Protein AF-A0A968GH50-F1 (afdb_monomer)

pLDDT: mean 86.52, std 14.63, range [26.66, 98.56]

Mean predicted aligned error: 9.57 Å

Secondary structure (DSSP, 8-state):
---TTHHHHHHHHHHHHHHHHHHHHHHHHHTSPPPGGG--BTTB-HHHHHHHHHHHHHHHHHHHHHHHHHH-HHHHHHHHHHHHSSSHHHHHHHHHHHHHHHHHHHHHHS-GGGGGGGHHHHHHHHHHHHHHHHHHHHHHHHHHHHHTTT----HHHHHHHHHHHHHHHHHHHHHHHHHHH-TTT----TTB--PPPPPPHHHHHHHHHHHHHHHHHHHH---TTHHHHHHHHHHHHHHHHHHTSPPPPBTTEEEEETTTTEEEE-THHHHHHHHHHHHHTTS-S-BTTBS--S-HHHHHHHHHHHHHH-S-HHHHHHHHHHHHTHHHHHHHHHHHHTT-HHHHHHHHHHHHHHHHHHHHTTTTS----TTSS-SHHHHHHHHHHHHHHHHHHHHSTTT-THHHHHHHHHHHHHHTT-GGGHHHHHHHHHHHHHHHTT-HHHHHHHHHHHHHHHHHHHHHHHHHHHHTTPPTTHHHHHHHHHHHHHHTS---TT--------TT-HHHHHHHHHHHHHS-TT----S----SHHHHHHHHHHHHHHHHHTTS-SSS----HHHIIIII-GGGSTT--S---HHHHHHHHHHHHHHHHHHHHHHHHHSHHHHHHHHHHHHHHHHHHHTT-BSGGGGTTTTHHHHHHHHHHHHHHHHHHHHHTT---------TT----------SHHHHHHHHHHHHHHHHHHHHGGGSS--TTTT--HHHHHHHTHHHHHHTT--HHHHHHHHTSTTEEEEEEEEEEEEEE-TT---TT-TTSS--SS-EEEEEEEETTEEEEEEEESS--S---TTEEEEEEEEE-SSSEEEEEEEE-STT--EEE-SS---SSSSPPPP-EEETTEE-

Solvent-accessible surface area (backbone atoms only — not comparable to full-atom values): 44377 Å² total; per-residue (Å²): 135,83,66,94,57,53,68,42,51,52,55,30,51,43,25,47,49,44,17,49,47,26,48,53,44,42,51,56,50,63,73,54,64,42,62,78,95,56,35,76,56,88,43,26,23,71,72,49,45,55,50,42,52,52,31,50,53,49,19,53,51,26,45,53,49,25,55,48,32,74,73,34,60,71,59,32,50,50,48,48,51,60,51,44,44,87,48,74,63,13,55,51,52,51,51,52,29,53,51,35,28,53,53,9,46,54,46,60,26,50,50,65,79,81,48,54,94,46,36,77,58,45,75,59,46,34,61,58,21,47,40,38,23,53,42,17,48,50,52,50,50,51,39,48,47,55,52,31,69,78,51,95,82,51,78,71,59,49,57,54,50,51,53,22,49,55,54,38,52,54,51,47,55,52,50,52,50,23,61,74,63,36,51,28,52,47,66,96,54,76,60,52,39,16,29,39,70,59,45,45,46,66,55,53,52,50,18,52,52,49,14,55,49,44,48,56,48,52,79,72,52,89,56,96,57,48,71,60,53,51,34,50,52,44,22,52,54,29,16,51,55,38,36,69,52,72,85,53,55,27,83,47,24,42,64,61,28,42,48,70,57,48,65,36,61,24,72,70,21,32,51,48,47,54,15,12,50,32,11,70,41,26,68,25,55,34,48,92,77,30,76,75,63,48,41,48,52,53,30,26,49,47,34,48,47,38,73,75,61,50,87,49,57,64,62,42,27,22,51,45,13,32,63,54,17,50,41,28,26,48,42,24,51,37,20,41,72,68,44,23,45,26,45,7,47,18,36,15,47,45,47,39,54,33,45,42,45,33,41,76,35,34,69,76,46,70,60,59,28,56,62,52,69,62,46,40,44,59,27,22,43,28,42,48,52,27,42,40,31,45,31,57,18,56,71,40,51,86,85,33,51,68,32,31,31,52,27,13,32,29,46,29,54,22,28,23,35,36,68,52,46,56,48,44,71,56,49,50,51,61,58,47,41,75,74,35,59,88,49,52,69,64,38,51,55,42,46,48,38,18,53,51,21,21,48,35,21,42,41,46,46,33,49,51,37,39,76,72,74,42,60,72,63,40,41,53,53,51,50,54,49,52,50,45,63,70,70,66,51,78,86,61,96,76,71,76,72,89,90,62,102,56,89,79,57,73,73,55,60,56,48,64,62,47,55,62,70,72,47,61,92,83,65,68,88,73,92,68,81,57,78,47,72,86,45,38,27,59,29,28,33,45,25,36,52,53,22,36,54,58,16,49,57,36,58,85,47,51,55,53,73,64,47,46,53,74,68,74,41,61,55,53,42,44,79,32,75,64,84,65,58,71,66,33,44,52,36,44,53,49,49,52,43,27,27,39,34,11,48,48,50,29,33,73,76,49,40,67,34,35,41,39,59,60,50,54,40,53,43,42,40,48,32,30,7,72,67,57,36,24,20,21,36,76,37,52,42,44,36,66,54,50,52,45,26,27,41,42,15,50,45,50,53,48,20,58,53,23,52,39,69,77,36,96,44,66,52,63,58,78,68,87,71,74,63,72,78,72,82,70,91,57,82,59,60,68,60,51,51,51,50,46,54,49,32,31,55,60,21,38,53,38,60,47,41,30,68,76,32,66,58,70,65,80,83,71,50,70,69,59,52,51,62,77,41,42,66,56,34,48,77,72,72,45,51,68,74,58,51,57,58,30,53,73,36,73,54,32,46,77,49,65,28,35,32,35,65,53,34,49,33,49,45,72,35,56,44,86,89,41,74,48,44,38,63,38,69,39,26,22,36,21,30,38,35,39,39,93,92,31,75,42,27,29,36,34,40,20,72,83,56,88,63,57,74,68,72,33,47,31,38,42,32,31,22,63,52,98,78,36,33,46,36,47,35,36,38,33,70,60,82,93,42,57,68,49,64,36,44,53,83,61,70,81,50,59,76,62,72,76,57,54,41,85,48,78,87,48,56,79

Sequence (860 aa):
MKSPRFPQRILLLYYACVAGSAQFILGRMLSSPSEAESAILLGLSLPRLALASGLFITAVFFSVLAIRTARDRKWAEGILDGWFGGNRISRTLFWFSGIGFGLGWIGSFIPIYRVGALRGYWTRIEPALHFVLLASLATLIVFYVKRADFSIKDQGKSKILSASLILFLACLAVLVGMLYGHFGISSTEDFWYGAGVPILVPQLIGAIAGGLLFLQLEKRFALKRWDAIVFVLIFVATAIAWASEPLQRSFLFIGPFQPNRVLYPFADATNFDIASQFALIGERLRIFNGYFFERPLYLSFLAYLHSFFGQDYEVLMAAQAGIFAIFPALIYLIGRSLNLRAVGFASAIVAMLRGVNAIAASNMIVMANPNMILTDFPAAIGVAVVVLFACEWLKAPEKQKHFALWVGGALGLTLMLRTNALVLIVCIPLFALLKYFPDWRKWLYSSFLILLAIIAITLPWELRNRSLGGQMYGAIIGKFRAVIEQRYVPPDASSSLPQGPGTSVLTFQATHTLSSLYQPADMTQEDGTCGSVACFVPNHFLHNIVTSILLLPTSPLLDDLRHTVKESNPYWDPFWDGTFAPLSLFIFLLNVFMIVLGVVVAWKRGKIPGITPRAVFMFYYLSNAFARTSGGRYLVPMDWIFTVYFLVGVFQALAWFGSTLNLDLDPSSESIERGAVKSTSRNDIPRITFIIISLIGLGALIPLSENLHARRYENFDPSKTLADHRQALADVGLDIQSIERFLETSNAGIFAGRALYPRHYKMDQGEPHFFPTINMPFPRTTFTLIGPVGELGVILPGGIPSYFPHASDVVVIGCSGEKYFDALAVIVLDGEGAVYTREPESELQCPLEQPVCTNNSVCR

Structure (mmCIF, N/CA/C/O backbone):
data_AF-A0A968GH50-F1
#
_entry.id   AF-A0A968GH50-F1
#
loop_
_atom_site.group_PDB
_atom_site.id
_atom_site.type_symbol
_atom_site.label_atom_id
_atom_site.label_alt_id
_atom_site.label_comp_id
_atom_site.label_asym_id
_atom_site.label_entity_id
_atom_site.label_seq_id
_atom_site.pdbx_PDB_ins_code
_atom_site.Cartn_x
_atom_site.Cartn_y
_atom_site.Cartn_z
_atom_site.occupancy
_atom_site.B_iso_or_equiv
_atom_site.auth_seq_id
_atom_site.auth_comp_id
_atom_site.auth_asym_id
_atom_site.auth_atom_id
_atom_site.pdbx_PDB_model_num
ATOM 1 N N . MET A 1 1 ? -26.135 2.909 46.946 1.00 33.19 1 MET A N 1
ATOM 2 C CA . MET A 1 1 ? -27.583 3.150 47.136 1.00 33.19 1 MET A CA 1
ATOM 3 C C . MET A 1 1 ? -28.143 3.750 45.849 1.00 33.19 1 MET A C 1
ATOM 5 O O . MET A 1 1 ? -27.720 4.839 45.481 1.00 33.19 1 MET A O 1
ATOM 9 N N . LYS A 1 2 ? -28.985 3.018 45.101 1.00 47.41 2 LYS A N 1
ATOM 10 C CA . LYS A 1 2 ? -29.620 3.514 43.861 1.00 47.41 2 LYS A CA 1
ATOM 11 C C . LYS A 1 2 ? -30.737 4.502 44.239 1.00 47.41 2 LYS A C 1
ATOM 13 O O . LYS A 1 2 ? -31.517 4.213 45.141 1.00 47.41 2 LYS A O 1
ATOM 18 N N . SER A 1 3 ? -30.809 5.663 43.581 1.00 49.69 3 SER A N 1
ATOM 19 C CA . SER A 1 3 ? -31.908 6.618 43.790 1.00 49.69 3 SER A CA 1
ATOM 20 C C . SER A 1 3 ? -33.242 5.978 43.374 1.00 49.69 3 SER A C 1
ATOM 22 O O . SER A 1 3 ? -33.337 5.487 42.246 1.00 49.69 3 SER A O 1
ATOM 24 N N . PRO A 1 4 ? -34.293 6.020 44.213 1.00 56.50 4 PRO A N 1
ATOM 25 C CA . PRO A 1 4 ? -35.589 5.406 43.914 1.00 56.50 4 PRO A CA 1
ATOM 26 C C . PRO A 1 4 ? -36.318 6.034 42.709 1.00 56.50 4 PRO A C 1
ATOM 28 O O . PRO A 1 4 ? -37.354 5.529 42.301 1.00 56.50 4 PRO A O 1
ATOM 31 N N . ARG A 1 5 ? -35.801 7.117 42.111 1.00 66.25 5 ARG A N 1
ATOM 32 C CA . ARG A 1 5 ? -36.388 7.770 40.923 1.00 66.25 5 ARG A CA 1
ATOM 33 C C . ARG A 1 5 ? -35.684 7.427 39.605 1.00 66.25 5 ARG A C 1
ATOM 35 O O . ARG A 1 5 ? -36.056 7.962 38.564 1.00 66.25 5 ARG A O 1
ATOM 42 N N . PHE A 1 6 ? -34.652 6.584 39.623 1.00 73.75 6 PHE A N 1
ATOM 43 C CA . PHE A 1 6 ? -33.804 6.367 38.446 1.00 73.75 6 PHE A CA 1
ATOM 44 C C . PHE A 1 6 ? -34.520 5.685 37.255 1.00 73.75 6 PHE A C 1
ATOM 46 O O . PHE A 1 6 ? -34.432 6.227 36.152 1.00 73.75 6 PHE A O 1
ATOM 53 N N . PRO A 1 7 ? -35.304 4.598 37.434 1.00 77.25 7 PRO A N 1
ATOM 54 C CA . PRO A 1 7 ? -36.017 3.942 36.326 1.00 77.25 7 PRO A CA 1
ATOM 55 C C . PRO A 1 7 ? -37.068 4.849 35.669 1.00 77.25 7 PRO A C 1
ATOM 57 O O . PRO A 1 7 ? -37.157 4.930 34.445 1.00 77.25 7 PRO A O 1
ATOM 60 N N . GLN A 1 8 ? -37.816 5.592 36.492 1.00 83.94 8 GLN A N 1
ATOM 61 C CA . GLN A 1 8 ? -38.839 6.538 36.043 1.00 83.94 8 GLN A CA 1
ATOM 62 C C . GLN A 1 8 ? -38.234 7.678 35.207 1.00 83.94 8 GLN A C 1
ATOM 64 O O . GLN A 1 8 ? -38.788 8.048 34.175 1.00 83.94 8 GLN A O 1
ATOM 69 N N . ARG A 1 9 ? -37.075 8.214 35.617 1.00 86.06 9 ARG A N 1
ATOM 70 C CA . ARG A 1 9 ? -36.375 9.284 34.885 1.00 86.06 9 ARG A CA 1
ATOM 71 C C . ARG A 1 9 ? -35.887 8.840 33.510 1.00 86.06 9 ARG A C 1
ATOM 73 O O . ARG A 1 9 ? -35.981 9.620 32.573 1.00 86.06 9 ARG A O 1
ATOM 80 N N . ILE A 1 10 ? -35.392 7.610 33.380 1.00 86.31 10 ILE A N 1
ATOM 81 C CA . ILE A 1 10 ? -34.904 7.083 32.095 1.00 86.31 10 ILE A CA 1
ATOM 82 C C . ILE A 1 10 ? -36.045 6.951 31.094 1.00 86.31 10 ILE A C 1
ATOM 84 O O . ILE A 1 10 ? -35.909 7.391 29.957 1.00 86.31 10 ILE A O 1
ATOM 88 N N . LEU A 1 11 ? -37.175 6.382 31.519 1.00 89.19 11 LEU A N 1
ATOM 89 C CA . LEU A 1 11 ? -38.325 6.215 30.636 1.00 89.19 11 LEU A CA 1
ATOM 90 C C . LEU A 1 11 ? -38.934 7.573 30.240 1.00 89.19 11 LEU A C 1
ATOM 92 O O . LEU A 1 11 ? -39.331 7.762 29.095 1.00 89.19 11 LEU A O 1
ATOM 96 N N . LEU A 1 12 ? -38.931 8.545 31.160 1.00 89.38 12 LEU A N 1
ATOM 97 C CA . LEU A 1 12 ? -39.363 9.914 30.878 1.00 89.38 12 LEU A CA 1
ATOM 98 C C . LEU A 1 12 ? -38.434 10.610 29.872 1.00 89.38 12 LEU A C 1
ATOM 100 O O . LEU A 1 12 ? -38.924 11.218 28.924 1.00 89.38 12 LEU A O 1
ATOM 104 N N . LEU A 1 13 ? -37.112 10.478 30.036 1.00 89.81 13 LEU A N 1
ATOM 105 C CA . LEU A 1 13 ? -36.124 10.978 29.074 1.00 89.81 13 LEU A CA 1
ATOM 106 C C . LEU A 1 13 ? -36.284 10.315 27.703 1.00 89.81 13 LEU A C 1
ATOM 108 O O . LEU A 1 13 ? -36.224 11.002 26.694 1.00 89.81 13 LEU A O 1
ATOM 112 N N . TYR A 1 14 ? -36.534 9.005 27.656 1.00 92.62 14 TYR A N 1
ATOM 113 C CA . TYR A 1 14 ? -36.774 8.284 26.407 1.00 92.62 14 TYR A CA 1
ATOM 114 C C . TYR A 1 14 ? -37.987 8.831 25.650 1.00 92.62 14 TYR A C 1
ATOM 116 O O . TYR A 1 14 ? -37.856 9.225 24.493 1.00 92.62 14 TYR A O 1
ATOM 124 N N . TYR A 1 15 ? -39.148 8.916 26.304 1.00 93.12 15 TYR A N 1
ATOM 125 C CA . TYR A 1 15 ? -40.359 9.437 25.670 1.00 93.12 15 TYR A CA 1
ATOM 126 C C . TYR A 1 15 ? -40.224 10.911 25.276 1.00 93.12 15 TYR A C 1
ATOM 128 O O . TYR A 1 15 ? -40.664 11.287 24.191 1.00 93.12 15 TYR A O 1
ATOM 136 N N . ALA A 1 16 ? -39.560 11.727 26.100 1.00 91.31 16 ALA A N 1
ATOM 137 C CA . ALA A 1 16 ? -39.256 13.113 25.761 1.00 91.31 16 ALA A CA 1
ATOM 138 C C . ALA A 1 16 ? -38.321 13.221 24.544 1.00 91.31 16 ALA A C 1
ATOM 140 O O . ALA A 1 16 ? -38.580 14.031 23.659 1.00 91.31 16 ALA A O 1
ATOM 141 N N . CYS A 1 17 ? -37.280 12.385 24.451 1.00 92.12 17 CYS A N 1
ATOM 142 C CA . CYS A 1 17 ? -36.375 12.349 23.301 1.00 92.12 17 CYS A CA 1
ATOM 143 C C . CYS A 1 17 ? -37.094 11.926 22.016 1.00 92.12 17 CYS A C 1
ATOM 145 O O . CYS A 1 17 ? -36.924 12.576 20.986 1.00 92.12 17 CYS A O 1
ATOM 147 N N . VAL A 1 18 ? -37.917 10.872 22.059 1.00 93.56 18 VAL A N 1
ATOM 148 C CA . VAL A 1 18 ? -38.665 10.417 20.876 1.00 93.56 18 VAL A CA 1
ATOM 149 C C . VAL A 1 18 ? -39.672 11.486 20.437 1.00 93.56 18 VAL A C 1
ATOM 151 O O . VAL A 1 18 ? -39.681 11.856 19.263 1.00 93.56 18 VAL A O 1
ATOM 154 N N . ALA A 1 19 ? -40.444 12.064 21.365 1.00 93.12 19 ALA A N 1
ATOM 155 C CA . ALA A 1 19 ? -41.374 13.151 21.052 1.00 93.12 19 ALA A CA 1
ATOM 156 C C . ALA A 1 19 ? -40.654 14.392 20.493 1.00 93.12 19 ALA A C 1
ATOM 158 O O . ALA A 1 19 ? -41.063 14.929 19.466 1.00 93.12 19 ALA A O 1
ATOM 159 N N . GLY A 1 20 ? -39.549 14.805 21.121 1.00 92.06 20 GLY A N 1
ATOM 160 C CA . GLY A 1 20 ? -38.743 15.943 20.680 1.00 92.06 20 GLY A CA 1
ATOM 161 C C . GLY A 1 20 ? -38.122 15.728 19.299 1.00 92.06 20 GLY A C 1
ATOM 162 O O . GLY A 1 20 ? -38.134 16.638 18.474 1.00 92.06 20 GLY A O 1
ATOM 163 N N . SER A 1 21 ? -37.651 14.513 18.999 1.00 91.75 21 SER A N 1
ATOM 164 C CA . SER A 1 21 ? -37.132 14.173 17.667 1.00 91.75 21 SER A CA 1
ATOM 165 C C . SER A 1 21 ? -38.217 14.245 16.587 1.00 91.75 21 SER A C 1
ATOM 167 O O . SER A 1 21 ? -37.979 14.817 15.524 1.00 91.75 21 SER A O 1
ATOM 169 N N . ALA A 1 22 ? -39.431 13.758 16.876 1.00 92.38 22 ALA A N 1
ATOM 170 C CA . ALA A 1 22 ? -40.567 13.862 15.965 1.00 92.38 22 ALA A CA 1
ATOM 171 C C . ALA A 1 22 ? -40.954 15.328 15.708 1.00 92.38 22 ALA A C 1
ATOM 173 O O . ALA A 1 22 ? -41.160 15.713 14.560 1.00 92.38 22 ALA A O 1
ATOM 174 N N . GLN A 1 23 ? -40.992 16.159 16.756 1.00 91.38 23 GLN A N 1
ATOM 175 C CA . GLN A 1 23 ? -41.284 17.593 16.646 1.00 91.38 23 GLN A CA 1
ATOM 176 C C . GLN A 1 23 ? -40.224 18.348 15.840 1.00 91.38 23 GLN A C 1
ATOM 178 O O . GLN A 1 23 ? -40.572 19.145 14.973 1.00 91.38 23 GLN A O 1
ATOM 183 N N . PHE A 1 24 ? -38.938 18.087 16.090 1.00 90.81 24 PHE A N 1
ATOM 184 C CA . PHE A 1 24 ? -37.838 18.727 15.368 1.00 90.81 24 PHE A CA 1
ATOM 185 C C . PHE A 1 24 ? -37.889 18.421 13.866 1.00 90.81 24 PHE A C 1
ATOM 187 O O . PHE A 1 24 ? -37.779 19.322 13.033 1.00 90.81 24 PHE A O 1
ATOM 194 N N . ILE A 1 25 ? -38.107 17.152 13.516 1.00 89.62 25 ILE A N 1
ATOM 195 C CA . ILE A 1 25 ? -38.186 16.708 12.122 1.00 89.62 25 ILE A CA 1
ATOM 196 C C . ILE A 1 25 ? -39.442 17.259 11.448 1.00 89.62 25 ILE A C 1
ATOM 198 O O . ILE A 1 25 ? -39.357 17.756 10.327 1.00 89.62 25 ILE A O 1
ATOM 202 N N . LEU A 1 26 ? -40.585 17.243 12.141 1.00 89.50 26 LEU A N 1
ATOM 203 C CA . LEU A 1 26 ? -41.820 17.859 11.659 1.00 89.50 26 LEU A CA 1
ATOM 204 C C . LEU A 1 26 ? -41.621 19.357 11.378 1.00 89.50 26 LEU A C 1
ATOM 206 O O . LEU A 1 26 ? -42.027 19.839 10.324 1.00 89.50 26 LEU A O 1
ATOM 210 N N . GLY A 1 27 ? -40.943 20.076 12.278 1.00 86.12 27 GLY A N 1
ATOM 211 C CA . GLY A 1 27 ? -40.603 21.487 12.097 1.00 86.12 27 GLY A CA 1
ATOM 212 C C . GLY A 1 27 ? -39.744 21.729 10.855 1.00 86.12 27 GLY A C 1
ATOM 213 O O . GLY A 1 27 ? -40.069 22.597 10.048 1.00 86.12 27 GLY A O 1
ATOM 214 N N . ARG A 1 28 ? -38.703 20.910 10.642 1.00 84.62 28 ARG A N 1
ATOM 215 C CA . ARG A 1 28 ? -37.874 20.971 9.424 1.00 84.62 28 ARG A CA 1
ATOM 216 C C . ARG A 1 28 ? -38.642 20.648 8.145 1.00 84.62 28 ARG A C 1
ATOM 218 O O . ARG A 1 28 ? -38.371 21.244 7.106 1.00 84.62 28 ARG A O 1
ATOM 225 N N . MET A 1 29 ? -39.574 19.699 8.197 1.00 83.69 29 MET A N 1
ATOM 226 C CA . MET A 1 29 ? -40.417 19.380 7.045 1.00 83.69 29 MET A CA 1
ATOM 227 C C . MET A 1 29 ? -41.332 20.549 6.682 1.00 83.69 29 MET A C 1
ATOM 229 O O . MET A 1 29 ? -41.452 20.877 5.507 1.00 83.69 29 MET A O 1
ATOM 233 N N . LEU A 1 30 ? -41.945 21.196 7.676 1.00 83.38 30 LEU A N 1
ATOM 234 C CA . LEU A 1 30 ? -42.833 22.342 7.460 1.00 83.38 30 LEU A CA 1
ATOM 235 C C . LEU A 1 30 ? -42.083 23.582 6.953 1.00 83.38 30 LEU A C 1
ATOM 237 O O . LEU A 1 30 ? -42.660 24.381 6.223 1.00 83.38 30 LEU A O 1
ATOM 241 N N . SER A 1 31 ? -40.795 23.729 7.281 1.00 80.69 31 SER A N 1
ATOM 242 C CA . SER A 1 31 ? -39.955 24.823 6.777 1.00 80.69 31 SER A CA 1
ATOM 243 C C . SER A 1 31 ? -39.425 24.608 5.350 1.00 80.69 31 SER A C 1
ATOM 245 O O . SER A 1 31 ? -38.760 25.490 4.816 1.00 80.69 31 SER A O 1
ATOM 247 N N . SER A 1 32 ? -39.677 23.447 4.731 1.00 75.50 32 SER A N 1
ATOM 248 C CA . SER A 1 32 ? -39.230 23.101 3.374 1.00 75.50 32 SER A CA 1
ATOM 249 C C . SER A 1 32 ? -40.439 22.768 2.481 1.00 75.50 32 SER A C 1
ATOM 251 O O . SER A 1 32 ? -40.835 21.598 2.383 1.00 75.50 32 SER A O 1
ATOM 253 N N . PRO A 1 33 ? -41.059 23.779 1.837 1.00 69.31 33 PRO A N 1
ATOM 254 C CA . PRO A 1 33 ? -42.244 23.571 1.011 1.00 69.31 33 PRO A CA 1
ATOM 255 C C . PRO A 1 33 ? -41.958 22.644 -0.183 1.00 69.31 33 PRO A C 1
ATOM 257 O O . PRO A 1 33 ? -40.830 22.515 -0.658 1.00 69.31 33 PRO A O 1
ATOM 260 N N . SER A 1 34 ? -42.996 21.941 -0.634 1.00 72.62 34 SER A N 1
ATOM 261 C CA . SER A 1 34 ? -42.978 21.133 -1.859 1.00 72.62 34 SER A CA 1
ATOM 262 C C . SER A 1 34 ? -43.083 22.038 -3.088 1.00 72.62 34 SER A C 1
ATOM 264 O O . SER A 1 34 ? -43.533 23.177 -2.978 1.00 72.62 34 SER A O 1
ATOM 266 N N . GLU A 1 35 ? -42.695 21.529 -4.258 1.00 69.56 35 GLU A N 1
ATOM 267 C CA . GLU A 1 35 ? -42.881 22.238 -5.530 1.00 69.56 35 GLU A CA 1
ATOM 268 C C . GLU A 1 35 ? -44.344 22.665 -5.703 1.00 69.56 35 GLU A C 1
ATOM 270 O O . GLU A 1 35 ? -45.255 21.885 -5.399 1.00 69.56 35 GLU A O 1
ATOM 275 N N . ALA A 1 36 ? -44.551 23.895 -6.184 1.00 64.00 36 ALA A N 1
ATOM 276 C CA . ALA A 1 36 ? -45.846 24.577 -6.190 1.00 64.00 36 ALA A CA 1
ATOM 277 C C . ALA A 1 36 ? -46.960 23.774 -6.886 1.00 64.00 36 ALA A C 1
ATOM 279 O O . ALA A 1 36 ? -48.088 23.762 -6.405 1.00 64.00 36 ALA A O 1
ATOM 280 N N . GLU A 1 37 ? -46.634 23.037 -7.951 1.00 66.75 37 GLU A N 1
ATOM 281 C CA . GLU A 1 37 ? -47.587 22.200 -8.697 1.00 66.75 37 GLU A CA 1
ATOM 282 C C . GLU A 1 37 ? -48.077 20.968 -7.917 1.00 66.75 37 GLU A C 1
ATOM 284 O O . GLU A 1 37 ? -49.111 20.389 -8.236 1.00 66.75 37 GLU A O 1
ATOM 289 N N . SER A 1 38 ? -47.345 20.554 -6.880 1.00 68.12 38 SER A N 1
ATOM 290 C CA . SER A 1 38 ? -47.615 19.334 -6.106 1.00 68.12 38 SER A CA 1
ATOM 291 C C . SER A 1 38 ? -48.120 19.600 -4.684 1.00 68.12 38 SER A C 1
ATOM 293 O O . SER A 1 38 ? -48.405 18.652 -3.946 1.00 68.12 38 SER A O 1
ATOM 295 N N . ALA A 1 39 ? -48.193 20.869 -4.274 1.00 74.00 39 ALA A N 1
ATOM 296 C CA . ALA A 1 39 ? -48.563 21.284 -2.927 1.00 74.00 39 ALA A CA 1
ATOM 297 C C . ALA A 1 39 ? -50.091 21.326 -2.751 1.00 74.00 39 ALA A C 1
ATOM 299 O O . ALA A 1 39 ? -50.800 21.915 -3.558 1.00 74.00 39 ALA A O 1
ATOM 300 N N . ILE A 1 40 ? -50.598 20.719 -1.672 1.00 80.00 40 ILE A N 1
ATOM 301 C CA . ILE A 1 40 ? -52.042 20.645 -1.381 1.00 80.00 40 ILE A CA 1
ATOM 302 C C . ILE A 1 40 ? -52.391 21.491 -0.153 1.00 80.00 40 ILE A C 1
ATOM 304 O O . ILE A 1 40 ? -53.257 22.356 -0.212 1.00 80.00 40 ILE A O 1
ATOM 308 N N . LEU A 1 41 ? -51.716 21.247 0.975 1.00 76.00 41 LEU A N 1
ATOM 309 C CA . LEU A 1 41 ? -52.011 21.879 2.264 1.00 76.00 41 LEU A CA 1
ATOM 310 C C . LEU A 1 41 ? -50.696 22.208 2.982 1.00 76.00 41 LEU A C 1
ATOM 312 O O . LEU A 1 41 ? -49.769 21.402 2.954 1.00 76.00 41 LEU A O 1
ATOM 316 N N . LEU A 1 42 ? -50.602 23.387 3.612 1.00 73.19 42 LEU A N 1
ATOM 317 C CA . LEU A 1 42 ? -49.385 23.882 4.291 1.00 73.19 42 LEU A CA 1
ATOM 318 C C . LEU A 1 42 ? -48.128 23.896 3.392 1.00 73.19 42 LEU A C 1
ATOM 320 O O . LEU A 1 42 ? -47.010 23.746 3.876 1.00 73.19 42 LEU A O 1
ATOM 324 N N . GLY A 1 43 ? -48.300 24.028 2.072 1.00 73.88 43 GLY A N 1
ATOM 325 C CA . GLY A 1 43 ? -47.192 23.954 1.114 1.00 73.88 43 GLY A CA 1
ATOM 326 C C . GLY A 1 43 ? -46.593 22.550 0.952 1.00 73.88 43 GLY A C 1
ATOM 327 O O . GLY A 1 43 ? -45.519 22.413 0.376 1.00 73.88 43 GLY A O 1
ATOM 328 N N . LEU A 1 44 ? -47.245 21.494 1.452 1.00 79.50 44 LEU A N 1
ATOM 329 C CA . LEU A 1 44 ? -46.772 20.110 1.377 1.00 79.50 44 LEU A CA 1
ATOM 330 C C . LEU A 1 44 ? -47.581 19.277 0.369 1.00 79.50 44 LEU A C 1
ATOM 332 O O . LEU A 1 44 ? -48.794 19.437 0.229 1.00 79.50 44 LEU A O 1
ATOM 336 N N . SER A 1 45 ? -46.903 18.351 -0.311 1.00 82.06 45 SER A N 1
ATOM 337 C CA . SER A 1 45 ? -47.530 17.320 -1.151 1.00 82.06 45 SER A CA 1
ATOM 338 C C . SER A 1 45 ? -48.237 16.239 -0.325 1.00 82.06 45 SER A C 1
ATOM 340 O O . SER A 1 45 ? -47.902 16.035 0.843 1.00 82.06 45 SER A O 1
ATOM 342 N N . LEU A 1 46 ? -49.179 15.496 -0.928 1.00 81.81 46 LEU A N 1
ATOM 343 C CA . LEU A 1 46 ? -49.943 14.432 -0.244 1.00 81.81 46 LEU A CA 1
ATOM 344 C C . LEU A 1 46 ? -49.058 13.427 0.532 1.00 81.81 46 LEU A C 1
ATOM 346 O O . LEU A 1 46 ? -49.358 13.157 1.696 1.00 81.81 46 LEU A O 1
ATOM 350 N N . PRO A 1 47 ? -47.940 12.910 -0.026 1.00 80.50 47 PRO A N 1
ATOM 351 C CA . PRO A 1 47 ? -47.072 11.987 0.707 1.00 80.50 47 PRO A CA 1
ATOM 352 C C . PRO A 1 47 ? -46.356 12.656 1.888 1.00 80.50 47 PRO A C 1
ATOM 354 O O . PRO A 1 47 ? -46.195 12.045 2.944 1.00 80.50 47 PRO A O 1
ATOM 357 N N . ARG A 1 48 ? -45.946 13.925 1.740 1.00 82.38 48 ARG A N 1
ATOM 358 C CA . ARG A 1 48 ? -45.317 14.687 2.829 1.00 82.38 48 ARG A CA 1
ATOM 359 C C . ARG A 1 48 ? -46.318 15.039 3.927 1.00 82.38 48 ARG A C 1
ATOM 361 O O . ARG A 1 48 ? -45.937 15.008 5.091 1.00 82.38 48 ARG A O 1
ATOM 368 N N . LEU A 1 49 ? -47.579 15.302 3.581 1.00 84.69 49 LEU A N 1
ATOM 369 C CA . LEU A 1 49 ? -48.665 15.483 4.547 1.00 84.69 49 LEU A CA 1
ATOM 370 C C . LEU A 1 49 ? -48.905 14.212 5.359 1.00 84.69 49 LEU A C 1
ATOM 372 O O . LEU A 1 49 ? -48.944 14.289 6.580 1.00 84.69 49 LEU A O 1
ATOM 376 N N . ALA A 1 50 ? -48.975 13.044 4.714 1.00 86.12 50 ALA A N 1
ATOM 377 C CA . ALA A 1 50 ? -49.134 11.772 5.420 1.00 86.12 50 ALA A CA 1
ATOM 378 C C . ALA A 1 50 ? -47.988 11.517 6.421 1.00 86.12 50 ALA A C 1
ATOM 380 O O . ALA A 1 50 ? -48.233 11.145 7.570 1.00 86.12 50 ALA A O 1
ATOM 381 N N . LEU A 1 51 ? -46.741 11.782 6.015 1.00 86.12 51 LEU A N 1
ATOM 382 C CA . LEU A 1 51 ? -45.571 11.678 6.894 1.00 86.12 51 LEU A CA 1
ATOM 383 C C . LEU A 1 51 ? -45.604 12.706 8.034 1.00 86.12 51 LEU A C 1
ATOM 385 O O . LEU A 1 51 ? -45.349 12.350 9.184 1.00 86.12 51 LEU A O 1
ATOM 389 N N . ALA A 1 52 ? -45.963 13.957 7.740 1.00 87.62 52 ALA A N 1
ATOM 390 C CA . ALA A 1 52 ? -46.095 15.015 8.736 1.00 87.62 52 ALA A CA 1
ATOM 391 C C . ALA A 1 52 ? -47.185 14.688 9.772 1.00 87.62 52 ALA A C 1
ATOM 393 O O . ALA A 1 52 ? -46.949 14.811 10.974 1.00 87.62 52 ALA A O 1
ATOM 394 N N . SER A 1 53 ? -48.346 14.193 9.333 1.00 88.75 53 SER A N 1
ATOM 395 C CA . SER A 1 53 ? -49.413 13.715 10.217 1.00 88.75 53 SER A CA 1
ATOM 396 C C . SER A 1 53 ? -48.943 12.546 11.083 1.00 88.75 53 SER A C 1
ATOM 398 O O . SER A 1 53 ? -49.190 12.544 12.287 1.00 88.75 53 SER A O 1
ATOM 400 N N . GLY A 1 54 ? -48.210 11.585 10.511 1.00 90.25 54 GLY A N 1
ATOM 401 C CA . GLY A 1 54 ? -47.627 10.468 11.259 1.00 90.25 54 GLY A CA 1
ATOM 402 C C . GLY A 1 54 ? -46.639 10.917 12.342 1.00 90.25 54 GLY A C 1
ATOM 403 O O . GLY A 1 54 ? -46.722 10.459 13.486 1.00 90.25 54 GLY A O 1
ATOM 404 N N . LEU A 1 55 ? -45.744 11.857 12.023 1.00 90.38 55 LEU A N 1
ATOM 405 C CA . LEU A 1 55 ? -44.809 12.448 12.989 1.00 90.38 55 LEU A CA 1
ATOM 406 C C . LEU A 1 55 ? -45.538 13.241 14.078 1.00 90.38 55 LEU A C 1
ATOM 408 O O . LEU A 1 55 ? -45.185 13.121 15.250 1.00 90.38 55 LEU A O 1
ATOM 412 N N . PHE A 1 56 ? -46.583 13.993 13.724 1.00 92.25 56 PHE A N 1
ATOM 413 C CA . PHE A 1 56 ? -47.405 14.725 14.689 1.00 92.25 56 PHE A CA 1
ATOM 414 C C . PHE A 1 56 ? -48.118 13.782 15.667 1.00 92.25 56 PHE A C 1
ATOM 416 O O . PHE A 1 56 ? -48.019 13.965 16.881 1.00 92.25 56 PHE A O 1
ATOM 423 N N . ILE A 1 57 ? -48.769 12.729 15.160 1.00 93.50 57 ILE A N 1
ATOM 424 C CA . ILE A 1 57 ? -49.423 11.705 15.991 1.00 93.50 57 ILE A CA 1
ATOM 425 C C . ILE A 1 57 ? -48.400 11.049 16.923 1.00 93.50 57 ILE A C 1
ATOM 427 O O . ILE A 1 57 ? -48.661 10.886 18.114 1.00 93.50 57 ILE A O 1
ATOM 431 N N . THR A 1 58 ? -47.215 10.725 16.402 1.00 92.25 58 THR A N 1
ATOM 432 C CA . THR A 1 58 ? -46.129 10.122 17.184 1.00 92.25 58 THR A CA 1
ATOM 433 C C . THR A 1 58 ? -45.647 11.062 18.290 1.00 92.25 58 THR A C 1
ATOM 435 O O . THR A 1 58 ? -45.517 10.638 19.439 1.00 92.25 58 THR A O 1
ATOM 438 N N . ALA A 1 59 ? -45.445 12.346 17.983 1.00 92.75 59 ALA A N 1
ATOM 439 C CA . ALA A 1 59 ? -45.066 13.355 18.966 1.00 92.75 59 ALA A CA 1
ATOM 440 C C . ALA A 1 59 ? -46.100 13.456 20.097 1.00 92.75 59 ALA A C 1
ATOM 442 O O . ALA A 1 59 ? -45.737 13.335 21.266 1.00 92.75 59 ALA A O 1
ATOM 443 N N . VAL A 1 60 ? -47.387 13.595 19.756 1.00 94.12 60 VAL A N 1
ATOM 444 C CA . VAL A 1 60 ? -48.479 13.681 20.740 1.00 94.12 60 VAL A CA 1
ATOM 445 C C . VAL A 1 60 ? -48.549 12.414 21.593 1.00 94.12 60 VAL A C 1
ATOM 447 O O . VAL A 1 60 ? -48.614 12.502 22.820 1.00 94.12 60 VAL A O 1
ATOM 450 N N . PHE A 1 61 ? -48.476 11.236 20.971 1.00 94.75 61 PHE A N 1
ATOM 451 C CA . PHE A 1 61 ? -48.516 9.954 21.670 1.00 94.75 61 PHE A CA 1
ATOM 452 C C . PHE A 1 61 ? -47.395 9.835 22.711 1.00 94.75 61 PHE A C 1
ATOM 454 O O . PHE A 1 61 ? -47.664 9.575 23.886 1.00 94.75 61 PHE A O 1
ATOM 461 N N . PHE A 1 62 ? -46.144 10.094 22.321 1.00 93.06 62 PHE A N 1
ATOM 462 C CA . PHE A 1 62 ? -45.008 10.011 23.240 1.00 93.06 62 PHE A CA 1
ATOM 463 C C . PHE A 1 62 ? -45.004 11.128 24.295 1.00 93.06 62 PHE A C 1
ATOM 465 O O . PHE A 1 62 ? -44.601 10.876 25.431 1.00 93.06 62 PHE A O 1
ATOM 472 N N . SER A 1 63 ? -45.528 12.322 23.997 1.00 91.50 63 SER A N 1
ATOM 473 C CA . SER A 1 63 ? -45.747 13.366 25.010 1.00 91.50 63 SER A CA 1
ATOM 474 C C . SER A 1 63 ? -46.773 12.942 26.067 1.00 91.50 63 SER A C 1
ATOM 476 O O . SER A 1 63 ? -46.538 13.133 27.262 1.00 91.50 63 SER A O 1
ATOM 478 N N . VAL A 1 64 ? -47.880 12.306 25.667 1.00 93.25 64 VAL A N 1
ATOM 479 C CA . VAL A 1 64 ? -48.879 11.767 26.607 1.00 93.25 64 VAL A CA 1
ATOM 480 C C . VAL A 1 64 ? -48.274 10.656 27.468 1.00 93.25 64 VAL A C 1
ATOM 482 O O . VAL A 1 64 ? -48.478 10.644 28.686 1.00 93.25 64 VAL A O 1
ATOM 485 N N . LEU A 1 65 ? -47.480 9.757 26.874 1.00 91.56 65 LEU A N 1
ATOM 486 C CA . LEU A 1 65 ? -46.760 8.728 27.627 1.00 91.56 65 LEU A CA 1
ATOM 487 C C . LEU A 1 65 ? -45.769 9.342 28.624 1.00 91.56 65 LEU A C 1
ATOM 489 O O . LEU A 1 65 ? -45.741 8.902 29.770 1.00 91.56 65 LEU A O 1
ATOM 493 N N . ALA A 1 66 ? -45.028 10.389 28.247 1.00 90.81 66 ALA A N 1
ATOM 494 C CA . ALA A 1 66 ? -44.124 11.103 29.151 1.00 90.81 66 ALA A CA 1
ATOM 495 C C . ALA A 1 66 ? -44.866 11.721 30.352 1.00 90.81 66 ALA A C 1
ATOM 497 O O . ALA A 1 66 ? -44.425 11.564 31.494 1.00 90.81 66 ALA A O 1
ATOM 498 N N . ILE A 1 67 ? -46.026 12.354 30.124 1.00 90.12 67 ILE A N 1
ATOM 499 C CA . ILE A 1 67 ? -46.879 12.904 31.195 1.00 90.12 67 ILE A CA 1
ATOM 500 C C . ILE A 1 67 ? -47.380 11.782 32.114 1.00 90.12 67 ILE A C 1
ATOM 502 O O . ILE A 1 67 ? -47.362 11.924 33.340 1.00 90.12 67 ILE A O 1
ATOM 506 N N . ARG A 1 68 ? -47.794 10.641 31.548 1.00 90.50 68 ARG A N 1
ATOM 507 C CA . ARG A 1 68 ? -48.236 9.478 32.329 1.00 90.50 68 ARG A CA 1
ATOM 508 C C . ARG A 1 68 ? -47.096 8.882 33.157 1.00 90.50 68 A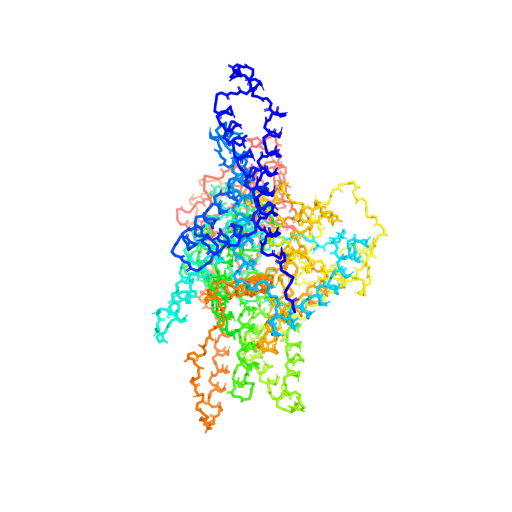RG A C 1
ATOM 510 O O . ARG A 1 68 ? -47.297 8.628 34.341 1.00 90.50 68 ARG A O 1
ATOM 517 N N . THR A 1 69 ? -45.897 8.732 32.590 1.00 89.19 69 THR A N 1
ATOM 518 C CA . THR A 1 69 ? -44.685 8.290 33.306 1.00 89.19 69 THR A CA 1
ATOM 519 C C . THR A 1 69 ? -44.323 9.233 34.451 1.00 89.19 69 THR A C 1
ATOM 521 O O . THR A 1 69 ? -43.864 8.777 35.497 1.00 89.19 69 THR A O 1
ATOM 524 N N . ALA A 1 70 ? -44.534 10.543 34.286 1.00 87.44 70 ALA A N 1
ATOM 525 C CA . ALA A 1 70 ? -44.291 11.523 35.341 1.00 87.44 70 ALA A CA 1
ATOM 526 C C . ALA A 1 70 ? -45.262 11.365 36.526 1.00 87.44 70 ALA A C 1
ATOM 528 O O . ALA A 1 70 ? -44.862 11.572 37.671 1.00 87.44 70 ALA A O 1
ATOM 529 N N . ARG A 1 71 ? -46.518 10.976 36.256 1.00 88.00 71 ARG A N 1
ATOM 530 C CA . ARG A 1 71 ? -47.589 10.846 37.260 1.00 88.00 71 ARG A CA 1
ATOM 531 C C . ARG A 1 71 ? -47.650 9.471 37.935 1.00 88.00 71 ARG A C 1
ATOM 533 O O . ARG A 1 71 ? -47.941 9.412 39.124 1.00 88.00 71 ARG A O 1
ATOM 540 N N . ASP A 1 72 ? -47.368 8.384 37.214 1.00 87.12 72 ASP A N 1
ATOM 541 C CA . ASP A 1 72 ? -47.504 7.007 37.713 1.00 87.12 72 ASP A CA 1
ATOM 542 C C . ASP A 1 72 ? -46.180 6.231 37.659 1.00 87.12 72 ASP A C 1
ATOM 544 O O . ASP A 1 72 ? -45.710 5.777 36.609 1.00 87.12 72 ASP A O 1
ATOM 548 N N . ARG A 1 73 ? -45.584 6.049 38.840 1.00 82.12 73 ARG A N 1
ATOM 549 C CA . ARG A 1 73 ? -44.303 5.361 39.001 1.00 82.12 73 ARG A CA 1
ATOM 550 C C . ARG A 1 73 ? -44.401 3.848 38.804 1.00 82.12 73 ARG A C 1
ATOM 552 O O . ARG A 1 73 ? -43.513 3.274 38.178 1.00 82.12 73 ARG A O 1
ATOM 559 N N . LYS A 1 74 ? -45.439 3.199 39.344 1.00 84.44 74 LYS A N 1
ATOM 560 C CA . LYS A 1 74 ? -45.581 1.735 39.246 1.00 84.44 74 LYS A CA 1
ATOM 561 C C . LYS A 1 74 ? -45.780 1.327 37.791 1.00 84.44 74 LYS A C 1
ATOM 563 O O . LYS A 1 74 ? -45.198 0.344 37.340 1.00 84.44 74 LYS A O 1
ATOM 568 N N . TRP A 1 75 ? -46.534 2.131 37.045 1.00 86.31 75 TRP A N 1
ATOM 569 C CA . TRP A 1 75 ? -46.692 1.947 35.609 1.00 86.31 75 TRP A CA 1
ATOM 570 C C . TRP A 1 75 ? -45.364 2.101 34.849 1.00 86.31 75 TRP A C 1
ATOM 572 O O . TRP A 1 75 ? -45.045 1.264 34.007 1.00 86.31 75 TRP A O 1
ATOM 582 N N . ALA A 1 76 ? -44.552 3.113 35.178 1.00 84.94 76 ALA A N 1
ATOM 583 C CA . ALA A 1 76 ? -43.245 3.323 34.551 1.00 84.94 76 ALA A CA 1
ATOM 584 C C . ALA A 1 76 ? -42.278 2.142 34.761 1.00 84.94 76 ALA A C 1
ATOM 586 O O . ALA A 1 76 ? -41.622 1.703 33.817 1.00 84.94 76 ALA A O 1
ATOM 587 N N . GLU A 1 77 ? -42.202 1.617 35.987 1.00 84.75 77 GLU A N 1
ATOM 588 C CA . GLU A 1 77 ? -41.373 0.450 36.313 1.00 84.75 77 GLU A CA 1
ATOM 589 C C . GLU A 1 77 ? -41.875 -0.804 35.571 1.00 84.75 77 GLU A C 1
ATOM 591 O O . GLU A 1 77 ? -41.081 -1.484 34.919 1.00 84.75 77 GLU A O 1
ATOM 596 N N . GLY A 1 78 ? -43.193 -1.040 35.548 1.00 85.38 78 GLY A N 1
ATOM 597 C CA . GLY A 1 78 ? -43.798 -2.167 34.829 1.00 85.38 78 GLY A CA 1
ATOM 598 C C . GLY A 1 78 ? -43.573 -2.137 33.312 1.00 85.38 78 GLY A C 1
ATOM 599 O O . GLY A 1 78 ? -43.292 -3.173 32.712 1.00 85.38 78 GLY A O 1
ATOM 600 N N . ILE A 1 79 ? -43.635 -0.960 32.679 1.00 88.38 79 ILE A N 1
ATOM 601 C CA . ILE A 1 79 ? -43.324 -0.812 31.248 1.00 88.38 79 ILE A CA 1
ATOM 602 C C . ILE A 1 79 ? -41.842 -1.066 30.978 1.00 88.38 79 ILE A C 1
ATOM 604 O O . ILE A 1 79 ? -41.504 -1.779 30.031 1.00 88.38 79 ILE A O 1
ATOM 608 N N . LEU A 1 80 ? -40.954 -0.513 31.806 1.00 86.69 80 LEU A N 1
ATOM 609 C CA . LEU A 1 80 ? -39.517 -0.689 31.632 1.00 86.69 80 LEU A CA 1
ATOM 610 C C . LEU A 1 80 ? -39.112 -2.168 31.771 1.00 86.69 80 LEU A C 1
ATOM 612 O O . LEU A 1 80 ? -38.312 -2.659 30.977 1.00 86.69 80 LEU A O 1
ATOM 616 N N . ASP A 1 81 ? -39.693 -2.898 32.723 1.00 84.38 81 ASP A N 1
ATOM 617 C CA . ASP A 1 81 ? -39.449 -4.336 32.887 1.00 84.38 81 ASP A CA 1
ATOM 618 C C . ASP A 1 81 ? -40.117 -5.176 31.787 1.00 84.38 81 ASP A C 1
ATOM 620 O O . ASP A 1 81 ? -39.507 -6.114 31.266 1.00 84.38 81 ASP A O 1
ATOM 624 N N . GLY A 1 82 ? -41.336 -4.815 31.378 1.00 85.56 82 GLY A N 1
ATOM 625 C CA . GLY A 1 82 ? -42.101 -5.528 30.356 1.00 85.56 82 GLY A CA 1
ATOM 626 C C . GLY A 1 82 ? -41.545 -5.390 28.935 1.00 85.56 82 GLY A C 1
ATOM 627 O O . GLY A 1 82 ? -41.550 -6.367 28.190 1.00 85.56 82 GLY A O 1
ATOM 628 N N . TRP A 1 83 ? -41.044 -4.214 28.550 1.00 86.75 83 TRP A N 1
ATOM 629 C CA . TRP A 1 83 ? -40.583 -3.938 27.180 1.00 86.75 83 TRP A CA 1
ATOM 630 C C . TRP A 1 83 ? -39.061 -3.934 27.032 1.00 86.75 83 TRP A C 1
ATOM 632 O O . TRP A 1 83 ? -38.558 -4.313 25.977 1.00 86.75 83 TRP A O 1
ATOM 642 N N . PHE A 1 84 ? -38.320 -3.558 28.080 1.00 85.44 84 PHE A N 1
ATOM 643 C CA . PHE A 1 84 ? -36.856 -3.440 28.039 1.00 85.44 84 PHE A CA 1
ATOM 644 C C . PHE A 1 84 ? -36.124 -4.468 28.918 1.00 85.44 84 PHE A C 1
ATOM 646 O O . PHE A 1 84 ? -34.892 -4.472 28.967 1.00 85.44 84 PHE A O 1
ATOM 653 N N . GLY A 1 85 ? -36.860 -5.362 29.589 1.00 80.38 85 GLY A N 1
ATOM 654 C CA . GLY A 1 85 ? -36.317 -6.439 30.419 1.00 80.38 85 GLY A CA 1
ATOM 655 C C . GLY A 1 85 ? -35.745 -7.619 29.621 1.00 80.38 85 GLY A C 1
ATOM 656 O O . GLY A 1 85 ? -35.083 -7.443 28.599 1.00 80.38 85 GLY A O 1
ATOM 657 N N . GLY A 1 86 ? -35.980 -8.849 30.089 1.00 78.19 86 GLY A N 1
ATOM 658 C CA . GLY A 1 86 ? -35.396 -10.077 29.516 1.00 78.19 86 GLY A CA 1
ATOM 659 C C . GLY A 1 86 ? -36.346 -10.975 28.709 1.00 78.19 86 GLY A C 1
ATOM 660 O O . GLY A 1 86 ? -35.925 -12.031 28.240 1.00 78.19 86 GLY A O 1
ATOM 661 N N . ASN A 1 87 ? -37.620 -10.600 28.562 1.00 83.00 87 ASN A N 1
ATOM 662 C CA . ASN A 1 87 ? -38.649 -11.444 27.942 1.00 83.00 87 ASN A CA 1
ATOM 663 C C . ASN A 1 87 ? -38.563 -11.490 26.393 1.00 83.00 87 ASN A C 1
ATOM 665 O O . ASN A 1 87 ? -37.765 -10.795 25.758 1.00 83.00 87 ASN A O 1
ATOM 669 N N . ARG A 1 88 ? -39.400 -12.328 25.759 1.00 85.44 88 ARG A N 1
ATOM 670 C CA . ARG A 1 88 ? -39.425 -12.513 24.290 1.00 85.44 88 ARG A CA 1
ATOM 671 C C . ARG A 1 88 ? -39.774 -11.224 23.529 1.00 85.44 88 ARG A C 1
ATOM 673 O O . ARG A 1 88 ? -39.221 -10.987 22.455 1.00 85.44 88 ARG A O 1
ATOM 680 N N . ILE A 1 89 ? -40.644 -10.387 24.097 1.00 85.31 89 ILE A N 1
ATOM 681 C CA . ILE A 1 89 ? -41.052 -9.093 23.523 1.00 85.31 89 ILE A CA 1
ATOM 682 C C . ILE A 1 89 ? -39.855 -8.136 23.490 1.00 85.31 89 ILE A C 1
ATOM 684 O O . ILE A 1 89 ? -39.532 -7.608 22.431 1.00 85.31 89 ILE A O 1
ATOM 688 N N . SER A 1 90 ? -39.126 -8.012 24.601 1.00 86.00 90 SER A N 1
ATOM 689 C CA . SER A 1 90 ? -37.889 -7.227 24.706 1.00 86.00 90 SER A CA 1
ATOM 690 C C . SER A 1 90 ? -36.831 -7.655 23.690 1.00 86.00 90 SER A C 1
ATOM 692 O O . SER A 1 90 ? -36.221 -6.812 23.034 1.00 86.00 90 SER A O 1
ATOM 694 N N . ARG A 1 91 ? -36.626 -8.967 23.496 1.00 84.81 91 ARG A N 1
ATOM 695 C CA . ARG A 1 91 ? -35.693 -9.466 22.468 1.00 84.81 91 ARG A CA 1
ATOM 696 C C . ARG A 1 91 ? -36.115 -9.050 21.060 1.00 84.81 91 ARG A C 1
ATOM 698 O O . ARG A 1 91 ? -35.268 -8.646 20.272 1.00 84.81 91 ARG A O 1
ATOM 705 N N . THR A 1 92 ? -37.407 -9.135 20.762 1.00 87.38 92 THR A N 1
ATOM 706 C CA . THR A 1 92 ? -37.959 -8.777 19.450 1.00 87.38 92 THR A CA 1
ATOM 707 C C . THR A 1 92 ? -37.833 -7.273 19.200 1.00 87.38 92 THR A C 1
ATOM 709 O O . THR A 1 92 ? -37.313 -6.868 18.164 1.00 87.38 92 THR A O 1
ATOM 712 N N . LEU A 1 93 ? -38.203 -6.442 20.181 1.00 90.06 93 LEU A N 1
ATOM 713 C CA . LEU A 1 93 ? -38.059 -4.986 20.110 1.00 90.06 93 LEU A CA 1
ATOM 714 C C . LEU A 1 93 ? -36.591 -4.561 19.963 1.00 90.06 93 LEU A C 1
ATOM 716 O O . LEU A 1 93 ? -36.298 -3.652 19.191 1.00 90.06 93 LEU A O 1
ATOM 720 N N . PHE A 1 94 ? -35.665 -5.228 20.655 1.00 88.06 94 PHE A N 1
ATOM 721 C CA . PHE A 1 94 ? -34.230 -4.978 20.510 1.00 88.06 94 PHE A CA 1
ATOM 722 C C . PHE A 1 94 ? -33.750 -5.226 19.071 1.00 88.06 94 PHE A C 1
ATOM 724 O O . PHE A 1 94 ? -33.081 -4.367 18.502 1.00 88.06 94 PHE A O 1
ATOM 731 N N . TRP A 1 95 ? -34.137 -6.350 18.456 1.00 87.88 95 TRP A N 1
ATOM 732 C CA . TRP A 1 95 ? -33.803 -6.646 17.057 1.00 87.88 95 TRP A CA 1
ATOM 733 C C . TRP A 1 95 ? -34.423 -5.644 16.080 1.00 87.88 95 TRP A C 1
ATOM 735 O O . TRP A 1 95 ? -33.711 -5.132 15.219 1.00 87.88 95 TRP A O 1
ATOM 745 N N . PHE A 1 96 ? -35.706 -5.304 16.240 1.00 91.50 96 PHE A N 1
ATOM 746 C CA . PHE A 1 96 ? -36.352 -4.282 15.409 1.00 91.50 96 PHE A CA 1
ATOM 747 C C . PHE A 1 96 ? -35.690 -2.912 15.555 1.00 91.50 96 PHE A C 1
ATOM 749 O O . PHE A 1 96 ? -35.503 -2.227 14.557 1.00 91.50 96 PHE A O 1
ATOM 756 N N . SER A 1 97 ? -35.275 -2.537 16.767 1.00 91.62 97 SER A N 1
ATOM 757 C CA . SER A 1 97 ? -34.536 -1.290 17.003 1.00 91.62 97 SER A CA 1
ATOM 758 C C . SER A 1 97 ? -33.151 -1.328 16.356 1.00 91.62 97 SER A C 1
ATOM 760 O O . SER A 1 97 ? -32.705 -0.330 15.807 1.00 91.62 97 SER A O 1
ATOM 762 N N . GLY A 1 98 ? -32.468 -2.477 16.371 1.00 89.12 98 GLY A N 1
ATOM 763 C CA . GLY A 1 98 ? -31.189 -2.652 15.677 1.00 89.12 98 GLY A CA 1
ATOM 764 C C . GLY A 1 98 ? -31.319 -2.535 14.154 1.00 89.12 98 GLY A C 1
ATOM 765 O O . GLY A 1 98 ? -30.557 -1.803 13.526 1.00 89.12 98 GLY A O 1
ATOM 766 N N . ILE A 1 99 ? -32.315 -3.203 13.564 1.00 91.12 99 ILE A N 1
ATOM 767 C CA . ILE A 1 99 ? -32.611 -3.121 12.124 1.00 91.12 99 ILE A CA 1
ATOM 768 C C . ILE A 1 99 ? -33.045 -1.698 11.750 1.00 91.12 99 ILE A C 1
ATOM 770 O O . ILE A 1 99 ? -32.546 -1.144 10.773 1.00 91.12 99 ILE A O 1
ATOM 774 N N . GLY A 1 100 ? -33.922 -1.087 12.551 1.00 92.50 100 GLY A N 1
ATOM 775 C CA . GLY A 1 100 ? -34.372 0.293 12.377 1.00 92.50 100 GLY A CA 1
ATOM 776 C C . GLY A 1 100 ? -33.218 1.288 12.437 1.00 92.50 100 GLY A C 1
ATOM 777 O O . GLY A 1 100 ? -33.132 2.167 11.588 1.00 92.50 100 GLY A O 1
ATOM 778 N N . PHE A 1 101 ? -32.271 1.106 13.361 1.00 92.88 101 PHE A N 1
ATOM 779 C CA . PHE A 1 101 ? -31.057 1.917 13.423 1.00 92.88 101 PHE A CA 1
ATOM 780 C C . PHE A 1 101 ? -30.216 1.778 12.146 1.00 92.88 101 PHE A C 1
ATOM 782 O O . PHE A 1 101 ? -29.801 2.787 11.584 1.00 92.88 101 PHE A O 1
ATOM 789 N N . GLY A 1 102 ? -30.008 0.553 11.650 1.00 88.94 102 GLY A N 1
ATOM 790 C CA . GLY A 1 102 ? -29.256 0.311 10.414 1.00 88.94 102 GLY A CA 1
ATOM 791 C C . GLY A 1 102 ? -29.915 0.923 9.174 1.00 88.94 102 GLY A C 1
ATOM 792 O O . GLY A 1 102 ? -29.257 1.623 8.406 1.00 88.94 102 GLY A O 1
ATOM 793 N N . LEU A 1 103 ? -31.223 0.713 8.999 1.00 90.56 103 LEU A N 1
ATOM 794 C CA . LEU A 1 103 ? -31.990 1.290 7.889 1.00 90.56 103 LEU A CA 1
ATOM 795 C C . LEU A 1 103 ? -32.083 2.814 7.988 1.00 90.56 103 LEU A C 1
ATOM 797 O O . LEU A 1 103 ? -31.935 3.497 6.980 1.00 90.56 103 LEU A O 1
ATOM 801 N N . GLY A 1 104 ? -32.282 3.344 9.197 1.00 91.62 104 GLY A N 1
ATOM 802 C CA . GLY A 1 104 ? -32.266 4.777 9.468 1.00 91.62 104 GLY A CA 1
ATOM 803 C C . GLY A 1 104 ? -30.910 5.395 9.138 1.00 91.62 104 GLY A C 1
ATOM 804 O O . GLY A 1 104 ? -30.867 6.425 8.485 1.00 91.62 104 GLY A O 1
ATOM 805 N N . TRP A 1 105 ? -29.800 4.738 9.493 1.00 90.94 105 TRP A N 1
ATOM 806 C CA . TRP A 1 105 ? -28.453 5.215 9.166 1.00 90.94 105 TRP A CA 1
ATOM 807 C C . TRP A 1 105 ? -28.224 5.277 7.656 1.00 90.94 105 TRP A C 1
ATOM 809 O O . TRP A 1 105 ? -27.819 6.316 7.141 1.00 90.94 105 TRP A O 1
ATOM 819 N N . ILE A 1 106 ? -28.514 4.188 6.931 1.00 89.69 106 ILE A N 1
ATOM 820 C CA . ILE A 1 106 ? -28.411 4.170 5.462 1.00 89.69 106 ILE A CA 1
ATOM 821 C C . ILE A 1 106 ? -29.309 5.257 4.865 1.00 89.69 106 ILE A C 1
ATOM 823 O O . ILE A 1 106 ? -28.887 5.997 3.982 1.00 89.69 106 ILE A O 1
ATOM 827 N N . GLY A 1 107 ? -30.521 5.382 5.401 1.00 88.25 107 GLY A N 1
ATOM 828 C CA . GLY A 1 107 ? -31.510 6.373 5.018 1.00 88.25 107 GLY A CA 1
ATOM 829 C C . GLY A 1 107 ? -31.038 7.822 5.143 1.00 88.25 107 GLY A C 1
ATOM 830 O O . GLY A 1 107 ? -31.222 8.633 4.240 1.00 88.25 107 GLY A O 1
ATOM 831 N N . SER A 1 108 ? -30.413 8.129 6.274 1.00 89.94 108 SER A N 1
ATOM 832 C CA . SER A 1 108 ? -29.960 9.467 6.642 1.00 89.94 108 SER A CA 1
ATOM 833 C C . SER A 1 108 ? -28.642 9.877 5.993 1.00 89.94 108 SER A C 1
ATOM 835 O O . SER A 1 108 ? -28.403 11.070 5.832 1.00 89.94 108 SER A O 1
ATOM 837 N N . PHE A 1 109 ? -27.772 8.917 5.663 1.00 91.44 109 PHE A N 1
ATOM 838 C CA . PHE A 1 109 ? -26.393 9.198 5.249 1.00 91.44 109 PHE A CA 1
ATOM 839 C C . PHE A 1 109 ? -26.045 8.728 3.837 1.00 91.44 109 PHE A C 1
ATOM 841 O O . PHE A 1 109 ? -24.895 8.886 3.423 1.00 91.44 109 PHE A O 1
ATOM 848 N N . ILE A 1 110 ? -26.991 8.174 3.072 1.00 91.50 110 ILE A N 1
ATOM 849 C CA . ILE A 1 110 ? -26.768 7.968 1.639 1.00 91.50 110 ILE A CA 1
ATOM 850 C C . ILE A 1 110 ? -26.818 9.322 0.908 1.00 91.50 110 ILE A C 1
ATOM 852 O O . ILE A 1 110 ? -27.812 10.047 1.004 1.00 91.50 110 ILE A O 1
ATOM 856 N N . PRO A 1 111 ? -25.762 9.689 0.166 1.00 89.31 111 PRO A N 1
ATOM 857 C CA . PRO A 1 111 ? -25.769 10.910 -0.623 1.00 89.31 111 PRO A CA 1
ATOM 858 C C . PRO A 1 111 ? -26.830 10.876 -1.723 1.00 89.31 111 PRO A C 1
ATOM 860 O O . PRO A 1 111 ? -27.046 9.850 -2.371 1.00 89.31 111 PRO A O 1
ATOM 863 N N . ILE A 1 112 ? -27.438 12.030 -2.001 1.00 86.94 112 ILE A N 1
ATOM 864 C CA . ILE A 1 112 ? -28.521 12.158 -2.988 1.00 86.94 112 ILE A CA 1
ATOM 865 C C . ILE A 1 112 ? -28.109 11.701 -4.396 1.00 86.94 112 ILE A C 1
ATOM 867 O O . ILE A 1 112 ? -28.945 11.159 -5.120 1.00 86.94 112 ILE A O 1
ATOM 871 N N . TYR A 1 113 ? -26.838 11.872 -4.781 1.00 88.94 113 TYR A N 1
ATOM 872 C CA . TYR A 1 113 ? -26.346 11.470 -6.104 1.00 88.94 113 TYR A CA 1
ATOM 873 C C . TYR A 1 113 ? -26.381 9.947 -6.303 1.00 88.94 113 TYR A C 1
ATOM 875 O O . TYR A 1 113 ? -26.630 9.485 -7.414 1.00 88.94 113 TYR A O 1
ATOM 883 N N . ARG A 1 114 ? -26.228 9.152 -5.231 1.00 89.12 114 ARG A N 1
ATOM 884 C CA . ARG A 1 114 ? -26.291 7.682 -5.298 1.00 89.12 114 ARG A CA 1
ATOM 885 C C . ARG A 1 114 ? -27.697 7.145 -5.536 1.00 89.12 114 ARG A C 1
ATOM 887 O O . ARG A 1 114 ? -27.854 6.001 -5.949 1.00 89.12 114 ARG A O 1
ATOM 894 N N . VAL A 1 115 ? -28.718 7.953 -5.257 1.00 86.75 115 VAL A N 1
ATOM 895 C CA . VAL A 1 115 ? -30.123 7.544 -5.361 1.00 86.75 115 VAL A CA 1
ATOM 896 C C . VAL A 1 115 ? -30.664 7.716 -6.791 1.00 86.75 115 VAL A C 1
ATOM 898 O O . VAL A 1 115 ? -31.704 7.151 -7.136 1.00 86.75 115 VAL A O 1
ATOM 901 N N . GLY A 1 116 ? -29.944 8.447 -7.652 1.00 86.19 116 GLY A N 1
ATOM 902 C CA . GLY A 1 116 ? -30.224 8.555 -9.086 1.00 86.19 116 GLY A CA 1
ATOM 903 C C . GLY A 1 116 ? -31.670 8.963 -9.389 1.00 86.19 116 GLY A C 1
ATOM 904 O O . GLY A 1 116 ? -32.177 9.955 -8.863 1.00 86.19 116 GLY A O 1
ATOM 905 N N . ALA A 1 117 ? -32.361 8.165 -10.208 1.00 85.25 117 ALA A N 1
ATOM 906 C CA . ALA A 1 117 ? -33.747 8.407 -10.622 1.00 85.25 117 ALA A CA 1
ATOM 907 C C . ALA A 1 117 ? -34.755 8.469 -9.455 1.00 85.25 117 ALA A C 1
ATOM 909 O O . ALA A 1 117 ? -35.820 9.070 -9.584 1.00 85.25 117 ALA A O 1
ATOM 910 N N . LEU A 1 118 ? -34.427 7.890 -8.294 1.00 85.69 118 LEU A N 1
ATOM 911 C CA . LEU A 1 118 ? -35.297 7.889 -7.116 1.00 85.69 118 LEU A CA 1
ATOM 912 C C . LEU A 1 118 ? -35.131 9.138 -6.235 1.00 85.69 118 LEU A C 1
ATOM 914 O O . LEU A 1 118 ? -35.779 9.230 -5.190 1.00 85.69 118 LEU A O 1
ATOM 918 N N . ARG A 1 119 ? -34.310 10.121 -6.638 1.00 83.69 119 ARG A N 1
ATOM 919 C CA . ARG A 1 119 ? -34.021 11.343 -5.861 1.00 83.69 119 ARG A CA 1
ATOM 920 C C . ARG A 1 119 ? -35.281 12.039 -5.338 1.00 83.69 119 ARG A C 1
ATOM 922 O O . ARG A 1 119 ? -35.324 12.408 -4.168 1.00 83.69 119 ARG A O 1
ATOM 929 N N . GLY A 1 120 ? -36.309 12.184 -6.177 1.00 79.88 120 GLY A N 1
ATOM 930 C CA . GLY A 1 120 ? -37.568 12.839 -5.800 1.00 79.88 120 GLY A CA 1
ATOM 931 C C . GLY A 1 120 ? -38.386 12.073 -4.750 1.00 79.88 120 GLY A C 1
ATOM 932 O O . GLY A 1 120 ? -39.084 12.686 -3.948 1.00 79.88 120 GLY A O 1
ATOM 933 N N . TYR A 1 121 ? -38.287 10.741 -4.715 1.00 83.44 121 TYR A N 1
ATOM 934 C CA . TYR A 1 121 ? -38.903 9.919 -3.667 1.00 83.44 121 TYR A CA 1
ATOM 935 C C . TYR A 1 121 ? -38.067 9.941 -2.387 1.00 83.44 121 TYR A C 1
ATOM 937 O O . TYR A 1 121 ? -38.612 10.035 -1.287 1.00 83.44 121 TYR A O 1
ATOM 945 N N . TRP A 1 122 ? -36.741 9.918 -2.531 1.00 85.75 122 TRP A N 1
ATOM 946 C CA . TRP A 1 122 ? -35.808 9.927 -1.412 1.00 85.75 122 TRP A CA 1
ATOM 947 C C . TRP A 1 122 ? -35.941 11.184 -0.559 1.00 85.75 122 TRP A C 1
ATOM 949 O O . TRP A 1 122 ? -36.155 11.085 0.644 1.00 85.75 122 TRP A O 1
ATOM 959 N N . THR A 1 123 ? -35.960 12.362 -1.187 1.00 80.94 123 THR A N 1
ATOM 960 C CA . THR A 1 123 ? -36.122 13.665 -0.508 1.00 80.94 123 THR A CA 1
ATOM 961 C C . THR A 1 123 ? -37.462 13.815 0.224 1.00 80.94 123 THR A C 1
ATOM 963 O O . THR A 1 123 ? -37.651 14.741 1.018 1.00 80.94 123 THR A O 1
ATOM 966 N N . ARG A 1 124 ? -38.441 12.943 -0.054 1.00 82.06 124 ARG A N 1
ATOM 967 C CA . ARG A 1 124 ? -39.731 12.903 0.650 1.00 82.06 124 ARG A CA 1
ATOM 968 C C . ARG A 1 124 ? -39.684 11.988 1.871 1.00 82.06 124 ARG A C 1
ATOM 970 O O . ARG A 1 124 ? -40.301 12.328 2.874 1.00 82.06 124 ARG A O 1
ATOM 977 N N . ILE A 1 125 ? -38.967 10.867 1.793 1.00 85.25 125 ILE A N 1
ATOM 978 C CA . ILE A 1 125 ? -38.890 9.849 2.855 1.00 85.25 125 ILE A CA 1
ATOM 979 C C . ILE A 1 125 ? -37.745 10.134 3.842 1.00 85.25 125 ILE A C 1
ATOM 981 O O . ILE A 1 125 ? -37.845 9.764 5.009 1.00 85.25 125 ILE A O 1
ATOM 985 N N . GLU A 1 126 ? -36.695 10.840 3.416 1.00 86.19 126 GLU A N 1
ATOM 986 C CA . GLU A 1 126 ? -35.510 11.172 4.219 1.00 86.19 126 GLU A CA 1
ATOM 987 C C . GLU A 1 126 ? -35.831 11.688 5.642 1.00 86.19 126 GLU A C 1
ATOM 989 O O . GLU A 1 126 ? -35.256 11.161 6.598 1.00 86.19 126 GLU A O 1
ATOM 994 N N . PRO A 1 127 ? -36.792 12.616 5.863 1.00 87.94 127 PRO A N 1
ATOM 995 C CA . PRO A 1 127 ? -37.143 13.057 7.217 1.00 87.94 127 PRO A CA 1
ATOM 996 C C . PRO A 1 127 ? -37.633 11.913 8.117 1.00 87.94 127 PRO A C 1
ATOM 998 O O . PRO A 1 127 ? -37.288 11.850 9.297 1.00 87.94 127 PRO A O 1
ATOM 1001 N N . ALA A 1 128 ? -38.403 10.973 7.564 1.00 88.25 128 ALA A N 1
ATOM 1002 C CA . ALA A 1 128 ? -38.866 9.805 8.302 1.00 88.25 128 ALA A CA 1
ATOM 1003 C C . ALA A 1 128 ? -37.703 8.867 8.657 1.00 88.25 128 ALA A C 1
ATOM 1005 O O . ALA A 1 128 ? -37.695 8.295 9.743 1.00 88.25 128 ALA A O 1
ATOM 1006 N N . LEU A 1 129 ? -36.693 8.747 7.791 1.00 91.19 129 LEU A N 1
ATOM 1007 C CA . LEU A 1 129 ? -35.497 7.940 8.057 1.00 91.19 129 LEU A CA 1
ATOM 1008 C C . LEU A 1 129 ? -34.642 8.549 9.175 1.00 91.19 129 LEU A C 1
ATOM 1010 O O . LEU A 1 129 ? -34.235 7.818 10.078 1.00 91.19 129 LEU A O 1
ATOM 1014 N N . HIS A 1 130 ? -34.482 9.880 9.198 1.00 91.06 130 HIS A N 1
ATOM 1015 C CA . HIS A 1 130 ? -33.869 10.594 10.329 1.00 91.06 130 HIS A CA 1
ATOM 1016 C C . HIS A 1 130 ? -34.618 10.324 11.641 1.00 91.06 130 HIS A C 1
ATOM 1018 O O . HIS A 1 130 ? -33.994 10.111 12.683 1.00 91.06 130 HIS A O 1
ATOM 1024 N N . PHE A 1 131 ? -35.954 10.272 11.602 1.00 93.31 131 PHE A N 1
ATOM 1025 C CA . PHE A 1 131 ? -36.759 9.953 12.783 1.00 93.31 131 PHE A CA 1
ATOM 1026 C C . PHE A 1 131 ? -36.541 8.510 13.238 1.00 93.31 131 PHE A C 1
ATOM 1028 O O . PHE A 1 131 ? -36.273 8.274 14.416 1.00 93.31 131 PHE A O 1
ATOM 1035 N N . VAL A 1 132 ? -36.605 7.547 12.312 1.00 93.62 132 VAL A N 1
ATOM 1036 C CA . VAL A 1 132 ? -36.359 6.129 12.609 1.00 93.62 132 VAL A CA 1
ATOM 1037 C C . VAL A 1 132 ? -34.966 5.938 13.206 1.00 93.62 132 VAL A C 1
ATOM 1039 O O . VAL A 1 132 ? -34.837 5.208 14.189 1.00 93.62 132 VAL A O 1
ATOM 1042 N N . LEU A 1 133 ? -33.943 6.621 12.683 1.00 94.12 133 LEU A N 1
ATOM 1043 C CA . LEU A 1 133 ? -32.581 6.583 13.216 1.00 94.12 133 LEU A CA 1
ATOM 1044 C C . LEU A 1 133 ? -32.532 7.057 14.677 1.00 94.12 133 LEU A C 1
ATOM 1046 O O . LEU A 1 133 ? -32.046 6.328 15.546 1.00 94.12 133 LEU A O 1
ATOM 1050 N N . LEU A 1 134 ? -33.065 8.250 14.962 1.00 93.62 134 LEU A N 1
ATOM 1051 C CA . LEU A 1 134 ? -33.050 8.843 16.304 1.00 93.62 134 LEU A CA 1
ATOM 1052 C C . LEU A 1 134 ? -33.887 8.035 17.304 1.00 93.62 134 LEU A C 1
ATOM 1054 O O . LEU A 1 134 ? -33.429 7.768 18.418 1.00 93.62 134 LEU A O 1
ATOM 1058 N N . ALA A 1 135 ? -35.083 7.596 16.907 1.00 93.38 135 ALA A N 1
ATOM 1059 C CA . ALA A 1 135 ? -35.961 6.785 17.743 1.00 93.38 135 ALA A CA 1
ATOM 1060 C C . ALA A 1 135 ? -35.339 5.414 18.049 1.00 93.38 135 ALA A C 1
ATOM 1062 O O . ALA A 1 135 ? -35.367 4.955 19.195 1.00 93.38 135 ALA A O 1
ATOM 1063 N N . SER A 1 136 ? -34.720 4.777 17.053 1.00 94.19 136 SER A N 1
ATOM 1064 C CA . SER A 1 136 ? -34.024 3.499 17.227 1.00 94.19 136 SER A CA 1
ATOM 1065 C C . SER A 1 136 ? -32.807 3.643 18.139 1.00 94.19 136 SER A C 1
ATOM 1067 O O . SER A 1 136 ? -32.639 2.844 19.060 1.00 94.19 136 SER A O 1
ATOM 1069 N N . LEU A 1 137 ? -32.004 4.699 17.958 1.00 92.62 137 LEU A N 1
ATOM 1070 C CA . LEU A 1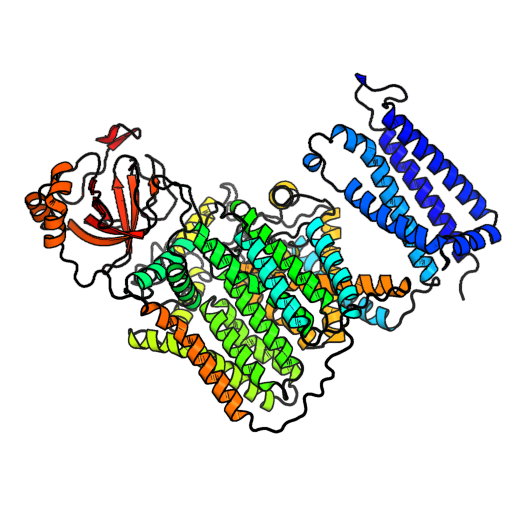 137 ? -30.864 5.005 18.825 1.00 92.62 137 LEU A CA 1
ATOM 1071 C C . LEU A 1 137 ? -31.307 5.232 20.276 1.00 92.62 137 LEU A C 1
ATOM 1073 O O . LEU A 1 137 ? -30.751 4.623 21.190 1.00 92.62 137 LEU A O 1
ATOM 1077 N N . ALA A 1 138 ? -32.344 6.047 20.495 1.00 92.88 138 ALA A N 1
ATOM 1078 C CA . ALA A 1 138 ? -32.905 6.279 21.824 1.00 92.88 138 ALA A CA 1
ATOM 1079 C C . ALA A 1 138 ? -33.380 4.966 22.471 1.00 92.88 138 ALA A C 1
ATOM 1081 O O . ALA A 1 138 ? -33.110 4.717 23.646 1.00 92.88 138 ALA A O 1
ATOM 1082 N N . THR A 1 139 ? -34.021 4.089 21.693 1.00 92.12 139 THR A N 1
ATOM 1083 C CA . THR A 1 139 ? -34.517 2.787 22.165 1.00 92.12 139 THR A CA 1
ATOM 1084 C C . THR A 1 139 ? -33.361 1.850 22.545 1.00 92.12 139 THR A C 1
ATOM 1086 O O . THR A 1 139 ? -33.390 1.225 23.608 1.00 92.12 139 THR A O 1
ATOM 1089 N N . LEU A 1 140 ? -32.295 1.799 21.737 1.00 90.06 140 LEU A N 1
ATOM 1090 C CA . LEU A 1 140 ? -31.083 1.020 22.025 1.00 90.06 140 LEU A CA 1
ATOM 1091 C C . LEU A 1 140 ? -30.337 1.529 23.269 1.00 90.06 140 LEU A C 1
ATOM 1093 O O . LEU A 1 140 ? -29.853 0.716 24.061 1.00 90.06 140 LEU A O 1
ATOM 1097 N N . ILE A 1 141 ? -30.290 2.848 23.493 1.00 88.75 141 ILE A N 1
ATOM 1098 C CA . ILE A 1 141 ? -29.715 3.440 24.712 1.00 88.75 141 ILE A CA 1
ATOM 1099 C C . ILE A 1 141 ? -30.494 2.981 25.950 1.00 88.75 141 ILE A C 1
ATOM 1101 O O . ILE A 1 141 ? -29.880 2.592 26.944 1.00 88.75 141 ILE A O 1
ATOM 1105 N N . VAL A 1 142 ? -31.831 2.957 25.900 1.00 89.62 142 VAL A N 1
ATOM 1106 C CA . VAL A 1 142 ? -32.647 2.457 27.022 1.00 89.62 142 VAL A CA 1
ATOM 1107 C C . VAL A 1 142 ? -32.358 0.983 27.299 1.00 89.62 142 VAL A C 1
ATOM 1109 O O . VAL A 1 142 ? -32.161 0.621 28.461 1.00 89.62 142 VAL A O 1
ATOM 1112 N N . PHE A 1 143 ? -32.259 0.142 26.262 1.00 87.25 143 PHE A N 1
ATOM 1113 C CA . PHE A 1 143 ? -31.857 -1.261 26.422 1.00 87.25 143 PHE A CA 1
ATOM 1114 C C . PHE A 1 143 ? -30.495 -1.399 27.100 1.00 87.25 143 PHE A C 1
ATOM 1116 O O . PHE A 1 143 ? -30.359 -2.191 28.033 1.00 87.25 143 PHE A O 1
ATOM 1123 N N . TYR A 1 144 ? -29.504 -0.620 26.661 1.00 83.50 144 TYR A N 1
ATOM 1124 C CA . TYR A 1 144 ? -28.170 -0.624 27.253 1.00 83.50 144 TYR A CA 1
ATOM 1125 C C . TYR A 1 144 ? -28.216 -0.238 28.735 1.00 83.50 144 TYR A C 1
ATOM 1127 O O . TYR A 1 144 ? -27.734 -0.983 29.585 1.00 83.50 144 TYR A O 1
ATOM 1135 N N . VAL A 1 145 ? -28.854 0.888 29.067 1.00 83.44 145 VAL A N 1
ATOM 1136 C CA . VAL A 1 145 ? -28.921 1.404 30.442 1.00 83.44 145 VAL A CA 1
ATOM 1137 C C . VAL A 1 145 ? -29.691 0.457 31.369 1.00 83.44 145 VAL A C 1
ATOM 1139 O O . VAL A 1 145 ? -29.267 0.233 32.506 1.00 83.44 145 VAL A O 1
ATOM 1142 N N . LYS A 1 146 ? -30.803 -0.123 30.895 1.00 83.88 146 LYS A N 1
ATOM 1143 C CA . LYS A 1 146 ? -31.615 -1.070 31.671 1.00 83.88 146 LYS A CA 1
ATOM 1144 C C . LYS A 1 146 ? -30.875 -2.385 31.921 1.00 83.88 146 LYS A C 1
ATOM 1146 O O . LYS A 1 146 ? -30.888 -2.873 33.049 1.00 83.88 146 LYS A O 1
ATOM 1151 N N . ARG A 1 147 ? -30.227 -2.957 30.899 1.00 79.44 147 ARG A N 1
ATOM 1152 C CA . ARG A 1 147 ? -29.506 -4.239 31.015 1.00 79.44 147 ARG A CA 1
ATOM 1153 C C . ARG A 1 147 ? -28.159 -4.115 31.732 1.00 79.44 147 ARG A C 1
ATOM 1155 O O . ARG A 1 147 ? -27.743 -5.073 32.368 1.00 79.44 147 ARG A O 1
ATOM 1162 N N . ALA A 1 148 ? -27.565 -2.919 31.768 1.00 73.31 148 ALA A N 1
ATOM 1163 C CA . ALA A 1 148 ? -26.439 -2.585 32.648 1.00 73.31 148 ALA A CA 1
ATOM 1164 C C . ALA A 1 148 ? -26.794 -2.564 34.149 1.00 73.31 148 ALA A C 1
ATOM 1166 O O . ALA A 1 148 ? -25.975 -2.139 34.963 1.00 73.31 148 ALA A O 1
ATOM 1167 N N . ASP A 1 149 ? -28.030 -2.914 34.524 1.00 71.31 149 ASP A N 1
ATOM 1168 C CA . ASP A 1 149 ? -28.577 -2.785 35.879 1.00 71.31 149 ASP A CA 1
ATOM 1169 C C . ASP A 1 149 ? -28.317 -1.396 36.498 1.00 71.31 149 ASP A C 1
ATOM 1171 O O . ASP A 1 149 ? -28.123 -1.228 37.707 1.00 71.31 149 ASP A O 1
ATOM 1175 N N . PHE A 1 150 ? -28.285 -0.362 35.650 1.00 66.75 150 PHE A N 1
ATOM 1176 C CA . PHE A 1 150 ? -27.996 1.013 36.053 1.00 66.75 150 PHE A CA 1
ATOM 1177 C C . PHE A 1 150 ? -26.634 1.198 36.761 1.00 66.75 150 PHE A C 1
ATOM 1179 O O . PHE A 1 150 ? -26.445 2.173 37.492 1.00 66.75 150 PHE A O 1
ATOM 1186 N N . SER A 1 151 ? -25.686 0.272 36.572 1.00 58.72 151 SER A N 1
ATOM 1187 C CA . SER A 1 151 ? -24.366 0.264 37.207 1.00 58.72 151 SER A CA 1
ATOM 1188 C C . SER A 1 151 ? -23.256 0.130 36.162 1.00 58.72 151 SER A C 1
ATOM 1190 O O . SER A 1 151 ? -23.180 -0.850 35.431 1.00 58.72 151 SER A O 1
ATOM 1192 N N . ILE A 1 152 ? -22.340 1.101 36.120 1.00 52.56 152 ILE A N 1
ATOM 1193 C CA . ILE A 1 152 ? -21.152 1.092 35.242 1.00 52.56 152 ILE A CA 1
ATOM 1194 C C . ILE A 1 152 ? -19.919 0.676 36.062 1.00 52.56 152 ILE A C 1
ATOM 1196 O O . ILE A 1 152 ? -18.892 1.352 36.062 1.00 52.56 152 ILE A O 1
ATOM 1200 N N . LYS A 1 153 ? -20.016 -0.392 36.861 1.00 49.44 153 LYS A N 1
ATOM 1201 C CA . LYS A 1 153 ? -18.884 -0.852 37.681 1.00 49.44 153 LYS A CA 1
ATOM 1202 C C . LYS A 1 153 ? -18.430 -2.237 37.275 1.00 49.44 153 LYS A C 1
ATOM 1204 O O . LYS A 1 153 ? -18.896 -3.239 37.796 1.00 49.44 153 LYS A O 1
ATOM 1209 N N . ASP A 1 154 ? -17.440 -2.234 36.394 1.00 57.91 154 ASP A N 1
ATOM 1210 C CA . ASP A 1 154 ? -16.600 -3.384 36.107 1.00 57.91 154 ASP A CA 1
ATOM 1211 C C . ASP A 1 154 ? -15.129 -2.940 36.208 1.00 57.91 154 ASP A C 1
ATOM 1213 O O . ASP A 1 154 ? -14.655 -2.087 35.447 1.00 57.91 154 ASP A O 1
ATOM 1217 N N . GLN A 1 155 ? -14.416 -3.438 37.223 1.00 49.94 155 GLN A N 1
ATOM 1218 C CA . GLN A 1 155 ? -13.087 -2.936 37.603 1.00 49.94 155 GLN A CA 1
ATOM 1219 C C . GLN A 1 155 ? -12.029 -3.168 36.508 1.00 49.94 155 GLN A C 1
ATOM 1221 O O . GLN A 1 155 ? -11.079 -2.389 36.390 1.00 49.94 155 GLN A O 1
ATOM 1226 N N . GLY A 1 156 ? -12.199 -4.204 35.675 1.00 60.12 156 GLY A N 1
ATOM 1227 C CA . GLY A 1 156 ? -11.324 -4.486 34.533 1.00 60.12 156 GLY A CA 1
ATOM 1228 C C . GLY A 1 156 ? -11.496 -3.485 33.385 1.00 60.12 156 GLY A C 1
ATOM 1229 O O . GLY A 1 156 ? -10.503 -3.007 32.828 1.00 60.12 156 GLY A O 1
ATOM 1230 N N . LYS A 1 157 ? -12.746 -3.093 33.090 1.00 72.25 157 LYS A N 1
ATOM 1231 C CA . LYS A 1 157 ? -13.086 -2.089 32.064 1.00 72.25 157 LYS A CA 1
ATOM 1232 C C . LYS A 1 157 ? -12.496 -0.719 32.413 1.00 72.25 157 LYS A C 1
ATOM 1234 O O . LYS A 1 157 ? -11.904 -0.062 31.559 1.00 72.25 157 LYS A O 1
ATOM 1239 N N . SER A 1 158 ? -12.559 -0.333 33.692 1.00 74.56 158 SER A N 1
ATOM 1240 C CA . SER A 1 158 ? -12.058 0.963 34.166 1.00 74.56 158 SER A CA 1
ATOM 1241 C C . SER A 1 158 ? -10.560 1.160 33.915 1.00 74.56 158 SER A C 1
ATOM 1243 O O . SER A 1 158 ? -10.173 2.230 33.463 1.00 74.56 158 SER A O 1
ATOM 1245 N N . LYS A 1 159 ? -9.701 0.155 34.147 1.00 86.69 159 LYS A N 1
ATOM 1246 C CA . LYS A 1 159 ? -8.241 0.329 33.987 1.00 86.69 159 LYS A CA 1
ATOM 1247 C C . LYS A 1 159 ? -7.810 0.487 32.527 1.00 86.69 159 LYS A C 1
ATOM 1249 O O . LYS A 1 159 ? -6.877 1.240 32.251 1.00 86.69 159 LYS A O 1
ATOM 1254 N N . ILE A 1 160 ? -8.449 -0.238 31.604 1.00 90.00 160 ILE A N 1
ATOM 1255 C CA . ILE A 1 160 ? -8.183 -0.116 30.160 1.00 90.00 160 ILE A CA 1
ATOM 1256 C C . ILE A 1 160 ? -8.660 1.251 29.672 1.00 90.00 160 ILE A C 1
ATOM 1258 O O . ILE A 1 160 ? -7.900 1.957 29.012 1.00 90.00 160 ILE A O 1
ATOM 1262 N N . LEU A 1 161 ? -9.880 1.646 30.046 1.00 90.06 161 LEU A N 1
ATOM 1263 C CA . LEU A 1 161 ? -10.452 2.929 29.657 1.00 90.06 161 LEU A CA 1
ATOM 1264 C C . LEU A 1 161 ? -9.635 4.108 30.200 1.00 90.06 161 LEU A C 1
ATOM 1266 O O . LEU A 1 161 ? -9.290 4.992 29.428 1.00 90.06 161 LEU A O 1
ATOM 1270 N N . SER A 1 162 ? -9.248 4.096 31.482 1.00 91.12 162 SER A N 1
ATOM 1271 C CA . SER A 1 162 ? -8.422 5.159 32.074 1.00 91.12 162 SER A CA 1
ATOM 1272 C C . SER A 1 162 ? -7.062 5.286 31.386 1.00 91.12 162 SER A C 1
ATOM 1274 O O . SER A 1 162 ? -6.651 6.393 31.059 1.00 91.12 162 SER A O 1
ATOM 1276 N N . ALA A 1 163 ? -6.376 4.170 31.110 1.00 93.69 163 ALA A N 1
ATOM 1277 C CA . ALA A 1 163 ? -5.110 4.203 30.374 1.00 93.69 163 ALA A CA 1
ATOM 1278 C C . ALA A 1 163 ? -5.287 4.719 28.934 1.00 93.69 163 ALA A C 1
ATOM 1280 O O . ALA A 1 163 ? -4.435 5.454 28.441 1.00 93.69 163 ALA A O 1
ATOM 1281 N N . SER A 1 164 ? -6.402 4.369 28.286 1.00 95.25 164 SER A N 1
ATOM 1282 C CA . SER A 1 164 ? -6.741 4.851 26.942 1.00 95.25 164 SER A CA 1
ATOM 1283 C C . SER A 1 164 ? -7.041 6.348 26.944 1.00 95.25 164 SER A C 1
ATOM 1285 O O . SER A 1 164 ? -6.558 7.052 26.073 1.00 95.25 164 SER A O 1
ATOM 1287 N N . LEU A 1 165 ? -7.761 6.854 27.949 1.00 95.81 165 LEU A N 1
ATOM 1288 C CA . LEU A 1 165 ? -8.037 8.282 28.118 1.00 95.81 165 LEU A CA 1
ATOM 1289 C C . LEU A 1 165 ? -6.760 9.090 28.358 1.00 95.81 165 LEU A C 1
ATOM 1291 O O . LEU A 1 165 ? -6.578 10.117 27.720 1.00 95.81 165 LEU A O 1
ATOM 1295 N N . ILE A 1 166 ? -5.858 8.618 29.224 1.00 96.25 166 ILE A N 1
ATOM 1296 C CA . ILE A 1 166 ? -4.576 9.296 29.476 1.00 96.25 166 ILE A CA 1
ATOM 1297 C C . ILE A 1 166 ? -3.752 9.374 28.186 1.00 96.25 166 ILE A C 1
ATOM 1299 O O . ILE A 1 166 ? -3.262 10.443 27.829 1.00 96.25 166 ILE A O 1
ATOM 1303 N N . LEU A 1 167 ? -3.626 8.256 27.463 1.00 95.94 167 LEU A N 1
ATOM 1304 C CA . LEU A 1 167 ? -2.877 8.228 26.209 1.00 95.94 167 LEU A CA 1
ATOM 1305 C C . LEU A 1 167 ? -3.560 9.066 25.117 1.00 95.94 167 LEU A C 1
ATOM 1307 O O . LEU A 1 167 ? -2.877 9.754 24.368 1.00 95.94 167 LEU A O 1
ATOM 1311 N N . PHE A 1 168 ? -4.893 9.063 25.059 1.00 97.31 168 PHE A N 1
ATOM 1312 C CA . PHE A 1 168 ? -5.664 9.890 24.133 1.00 97.31 168 PHE A CA 1
ATOM 1313 C C . PHE A 1 168 ? -5.475 11.381 24.414 1.00 97.31 168 PHE A C 1
ATOM 1315 O O . PHE A 1 168 ? -5.241 12.133 23.478 1.00 97.31 168 PHE A O 1
ATOM 1322 N N . LEU A 1 169 ? -5.501 11.808 25.680 1.00 97.06 169 LEU A N 1
ATOM 1323 C CA . LEU A 1 169 ? -5.237 13.198 26.063 1.00 97.06 169 LEU A CA 1
ATOM 1324 C C . LEU A 1 169 ? -3.806 13.626 25.707 1.00 97.06 169 LEU A C 1
ATOM 1326 O O . LEU A 1 169 ? -3.606 14.745 25.245 1.00 97.06 169 LEU A O 1
ATOM 1330 N N . ALA A 1 170 ? -2.823 12.730 25.851 1.00 95.75 170 ALA A N 1
ATOM 1331 C CA . ALA A 1 170 ? -1.458 12.990 25.397 1.00 95.75 170 ALA A CA 1
ATOM 1332 C C . ALA A 1 170 ? -1.383 13.145 23.866 1.00 95.75 170 ALA A C 1
ATOM 1334 O O . ALA A 1 170 ? -0.762 14.084 23.373 1.00 95.75 170 ALA A O 1
ATOM 1335 N N . CYS A 1 171 ? -2.055 12.273 23.106 1.00 95.06 171 CYS A N 1
ATOM 1336 C CA . CYS A 1 171 ? -2.165 12.410 21.651 1.00 95.06 171 CYS A CA 1
ATOM 1337 C C . CYS A 1 171 ? -2.901 13.693 21.244 1.00 95.06 171 CYS A C 1
ATOM 1339 O O . CYS A 1 171 ? -2.493 14.344 20.290 1.00 95.06 171 CYS A O 1
ATOM 1341 N N . LEU A 1 172 ? -3.951 14.077 21.974 1.00 94.88 172 LEU A N 1
ATOM 1342 C CA . LEU A 1 172 ? -4.712 15.297 21.725 1.00 94.88 172 LEU A CA 1
ATOM 1343 C C . LEU A 1 172 ? -3.846 16.542 21.928 1.00 94.88 172 LEU A C 1
ATOM 1345 O O . LEU A 1 172 ? -3.896 17.438 21.099 1.00 94.88 172 LEU A O 1
ATOM 1349 N N . ALA A 1 173 ? -3.018 16.582 22.976 1.00 94.50 173 ALA A N 1
ATOM 1350 C CA . ALA A 1 173 ? -2.086 17.687 23.194 1.00 94.50 173 ALA A CA 1
ATOM 1351 C C . ALA A 1 173 ? -1.100 17.845 22.022 1.00 94.50 173 ALA A C 1
ATOM 1353 O O . ALA A 1 173 ? -0.870 18.961 21.562 1.00 94.50 173 ALA A O 1
ATOM 1354 N N . VAL A 1 174 ? -0.577 16.729 21.494 1.00 93.50 174 VAL A N 1
ATOM 1355 C CA . VAL A 1 174 ? 0.281 16.739 20.296 1.00 93.50 174 VAL A CA 1
ATOM 1356 C C . VAL A 1 174 ? -0.494 17.228 19.072 1.00 93.50 174 VAL A C 1
ATOM 1358 O O . VAL A 1 174 ? -0.022 18.127 18.388 1.00 93.50 174 VAL A O 1
ATOM 1361 N N . LEU A 1 175 ? -1.697 16.700 18.820 1.00 92.62 175 LEU A N 1
ATOM 1362 C CA . LEU A 1 175 ? -2.533 17.100 17.682 1.00 92.62 175 LEU A CA 1
ATOM 1363 C C . LEU A 1 175 ? -2.918 18.583 17.730 1.00 92.62 175 LEU A C 1
ATOM 1365 O O . LEU A 1 175 ? -2.874 19.251 16.705 1.00 92.62 175 LEU A O 1
ATOM 1369 N N . VAL A 1 176 ? -3.257 19.117 18.906 1.00 91.81 176 VAL A N 1
ATOM 1370 C CA . VAL A 1 176 ? -3.539 20.550 19.081 1.00 91.81 176 VAL A CA 1
ATOM 1371 C C . VAL A 1 176 ? -2.297 21.381 18.759 1.00 91.81 176 VAL A C 1
ATOM 1373 O O . VAL A 1 176 ? -2.411 22.371 18.042 1.00 91.81 176 VAL A O 1
ATOM 1376 N N . GLY A 1 177 ? -1.114 20.959 19.220 1.00 89.62 177 GLY A N 1
ATOM 1377 C CA . GLY A 1 177 ? 0.149 21.613 18.868 1.00 89.62 177 GLY A CA 1
ATOM 1378 C C . GLY A 1 177 ? 0.430 21.594 17.362 1.00 89.62 177 GLY A C 1
ATOM 1379 O O . GLY A 1 177 ? 0.833 22.611 16.806 1.00 89.62 177 GLY A O 1
ATOM 1380 N N . MET A 1 178 ? 0.158 20.469 16.695 1.00 90.56 178 MET A N 1
ATOM 1381 C CA . MET A 1 178 ? 0.311 20.328 15.243 1.00 90.56 178 MET A CA 1
ATOM 1382 C C . MET A 1 178 ? -0.640 21.239 14.462 1.00 90.56 178 MET A C 1
ATOM 1384 O O . MET A 1 178 ? -0.203 21.939 13.557 1.00 90.56 178 MET A O 1
ATOM 1388 N N . LEU A 1 179 ? -1.930 21.241 14.815 1.00 87.25 179 LEU A N 1
ATOM 1389 C CA . LEU A 1 179 ? -2.950 22.021 14.109 1.00 87.25 179 LEU A CA 1
ATOM 1390 C C . LEU A 1 179 ? -2.786 23.527 14.333 1.00 87.25 179 LEU A C 1
ATOM 1392 O O . LEU A 1 179 ? -3.026 24.297 13.415 1.00 87.25 179 LEU A O 1
ATOM 1396 N N . TYR A 1 180 ? -2.368 23.952 15.530 1.00 86.81 180 TY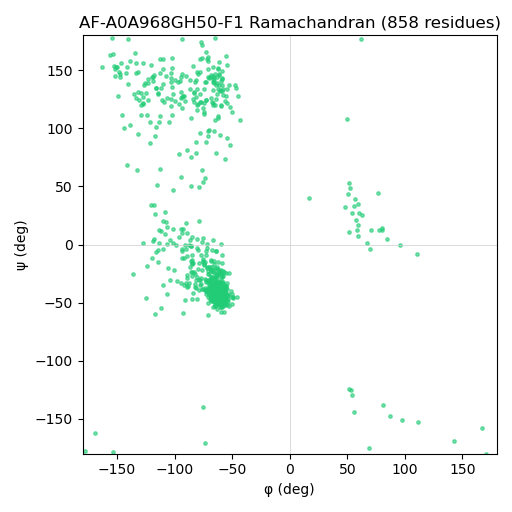R A N 1
ATOM 1397 C CA . TYR A 1 180 ? -2.129 25.369 15.817 1.00 86.81 180 TYR A CA 1
ATOM 1398 C C . TYR A 1 180 ? -0.820 25.879 15.200 1.00 86.81 180 TYR A C 1
ATOM 1400 O O . TYR A 1 180 ? -0.753 27.012 14.740 1.00 86.81 180 TYR A O 1
ATOM 1408 N N . GLY A 1 181 ? 0.233 25.056 15.208 1.00 83.25 181 GLY A N 1
ATOM 1409 C CA . GLY A 1 181 ? 1.547 25.435 14.687 1.00 83.25 181 GLY A CA 1
ATOM 1410 C C . GLY A 1 181 ? 1.773 25.113 13.209 1.00 83.25 181 GLY A C 1
ATOM 1411 O O . GLY A 1 181 ? 2.886 25.317 12.739 1.00 83.25 181 GLY A O 1
ATOM 1412 N N . HIS A 1 182 ? 0.788 24.525 12.516 1.00 82.94 182 HIS A N 1
ATOM 1413 C CA . HIS A 1 182 ? 0.906 23.916 11.175 1.00 82.94 182 HIS A CA 1
ATOM 1414 C C . HIS A 1 182 ? 2.053 22.889 11.021 1.00 82.94 182 HIS A C 1
ATOM 1416 O O . HIS A 1 182 ? 2.347 22.401 9.928 1.00 82.94 182 HIS A O 1
ATOM 1422 N N . PHE A 1 183 ? 2.674 22.492 12.134 1.00 85.88 183 PHE A N 1
ATOM 1423 C CA . PHE A 1 183 ? 3.813 21.589 12.176 1.00 85.88 183 PHE A CA 1
ATOM 1424 C C . PHE A 1 183 ? 3.340 20.140 12.023 1.00 85.88 183 PHE A C 1
ATOM 1426 O O . PHE A 1 183 ? 2.551 19.632 12.819 1.00 85.88 183 PHE A O 1
ATOM 1433 N N . GLY A 1 184 ? 3.834 19.457 10.998 1.00 81.56 184 GLY A N 1
ATOM 1434 C CA . GLY A 1 184 ? 3.430 18.110 10.599 1.00 81.56 184 GLY A CA 1
ATOM 1435 C C . GLY A 1 184 ? 2.135 18.067 9.789 1.00 81.56 184 GLY A C 1
ATOM 1436 O O . GLY A 1 184 ? 1.557 16.993 9.645 1.00 81.56 184 GLY A O 1
ATOM 1437 N N . ILE A 1 185 ? 1.659 19.207 9.284 1.00 85.38 185 ILE A N 1
ATOM 1438 C CA . ILE A 1 185 ? 0.388 19.322 8.559 1.00 85.38 185 ILE A CA 1
ATOM 1439 C C . ILE A 1 185 ? 0.625 19.757 7.116 1.00 85.38 185 ILE A C 1
ATOM 1441 O O . ILE A 1 185 ? 0.331 18.982 6.206 1.00 85.38 185 ILE A O 1
ATOM 1445 N N . SER A 1 186 ? 1.242 20.922 6.924 1.00 80.56 186 SER A N 1
ATOM 1446 C CA . SER A 1 186 ? 1.521 21.504 5.613 1.00 80.56 186 SER A CA 1
ATOM 1447 C C . SER A 1 186 ? 3.000 21.853 5.487 1.00 80.56 186 SER A C 1
ATOM 1449 O O . SER A 1 186 ? 3.603 22.403 6.408 1.00 80.56 186 SER A O 1
ATOM 1451 N N . SER A 1 187 ? 3.588 21.547 4.336 1.00 77.69 187 SER A N 1
ATOM 1452 C CA . SER A 1 187 ? 4.946 21.949 3.983 1.00 77.69 187 SER A CA 1
ATOM 1453 C C . SER A 1 187 ? 5.050 22.072 2.468 1.00 77.69 187 SER A C 1
ATOM 1455 O O . SER A 1 187 ? 4.426 21.302 1.742 1.00 77.69 187 SER A O 1
ATOM 1457 N N . THR A 1 188 ? 5.843 23.028 1.992 1.00 67.31 188 THR A N 1
ATOM 1458 C CA . THR A 1 188 ? 6.129 23.247 0.565 1.00 67.31 188 THR A CA 1
ATOM 1459 C C . THR A 1 188 ? 7.350 22.453 0.081 1.00 67.31 188 THR A C 1
ATOM 1461 O O . THR A 1 188 ? 7.932 22.762 -0.955 1.00 67.31 188 THR A O 1
ATOM 1464 N N . GLU A 1 189 ? 7.752 21.421 0.829 1.00 70.50 189 GLU A N 1
ATOM 1465 C CA . GLU A 1 189 ? 8.892 20.564 0.509 1.00 70.50 189 GLU A CA 1
ATOM 1466 C C . GLU A 1 189 ? 8.563 19.488 -0.537 1.00 70.50 189 GLU A C 1
ATOM 1468 O O . GLU A 1 189 ? 7.461 18.934 -0.585 1.00 70.50 189 GLU A O 1
ATOM 1473 N N . ASP A 1 190 ? 9.567 19.126 -1.338 1.00 67.25 190 ASP A N 1
ATOM 1474 C CA . ASP A 1 190 ? 9.485 17.966 -2.221 1.00 67.25 190 ASP A CA 1
ATOM 1475 C C . ASP A 1 190 ? 9.216 16.678 -1.425 1.00 67.25 190 ASP A C 1
ATOM 1477 O O . ASP A 1 190 ? 9.670 16.499 -0.295 1.00 67.25 190 ASP A O 1
ATOM 1481 N N . PHE A 1 191 ? 8.513 15.729 -2.051 1.00 76.56 191 PHE A N 1
ATOM 1482 C CA . PHE A 1 191 ? 8.136 14.443 -1.446 1.00 76.56 191 PHE A CA 1
ATOM 1483 C C . PHE A 1 191 ? 7.204 14.541 -0.225 1.00 76.56 191 PHE A C 1
ATOM 1485 O O . PHE A 1 191 ? 7.161 13.609 0.591 1.00 76.56 191 PHE A O 1
ATOM 1492 N N . TRP A 1 192 ? 6.432 15.626 -0.142 1.00 83.81 192 TRP A N 1
ATOM 1493 C CA . TRP A 1 192 ? 5.277 15.796 0.735 1.00 83.81 192 TRP A CA 1
ATOM 1494 C C . TRP A 1 192 ? 3.982 15.477 -0.029 1.00 83.81 192 TRP A C 1
ATOM 1496 O O . TRP A 1 192 ? 3.700 16.085 -1.059 1.00 83.81 192 TRP A O 1
ATOM 1506 N N . TYR A 1 193 ? 3.200 14.497 0.429 1.00 88.56 193 TYR A N 1
ATOM 1507 C CA . TYR A 1 193 ? 2.001 14.013 -0.272 1.00 88.56 193 TYR A CA 1
ATOM 1508 C C . TYR A 1 193 ? 0.799 13.851 0.671 1.00 88.56 193 TYR A C 1
ATOM 1510 O O . TYR A 1 193 ? 0.955 13.790 1.882 1.00 88.56 193 TYR A O 1
ATOM 1518 N N . GLY A 1 194 ? -0.409 13.713 0.118 1.00 88.50 194 GLY A N 1
ATOM 1519 C CA . GLY A 1 194 ? -1.647 13.587 0.899 1.00 88.50 194 GLY A CA 1
ATOM 1520 C C . GLY A 1 194 ? -1.872 12.241 1.617 1.00 88.50 194 GLY A C 1
ATOM 1521 O O . GLY A 1 194 ? -1.008 11.358 1.681 1.00 88.50 194 GLY A O 1
ATOM 1522 N N . ALA A 1 195 ? -3.087 12.092 2.154 1.00 92.06 195 ALA A N 1
ATOM 1523 C CA . ALA A 1 195 ? -3.558 10.964 2.961 1.00 92.06 195 ALA A CA 1
ATOM 1524 C C . ALA A 1 195 ? -3.554 9.592 2.261 1.00 92.06 195 ALA A C 1
ATOM 1526 O O . ALA A 1 195 ? -3.640 9.499 1.038 1.00 92.06 195 ALA A O 1
ATOM 1527 N N . GLY A 1 196 ? -3.518 8.525 3.078 1.00 88.31 196 GLY A N 1
ATOM 1528 C CA . GLY A 1 196 ? -3.613 7.106 2.691 1.00 88.31 196 GLY A CA 1
ATOM 1529 C C . GLY A 1 196 ? -4.858 6.751 1.863 1.00 88.31 196 GLY A C 1
ATOM 1530 O O . GLY A 1 196 ? -5.845 7.479 1.872 1.00 88.31 196 GLY A O 1
ATOM 1531 N N . VAL A 1 197 ? -4.855 5.606 1.169 1.00 91.94 197 VAL A N 1
ATOM 1532 C CA . VAL A 1 197 ? -6.027 5.138 0.391 1.00 91.94 197 VAL A CA 1
ATOM 1533 C C . VAL A 1 197 ? -7.266 5.038 1.302 1.00 91.94 197 VAL A C 1
ATOM 1535 O O . VAL A 1 197 ? -7.204 4.294 2.287 1.00 91.94 197 VAL A O 1
ATOM 1538 N N . PRO A 1 198 ? -8.383 5.722 0.986 1.00 94.19 198 PRO A N 1
ATOM 1539 C CA . PRO A 1 198 ? -9.547 5.766 1.863 1.00 94.19 198 PRO A CA 1
ATOM 1540 C C . PRO A 1 198 ? -10.214 4.402 2.006 1.00 94.19 198 PRO A C 1
ATOM 1542 O O . PRO A 1 198 ? -10.365 3.642 1.044 1.00 94.19 198 PRO A O 1
ATOM 1545 N N . ILE A 1 199 ? -10.702 4.135 3.212 1.00 95.50 199 ILE A N 1
ATOM 1546 C CA . ILE A 1 199 ? -11.675 3.080 3.482 1.00 95.50 199 ILE A CA 1
ATOM 1547 C C . ILE A 1 199 ? -13.057 3.723 3.452 1.00 95.50 199 ILE A C 1
ATOM 1549 O O . ILE A 1 199 ? -13.307 4.683 4.176 1.00 95.50 199 ILE A O 1
ATOM 1553 N N . LEU A 1 200 ? -13.974 3.188 2.646 1.00 95.25 200 LEU A N 1
ATOM 1554 C CA . LEU A 1 200 ? -15.335 3.719 2.581 1.00 95.25 200 LEU A CA 1
ATOM 1555 C C . LEU A 1 200 ? -16.163 3.246 3.783 1.00 95.25 200 LEU A C 1
ATOM 1557 O O . LEU A 1 200 ? -16.005 2.118 4.259 1.00 95.25 200 LEU A O 1
ATOM 1561 N N . VAL A 1 201 ? -17.112 4.067 4.242 1.00 94.31 201 VAL A N 1
ATOM 1562 C CA . VAL A 1 201 ? -17.998 3.726 5.373 1.00 94.31 201 VAL A CA 1
ATOM 1563 C C . VAL A 1 201 ? -18.721 2.380 5.173 1.00 94.31 201 VAL A C 1
ATOM 1565 O O . VAL A 1 201 ? -18.662 1.552 6.087 1.00 94.31 201 VAL A O 1
ATOM 1568 N N . PRO A 1 202 ? -19.329 2.073 4.001 1.00 93.06 202 PRO A N 1
ATOM 1569 C CA . PRO A 1 202 ? -19.960 0.769 3.780 1.00 93.06 202 PRO A CA 1
ATOM 1570 C C . PRO A 1 202 ? -18.978 -0.404 3.892 1.00 93.06 202 PRO A C 1
ATOM 1572 O O . PRO A 1 202 ? -19.325 -1.452 4.435 1.00 93.06 202 PRO A O 1
ATOM 1575 N N . GLN A 1 203 ? -17.746 -0.224 3.408 1.00 96.06 203 GLN A N 1
ATOM 1576 C CA . GLN A 1 203 ? -16.701 -1.249 3.443 1.00 96.06 203 GLN A CA 1
ATOM 1577 C C . GLN A 1 203 ? -16.265 -1.536 4.882 1.00 96.06 203 GLN A C 1
ATOM 1579 O O . GLN A 1 203 ? -16.132 -2.697 5.269 1.00 96.06 203 GLN A O 1
ATOM 1584 N N . LEU A 1 204 ? -16.107 -0.489 5.699 1.00 96.44 204 LEU A N 1
ATOM 1585 C CA . LEU A 1 204 ? -15.758 -0.630 7.109 1.00 96.44 204 LEU A CA 1
ATOM 1586 C C . LEU A 1 204 ? -16.866 -1.330 7.908 1.00 96.44 204 LEU A C 1
ATOM 1588 O O . LEU A 1 204 ? -16.581 -2.248 8.679 1.00 96.44 204 LEU A O 1
ATOM 1592 N N . ILE A 1 205 ? -18.128 -0.940 7.696 1.00 94.31 205 ILE A N 1
ATOM 1593 C CA . ILE A 1 205 ? -19.288 -1.591 8.326 1.00 94.31 205 ILE A CA 1
ATOM 1594 C C . ILE A 1 205 ? -19.344 -3.071 7.927 1.00 94.31 205 ILE A C 1
ATOM 1596 O O . ILE A 1 205 ? -19.482 -3.934 8.796 1.00 94.31 205 ILE A O 1
ATOM 1600 N N . GLY A 1 206 ? -19.183 -3.373 6.634 1.00 95.62 206 GLY A N 1
ATOM 1601 C CA . GLY A 1 206 ? -19.150 -4.741 6.116 1.00 95.62 206 GLY A CA 1
ATOM 1602 C C . GLY A 1 206 ? -18.024 -5.580 6.723 1.00 95.62 206 GLY A C 1
ATOM 1603 O O . GLY A 1 206 ? -18.256 -6.723 7.113 1.00 95.62 206 GLY A O 1
ATOM 1604 N N . ALA A 1 207 ? -16.828 -5.010 6.891 1.00 97.56 207 ALA A N 1
ATOM 1605 C CA . ALA A 1 207 ? -15.699 -5.692 7.519 1.00 97.56 207 ALA A CA 1
ATOM 1606 C C . ALA A 1 207 ? -15.939 -5.993 9.008 1.00 97.56 207 ALA A C 1
ATOM 1608 O O . ALA A 1 207 ? -15.653 -7.101 9.467 1.00 97.56 207 ALA A O 1
ATOM 1609 N N . ILE A 1 208 ? -16.506 -5.043 9.762 1.00 96.44 208 ILE A N 1
ATOM 1610 C CA . ILE A 1 208 ? -16.873 -5.248 11.173 1.00 96.44 208 ILE A CA 1
ATOM 1611 C C . ILE A 1 208 ? -17.946 -6.338 11.284 1.00 96.44 208 ILE A C 1
ATOM 1613 O O . ILE A 1 208 ? -17.799 -7.263 12.084 1.00 96.44 208 ILE A O 1
ATOM 1617 N N . ALA A 1 209 ? -18.991 -6.276 10.454 1.00 94.50 209 ALA A N 1
ATOM 1618 C CA . ALA A 1 209 ? -20.039 -7.294 10.408 1.00 94.50 209 ALA A CA 1
ATOM 1619 C C . ALA A 1 209 ? -19.476 -8.679 10.040 1.00 94.50 209 ALA A C 1
ATOM 1621 O O . ALA A 1 209 ? -19.809 -9.670 10.690 1.00 94.50 209 ALA A O 1
ATOM 1622 N N . GLY A 1 210 ? -18.567 -8.743 9.062 1.00 95.94 210 GLY A N 1
ATOM 1623 C CA . GLY A 1 210 ? -17.863 -9.960 8.665 1.00 95.94 210 GLY A CA 1
ATOM 1624 C C . GLY A 1 210 ? -17.019 -10.555 9.793 1.00 95.94 210 GLY A C 1
ATOM 1625 O O . GLY A 1 210 ? -17.075 -11.760 10.022 1.00 95.94 210 GLY A O 1
ATOM 1626 N N . GLY A 1 211 ? -16.296 -9.731 10.558 1.00 95.50 211 GLY A N 1
ATOM 1627 C CA . GLY A 1 211 ? -15.540 -10.196 11.725 1.00 95.50 211 GLY A CA 1
ATOM 1628 C C . GLY A 1 211 ? -16.427 -10.666 12.885 1.00 95.50 211 GLY A C 1
ATOM 1629 O O . GLY A 1 211 ? -16.103 -11.656 13.540 1.00 95.50 211 GLY A O 1
ATOM 1630 N N . LEU A 1 212 ? -17.579 -10.024 13.118 1.00 93.06 212 LEU A N 1
ATOM 1631 C CA . LEU A 1 212 ? -18.569 -10.498 14.095 1.00 93.06 212 LEU A CA 1
ATOM 1632 C C . LEU A 1 212 ? -19.196 -11.834 13.672 1.00 93.06 212 LEU A C 1
ATOM 1634 O O . LEU A 1 212 ? -19.362 -12.724 14.506 1.00 93.06 212 LEU A O 1
ATOM 1638 N N . LEU A 1 213 ? -19.510 -11.997 12.384 1.00 93.38 213 LEU A N 1
ATOM 1639 C CA . LEU A 1 213 ? -19.981 -13.266 11.833 1.00 93.38 213 LEU A CA 1
ATOM 1640 C C . LEU A 1 213 ? -18.906 -14.350 11.970 1.00 93.38 213 LEU A C 1
ATOM 1642 O O . LEU A 1 213 ? -19.199 -15.451 12.430 1.00 93.38 213 LEU A O 1
ATOM 1646 N N . PHE A 1 214 ? -17.654 -14.027 11.641 1.00 92.81 214 PHE A N 1
ATOM 1647 C CA . PHE A 1 214 ? -16.518 -14.931 11.804 1.00 92.81 214 PHE A CA 1
ATOM 1648 C C . PHE A 1 214 ? -16.375 -15.410 13.250 1.00 92.81 214 PHE A C 1
ATOM 1650 O O . PHE A 1 214 ? -16.213 -16.605 13.475 1.00 92.81 214 PHE A O 1
ATOM 1657 N N . LEU A 1 215 ? -16.515 -14.512 14.230 1.00 90.19 215 LEU A N 1
ATOM 1658 C CA . LEU A 1 215 ? -16.479 -14.866 15.651 1.00 90.19 215 LEU A CA 1
ATOM 1659 C C . LEU A 1 215 ? -17.556 -15.904 16.015 1.00 90.19 215 LEU A C 1
ATOM 1661 O O . LEU A 1 215 ? -17.298 -16.824 16.789 1.00 90.19 215 LEU A O 1
ATOM 1665 N N . GLN A 1 216 ? -18.762 -15.787 15.450 1.00 87.75 216 GLN A N 1
ATOM 1666 C CA . GLN A 1 216 ? -19.839 -16.761 15.666 1.00 87.75 216 GLN A CA 1
ATOM 1667 C C . GLN A 1 216 ? -19.557 -18.102 14.976 1.00 87.75 216 GLN A C 1
ATOM 1669 O O . GLN A 1 216 ? -19.831 -19.159 15.546 1.00 87.75 216 GLN A O 1
ATOM 1674 N N . LEU A 1 217 ? -19.005 -18.067 13.760 1.00 87.94 217 LEU A N 1
ATOM 1675 C CA . LEU A 1 217 ? -18.638 -19.265 13.004 1.00 87.94 217 LEU A CA 1
ATOM 1676 C C . LEU A 1 217 ? -17.497 -20.026 13.685 1.00 87.94 217 LEU A C 1
ATOM 1678 O O . LEU A 1 217 ? -17.581 -21.242 13.820 1.00 87.94 217 LEU A O 1
ATOM 1682 N N . GLU A 1 218 ? -16.479 -19.323 14.177 1.00 84.31 218 GLU A N 1
ATOM 1683 C CA . GLU A 1 218 ? -15.352 -19.916 14.900 1.00 84.31 218 GLU A CA 1
ATOM 1684 C C . GLU A 1 218 ? -15.822 -20.678 16.147 1.00 84.31 218 GLU A C 1
ATOM 1686 O O . GLU A 1 218 ? -15.408 -21.813 16.372 1.00 84.31 218 GLU A O 1
ATOM 1691 N N . LYS A 1 219 ? -16.755 -20.104 16.920 1.00 80.50 219 LYS A N 1
ATOM 1692 C CA . LYS A 1 219 ? -17.347 -20.776 18.091 1.00 80.50 219 LYS A CA 1
ATOM 1693 C C . LYS A 1 219 ? -18.137 -22.035 17.719 1.00 80.50 219 LYS A C 1
ATOM 1695 O O . LYS A 1 219 ? -18.291 -22.929 18.547 1.00 80.50 219 LYS A O 1
ATOM 1700 N N . ARG A 1 220 ? -18.652 -22.111 16.487 1.00 82.44 220 ARG A N 1
ATOM 1701 C CA . ARG A 1 220 ? -19.464 -23.233 15.996 1.00 82.44 220 ARG A CA 1
ATOM 1702 C C . ARG A 1 220 ? -18.631 -24.335 15.336 1.00 82.44 220 ARG A C 1
ATOM 1704 O O . ARG A 1 220 ? -19.009 -25.501 15.421 1.00 82.44 220 ARG A O 1
ATOM 1711 N N . PHE A 1 221 ? -17.528 -23.985 14.676 1.00 76.25 221 PHE A N 1
ATOM 1712 C CA . PHE A 1 221 ? -16.708 -24.903 13.885 1.00 76.25 221 PHE A CA 1
ATOM 1713 C C . PHE A 1 221 ? -15.314 -25.094 14.505 1.00 76.25 221 PHE A C 1
ATOM 1715 O O . PHE A 1 221 ? -14.430 -24.259 14.357 1.00 76.25 221 PHE A O 1
ATOM 1722 N N . ALA A 1 222 ? -15.076 -26.246 15.140 1.00 67.19 222 ALA A N 1
ATOM 1723 C CA . ALA A 1 222 ? -13.787 -26.597 15.751 1.00 67.19 222 ALA A CA 1
ATOM 1724 C C . ALA A 1 222 ? -12.882 -27.418 14.803 1.00 67.19 222 ALA A C 1
ATOM 1726 O O . ALA A 1 222 ? -12.503 -28.553 15.100 1.00 67.19 222 ALA A O 1
ATOM 1727 N N . LEU A 1 223 ? -12.548 -26.877 13.625 1.00 76.81 223 LEU A N 1
ATOM 1728 C CA . LEU A 1 223 ? -11.705 -27.581 12.646 1.00 76.81 223 LEU A CA 1
ATOM 1729 C C . LEU A 1 223 ? -10.206 -27.470 12.982 1.00 76.81 223 LEU A C 1
ATOM 1731 O O . LEU A 1 223 ? -9.675 -26.380 13.178 1.00 76.81 223 LEU A O 1
ATOM 1735 N N . LYS A 1 224 ? -9.476 -28.596 12.929 1.00 75.25 224 LYS A N 1
ATOM 1736 C CA . LYS A 1 224 ? -8.027 -28.669 13.230 1.00 75.25 224 LYS A CA 1
ATOM 1737 C C . LYS A 1 224 ? -7.149 -27.775 12.335 1.00 75.25 224 LYS A C 1
ATOM 1739 O O . LYS A 1 224 ? -6.054 -27.399 12.734 1.00 75.25 224 LYS A O 1
ATOM 1744 N N . ARG A 1 225 ? -7.603 -27.458 11.116 1.00 84.25 225 ARG A N 1
ATOM 1745 C CA . ARG A 1 225 ? -6.887 -26.619 10.132 1.00 84.25 225 ARG A CA 1
ATOM 1746 C C . ARG A 1 225 ? -7.635 -25.323 9.796 1.00 84.25 225 ARG A C 1
ATOM 1748 O O . ARG A 1 225 ? -7.450 -24.788 8.709 1.00 84.25 225 ARG A O 1
ATOM 1755 N N . TRP A 1 226 ? -8.470 -24.828 10.714 1.00 86.88 226 TRP A N 1
ATOM 1756 C CA . TRP A 1 226 ? -9.296 -23.635 10.499 1.00 86.88 226 TRP A CA 1
ATOM 1757 C C . TRP A 1 226 ? -8.494 -22.442 9.963 1.00 86.88 226 TRP A C 1
ATOM 1759 O O . TRP A 1 226 ? -8.820 -21.910 8.908 1.00 86.88 226 TRP A O 1
ATOM 1769 N N . ASP A 1 227 ? -7.378 -22.102 10.614 1.00 90.00 227 ASP A N 1
ATOM 1770 C CA . ASP A 1 227 ? -6.546 -20.955 10.225 1.00 90.00 227 ASP A CA 1
ATOM 1771 C C . ASP A 1 227 ? -5.959 -21.084 8.806 1.00 90.00 227 ASP A C 1
ATOM 1773 O O . ASP A 1 227 ? -5.827 -20.084 8.107 1.00 90.00 227 ASP A O 1
ATOM 1777 N N . ALA A 1 228 ? -5.632 -22.303 8.362 1.00 92.62 228 ALA A N 1
ATOM 1778 C CA . ALA A 1 228 ? -5.109 -22.539 7.016 1.00 92.62 228 ALA A CA 1
ATOM 1779 C C . ALA A 1 228 ? -6.203 -22.401 5.947 1.00 92.62 228 ALA A C 1
ATOM 1781 O O . ALA A 1 228 ? -5.956 -21.833 4.888 1.00 92.62 228 ALA A O 1
ATOM 1782 N N . ILE A 1 229 ? -7.418 -22.879 6.237 1.00 93.00 229 ILE A N 1
ATOM 1783 C CA . ILE A 1 229 ? -8.571 -22.722 5.339 1.00 93.00 229 ILE A CA 1
ATOM 1784 C C . ILE A 1 229 ? -8.901 -21.237 5.187 1.00 93.00 229 ILE A C 1
ATOM 1786 O O . ILE A 1 229 ? -9.025 -20.749 4.069 1.00 93.00 229 ILE A O 1
ATOM 1790 N N . VAL A 1 230 ? -8.983 -20.505 6.301 1.00 94.50 230 VAL A N 1
ATOM 1791 C CA . VAL A 1 230 ? -9.275 -19.065 6.296 1.00 94.50 230 VAL A CA 1
ATOM 1792 C C . VAL A 1 230 ? -8.195 -18.289 5.542 1.00 94.50 230 VAL A C 1
ATOM 1794 O O . VAL A 1 230 ? -8.529 -17.437 4.725 1.00 94.50 230 VAL A O 1
ATOM 1797 N N . PHE A 1 231 ? -6.916 -18.624 5.743 1.00 97.00 231 PHE A N 1
ATOM 1798 C CA . PHE A 1 231 ? -5.809 -18.039 4.985 1.00 97.00 231 PHE A CA 1
ATOM 1799 C C . PHE A 1 231 ? -5.983 -18.221 3.470 1.00 97.00 231 PHE A C 1
ATOM 1801 O O . PHE A 1 231 ? -5.914 -17.242 2.729 1.00 97.00 231 PHE A O 1
ATOM 1808 N N . VAL A 1 232 ? -6.250 -19.451 3.012 1.00 97.50 232 VAL A N 1
ATOM 1809 C CA . VAL A 1 232 ? -6.432 -19.747 1.580 1.00 97.50 232 VAL A CA 1
ATOM 1810 C C . VAL A 1 232 ? -7.669 -19.043 1.023 1.00 97.50 232 VAL A C 1
ATOM 1812 O O . VAL A 1 232 ? -7.600 -18.480 -0.063 1.00 97.50 232 VAL A O 1
ATOM 1815 N N . LEU A 1 233 ? -8.781 -19.018 1.763 1.00 97.00 233 LEU A N 1
ATOM 1816 C CA . LEU A 1 233 ? -10.000 -18.331 1.329 1.00 97.00 233 LEU A CA 1
ATOM 1817 C C . LEU A 1 233 ? -9.787 -16.823 1.177 1.00 97.00 233 LEU A C 1
ATOM 1819 O O . LEU A 1 233 ? -10.204 -16.257 0.172 1.00 97.00 233 LEU A O 1
ATOM 1823 N N . ILE A 1 234 ? -9.114 -16.181 2.139 1.00 98.38 234 ILE A N 1
ATOM 1824 C CA . ILE A 1 234 ? -8.771 -14.756 2.051 1.00 98.38 234 ILE A CA 1
ATOM 1825 C C . ILE A 1 234 ? -7.858 -14.506 0.849 1.00 98.38 234 ILE A C 1
ATOM 1827 O O . ILE A 1 234 ? -8.110 -13.572 0.091 1.00 98.38 234 ILE A O 1
ATOM 1831 N N . PHE A 1 235 ? -6.826 -15.335 0.663 1.00 98.56 235 PHE A N 1
ATOM 1832 C CA . PHE A 1 235 ? -5.902 -15.222 -0.464 1.00 98.56 235 PHE A CA 1
ATOM 1833 C C . PHE A 1 235 ? -6.632 -15.321 -1.807 1.00 98.56 235 PHE A C 1
ATOM 1835 O O . PHE A 1 235 ? -6.515 -14.416 -2.623 1.00 98.56 235 PHE A O 1
ATOM 1842 N N . VAL A 1 236 ? -7.434 -16.370 -2.015 1.00 98.56 236 VAL A N 1
ATOM 1843 C CA . VAL A 1 236 ? -8.157 -16.594 -3.277 1.00 98.56 236 VAL A CA 1
ATOM 1844 C C . VAL A 1 236 ? -9.189 -15.496 -3.528 1.00 98.56 236 VAL A C 1
ATOM 1846 O O . VAL A 1 236 ? -9.239 -14.957 -4.629 1.00 98.56 236 VAL A O 1
ATOM 1849 N N . ALA A 1 237 ? -9.981 -15.116 -2.518 1.00 98.38 237 ALA A N 1
ATOM 1850 C CA . ALA A 1 237 ? -10.968 -14.046 -2.664 1.00 98.38 237 ALA A CA 1
ATOM 1851 C C . ALA A 1 237 ? -10.305 -12.703 -3.011 1.00 98.38 237 ALA A C 1
ATOM 1853 O O . ALA A 1 237 ? -10.793 -11.981 -3.878 1.00 98.38 237 ALA A O 1
ATOM 1854 N N . THR A 1 238 ? -9.169 -12.399 -2.378 1.00 98.56 238 THR A N 1
ATOM 1855 C CA . THR A 1 238 ? -8.394 -11.186 -2.663 1.00 98.56 238 THR A CA 1
ATOM 1856 C C . THR A 1 238 ? -7.773 -11.240 -4.055 1.00 98.56 238 THR A C 1
ATOM 1858 O O . THR A 1 238 ? -7.842 -10.254 -4.780 1.00 98.56 238 THR A O 1
ATOM 1861 N N . ALA A 1 239 ? -7.201 -12.380 -4.450 1.00 98.38 239 ALA A N 1
ATOM 1862 C CA . ALA A 1 239 ? -6.575 -12.549 -5.756 1.00 98.38 239 ALA A CA 1
ATOM 1863 C C . ALA A 1 239 ? -7.588 -12.345 -6.882 1.00 98.38 239 ALA A C 1
ATOM 1865 O O . ALA A 1 239 ? -7.297 -11.616 -7.822 1.00 98.38 239 ALA A O 1
ATOM 1866 N N . ILE A 1 240 ? -8.791 -12.913 -6.744 1.00 98.19 240 ILE A N 1
ATOM 1867 C CA . ILE A 1 240 ? -9.891 -12.688 -7.688 1.00 98.19 240 ILE A CA 1
ATOM 1868 C C . ILE A 1 240 ? -10.259 -11.203 -7.721 1.00 98.19 240 ILE A C 1
ATOM 1870 O O . ILE A 1 240 ? -10.278 -10.625 -8.799 1.00 98.19 240 ILE A O 1
ATOM 1874 N N . ALA A 1 241 ? -10.498 -10.580 -6.561 1.00 97.94 241 ALA A N 1
ATOM 1875 C CA . ALA A 1 241 ? -10.930 -9.184 -6.488 1.00 97.94 241 ALA A CA 1
ATOM 1876 C C . ALA A 1 241 ? -9.906 -8.199 -7.076 1.00 97.94 241 ALA A C 1
ATOM 1878 O O . ALA A 1 241 ? -10.289 -7.239 -7.736 1.00 97.94 241 ALA A O 1
ATOM 1879 N N . TRP A 1 242 ? -8.611 -8.412 -6.834 1.00 98.00 242 TRP A N 1
ATOM 1880 C CA . TRP A 1 242 ? -7.565 -7.517 -7.331 1.00 98.00 242 TRP A CA 1
ATOM 1881 C C . TRP A 1 242 ? -7.198 -7.787 -8.788 1.00 98.00 242 TRP A C 1
ATOM 1883 O O . TRP A 1 242 ? -6.964 -6.834 -9.519 1.00 98.00 242 TRP A O 1
ATOM 1893 N N . ALA A 1 243 ? -7.172 -9.050 -9.226 1.00 96.69 243 ALA A N 1
ATOM 1894 C CA . ALA A 1 243 ? -6.910 -9.383 -10.626 1.00 96.69 243 ALA A CA 1
ATOM 1895 C C . ALA A 1 243 ? -8.079 -8.999 -11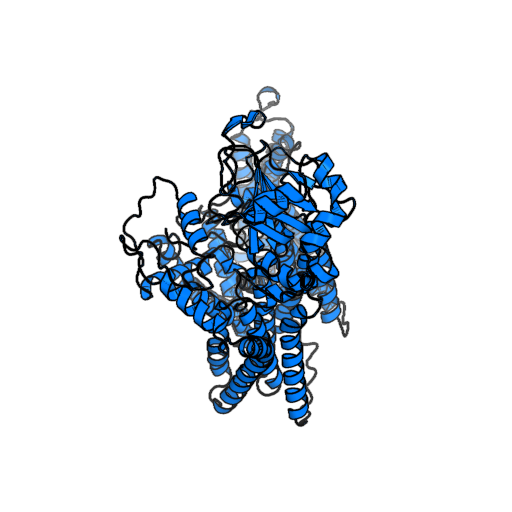.548 1.00 96.69 243 ALA A C 1
ATOM 1897 O O . ALA A 1 243 ? -7.863 -8.771 -12.732 1.00 96.69 243 ALA A O 1
ATOM 1898 N N . SER A 1 244 ? -9.310 -8.921 -11.021 1.00 96.12 244 SER A N 1
ATOM 1899 C CA . SER A 1 244 ? -10.478 -8.464 -11.782 1.00 96.12 244 SER A CA 1
ATOM 1900 C C . SER A 1 244 ? -10.568 -6.947 -11.935 1.00 96.12 244 SER A C 1
ATOM 1902 O O . SER A 1 244 ? -11.361 -6.475 -12.746 1.00 96.12 244 SER A O 1
ATOM 1904 N N . GLU A 1 245 ? -9.824 -6.181 -11.135 1.00 95.19 245 GLU A N 1
ATOM 1905 C CA . GLU A 1 245 ? -9.886 -4.724 -11.190 1.00 95.19 245 GLU A CA 1
ATOM 1906 C C . GLU A 1 245 ? -9.020 -4.209 -12.358 1.00 95.19 245 GLU A C 1
ATOM 1908 O O . GLU A 1 245 ? -7.812 -4.469 -12.382 1.00 95.19 245 GLU A O 1
ATOM 1913 N N . PRO A 1 246 ? -9.603 -3.493 -13.339 1.00 92.44 246 PRO A N 1
ATOM 1914 C CA . PRO A 1 246 ? -8.899 -3.129 -14.563 1.00 92.44 246 PRO A CA 1
ATOM 1915 C C . PRO A 1 246 ? -7.752 -2.149 -14.308 1.00 92.44 246 PRO A C 1
ATOM 1917 O O . PRO A 1 246 ? -7.856 -1.242 -13.473 1.00 92.44 246 PRO A O 1
ATOM 1920 N N . LEU A 1 247 ? -6.672 -2.296 -15.083 1.00 91.94 247 LEU A N 1
ATOM 1921 C CA . LEU A 1 247 ? -5.540 -1.375 -15.062 1.00 91.94 247 LEU A CA 1
ATOM 1922 C C . LEU A 1 247 ? -6.011 0.039 -15.429 1.00 91.94 247 LEU A C 1
ATOM 1924 O O . LEU A 1 247 ? -6.548 0.284 -16.507 1.00 91.94 247 LEU A O 1
ATOM 1928 N N . GLN A 1 248 ? -5.820 0.978 -14.507 1.00 90.81 248 GLN A N 1
ATOM 1929 C CA . GLN A 1 248 ? -6.250 2.361 -14.675 1.00 90.81 248 GLN A CA 1
ATOM 1930 C C . GLN A 1 248 ? -5.114 3.220 -15.232 1.00 90.81 248 GLN A C 1
ATOM 1932 O O . GLN A 1 248 ? -3.956 3.086 -14.826 1.00 90.81 248 GLN A O 1
ATOM 1937 N N . ARG A 1 249 ? -5.461 4.186 -16.092 1.00 90.06 249 ARG A N 1
ATOM 1938 C CA . ARG A 1 249 ? -4.534 5.254 -16.492 1.00 90.06 249 ARG A CA 1
ATOM 1939 C C . ARG A 1 249 ? -4.070 6.011 -15.247 1.00 90.06 249 ARG A C 1
ATOM 1941 O O . ARG A 1 249 ? -4.882 6.392 -14.412 1.00 90.06 249 ARG A O 1
ATOM 1948 N N . SER A 1 250 ? -2.777 6.266 -15.131 1.00 88.19 250 SER A N 1
ATOM 1949 C CA . SER A 1 250 ? -2.190 7.007 -14.013 1.00 88.19 250 SER A CA 1
ATOM 1950 C C . SER A 1 250 ? -0.898 7.693 -14.447 1.00 88.19 250 SER A C 1
ATOM 1952 O O . SER A 1 250 ? -0.474 7.571 -15.593 1.00 88.19 250 SER A O 1
ATOM 1954 N N . PHE A 1 251 ? -0.231 8.386 -13.526 1.00 84.12 251 PHE A N 1
ATOM 1955 C CA . PHE A 1 251 ? 1.115 8.897 -13.787 1.00 84.12 251 PHE A CA 1
ATOM 1956 C C . PHE A 1 251 ? 2.119 7.777 -14.119 1.00 84.12 251 PHE A C 1
ATOM 1958 O O . PHE A 1 251 ? 3.063 8.006 -14.859 1.00 84.12 251 PHE A O 1
ATOM 1965 N N . LEU A 1 252 ? 1.916 6.561 -13.599 1.00 87.12 252 LEU A N 1
ATOM 1966 C CA . LEU A 1 252 ? 2.823 5.425 -13.807 1.00 87.12 252 LEU A CA 1
ATOM 1967 C C . LEU A 1 252 ? 2.429 4.541 -14.991 1.00 87.12 252 LEU A C 1
ATOM 1969 O O . LEU A 1 252 ? 3.220 3.697 -15.392 1.00 87.12 252 LEU A O 1
ATOM 1973 N N . PHE A 1 253 ? 1.231 4.736 -15.542 1.00 90.19 253 PHE A N 1
ATOM 1974 C CA . PHE A 1 253 ? 0.729 4.044 -16.725 1.00 90.19 253 PHE A CA 1
ATOM 1975 C C . PHE A 1 253 ? -0.009 5.039 -17.614 1.00 90.19 253 PHE A C 1
ATOM 1977 O O . PHE A 1 253 ? -1.150 5.417 -17.330 1.00 90.19 253 PHE A O 1
ATOM 1984 N N . ILE A 1 254 ? 0.648 5.468 -18.687 1.00 88.38 254 ILE A N 1
ATOM 1985 C CA . ILE A 1 254 ? 0.140 6.504 -19.589 1.00 88.38 254 ILE A CA 1
ATOM 1986 C C . ILE A 1 254 ? -0.419 5.902 -20.880 1.00 88.38 254 ILE A C 1
ATOM 1988 O O . ILE A 1 254 ? -0.097 4.774 -21.259 1.00 88.38 254 ILE A O 1
ATOM 1992 N N . GLY A 1 255 ? -1.255 6.682 -21.565 1.00 85.81 255 GLY A N 1
ATOM 1993 C CA . GLY A 1 255 ? -1.962 6.279 -22.778 1.00 85.81 255 GLY A CA 1
ATOM 1994 C C . GLY A 1 255 ? -3.471 6.145 -22.550 1.00 85.81 255 GLY A C 1
ATOM 1995 O O . GLY A 1 255 ? -4.013 6.830 -21.675 1.00 85.81 255 GLY A O 1
ATOM 1996 N N . PRO A 1 256 ? -4.167 5.296 -23.324 1.00 89.12 256 PRO A N 1
ATOM 1997 C CA . PRO A 1 256 ? -3.636 4.425 -24.379 1.00 89.12 256 PRO A CA 1
ATOM 1998 C C . PRO A 1 256 ? -3.090 5.208 -25.585 1.00 89.12 256 PRO A C 1
ATOM 2000 O O . PRO A 1 256 ? -3.757 6.113 -26.084 1.00 89.12 256 PRO A O 1
ATOM 2003 N N . PHE A 1 257 ? -1.894 4.857 -26.071 1.00 84.38 257 PHE A N 1
ATOM 2004 C CA . PHE A 1 257 ? -1.261 5.522 -27.223 1.00 84.38 257 PHE A CA 1
ATOM 2005 C C . PHE A 1 257 ? -1.364 4.693 -28.500 1.00 84.38 257 PHE A C 1
ATOM 2007 O O . PHE A 1 257 ? -1.226 3.472 -28.470 1.00 84.38 257 PHE A O 1
ATOM 2014 N N . GLN A 1 258 ? -1.552 5.358 -29.642 1.00 89.56 258 GLN A N 1
ATOM 2015 C CA . GLN A 1 258 ? -1.293 4.735 -30.944 1.00 89.56 258 GLN A CA 1
ATOM 2016 C C . GLN A 1 258 ? 0.200 4.357 -31.053 1.00 89.56 258 GLN A C 1
ATOM 2018 O O . GLN A 1 258 ? 1.023 5.025 -30.426 1.00 89.56 258 GLN A O 1
ATOM 2023 N N . PRO A 1 259 ? 0.565 3.310 -31.814 1.00 88.06 259 PRO A N 1
ATOM 2024 C CA . PRO A 1 259 ? -0.299 2.525 -32.706 1.00 88.06 259 PRO A CA 1
ATOM 2025 C C . PRO A 1 259 ? -1.117 1.424 -32.009 1.00 88.06 259 PRO A C 1
ATOM 2027 O O . PRO A 1 259 ? -2.219 1.120 -32.454 1.00 88.06 259 PRO A O 1
ATOM 2030 N N . ASN A 1 260 ? -0.660 0.905 -30.866 1.00 91.62 260 ASN A N 1
ATOM 2031 C CA . ASN A 1 260 ? -1.246 -0.302 -30.257 1.00 91.62 260 ASN A CA 1
ATOM 2032 C C . ASN A 1 260 ? -2.477 -0.044 -29.375 1.00 91.62 260 ASN A C 1
ATOM 2034 O O . ASN A 1 260 ? -3.207 -0.973 -29.056 1.00 91.62 260 ASN A O 1
ATOM 2038 N N . ARG A 1 261 ? -2.714 1.210 -28.971 1.00 90.62 261 ARG A N 1
ATOM 2039 C CA . ARG A 1 261 ? -3.792 1.631 -28.055 1.00 90.62 261 ARG A CA 1
ATOM 2040 C C . ARG A 1 261 ? -3.767 0.913 -26.699 1.00 90.62 261 ARG A C 1
ATOM 2042 O O . ARG A 1 261 ? -4.817 0.637 -26.130 1.00 90.62 261 ARG A O 1
ATOM 2049 N N . VAL A 1 262 ? -2.570 0.698 -26.155 1.00 90.25 262 VAL A N 1
ATOM 2050 C CA . VAL A 1 262 ? -2.353 0.082 -24.834 1.00 90.25 262 VAL A CA 1
ATOM 2051 C C . VAL A 1 262 ? -1.764 1.074 -23.831 1.00 90.25 262 VAL A C 1
ATOM 2053 O O . VAL A 1 262 ? -1.186 2.098 -24.216 1.00 90.25 262 VAL A O 1
ATOM 2056 N N . LEU A 1 263 ? -1.917 0.770 -22.541 1.00 91.81 263 LEU A N 1
ATOM 2057 C CA . LEU A 1 263 ? -1.261 1.491 -21.452 1.00 91.81 263 LEU A CA 1
ATOM 2058 C C . LEU A 1 263 ? 0.174 0.992 -21.295 1.00 91.81 263 LEU A C 1
ATOM 2060 O O . LEU A 1 263 ? 0.403 -0.201 -21.114 1.00 91.81 263 LEU A O 1
ATOM 2064 N N . TYR A 1 264 ? 1.135 1.912 -21.318 1.00 92.88 264 TYR A N 1
ATOM 2065 C CA . TYR A 1 264 ? 2.540 1.584 -21.091 1.00 92.88 264 TYR A CA 1
ATOM 2066 C C . TYR A 1 264 ? 3.045 2.189 -19.784 1.00 92.88 264 TYR A C 1
ATOM 2068 O O . TYR A 1 264 ? 2.617 3.293 -19.423 1.00 92.88 264 TYR A O 1
ATOM 2076 N N . PRO A 1 265 ? 3.989 1.518 -19.101 1.00 92.75 265 PRO A N 1
ATOM 2077 C CA . PRO A 1 265 ? 4.586 2.054 -17.891 1.00 92.75 265 PRO A CA 1
ATOM 2078 C C . PRO A 1 265 ? 5.324 3.368 -18.172 1.00 92.75 265 PRO A C 1
ATOM 2080 O O . PRO A 1 265 ? 5.903 3.557 -19.249 1.00 92.75 265 PRO A O 1
ATOM 2083 N N . PHE A 1 266 ? 5.318 4.271 -17.194 1.00 88.06 266 PHE A N 1
ATOM 2084 C CA . PHE A 1 266 ? 5.958 5.589 -17.247 1.00 88.06 266 PHE A CA 1
ATOM 2085 C C . PHE A 1 266 ? 6.761 5.903 -15.976 1.00 88.06 266 PHE A C 1
ATOM 2087 O O . PHE A 1 266 ? 6.479 5.364 -14.902 1.00 88.06 266 PHE A O 1
ATOM 2094 N N . ALA A 1 267 ? 7.748 6.797 -16.088 1.00 85.00 267 ALA A N 1
ATOM 2095 C CA . ALA A 1 267 ? 8.625 7.215 -14.994 1.00 85.00 267 ALA A CA 1
ATOM 2096 C C . ALA A 1 267 ? 9.268 6.014 -14.260 1.00 85.00 267 ALA A C 1
ATOM 2098 O O . ALA A 1 267 ? 9.910 5.171 -14.887 1.00 85.00 267 ALA A O 1
ATOM 2099 N N . ASP A 1 268 ? 9.096 5.912 -12.935 1.00 84.88 268 ASP A N 1
ATOM 2100 C CA . ASP A 1 268 ? 9.655 4.824 -12.118 1.00 84.88 268 ASP A CA 1
ATOM 2101 C C . ASP A 1 268 ? 9.246 3.432 -12.633 1.00 84.88 268 ASP A C 1
ATOM 2103 O O . ASP A 1 268 ? 10.067 2.514 -12.622 1.00 84.88 268 ASP A O 1
ATOM 2107 N N . ALA A 1 269 ? 8.007 3.279 -13.118 1.00 90.75 269 ALA A N 1
ATOM 2108 C CA . ALA A 1 269 ? 7.502 2.006 -13.626 1.00 90.75 269 ALA A CA 1
ATOM 2109 C C . ALA A 1 269 ? 8.291 1.535 -14.856 1.00 90.75 269 ALA A C 1
ATOM 2111 O O . ALA A 1 269 ? 8.672 0.369 -14.925 1.00 90.75 269 ALA A O 1
ATOM 2112 N N . THR A 1 270 ? 8.598 2.444 -15.790 1.00 90.81 270 THR A N 1
ATOM 2113 C CA . THR A 1 270 ? 9.389 2.129 -16.991 1.00 90.81 270 THR A CA 1
ATOM 2114 C C . THR A 1 270 ? 10.794 1.681 -16.624 1.00 90.81 270 THR A C 1
ATOM 2116 O O . THR A 1 270 ? 11.287 0.711 -17.186 1.00 90.81 270 THR A O 1
ATOM 2119 N N . ASN A 1 271 ? 11.426 2.349 -15.656 1.00 90.31 271 ASN A N 1
ATOM 2120 C CA . ASN A 1 271 ? 12.793 2.033 -15.243 1.00 90.31 271 ASN A CA 1
ATOM 2121 C C . ASN A 1 271 ? 12.897 0.627 -14.639 1.00 90.31 271 ASN A C 1
ATOM 2123 O O . ASN A 1 271 ? 13.832 -0.113 -14.943 1.00 90.31 271 ASN A O 1
ATOM 2127 N N . PHE A 1 272 ? 11.939 0.244 -13.787 1.00 93.75 272 PHE A N 1
ATOM 2128 C CA . PHE A 1 272 ? 11.897 -1.108 -13.225 1.00 93.75 272 PHE A CA 1
ATOM 2129 C C . PHE A 1 272 ? 11.597 -2.165 -14.291 1.00 93.75 272 PHE A C 1
ATOM 2131 O O . PHE A 1 272 ? 12.218 -3.228 -14.279 1.00 93.75 272 PHE A O 1
ATOM 2138 N N . ASP A 1 273 ? 10.683 -1.865 -15.213 1.00 95.81 273 ASP A N 1
ATOM 2139 C CA . ASP A 1 273 ? 10.313 -2.785 -16.284 1.00 95.81 273 ASP A CA 1
ATOM 2140 C C . ASP A 1 273 ? 11.478 -3.010 -17.254 1.00 95.81 273 ASP A C 1
ATOM 2142 O O . ASP A 1 273 ? 11.941 -4.143 -17.372 1.00 95.81 273 ASP A O 1
ATOM 2146 N N . ILE A 1 274 ? 12.062 -1.940 -17.818 1.00 94.25 274 ILE A N 1
ATOM 2147 C CA . ILE A 1 274 ? 13.271 -1.990 -18.666 1.00 94.25 274 ILE A CA 1
ATOM 2148 C C . ILE A 1 274 ? 14.366 -2.810 -17.991 1.00 94.25 274 ILE A C 1
ATOM 2150 O O . ILE A 1 274 ? 14.973 -3.683 -18.615 1.00 94.25 274 ILE A O 1
ATOM 2154 N N . ALA A 1 275 ? 14.596 -2.574 -16.698 1.00 94.12 275 ALA A N 1
ATOM 2155 C CA . ALA A 1 275 ? 15.656 -3.266 -15.993 1.00 94.12 275 ALA A CA 1
ATOM 2156 C C . ALA A 1 275 ? 15.439 -4.775 -15.873 1.00 94.12 275 ALA A C 1
ATOM 2158 O O . ALA A 1 275 ? 16.408 -5.539 -15.880 1.00 94.12 275 ALA A O 1
ATOM 2159 N N . SER A 1 276 ? 14.181 -5.207 -15.808 1.00 95.75 276 SER A N 1
ATOM 2160 C CA . SER A 1 276 ? 13.810 -6.619 -15.868 1.00 95.75 276 SER A CA 1
ATOM 2161 C C . SER A 1 276 ? 13.858 -7.188 -17.293 1.00 95.75 276 SER A C 1
ATOM 2163 O O . SER A 1 276 ? 14.271 -8.333 -17.480 1.00 95.75 276 SER A O 1
ATOM 2165 N N . GLN A 1 277 ? 13.532 -6.380 -18.306 1.00 96.44 277 GLN A N 1
ATOM 2166 C CA . GLN A 1 277 ? 13.521 -6.773 -19.717 1.00 96.44 277 GLN A CA 1
ATOM 2167 C C . GLN A 1 277 ? 14.913 -7.156 -20.233 1.00 96.44 277 GLN A C 1
ATOM 2169 O O . GLN A 1 277 ? 15.028 -8.084 -21.034 1.00 96.44 277 GLN A O 1
ATOM 2174 N N . PHE A 1 278 ? 15.985 -6.530 -19.728 1.00 96.19 278 PHE A N 1
ATOM 2175 C CA . PHE A 1 278 ? 17.355 -6.941 -20.064 1.00 96.19 278 PHE A CA 1
ATOM 2176 C C . PHE A 1 278 ? 17.647 -8.409 -19.703 1.00 96.19 278 PHE A C 1
ATOM 2178 O O . PHE A 1 278 ? 18.328 -9.107 -20.457 1.00 96.19 278 PHE A O 1
ATOM 2185 N N . ALA A 1 279 ? 17.080 -8.930 -18.608 1.00 95.56 279 ALA A N 1
ATOM 2186 C CA . ALA A 1 279 ? 17.236 -10.343 -18.260 1.00 95.56 279 ALA A CA 1
ATOM 2187 C C . ALA A 1 279 ? 16.525 -11.276 -19.260 1.00 95.56 279 ALA A C 1
ATOM 2189 O O . ALA A 1 279 ? 16.991 -12.389 -19.492 1.00 95.56 279 ALA A O 1
ATOM 2190 N N . LEU A 1 280 ? 15.448 -10.817 -19.907 1.00 96.00 280 LEU A N 1
ATOM 2191 C CA . LEU A 1 280 ? 14.699 -11.587 -20.910 1.00 96.00 280 LEU A CA 1
ATOM 2192 C C . LEU A 1 280 ? 15.404 -11.691 -22.268 1.00 96.00 280 LEU A C 1
ATOM 2194 O O . LEU A 1 280 ? 15.009 -12.505 -23.100 1.00 96.00 280 LEU A O 1
ATOM 2198 N N . ILE A 1 281 ? 16.421 -10.861 -22.506 1.00 95.19 281 ILE A N 1
ATOM 2199 C CA . ILE A 1 281 ? 17.273 -10.906 -23.705 1.00 95.19 281 ILE A CA 1
ATOM 2200 C C . ILE A 1 281 ? 18.686 -11.433 -23.397 1.00 95.19 281 ILE A C 1
ATOM 2202 O O . ILE A 1 281 ? 19.567 -11.374 -24.253 1.00 95.19 281 ILE A O 1
ATOM 2206 N N . GLY A 1 282 ? 18.909 -11.945 -22.180 1.00 93.56 282 GLY A N 1
ATOM 2207 C CA . GLY A 1 282 ? 20.184 -12.522 -21.738 1.00 93.56 282 GLY A CA 1
ATOM 2208 C C . GLY A 1 282 ? 21.270 -11.502 -21.370 1.00 93.56 282 GLY A C 1
ATOM 2209 O O . GLY A 1 282 ? 22.427 -11.875 -21.178 1.00 93.56 282 GLY A O 1
ATOM 2210 N N . GLU A 1 283 ? 20.917 -10.221 -21.224 1.00 92.00 283 GLU A N 1
ATOM 2211 C CA . GLU A 1 283 ? 21.844 -9.117 -20.915 1.00 92.00 283 GLU A CA 1
ATOM 2212 C C . GLU A 1 283 ? 21.985 -8.820 -19.409 1.00 92.00 283 GLU A C 1
ATOM 2214 O O . GLU A 1 283 ? 22.595 -7.816 -19.018 1.00 92.00 283 GLU A O 1
ATOM 2219 N N . ARG A 1 284 ? 21.488 -9.740 -18.563 1.00 93.06 284 ARG A N 1
ATOM 2220 C CA . ARG A 1 284 ? 21.406 -9.635 -17.088 1.00 93.06 284 ARG A CA 1
ATOM 2221 C C . ARG A 1 284 ? 20.523 -8.464 -16.638 1.00 93.06 284 ARG A C 1
ATOM 2223 O O . ARG A 1 284 ? 20.006 -7.724 -17.461 1.00 93.06 284 ARG A O 1
ATOM 2230 N N . LEU A 1 285 ? 20.302 -8.282 -15.334 1.00 92.62 285 LEU A N 1
ATOM 2231 C CA . LEU A 1 285 ? 19.564 -7.110 -14.852 1.00 92.62 285 LEU A CA 1
ATOM 2232 C C . LEU A 1 285 ? 20.444 -5.860 -14.993 1.00 92.62 285 LEU A C 1
ATOM 2234 O O . LEU A 1 285 ? 21.556 -5.810 -14.447 1.00 92.62 285 LEU A O 1
ATOM 2238 N N . ARG A 1 286 ? 19.930 -4.850 -15.704 1.00 88.44 286 ARG A N 1
ATOM 2239 C CA . ARG A 1 286 ? 20.598 -3.559 -15.926 1.00 88.44 286 ARG A CA 1
ATOM 2240 C C . ARG A 1 286 ? 19.623 -2.413 -15.720 1.00 88.44 286 ARG A C 1
ATOM 2242 O O . ARG A 1 286 ? 18.568 -2.410 -16.326 1.00 88.44 286 ARG A O 1
ATOM 2249 N N . ILE A 1 287 ? 19.980 -1.412 -14.929 1.00 83.44 287 ILE A N 1
ATOM 2250 C CA . ILE A 1 287 ? 19.172 -0.200 -14.759 1.00 83.44 287 ILE A CA 1
ATOM 2251 C C . ILE A 1 287 ? 20.032 1.020 -15.076 1.00 83.44 287 ILE A C 1
ATOM 2253 O O . ILE A 1 287 ? 21.159 1.115 -14.590 1.00 83.44 287 ILE A O 1
ATOM 2257 N N . PHE A 1 288 ? 19.537 1.932 -15.918 1.00 78.62 288 PHE A N 1
ATOM 2258 C CA . PHE A 1 288 ? 20.307 3.086 -16.412 1.00 78.62 288 PHE A CA 1
ATOM 2259 C C . PHE A 1 288 ? 21.680 2.687 -16.979 1.00 78.62 288 PHE A C 1
ATOM 2261 O O . PHE A 1 288 ? 22.701 3.284 -16.636 1.00 78.62 288 PHE A O 1
ATOM 2268 N N . ASN A 1 289 ? 21.726 1.608 -17.768 1.00 80.38 289 ASN A N 1
ATOM 2269 C CA . ASN A 1 289 ? 22.955 0.998 -18.300 1.00 80.38 289 ASN A CA 1
ATOM 2270 C C . ASN A 1 289 ? 23.975 0.506 -17.248 1.00 80.38 289 ASN A C 1
ATOM 2272 O O . ASN A 1 289 ? 25.065 0.063 -17.605 1.00 80.38 289 ASN A O 1
ATOM 2276 N N . GLY A 1 290 ? 23.627 0.522 -15.958 1.00 84.56 290 GLY A N 1
ATOM 2277 C CA . GLY A 1 290 ? 24.439 0.006 -14.861 1.00 84.56 290 GLY A CA 1
ATOM 2278 C C . GLY A 1 290 ? 23.963 -1.357 -14.361 1.00 84.56 290 GLY A C 1
ATOM 2279 O O . GLY A 1 290 ? 22.780 -1.683 -14.411 1.00 84.56 290 GLY A O 1
ATOM 2280 N N . TYR A 1 291 ? 24.884 -2.151 -13.814 1.00 85.12 291 TYR A N 1
ATOM 2281 C CA . TYR A 1 291 ? 24.577 -3.485 -13.281 1.00 85.12 291 TYR A CA 1
ATOM 2282 C C . TYR A 1 291 ? 24.232 -3.499 -11.790 1.00 85.12 291 TYR A C 1
ATOM 2284 O O . TYR A 1 291 ? 23.812 -4.535 -11.276 1.00 85.12 291 TYR A O 1
ATOM 2292 N N . PHE A 1 292 ? 24.458 -2.403 -11.066 1.00 88.38 292 PHE A N 1
ATOM 2293 C CA . PHE A 1 292 ? 24.354 -2.371 -9.608 1.00 88.38 292 PHE A CA 1
ATOM 2294 C C . PHE A 1 292 ? 23.132 -1.572 -9.173 1.00 88.38 292 PHE A C 1
ATOM 2296 O O . PHE A 1 292 ? 23.006 -0.395 -9.500 1.00 88.38 292 PHE A O 1
ATOM 2303 N N . PHE A 1 293 ? 22.252 -2.209 -8.401 1.00 88.00 293 PHE A N 1
ATOM 2304 C CA . PHE A 1 293 ? 21.030 -1.585 -7.908 1.00 88.00 293 PHE A CA 1
ATOM 2305 C C . PHE A 1 293 ? 20.637 -2.123 -6.535 1.00 88.00 293 PHE A C 1
ATOM 2307 O O . PHE A 1 293 ? 20.875 -3.294 -6.226 1.00 88.00 293 PHE A O 1
ATOM 2314 N N . GLU A 1 294 ? 20.039 -1.270 -5.701 1.00 85.12 294 GLU A N 1
ATOM 2315 C CA . GLU A 1 294 ? 19.718 -1.603 -4.314 1.00 85.12 294 GLU A CA 1
ATOM 2316 C C . GLU A 1 294 ? 18.383 -2.338 -4.146 1.00 85.12 294 GLU A C 1
ATOM 2318 O O . GLU A 1 294 ? 18.139 -2.905 -3.081 1.00 85.12 294 GLU A O 1
ATOM 2323 N N . ARG A 1 295 ? 17.528 -2.367 -5.185 1.00 91.56 295 ARG A N 1
ATOM 2324 C CA . ARG A 1 295 ? 16.203 -3.022 -5.143 1.00 91.56 295 ARG A CA 1
ATOM 2325 C C . ARG A 1 295 ? 16.073 -4.218 -6.102 1.00 91.56 295 ARG A C 1
ATOM 2327 O O . ARG A 1 295 ? 15.134 -4.271 -6.900 1.00 91.56 295 ARG A O 1
ATOM 2334 N N . PRO A 1 296 ? 17.010 -5.178 -6.076 1.00 94.50 296 PRO A N 1
ATOM 2335 C CA . PRO A 1 296 ? 17.081 -6.242 -7.075 1.00 94.50 296 PRO A CA 1
ATOM 2336 C C . PRO A 1 296 ? 15.954 -7.274 -6.961 1.00 94.50 296 PRO A C 1
ATOM 2338 O O . PRO A 1 296 ? 15.634 -7.928 -7.950 1.00 94.50 296 PRO A O 1
ATOM 2341 N N . LEU A 1 297 ? 15.327 -7.422 -5.785 1.00 96.94 297 LEU A N 1
ATOM 2342 C CA . LEU A 1 297 ? 14.286 -8.433 -5.585 1.00 96.94 297 LEU A CA 1
ATOM 2343 C C . LEU A 1 297 ? 13.072 -8.159 -6.479 1.00 96.94 297 LEU A C 1
ATOM 2345 O O . LEU A 1 297 ? 12.503 -9.089 -7.043 1.00 96.94 297 LEU A O 1
ATOM 2349 N N . TYR A 1 298 ? 12.703 -6.886 -6.640 1.00 96.75 298 TYR A N 1
ATOM 2350 C CA . TYR A 1 298 ? 11.567 -6.522 -7.479 1.00 96.75 298 TYR A CA 1
ATOM 2351 C C . TYR A 1 298 ? 11.869 -6.674 -8.974 1.00 96.75 298 TYR A C 1
ATOM 2353 O O . TYR A 1 298 ? 11.041 -7.194 -9.713 1.00 96.75 298 TYR A O 1
ATOM 2361 N N . LEU A 1 299 ? 13.080 -6.307 -9.405 1.00 95.75 299 LEU A N 1
ATOM 2362 C CA . LEU A 1 299 ? 13.520 -6.497 -10.791 1.00 95.75 299 LEU A CA 1
ATOM 2363 C C . LEU A 1 299 ? 13.524 -7.976 -11.194 1.00 95.75 299 LEU A C 1
ATOM 2365 O O . LEU A 1 299 ? 13.035 -8.342 -12.259 1.00 95.75 299 LEU A O 1
ATOM 2369 N N . SER A 1 300 ? 14.042 -8.833 -10.310 1.00 97.00 300 SER A N 1
ATOM 2370 C CA . SER A 1 300 ? 14.037 -10.282 -10.507 1.00 97.00 300 SER A CA 1
ATOM 2371 C C . SER A 1 300 ? 12.611 -10.836 -10.556 1.00 97.00 300 SER A C 1
ATOM 2373 O O . SER A 1 300 ? 12.282 -11.624 -11.440 1.00 97.00 300 SER A O 1
ATOM 2375 N N . PHE A 1 301 ? 11.735 -10.369 -9.659 1.00 97.69 301 PHE A N 1
ATOM 2376 C CA . PHE A 1 301 ? 10.316 -10.722 -9.672 1.00 97.69 301 PHE A CA 1
ATOM 2377 C C . PHE A 1 301 ? 9.640 -10.374 -11.009 1.00 97.69 301 PHE A C 1
ATOM 2379 O O . PHE A 1 301 ? 8.966 -11.234 -11.569 1.00 97.69 301 PHE A O 1
ATOM 2386 N N . LEU A 1 302 ? 9.861 -9.171 -11.551 1.00 97.69 302 LEU A N 1
ATOM 2387 C CA . LEU A 1 302 ? 9.325 -8.773 -12.859 1.00 97.69 302 LEU A CA 1
ATOM 2388 C C . LEU A 1 302 ? 9.871 -9.643 -13.998 1.00 97.69 302 LEU A C 1
ATOM 2390 O O . LEU A 1 302 ? 9.103 -10.067 -14.857 1.00 97.69 302 LEU A O 1
ATOM 2394 N N . ALA A 1 303 ? 11.162 -9.990 -13.977 1.00 97.38 303 ALA A N 1
ATOM 2395 C CA . ALA A 1 303 ? 11.757 -10.867 -14.988 1.00 97.38 303 ALA A CA 1
ATOM 2396 C C . ALA A 1 303 ? 11.103 -12.263 -14.994 1.00 97.38 303 ALA A C 1
ATOM 2398 O O . ALA A 1 303 ? 10.799 -12.810 -16.058 1.00 97.38 303 ALA A O 1
ATOM 2399 N N . TYR A 1 304 ? 10.819 -12.829 -13.815 1.00 97.81 304 TYR A N 1
ATOM 2400 C CA . TYR A 1 304 ? 10.029 -14.059 -13.714 1.00 97.81 304 TYR A CA 1
ATOM 2401 C C . TYR A 1 304 ? 8.601 -13.856 -14.220 1.00 97.81 304 TYR A C 1
ATOM 2403 O O . TYR A 1 304 ? 8.102 -14.676 -14.986 1.00 97.81 304 TYR A O 1
ATOM 2411 N N . LEU A 1 305 ? 7.949 -12.765 -13.819 1.00 97.62 305 LEU A N 1
ATOM 2412 C CA . LEU A 1 305 ? 6.566 -12.482 -14.184 1.00 97.62 305 LEU A CA 1
ATOM 2413 C C . LEU A 1 305 ? 6.398 -12.392 -15.709 1.00 97.62 305 LEU A C 1
ATOM 2415 O O . LEU A 1 305 ? 5.545 -13.080 -16.265 1.00 97.62 305 LEU A O 1
ATOM 2419 N N . HIS A 1 306 ? 7.275 -11.656 -16.393 1.00 97.44 306 HIS A N 1
ATOM 2420 C CA . HIS A 1 306 ? 7.302 -11.599 -17.854 1.00 97.44 306 HIS A CA 1
ATOM 2421 C C . HIS A 1 306 ? 7.606 -12.949 -18.505 1.00 97.44 306 HIS A C 1
ATOM 2423 O O . HIS A 1 306 ? 7.034 -13.279 -19.542 1.00 97.44 306 HIS A O 1
ATOM 2429 N N . SER A 1 307 ? 8.488 -13.751 -17.900 1.00 95.94 307 SER A N 1
ATOM 2430 C CA . SER A 1 307 ? 8.813 -15.084 -18.420 1.00 95.94 307 SER A CA 1
ATOM 2431 C C . SER A 1 307 ? 7.616 -16.041 -18.361 1.00 95.94 307 SER A C 1
ATOM 2433 O O . SER A 1 307 ? 7.500 -16.911 -19.219 1.00 95.94 307 SER A O 1
ATOM 2435 N N . PHE A 1 308 ? 6.722 -15.891 -17.375 1.00 96.38 308 PHE A N 1
ATOM 2436 C CA . PHE A 1 308 ? 5.549 -16.759 -17.213 1.00 96.38 308 PHE A CA 1
ATOM 2437 C C . PHE A 1 308 ? 4.283 -16.241 -17.909 1.00 96.38 308 PHE A C 1
ATOM 2439 O O . PHE A 1 308 ? 3.494 -17.053 -18.386 1.00 96.38 308 PHE A O 1
ATOM 2446 N N . PHE A 1 309 ? 4.071 -14.923 -17.952 1.00 96.44 309 PHE A N 1
ATOM 2447 C CA . PHE A 1 309 ? 2.813 -14.313 -18.407 1.00 96.44 309 PHE A CA 1
ATOM 2448 C C . PHE A 1 309 ? 2.944 -13.487 -19.697 1.00 96.44 309 PHE A C 1
ATOM 2450 O O . PHE A 1 309 ? 1.934 -13.038 -20.234 1.00 96.44 309 PHE A O 1
ATOM 2457 N N . GLY A 1 310 ? 4.156 -13.312 -20.229 1.00 94.44 310 GLY A N 1
ATOM 2458 C CA . GLY A 1 310 ? 4.397 -12.590 -21.476 1.00 94.44 310 GLY A CA 1
ATOM 2459 C C . GLY A 1 310 ? 4.576 -11.079 -21.293 1.00 94.44 310 GLY A C 1
ATOM 2460 O O . GLY A 1 310 ? 5.154 -10.615 -20.311 1.00 94.44 310 GLY A O 1
ATOM 2461 N N . GLN A 1 311 ? 4.148 -10.312 -22.298 1.00 93.94 311 GLN A N 1
ATOM 2462 C CA . GLN A 1 311 ? 4.444 -8.875 -22.445 1.00 93.94 311 GLN A CA 1
ATOM 2463 C C . GLN A 1 311 ? 3.184 -7.991 -22.426 1.00 93.94 311 GLN A C 1
ATOM 2465 O O . GLN A 1 311 ? 3.266 -6.784 -22.627 1.00 93.94 311 GLN A O 1
ATOM 2470 N N . ASP A 1 312 ? 2.011 -8.583 -22.191 1.00 94.00 312 ASP A N 1
ATOM 2471 C CA . ASP A 1 312 ? 0.759 -7.840 -22.058 1.00 94.00 312 ASP A CA 1
ATOM 2472 C C . ASP A 1 312 ? 0.641 -7.255 -20.645 1.00 94.00 312 ASP A C 1
ATOM 2474 O O . ASP A 1 312 ? 0.560 -7.999 -19.666 1.00 94.00 312 ASP A O 1
ATOM 2478 N N . TYR A 1 313 ? 0.638 -5.925 -20.528 1.00 93.81 313 TYR A N 1
ATOM 2479 C CA . TYR A 1 313 ? 0.631 -5.249 -19.230 1.00 93.81 313 TYR A CA 1
ATOM 2480 C C . TYR A 1 313 ? -0.667 -5.429 -18.439 1.00 93.81 313 TYR A C 1
ATOM 2482 O O . TYR A 1 313 ? -0.610 -5.419 -17.209 1.00 93.81 313 TYR A O 1
ATOM 2490 N N . GLU A 1 314 ? -1.818 -5.620 -19.086 1.00 92.62 314 GLU A N 1
ATOM 2491 C CA . GLU A 1 314 ? -3.070 -5.862 -18.364 1.00 92.62 314 GLU A CA 1
ATOM 2492 C C . GLU A 1 314 ? -3.027 -7.235 -17.688 1.00 92.62 314 GLU A C 1
ATOM 2494 O O . GLU A 1 314 ? -3.276 -7.348 -16.484 1.00 92.62 314 GLU A O 1
ATOM 2499 N N . VAL A 1 315 ? -2.607 -8.265 -18.430 1.00 95.44 315 VAL A N 1
ATOM 2500 C CA . VAL A 1 315 ? -2.435 -9.627 -17.902 1.00 95.44 315 VAL A CA 1
ATOM 2501 C C . VAL A 1 315 ? -1.332 -9.670 -16.845 1.00 95.44 315 VAL A C 1
ATOM 2503 O O . VAL A 1 315 ? -1.510 -10.261 -15.777 1.00 95.44 315 VAL A O 1
ATOM 2506 N N . LEU A 1 316 ? -0.200 -9.016 -17.111 1.00 96.31 316 LEU A N 1
ATOM 2507 C CA . LEU A 1 316 ? 0.955 -8.987 -16.219 1.00 96.31 316 LEU A CA 1
ATOM 2508 C C . LEU A 1 316 ? 0.611 -8.327 -14.877 1.00 96.31 316 LEU A C 1
ATOM 2510 O O . LEU A 1 316 ? 0.911 -8.878 -13.816 1.00 96.31 316 LEU A O 1
ATOM 2514 N N . MET A 1 317 ? -0.053 -7.168 -14.903 1.00 96.12 317 MET A N 1
ATOM 2515 C CA . MET A 1 317 ? -0.421 -6.445 -13.683 1.00 96.12 317 MET A CA 1
ATOM 2516 C C . MET A 1 317 ? -1.547 -7.144 -12.913 1.00 96.12 317 MET A C 1
ATOM 2518 O O . MET A 1 317 ? -1.525 -7.135 -11.679 1.00 96.12 317 MET A O 1
ATOM 2522 N N . ALA A 1 318 ? -2.469 -7.832 -13.596 1.00 97.00 318 ALA A N 1
ATOM 2523 C CA . ALA A 1 318 ? -3.453 -8.700 -12.950 1.00 97.00 318 ALA A CA 1
ATOM 2524 C C . ALA A 1 318 ? -2.788 -9.901 -12.250 1.00 97.00 318 ALA A C 1
ATOM 2526 O O . ALA A 1 318 ? -3.112 -10.209 -11.099 1.00 97.00 318 ALA A O 1
ATOM 2527 N N . ALA A 1 319 ? -1.806 -10.543 -12.894 1.00 97.69 319 ALA A N 1
ATOM 2528 C CA . ALA A 1 319 ? -1.030 -11.631 -12.298 1.00 97.69 319 ALA A CA 1
ATOM 2529 C C . ALA A 1 319 ? -0.221 -11.154 -11.079 1.00 97.69 319 ALA A C 1
ATOM 2531 O O . ALA A 1 319 ? -0.247 -11.804 -10.029 1.00 97.69 319 ALA A O 1
ATOM 2532 N N . GLN A 1 320 ? 0.435 -9.990 -11.174 1.00 97.75 320 GLN A N 1
ATOM 2533 C CA . GLN A 1 320 ? 1.124 -9.362 -10.043 1.00 97.75 320 GLN A CA 1
ATOM 2534 C C . GLN A 1 320 ? 0.166 -9.129 -8.869 1.00 97.75 320 GLN A C 1
ATOM 2536 O O . GLN A 1 320 ? 0.460 -9.530 -7.739 1.00 97.75 320 GLN A O 1
ATOM 2541 N N . ALA A 1 321 ? -0.991 -8.519 -9.130 1.00 97.81 321 ALA A N 1
ATOM 2542 C CA . ALA A 1 321 ? -1.992 -8.245 -8.111 1.00 97.81 321 ALA A CA 1
ATOM 2543 C C . ALA A 1 321 ? -2.503 -9.544 -7.454 1.00 97.81 321 ALA A C 1
ATOM 2545 O O . ALA A 1 321 ? -2.611 -9.618 -6.228 1.00 97.81 321 ALA A O 1
ATOM 2546 N N . GLY A 1 322 ? -2.713 -10.603 -8.244 1.00 97.75 322 GLY A N 1
ATOM 2547 C CA . GLY A 1 322 ? -3.058 -11.939 -7.755 1.00 97.75 322 GLY A CA 1
ATOM 2548 C C . GLY A 1 322 ? -1.995 -12.556 -6.836 1.00 97.75 322 GLY A C 1
ATOM 2549 O O . GLY A 1 322 ? -2.336 -13.144 -5.812 1.00 97.75 322 GLY A O 1
ATOM 2550 N N . ILE A 1 323 ? -0.704 -12.382 -7.135 1.00 97.94 323 ILE A N 1
ATOM 2551 C CA . ILE A 1 323 ? 0.395 -12.841 -6.263 1.00 97.94 323 ILE A CA 1
ATOM 2552 C C . ILE A 1 323 ? 0.451 -12.004 -4.976 1.00 97.94 323 ILE A C 1
ATOM 2554 O O . ILE A 1 323 ? 0.587 -12.539 -3.871 1.00 97.94 323 ILE A O 1
ATOM 2558 N N . PHE A 1 324 ? 0.301 -10.685 -5.093 1.00 98.44 324 PHE A N 1
ATOM 2559 C CA . PHE A 1 324 ? 0.328 -9.759 -3.959 1.00 98.44 324 PHE A CA 1
ATOM 2560 C C . PHE A 1 324 ? -0.879 -9.892 -3.025 1.00 98.44 324 PHE A C 1
ATOM 2562 O O . PHE A 1 324 ? -0.814 -9.439 -1.879 1.00 98.44 324 PHE A O 1
ATOM 2569 N N . ALA A 1 325 ? -1.929 -10.600 -3.444 1.00 98.19 325 ALA A N 1
ATOM 2570 C CA . ALA A 1 325 ? -3.089 -10.953 -2.628 1.00 98.19 325 ALA A CA 1
ATOM 2571 C C . ALA A 1 325 ? -2.757 -11.778 -1.370 1.00 98.19 325 ALA A C 1
ATOM 2573 O O . ALA A 1 325 ? -3.606 -11.955 -0.493 1.00 98.19 325 ALA A O 1
ATOM 2574 N N . ILE A 1 326 ? -1.515 -12.255 -1.220 1.00 98.38 326 ILE A N 1
ATOM 2575 C CA . ILE A 1 326 ? -1.028 -12.813 0.048 1.00 98.38 326 ILE A CA 1
ATOM 2576 C C . ILE A 1 326 ? -1.062 -11.781 1.185 1.00 98.38 326 ILE A C 1
ATOM 2578 O O . ILE A 1 326 ? -1.156 -12.158 2.353 1.00 98.38 326 ILE A O 1
ATOM 2582 N N . PHE A 1 327 ? -1.045 -10.483 0.864 1.00 98.56 327 PHE A N 1
ATOM 2583 C CA . PHE A 1 327 ? -1.007 -9.403 1.842 1.00 98.56 327 PHE A CA 1
ATOM 2584 C C . PHE A 1 327 ? -2.177 -9.441 2.849 1.00 98.56 327 PHE A C 1
ATOM 2586 O O . PHE A 1 327 ? -1.895 -9.605 4.040 1.00 98.56 327 PHE A O 1
ATOM 2593 N N . PRO A 1 328 ? -3.474 -9.398 2.463 1.00 98.56 328 PRO A N 1
ATOM 2594 C CA . PRO A 1 328 ? -4.572 -9.533 3.427 1.00 98.56 328 PRO A CA 1
ATOM 2595 C C . PRO A 1 328 ? -4.542 -10.833 4.236 1.00 98.56 328 PRO A C 1
ATOM 2597 O O . PRO A 1 328 ? -4.883 -10.838 5.420 1.00 98.56 328 PRO A O 1
ATOM 2600 N N . ALA A 1 329 ? -4.087 -11.934 3.635 1.00 98.31 329 ALA A N 1
ATOM 2601 C CA . ALA A 1 329 ? -3.959 -13.209 4.331 1.00 98.31 329 ALA A CA 1
ATOM 2602 C C . ALA A 1 329 ? -2.878 -13.155 5.433 1.00 98.31 329 ALA A C 1
ATOM 2604 O O . ALA A 1 329 ? -3.070 -13.704 6.521 1.00 98.31 329 ALA A O 1
ATOM 2605 N N . LEU A 1 330 ? -1.779 -12.423 5.215 1.00 98.38 330 LEU A N 1
ATOM 2606 C CA . LEU A 1 330 ? -0.783 -12.128 6.253 1.00 98.38 330 LEU A CA 1
ATOM 2607 C C . LEU A 1 330 ? -1.357 -11.243 7.367 1.00 98.38 330 LEU A C 1
ATOM 2609 O O . LEU A 1 330 ? -1.073 -11.494 8.539 1.00 98.38 330 LEU A O 1
ATOM 2613 N N . ILE A 1 331 ? -2.208 -10.263 7.039 1.00 98.38 331 ILE A N 1
ATOM 2614 C CA . ILE A 1 331 ? -2.896 -9.433 8.045 1.00 98.38 331 ILE A CA 1
ATOM 2615 C C . ILE A 1 331 ? -3.778 -10.292 8.963 1.00 98.38 331 ILE A C 1
ATOM 2617 O O . ILE A 1 331 ? -3.748 -10.118 10.186 1.00 98.38 331 ILE A O 1
ATOM 2621 N N . TYR A 1 332 ? -4.493 -11.278 8.408 1.00 98.00 332 TYR A N 1
ATOM 2622 C CA . TYR A 1 332 ? -5.225 -12.264 9.210 1.00 98.00 332 TYR A CA 1
ATOM 2623 C C . TYR A 1 332 ? -4.299 -13.023 10.170 1.00 98.00 332 TYR A C 1
ATOM 2625 O O . TYR A 1 332 ? -4.597 -13.129 11.364 1.00 98.00 332 TYR A O 1
ATOM 2633 N N . LEU A 1 333 ? -3.150 -13.508 9.683 1.00 97.00 333 LEU A N 1
ATOM 2634 C CA . LEU A 1 333 ? -2.176 -14.217 10.517 1.00 97.00 333 LEU A CA 1
ATOM 2635 C C . LEU A 1 333 ? -1.576 -13.327 11.609 1.00 97.00 333 LEU A C 1
ATOM 2637 O O . LEU A 1 333 ? -1.331 -13.816 12.712 1.00 97.00 333 LEU A O 1
ATOM 2641 N N . ILE A 1 334 ? -1.392 -12.029 11.357 1.00 96.75 334 ILE A N 1
ATOM 2642 C CA . ILE A 1 334 ? -0.981 -11.074 12.392 1.00 96.75 334 ILE A CA 1
ATOM 2643 C C . ILE A 1 334 ? -2.076 -10.965 13.455 1.00 96.75 334 ILE A C 1
ATOM 2645 O O . ILE A 1 334 ? -1.776 -11.114 14.638 1.00 96.75 334 ILE A O 1
ATOM 2649 N N . GLY A 1 335 ? -3.347 -10.808 13.078 1.00 94.69 335 GLY A N 1
ATOM 2650 C CA . GLY A 1 335 ? -4.454 -10.818 14.044 1.00 94.69 335 GLY A CA 1
ATOM 2651 C C . GLY A 1 335 ? -4.527 -12.117 14.858 1.00 94.69 335 GLY A C 1
ATOM 2652 O O . GLY A 1 335 ? -4.649 -12.074 16.085 1.00 94.69 335 GLY A O 1
ATOM 2653 N N . ARG A 1 336 ? -4.333 -13.277 14.212 1.00 92.69 336 ARG A N 1
ATOM 2654 C CA . ARG A 1 336 ? -4.184 -14.576 14.891 1.00 92.69 336 ARG A CA 1
ATOM 2655 C C . ARG A 1 336 ? -3.001 -14.565 15.861 1.00 92.69 336 ARG A C 1
ATOM 2657 O O . ARG A 1 336 ? -3.148 -15.019 16.994 1.00 92.69 336 ARG A O 1
ATOM 2664 N N . SER A 1 337 ? -1.847 -14.027 15.461 1.00 91.50 337 SER A N 1
ATOM 2665 C CA . SER A 1 337 ? -0.670 -13.930 16.328 1.00 91.50 337 SER A CA 1
ATOM 2666 C C . SER A 1 337 ? -0.962 -13.094 17.581 1.00 91.50 337 SER A C 1
ATOM 2668 O O . SER A 1 337 ? -0.496 -13.419 18.668 1.00 91.50 337 SER A O 1
ATOM 2670 N N . LEU A 1 338 ? -1.827 -12.089 17.484 1.00 90.62 338 LEU A N 1
ATOM 2671 C CA . LEU A 1 338 ? -2.254 -11.270 18.617 1.00 90.62 338 LEU A CA 1
ATOM 2672 C C . LEU A 1 338 ? -3.356 -11.926 19.477 1.00 90.62 338 LEU A C 1
ATOM 2674 O O . LEU A 1 338 ? -3.822 -11.305 20.432 1.00 90.62 338 LEU A O 1
ATOM 2678 N N . ASN A 1 339 ? -3.744 -13.176 19.183 1.00 89.00 339 ASN A N 1
ATOM 2679 C CA . ASN A 1 339 ? -4.888 -13.899 19.762 1.00 89.00 339 ASN A CA 1
ATOM 2680 C C . ASN A 1 339 ? -6.237 -13.192 19.520 1.00 89.00 339 ASN A C 1
ATOM 2682 O O . ASN A 1 339 ? -7.123 -13.197 20.376 1.00 89.00 339 ASN A O 1
ATOM 2686 N N . LEU A 1 340 ? -6.371 -12.543 18.359 1.00 91.50 340 LEU A N 1
ATOM 2687 C CA . LEU A 1 340 ? -7.527 -11.744 17.952 1.00 91.50 340 LEU A CA 1
ATOM 2688 C C . LEU A 1 340 ? -7.943 -12.131 16.522 1.00 91.50 340 LEU A C 1
ATOM 2690 O O . LEU A 1 340 ? -7.857 -11.325 15.596 1.00 91.50 340 LEU A O 1
ATOM 2694 N N . ARG A 1 341 ? -8.373 -13.384 16.324 1.00 92.81 341 ARG A N 1
ATOM 2695 C CA . ARG A 1 341 ? -8.702 -13.941 14.994 1.00 92.81 341 ARG A CA 1
ATOM 2696 C C . ARG A 1 341 ? -9.813 -13.174 14.278 1.00 92.81 341 ARG A C 1
ATOM 2698 O O . ARG A 1 341 ? -9.634 -12.808 13.122 1.00 92.81 341 ARG A O 1
ATOM 2705 N N . ALA A 1 342 ? -10.912 -12.869 14.970 1.00 93.94 342 ALA A N 1
ATOM 2706 C CA . ALA A 1 342 ? -12.022 -12.093 14.408 1.00 93.94 342 ALA A CA 1
ATOM 2707 C C . ALA A 1 342 ? -11.591 -10.685 13.962 1.00 93.94 342 ALA A C 1
ATOM 2709 O O . ALA A 1 342 ? -12.012 -10.210 12.908 1.00 93.94 342 ALA A O 1
ATOM 2710 N N . VAL A 1 343 ? -10.698 -10.045 14.728 1.00 96.00 343 VAL A N 1
ATOM 2711 C CA . VAL A 1 343 ? -10.108 -8.755 14.344 1.00 96.00 343 VAL A CA 1
ATOM 2712 C C . VAL A 1 343 ? -9.196 -8.929 13.135 1.00 96.00 343 VAL A C 1
ATOM 2714 O O . VAL A 1 343 ? -9.323 -8.169 12.187 1.00 96.00 343 VAL A O 1
ATOM 2717 N N . GLY A 1 344 ? -8.338 -9.955 13.122 1.00 96.56 344 GLY A N 1
ATOM 2718 C CA . GLY A 1 344 ? -7.493 -10.283 11.970 1.00 96.56 344 GLY A CA 1
ATOM 2719 C C . GLY A 1 344 ? -8.295 -10.509 10.692 1.00 96.56 344 GLY A C 1
ATOM 2720 O O . GLY A 1 344 ? -7.907 -10.027 9.633 1.00 96.56 344 GLY A O 1
ATOM 2721 N N . PHE A 1 345 ? -9.439 -11.187 10.795 1.00 97.38 345 PHE A N 1
ATOM 2722 C CA . PHE A 1 345 ? -10.346 -11.420 9.675 1.00 97.38 345 PHE A CA 1
ATOM 2723 C C . PHE A 1 345 ? -10.977 -10.114 9.175 1.00 97.38 345 PHE A C 1
ATOM 2725 O O . PHE A 1 345 ? -10.934 -9.831 7.980 1.00 97.38 345 PHE A O 1
ATOM 2732 N N . ALA A 1 346 ? -11.486 -9.271 10.079 1.00 98.12 346 ALA A N 1
ATOM 2733 C CA . ALA A 1 346 ? -12.000 -7.950 9.716 1.00 98.12 346 ALA A CA 1
ATOM 2734 C C . ALA A 1 346 ? -10.912 -7.062 9.081 1.00 98.12 346 ALA A C 1
ATOM 2736 O O . ALA A 1 346 ? -11.157 -6.419 8.063 1.00 98.12 346 ALA A O 1
ATOM 2737 N N . SER A 1 347 ? -9.695 -7.060 9.634 1.00 98.19 347 SER A N 1
ATOM 2738 C CA . SER A 1 347 ? -8.556 -6.314 9.088 1.00 98.19 347 SER A CA 1
ATOM 2739 C C . SER A 1 347 ? -8.138 -6.824 7.708 1.00 98.19 347 SER A C 1
ATOM 2741 O O . SER A 1 347 ? -7.776 -6.018 6.856 1.00 98.19 347 SER A O 1
ATOM 2743 N N . ALA A 1 348 ? -8.233 -8.131 7.453 1.00 98.44 348 ALA A N 1
ATOM 2744 C CA . ALA A 1 348 ? -7.991 -8.702 6.133 1.00 98.44 348 ALA A CA 1
ATOM 2745 C C . ALA A 1 348 ? -9.044 -8.250 5.108 1.00 98.44 348 ALA A C 1
ATOM 2747 O O . ALA A 1 348 ? -8.677 -7.851 4.007 1.00 98.44 348 ALA A O 1
ATOM 2748 N N . ILE A 1 349 ? -10.334 -8.220 5.474 1.00 98.50 349 ILE A N 1
ATOM 2749 C CA . ILE A 1 349 ? -11.387 -7.671 4.599 1.00 98.50 349 ILE A CA 1
ATOM 2750 C C . ILE A 1 349 ? -11.104 -6.198 4.281 1.00 98.50 349 ILE A C 1
ATOM 2752 O O . ILE A 1 349 ? -11.177 -5.798 3.121 1.00 98.50 349 ILE A O 1
ATOM 2756 N N . VAL A 1 350 ? -10.741 -5.397 5.288 1.00 98.38 350 VAL A N 1
ATOM 2757 C CA . VAL A 1 350 ? -10.363 -3.990 5.079 1.00 98.38 350 VAL A CA 1
ATOM 2758 C C . VAL A 1 350 ? -9.168 -3.876 4.132 1.00 98.38 350 VAL A C 1
ATOM 2760 O O . VAL A 1 350 ? -9.219 -3.078 3.202 1.00 98.38 350 VAL A O 1
ATOM 2763 N N . ALA A 1 351 ? -8.116 -4.676 4.321 1.00 98.12 351 ALA A N 1
ATOM 2764 C CA . ALA A 1 351 ? -6.937 -4.661 3.455 1.00 98.12 351 ALA A CA 1
ATOM 2765 C C . ALA A 1 351 ? -7.268 -5.064 2.006 1.00 98.12 351 ALA A C 1
ATOM 2767 O O . ALA A 1 351 ? -6.790 -4.423 1.073 1.00 98.12 351 ALA A O 1
ATOM 2768 N N . MET A 1 352 ? -8.125 -6.074 1.815 1.00 98.31 352 MET A N 1
ATOM 2769 C CA . MET A 1 352 ? -8.621 -6.495 0.501 1.00 98.31 352 MET A CA 1
ATOM 2770 C C . MET A 1 352 ? -9.382 -5.358 -0.194 1.00 98.31 352 MET A C 1
ATOM 2772 O O . MET A 1 352 ? -9.030 -4.977 -1.308 1.00 98.31 352 MET A O 1
ATOM 2776 N N . LEU A 1 353 ? -10.388 -4.779 0.469 1.00 97.88 353 LEU A N 1
ATOM 2777 C CA . LEU A 1 353 ? -11.217 -3.707 -0.101 1.00 97.88 353 LEU A CA 1
ATOM 2778 C C . LEU A 1 353 ? -10.411 -2.430 -0.351 1.00 97.88 353 LEU A C 1
ATOM 2780 O O . LEU A 1 353 ? -10.610 -1.755 -1.356 1.00 97.88 353 LEU A O 1
ATOM 2784 N N . ARG A 1 354 ? -9.449 -2.124 0.521 1.00 95.94 354 ARG A N 1
ATOM 2785 C CA . ARG A 1 354 ? -8.527 -1.009 0.319 1.00 95.94 354 ARG A CA 1
ATOM 2786 C C . ARG A 1 354 ? -7.625 -1.231 -0.897 1.00 95.94 354 ARG A C 1
ATOM 2788 O O . ARG A 1 354 ? -7.349 -0.268 -1.600 1.00 95.94 354 ARG A O 1
ATOM 2795 N N . GLY A 1 355 ? -7.190 -2.462 -1.168 1.00 96.12 355 GLY A N 1
ATOM 2796 C CA . GLY A 1 355 ? -6.452 -2.783 -2.393 1.00 96.12 355 GLY A CA 1
ATOM 2797 C C . GLY A 1 355 ? -7.275 -2.517 -3.656 1.00 96.12 355 GLY A C 1
ATOM 2798 O O . GLY A 1 355 ? -6.766 -1.886 -4.576 1.00 96.12 355 GLY A O 1
ATOM 2799 N N . VAL A 1 356 ? -8.566 -2.876 -3.650 1.00 96.81 356 VAL A N 1
ATOM 2800 C CA . VAL A 1 356 ? -9.504 -2.540 -4.741 1.00 96.81 356 VAL A CA 1
ATOM 2801 C C . VAL A 1 356 ? -9.626 -1.021 -4.900 1.00 96.81 356 VAL A C 1
ATOM 2803 O O . VAL A 1 356 ? -9.421 -0.497 -5.991 1.00 96.81 356 VAL A O 1
ATOM 2806 N N . ASN A 1 357 ? -9.854 -0.288 -3.803 1.00 95.88 357 ASN A N 1
ATOM 2807 C CA . ASN A 1 357 ? -9.914 1.177 -3.842 1.00 95.88 357 ASN A CA 1
ATOM 2808 C C . ASN A 1 357 ? -8.605 1.797 -4.360 1.00 95.88 357 ASN A C 1
ATOM 2810 O O . ASN A 1 357 ? -8.643 2.797 -5.067 1.00 95.88 357 ASN A O 1
ATOM 2814 N N . ALA A 1 358 ? -7.447 1.230 -4.013 1.00 94.75 358 ALA A N 1
ATOM 2815 C CA . ALA A 1 358 ? -6.145 1.740 -4.436 1.00 94.75 358 ALA A CA 1
ATOM 2816 C C . ALA A 1 358 ? -5.933 1.599 -5.949 1.00 94.75 358 ALA A C 1
ATOM 2818 O O . ALA A 1 358 ? -5.334 2.477 -6.567 1.00 94.75 358 ALA A O 1
ATOM 2819 N N . ILE A 1 359 ? -6.428 0.509 -6.540 1.00 94.94 359 ILE A N 1
ATOM 2820 C CA . ILE A 1 359 ? -6.392 0.298 -7.988 1.00 94.94 359 ILE A CA 1
ATOM 2821 C C . ILE A 1 359 ? -7.375 1.253 -8.676 1.00 94.94 359 ILE A C 1
ATOM 2823 O O . ILE A 1 359 ? -6.981 2.001 -9.573 1.00 94.94 359 ILE A O 1
ATOM 2827 N N . ALA A 1 360 ? -8.622 1.306 -8.207 1.00 93.88 360 ALA A N 1
ATOM 2828 C CA . ALA A 1 360 ? -9.660 2.159 -8.782 1.00 93.88 360 ALA A CA 1
ATOM 2829 C C . ALA A 1 360 ? -9.338 3.666 -8.676 1.00 93.88 360 ALA A C 1
ATOM 2831 O O . ALA A 1 360 ? -9.719 4.443 -9.547 1.00 93.88 360 ALA A O 1
ATOM 2832 N N . ALA A 1 361 ? -8.612 4.092 -7.636 1.00 91.50 361 ALA A N 1
ATOM 2833 C CA . ALA A 1 361 ? -8.214 5.487 -7.423 1.00 91.50 361 ALA A CA 1
ATOM 2834 C C . ALA A 1 361 ? -6.867 5.872 -8.067 1.00 91.50 361 ALA A C 1
ATOM 2836 O O . ALA A 1 361 ? -6.365 6.963 -7.791 1.00 91.50 361 ALA A O 1
ATOM 2837 N N . SER A 1 362 ? -6.265 5.031 -8.917 1.00 89.62 362 SER A N 1
ATOM 2838 C CA . SER A 1 362 ? -4.927 5.284 -9.495 1.00 89.62 362 SER A CA 1
ATOM 2839 C C . SER A 1 362 ? -4.811 6.600 -10.277 1.00 89.62 362 SER A C 1
ATOM 2841 O O . SER A 1 362 ? -3.726 7.167 -10.379 1.00 89.62 362 SER A O 1
ATOM 2843 N N . ASN A 1 363 ? -5.919 7.095 -10.833 1.00 87.06 363 ASN A N 1
ATOM 2844 C CA . ASN A 1 363 ? -6.006 8.384 -11.527 1.00 87.06 363 ASN A CA 1
ATOM 2845 C C . ASN A 1 363 ? -6.380 9.561 -10.605 1.00 87.06 363 ASN A C 1
ATOM 2847 O O . ASN A 1 363 ? -6.447 10.699 -11.066 1.00 87.06 363 ASN A O 1
ATOM 2851 N N . MET A 1 364 ? -6.669 9.311 -9.325 1.00 86.94 364 MET A N 1
ATOM 2852 C CA . MET A 1 364 ? -7.169 10.316 -8.379 1.00 86.94 364 MET A CA 1
ATOM 2853 C C . MET A 1 364 ? -6.148 10.686 -7.305 1.00 86.94 364 MET A C 1
ATOM 2855 O O . MET A 1 364 ? -6.133 11.849 -6.895 1.00 86.94 364 MET A O 1
ATOM 2859 N N . ILE A 1 365 ? -5.331 9.725 -6.853 1.00 84.38 365 ILE A N 1
ATOM 2860 C CA . ILE A 1 365 ? -4.387 9.882 -5.735 1.00 84.38 365 ILE A CA 1
ATOM 2861 C C . ILE A 1 365 ? -2.988 9.369 -6.087 1.00 84.38 365 ILE A C 1
ATOM 2863 O O . ILE A 1 365 ? -2.828 8.393 -6.817 1.00 84.38 365 ILE A O 1
ATOM 2867 N N . VAL A 1 366 ? -1.961 9.995 -5.507 1.00 80.94 366 VAL A N 1
ATOM 2868 C CA . VAL A 1 366 ? -0.550 9.617 -5.698 1.00 80.94 366 VAL A CA 1
ATOM 2869 C C . VAL A 1 366 ? -0.168 8.512 -4.704 1.00 80.94 366 VAL A C 1
ATOM 2871 O O . VAL A 1 366 ? 0.480 8.750 -3.683 1.00 80.94 366 VAL A O 1
ATOM 2874 N N . MET A 1 367 ? -0.619 7.287 -4.979 1.00 83.31 367 MET A N 1
ATOM 2875 C CA . MET A 1 367 ? -0.409 6.106 -4.132 1.00 83.31 367 MET A CA 1
ATOM 2876 C C . MET A 1 367 ? 0.176 4.935 -4.908 1.00 83.31 367 MET A C 1
ATOM 2878 O O . MET A 1 367 ? -0.011 4.826 -6.112 1.00 83.31 367 MET A O 1
ATOM 2882 N N . ALA A 1 368 ? 0.848 4.033 -4.190 1.00 89.56 368 ALA A N 1
ATOM 2883 C CA . ALA A 1 368 ? 1.204 2.724 -4.723 1.00 89.56 368 ALA A CA 1
ATOM 2884 C C . ALA A 1 368 ? 0.098 1.706 -4.434 1.00 89.56 368 ALA A C 1
ATOM 2886 O O . ALA A 1 368 ? -0.528 1.736 -3.371 1.00 89.56 368 ALA A O 1
ATOM 2887 N N . ASN A 1 369 ? -0.110 0.779 -5.362 1.00 93.06 369 ASN A N 1
ATOM 2888 C CA . ASN A 1 369 ? -1.151 -0.236 -5.276 1.00 93.06 369 ASN A CA 1
ATOM 2889 C C . ASN A 1 369 ? -0.630 -1.604 -5.794 1.00 93.06 369 ASN A C 1
ATOM 2891 O O . ASN A 1 369 ? 0.522 -1.692 -6.229 1.00 93.06 369 ASN A O 1
ATOM 2895 N N . PRO A 1 370 ? -1.441 -2.678 -5.734 1.00 94.38 370 PRO A N 1
ATOM 2896 C CA . PRO A 1 370 ? -1.020 -4.016 -6.156 1.00 94.38 370 PRO A CA 1
ATOM 2897 C C . PRO A 1 370 ? -0.741 -4.187 -7.659 1.00 94.38 370 PRO A C 1
ATOM 2899 O O . PRO A 1 370 ? -0.000 -5.099 -8.022 1.00 94.38 370 PRO A O 1
ATOM 2902 N N . ASN A 1 371 ? -1.322 -3.351 -8.525 1.00 92.12 371 ASN A N 1
ATOM 2903 C CA . ASN A 1 371 ? -1.232 -3.476 -9.985 1.00 92.12 371 ASN A CA 1
ATOM 2904 C C . ASN A 1 371 ? -0.313 -2.420 -10.632 1.00 92.12 371 ASN A C 1
ATOM 2906 O O . ASN A 1 371 ? -0.340 -2.226 -11.842 1.00 92.12 371 ASN A O 1
ATOM 2910 N N . MET A 1 372 ? 0.503 -1.743 -9.820 1.00 92.38 372 MET A N 1
ATOM 2911 C CA . MET A 1 372 ? 1.514 -0.786 -10.261 1.00 92.38 372 MET A CA 1
ATOM 2912 C C . MET A 1 372 ? 2.917 -1.384 -10.214 1.00 92.38 372 MET A C 1
ATOM 2914 O O . MET A 1 372 ? 3.246 -2.160 -9.312 1.00 92.38 372 MET A O 1
ATOM 2918 N N . ILE A 1 373 ? 3.778 -0.945 -11.137 1.00 94.75 373 ILE A N 1
ATOM 2919 C CA . ILE A 1 373 ? 5.185 -1.350 -11.162 1.00 94.75 373 ILE A CA 1
ATOM 2920 C C . ILE A 1 373 ? 5.994 -0.505 -10.167 1.00 94.75 373 ILE A C 1
ATOM 2922 O O . ILE A 1 373 ? 6.633 0.481 -10.528 1.00 94.75 373 ILE A O 1
ATOM 2926 N N . LEU A 1 374 ? 5.912 -0.850 -8.879 1.00 92.94 374 LEU A N 1
ATOM 2927 C CA . LEU A 1 374 ? 6.573 -0.141 -7.778 1.00 92.94 374 LEU A CA 1
ATOM 2928 C C . LEU A 1 374 ? 7.007 -1.091 -6.659 1.00 92.94 374 LEU A C 1
ATOM 2930 O O . LEU A 1 374 ? 6.399 -2.132 -6.422 1.00 92.94 374 LEU A O 1
ATOM 2934 N N . THR A 1 375 ? 8.004 -0.672 -5.873 1.00 94.50 375 THR A N 1
ATOM 2935 C CA . THR A 1 375 ? 8.497 -1.464 -4.731 1.00 94.50 375 THR A CA 1
ATOM 2936 C C . THR A 1 375 ? 7.771 -1.198 -3.409 1.00 94.50 375 THR A C 1
ATOM 2938 O O . THR A 1 375 ? 7.983 -1.927 -2.440 1.00 94.50 375 THR A O 1
ATOM 2941 N N . ASP A 1 376 ? 6.915 -0.173 -3.332 1.00 93.94 376 ASP A N 1
ATOM 2942 C CA . ASP A 1 376 ? 6.189 0.215 -2.113 1.00 93.94 376 ASP A CA 1
ATOM 2943 C C . ASP A 1 376 ? 5.205 -0.871 -1.639 1.00 93.94 376 ASP A C 1
ATOM 2945 O O . ASP A 1 376 ? 5.213 -1.231 -0.461 1.00 93.94 376 ASP A O 1
ATOM 2949 N N . PHE A 1 377 ? 4.403 -1.444 -2.545 1.00 95.88 377 PHE A N 1
ATOM 2950 C CA . PHE A 1 377 ? 3.441 -2.496 -2.198 1.00 95.88 377 PHE A CA 1
ATOM 2951 C C . PHE A 1 377 ? 4.113 -3.842 -1.847 1.00 95.88 377 PHE A C 1
ATOM 2953 O O . PHE A 1 377 ? 3.800 -4.404 -0.794 1.00 95.88 377 PHE A O 1
ATOM 2960 N N . PRO A 1 378 ? 5.110 -4.339 -2.613 1.00 97.19 378 PRO A N 1
ATOM 2961 C CA . PRO A 1 378 ? 5.935 -5.473 -2.187 1.00 97.19 378 PRO A CA 1
ATOM 2962 C C . PRO A 1 378 ? 6.585 -5.266 -0.814 1.00 97.19 378 PRO A C 1
ATOM 2964 O O . PRO A 1 378 ? 6.663 -6.197 -0.012 1.00 97.19 378 PRO A O 1
ATOM 2967 N N . ALA A 1 379 ? 7.036 -4.044 -0.506 1.00 97.06 379 ALA A N 1
ATOM 2968 C CA . ALA A 1 379 ? 7.595 -3.737 0.806 1.00 97.06 379 ALA A CA 1
ATOM 2969 C C . ALA A 1 379 ? 6.545 -3.842 1.923 1.00 97.06 379 ALA A C 1
ATOM 2971 O O . ALA A 1 379 ? 6.896 -4.279 3.015 1.00 97.06 379 ALA A O 1
ATOM 2972 N N . ALA A 1 380 ? 5.269 -3.530 1.660 1.00 97.44 380 ALA A N 1
ATOM 2973 C CA . ALA A 1 380 ? 4.177 -3.774 2.608 1.00 97.44 380 ALA A CA 1
ATOM 2974 C C . ALA A 1 380 ? 4.033 -5.267 2.947 1.00 97.44 380 ALA A C 1
ATOM 2976 O O . ALA A 1 380 ? 3.871 -5.623 4.116 1.00 97.44 380 ALA A O 1
ATOM 2977 N N . ILE A 1 381 ? 4.171 -6.151 1.949 1.00 98.44 381 ILE A N 1
ATOM 2978 C CA . ILE A 1 381 ? 4.199 -7.609 2.152 1.00 98.44 381 ILE A CA 1
ATOM 2979 C C . ILE A 1 381 ? 5.409 -8.007 2.999 1.00 98.44 381 ILE A C 1
ATOM 2981 O O . ILE A 1 381 ? 5.247 -8.690 4.011 1.00 98.44 381 ILE A O 1
ATOM 2985 N N . GLY A 1 382 ? 6.610 -7.553 2.625 1.00 97.69 382 GLY A N 1
ATOM 2986 C CA . GLY A 1 382 ? 7.845 -7.852 3.359 1.00 97.69 382 GLY A CA 1
ATOM 2987 C C . GLY A 1 382 ? 7.763 -7.430 4.828 1.00 97.69 382 GLY A C 1
ATOM 2988 O O . GLY A 1 382 ? 8.029 -8.220 5.734 1.00 97.69 382 GLY A O 1
ATOM 2989 N N . VAL A 1 383 ? 7.267 -6.220 5.077 1.00 97.94 383 VAL A N 1
ATOM 2990 C CA . VAL A 1 383 ? 6.999 -5.694 6.415 1.00 97.94 383 VAL A CA 1
ATOM 2991 C C . VAL A 1 383 ? 5.959 -6.522 7.171 1.00 97.94 383 VAL A C 1
ATOM 2993 O O . VAL A 1 383 ? 6.168 -6.813 8.348 1.00 97.94 383 VAL A O 1
ATOM 2996 N N . ALA A 1 384 ? 4.849 -6.915 6.542 1.00 98.38 384 ALA A N 1
ATOM 2997 C CA . ALA A 1 384 ? 3.835 -7.741 7.196 1.00 98.38 384 ALA A CA 1
ATOM 2998 C C . ALA A 1 384 ? 4.422 -9.092 7.643 1.00 98.38 384 ALA A C 1
ATOM 3000 O O . ALA A 1 384 ? 4.158 -9.543 8.760 1.00 98.38 384 ALA A O 1
ATOM 3001 N N . VAL A 1 385 ? 5.291 -9.697 6.824 1.00 98.25 385 VAL A N 1
ATOM 3002 C CA . VAL A 1 385 ? 6.043 -10.908 7.186 1.00 98.25 385 VAL A CA 1
ATOM 3003 C C . VAL A 1 385 ? 7.006 -10.643 8.353 1.00 98.25 385 VAL A C 1
ATOM 3005 O O . VAL A 1 385 ? 7.034 -11.426 9.306 1.00 98.25 385 VAL A O 1
ATOM 3008 N N . VAL A 1 386 ? 7.743 -9.522 8.341 1.00 98.38 386 VAL A N 1
ATOM 3009 C CA . VAL A 1 386 ? 8.615 -9.106 9.460 1.00 98.38 386 VAL A CA 1
ATOM 3010 C C . VAL A 1 386 ? 7.812 -8.961 10.755 1.00 98.38 386 VAL A C 1
ATOM 3012 O O . VAL A 1 386 ? 8.211 -9.506 11.783 1.00 98.38 386 VAL A O 1
ATOM 3015 N N . VAL A 1 387 ? 6.668 -8.271 10.717 1.00 98.00 387 VAL A N 1
ATOM 3016 C CA . VAL A 1 387 ? 5.789 -8.077 11.880 1.00 98.00 387 VAL A CA 1
ATOM 3017 C C . VAL A 1 387 ? 5.261 -9.414 12.390 1.00 98.00 387 VAL A C 1
ATOM 3019 O O . VAL A 1 387 ? 5.308 -9.653 13.597 1.00 98.00 387 VAL A O 1
ATOM 3022 N N . LEU A 1 388 ? 4.799 -10.299 11.502 1.00 97.56 388 LEU A N 1
ATOM 3023 C CA . LEU A 1 388 ? 4.296 -11.622 11.866 1.00 97.56 388 LEU A CA 1
ATOM 3024 C C . LEU A 1 388 ? 5.367 -12.451 12.590 1.00 97.56 388 LEU A C 1
ATOM 3026 O O . LEU A 1 388 ? 5.126 -12.946 13.693 1.00 97.56 388 LEU A O 1
ATOM 3030 N N . PHE A 1 389 ? 6.564 -12.566 12.010 1.00 97.31 389 PHE A N 1
ATOM 3031 C CA . PHE A 1 389 ? 7.655 -13.326 12.620 1.00 97.31 389 PHE A CA 1
ATOM 3032 C C . PHE A 1 389 ? 8.190 -12.676 13.895 1.00 97.31 389 PHE A C 1
ATOM 3034 O O . PHE A 1 389 ? 8.512 -13.394 14.840 1.00 97.31 389 PHE A O 1
ATOM 3041 N N . ALA A 1 390 ? 8.228 -11.343 13.973 1.00 96.81 390 ALA A N 1
ATOM 3042 C CA . ALA A 1 390 ? 8.605 -10.636 15.192 1.00 96.81 390 ALA A CA 1
ATOM 3043 C C . ALA A 1 390 ? 7.579 -10.862 16.314 1.00 96.81 390 ALA A C 1
ATOM 3045 O O . ALA A 1 390 ? 7.970 -11.079 17.462 1.00 96.81 390 ALA A O 1
ATOM 3046 N N . CYS A 1 391 ? 6.280 -10.878 15.997 1.00 94.94 391 CYS A N 1
ATOM 3047 C CA . CYS A 1 391 ? 5.229 -11.196 16.963 1.00 94.94 391 CYS A CA 1
ATOM 3048 C C . CYS A 1 391 ? 5.379 -12.625 17.500 1.00 94.94 391 CYS A C 1
ATOM 3050 O O . CYS A 1 391 ? 5.355 -12.811 18.716 1.00 94.94 391 CYS A O 1
ATOM 3052 N N . GLU A 1 392 ? 5.572 -13.622 16.628 1.00 92.75 392 GLU A N 1
ATOM 3053 C CA . GLU A 1 392 ? 5.785 -15.014 17.053 1.00 92.75 392 GLU A CA 1
ATOM 3054 C C . GLU A 1 392 ? 7.069 -15.163 17.881 1.00 92.75 392 GLU A C 1
ATOM 3056 O O . GLU A 1 392 ? 7.021 -15.642 19.016 1.00 92.75 392 GLU A O 1
ATOM 3061 N N . TRP A 1 393 ? 8.193 -14.623 17.400 1.00 94.06 393 TRP A N 1
ATOM 3062 C CA . TRP A 1 393 ? 9.462 -14.628 18.130 1.00 94.06 393 TRP A CA 1
ATOM 3063 C C . TRP A 1 393 ? 9.324 -14.043 19.543 1.00 94.06 393 TRP A C 1
ATOM 3065 O O . TRP A 1 393 ? 9.725 -14.674 20.523 1.00 94.06 393 TRP A O 1
ATOM 3075 N N . LEU A 1 394 ? 8.712 -12.862 19.679 1.00 93.38 394 LEU A N 1
ATOM 3076 C CA . LEU A 1 394 ? 8.643 -12.146 20.955 1.00 93.38 394 LEU A CA 1
ATOM 3077 C C . LEU A 1 394 ? 7.640 -12.745 21.953 1.00 93.38 394 LEU A C 1
ATOM 3079 O O . LEU A 1 394 ? 7.703 -12.417 23.146 1.00 93.38 394 LEU A O 1
ATOM 3083 N N . LYS A 1 395 ? 6.735 -13.640 21.523 1.00 91.25 395 LYS A N 1
ATOM 3084 C CA . LYS A 1 395 ? 5.856 -14.387 22.443 1.00 91.25 395 LYS A CA 1
ATOM 3085 C C . LYS A 1 395 ? 6.656 -15.306 23.352 1.00 91.25 395 LYS A C 1
ATOM 3087 O O . LYS A 1 395 ? 6.440 -15.308 24.565 1.00 91.25 395 LYS A O 1
ATOM 3092 N N . ALA A 1 396 ? 7.577 -16.075 22.772 1.00 87.56 396 ALA A N 1
ATOM 3093 C CA . ALA A 1 396 ? 8.388 -17.052 23.490 1.00 87.56 396 ALA A CA 1
ATOM 3094 C C . ALA A 1 396 ? 9.839 -17.072 22.966 1.00 87.56 396 ALA A C 1
ATOM 3096 O O . ALA A 1 396 ? 10.264 -18.085 22.404 1.00 87.56 396 ALA A O 1
ATOM 3097 N N . PRO A 1 397 ? 10.626 -16.002 23.200 1.00 84.69 397 PRO A N 1
ATOM 3098 C CA . PRO A 1 397 ? 11.909 -15.793 22.522 1.00 84.69 397 PRO A CA 1
ATOM 3099 C C . PRO A 1 397 ? 12.924 -16.923 22.731 1.00 84.69 397 PRO A C 1
ATOM 3101 O O . PRO A 1 397 ? 13.694 -17.255 21.834 1.00 84.69 397 PRO A O 1
ATOM 3104 N N . GLU A 1 398 ? 12.894 -17.573 23.897 1.00 81.00 398 GLU A N 1
ATOM 3105 C CA . GLU A 1 398 ? 13.789 -18.691 24.213 1.00 81.00 398 GLU A CA 1
ATOM 3106 C C . GLU A 1 398 ? 13.377 -20.018 23.572 1.00 81.00 398 GLU A C 1
ATOM 3108 O O . GLU A 1 398 ? 14.238 -20.811 23.203 1.00 81.00 398 GLU A O 1
ATOM 3113 N N . LYS A 1 399 ? 12.073 -20.276 23.433 1.00 82.44 399 LYS A N 1
ATOM 3114 C CA . LYS A 1 399 ? 11.559 -21.514 22.817 1.00 82.44 399 LYS A CA 1
ATOM 3115 C C . LYS A 1 399 ? 11.501 -21.405 21.294 1.00 82.44 399 LYS A C 1
ATOM 3117 O O . LYS A 1 399 ? 11.500 -22.408 20.589 1.00 82.44 399 LYS A O 1
ATOM 3122 N N . GLN A 1 400 ? 11.429 -20.180 20.787 1.00 82.19 400 GLN A N 1
ATOM 3123 C CA . GLN A 1 400 ? 11.179 -19.859 19.388 1.00 82.19 400 GLN A CA 1
ATOM 3124 C C . GLN A 1 400 ? 12.348 -19.094 18.748 1.00 82.19 400 GLN A C 1
ATOM 3126 O O . GLN A 1 400 ? 12.149 -18.273 17.859 1.00 82.19 400 GLN A O 1
ATOM 3131 N N . LYS A 1 401 ? 13.591 -19.395 19.151 1.00 84.69 401 LYS A N 1
ATOM 3132 C CA . LYS A 1 401 ? 14.812 -18.722 18.654 1.00 84.69 401 LYS A CA 1
ATOM 3133 C C . LYS A 1 401 ? 14.946 -18.741 17.129 1.00 84.69 401 LYS A C 1
ATOM 3135 O O . LYS A 1 401 ? 15.447 -17.794 16.542 1.00 84.69 401 LYS A O 1
ATOM 3140 N N . HIS A 1 402 ? 14.464 -19.798 16.478 1.00 88.62 402 HIS A N 1
ATOM 3141 C CA . HIS A 1 402 ? 14.467 -19.925 15.020 1.00 88.62 402 HIS A CA 1
ATOM 3142 C C . HIS A 1 402 ? 13.650 -18.833 14.308 1.00 88.62 402 HIS A C 1
ATOM 3144 O O . HIS A 1 402 ? 13.951 -18.518 13.162 1.00 88.62 402 HIS A O 1
ATOM 3150 N N . PHE A 1 403 ? 12.653 -18.220 14.958 1.00 91.75 403 PHE A N 1
ATOM 3151 C CA . PHE A 1 403 ? 11.952 -17.077 14.371 1.00 91.75 403 PHE A CA 1
ATOM 3152 C C . PHE A 1 403 ? 12.834 -15.828 14.276 1.00 91.75 403 PHE A C 1
ATOM 3154 O O . PHE A 1 403 ? 12.584 -15.010 13.402 1.00 91.75 403 PHE A O 1
ATOM 3161 N N . ALA A 1 404 ? 13.906 -15.705 15.068 1.00 94.81 404 ALA A N 1
ATOM 3162 C CA . ALA A 1 404 ? 14.891 -14.637 14.883 1.00 94.81 404 ALA A CA 1
ATOM 3163 C C . ALA A 1 404 ? 15.570 -14.733 13.499 1.00 94.81 404 ALA A C 1
ATOM 3165 O O . ALA A 1 404 ? 15.767 -13.717 12.837 1.00 94.81 404 ALA A O 1
ATOM 3166 N N . LEU A 1 405 ? 15.840 -15.952 13.009 1.00 96.56 405 LEU A N 1
ATOM 3167 C CA . LEU A 1 405 ? 16.340 -16.162 11.643 1.00 96.56 405 LEU A CA 1
ATOM 3168 C C . LEU A 1 405 ? 15.297 -15.755 10.597 1.00 96.56 405 LEU A C 1
ATOM 3170 O O . LEU A 1 405 ? 15.635 -15.094 9.625 1.00 96.56 405 LEU A O 1
ATOM 3174 N N . TRP A 1 406 ? 14.024 -16.106 10.802 1.00 97.00 406 TRP A N 1
ATOM 3175 C CA . TRP A 1 406 ? 12.948 -15.714 9.886 1.00 97.00 406 TRP A CA 1
ATOM 3176 C C . TRP A 1 406 ? 12.713 -14.199 9.859 1.00 97.00 406 TRP A C 1
ATOM 3178 O O . TRP A 1 406 ? 12.489 -13.645 8.786 1.00 97.00 406 TRP A O 1
ATOM 3188 N N . VAL A 1 407 ? 12.838 -13.514 11.003 1.00 97.88 407 VAL A N 1
ATOM 3189 C CA . VAL A 1 407 ? 12.850 -12.044 11.074 1.00 97.88 407 VAL A CA 1
ATOM 3190 C C . VAL A 1 407 ? 14.008 -11.484 10.247 1.00 97.88 407 VAL A C 1
ATOM 3192 O O . VAL A 1 407 ? 13.781 -10.606 9.422 1.00 97.88 407 VAL A O 1
ATOM 3195 N N . GLY A 1 408 ? 15.227 -12.010 10.413 1.00 97.88 408 GLY A N 1
ATOM 3196 C CA . GLY A 1 408 ? 16.387 -11.578 9.629 1.00 97.88 408 GLY A CA 1
ATOM 3197 C C . GLY A 1 408 ? 16.239 -11.834 8.126 1.00 97.88 408 GLY A C 1
ATOM 3198 O O . GLY A 1 408 ? 16.496 -10.942 7.325 1.00 97.88 408 GLY A O 1
ATOM 3199 N N . GLY A 1 409 ? 15.737 -13.005 7.731 1.00 97.81 409 GLY A N 1
ATOM 3200 C CA . GLY A 1 409 ? 15.462 -13.328 6.330 1.00 97.81 409 GLY A CA 1
ATOM 3201 C C . GLY A 1 409 ? 14.423 -12.395 5.701 1.00 97.81 409 GLY A C 1
ATOM 3202 O O . GLY A 1 409 ? 14.646 -11.849 4.623 1.00 97.81 409 GLY A O 1
ATOM 3203 N N . ALA A 1 410 ? 13.314 -12.144 6.404 1.00 98.00 410 ALA A N 1
ATOM 3204 C CA . ALA A 1 410 ? 12.284 -11.214 5.948 1.00 98.00 410 ALA A CA 1
ATOM 3205 C C . ALA A 1 410 ? 12.802 -9.767 5.868 1.00 98.00 410 ALA A C 1
ATOM 3207 O O . ALA A 1 410 ? 12.487 -9.055 4.913 1.00 98.00 410 ALA A O 1
ATOM 3208 N N . LEU A 1 411 ? 13.641 -9.338 6.819 1.00 98.06 411 LEU A N 1
ATOM 3209 C CA . LEU A 1 411 ? 14.311 -8.035 6.775 1.00 98.06 411 LEU A CA 1
ATOM 3210 C C . LEU A 1 411 ? 15.266 -7.919 5.585 1.00 98.06 411 LEU A C 1
ATOM 3212 O O . LEU A 1 411 ? 15.248 -6.892 4.916 1.00 98.06 411 LEU A O 1
ATOM 3216 N N . GLY A 1 412 ? 16.053 -8.958 5.294 1.00 97.25 412 GLY A N 1
ATOM 3217 C CA . GLY A 1 412 ? 16.959 -8.981 4.144 1.00 97.25 412 GLY A CA 1
ATOM 3218 C C . GLY A 1 412 ? 16.215 -8.863 2.811 1.00 97.25 412 GLY A C 1
ATOM 3219 O O . GLY A 1 412 ? 16.565 -8.017 1.994 1.00 97.25 412 GLY A O 1
ATOM 3220 N N . LEU A 1 413 ? 15.119 -9.609 2.626 1.00 97.19 413 LEU A N 1
ATOM 3221 C CA . LEU A 1 413 ? 14.263 -9.461 1.437 1.00 97.19 413 LEU A CA 1
ATOM 3222 C C . LEU A 1 413 ? 13.626 -8.069 1.352 1.00 97.19 413 LEU A C 1
ATOM 3224 O O . LEU A 1 413 ? 13.612 -7.459 0.287 1.00 97.19 413 LEU A O 1
ATOM 3228 N N . THR A 1 414 ? 13.132 -7.537 2.474 1.00 97.38 414 THR A N 1
ATOM 3229 C CA . THR A 1 414 ? 12.519 -6.198 2.507 1.00 97.38 414 THR A CA 1
ATOM 3230 C C . THR A 1 414 ? 13.548 -5.105 2.200 1.00 97.38 414 THR A C 1
ATOM 3232 O O . THR A 1 414 ? 13.231 -4.150 1.493 1.00 97.38 414 THR A O 1
ATOM 3235 N N . LEU A 1 415 ? 14.795 -5.262 2.657 1.00 95.62 415 LEU A N 1
ATOM 3236 C CA . LEU A 1 415 ? 15.911 -4.367 2.337 1.00 95.62 415 LEU A CA 1
ATOM 3237 C C . LEU A 1 415 ? 16.190 -4.328 0.827 1.00 95.62 415 LEU A C 1
ATOM 3239 O O . LEU A 1 415 ? 16.413 -3.249 0.286 1.00 95.62 415 LEU A O 1
ATOM 3243 N N . MET A 1 416 ? 16.087 -5.477 0.149 1.00 95.19 416 MET A N 1
ATOM 3244 C CA . MET A 1 416 ? 16.224 -5.614 -1.312 1.00 95.19 416 MET A CA 1
ATOM 3245 C C . MET A 1 416 ? 14.988 -5.146 -2.103 1.00 95.19 416 MET A C 1
ATOM 3247 O O . MET A 1 416 ? 14.967 -5.255 -3.329 1.00 95.19 416 MET A O 1
ATOM 3251 N N . LEU A 1 417 ? 13.954 -4.632 -1.428 1.00 95.00 417 LEU A N 1
ATOM 3252 C CA . LEU A 1 417 ? 12.821 -3.919 -2.035 1.00 95.00 417 LEU A CA 1
ATOM 3253 C C . LEU A 1 417 ? 12.905 -2.420 -1.751 1.00 95.00 417 LEU A C 1
ATOM 3255 O O . LEU A 1 417 ? 12.626 -1.600 -2.632 1.00 95.00 417 LEU A O 1
ATOM 3259 N N . ARG A 1 418 ? 13.259 -2.053 -0.512 1.00 91.62 418 ARG A N 1
ATOM 3260 C CA . ARG A 1 418 ? 13.378 -0.667 -0.049 1.00 91.62 418 ARG A CA 1
ATOM 3261 C C . ARG A 1 418 ? 14.443 -0.515 1.030 1.00 91.62 418 ARG A C 1
ATOM 3263 O O . ARG A 1 418 ? 14.362 -1.108 2.104 1.00 91.62 418 ARG A O 1
ATOM 3270 N N . THR A 1 419 ? 15.349 0.432 0.809 1.00 89.94 419 THR A N 1
ATOM 3271 C CA . THR A 1 419 ? 16.415 0.796 1.755 1.00 89.94 419 THR A CA 1
ATOM 3272 C C . THR A 1 419 ? 15.905 1.340 3.086 1.00 89.94 419 THR A C 1
ATOM 3274 O O . THR A 1 419 ? 16.618 1.253 4.079 1.00 89.94 419 THR A O 1
ATOM 3277 N N . ASN A 1 420 ? 14.665 1.834 3.159 1.00 89.81 420 ASN A N 1
ATOM 3278 C CA . ASN A 1 420 ? 14.065 2.320 4.412 1.00 89.81 420 ASN A CA 1
ATOM 3279 C C . ASN A 1 420 ? 13.910 1.198 5.462 1.00 89.81 420 ASN A C 1
ATOM 3281 O O . ASN A 1 420 ? 13.835 1.462 6.661 1.00 89.81 420 ASN A O 1
ATOM 3285 N N . ALA A 1 421 ? 13.933 -0.073 5.043 1.00 92.06 421 ALA A N 1
ATOM 3286 C CA . ALA A 1 421 ? 13.969 -1.207 5.963 1.00 92.06 421 ALA A CA 1
ATOM 3287 C C . ALA A 1 421 ? 15.296 -1.323 6.742 1.00 92.06 421 ALA A C 1
ATOM 3289 O O . ALA A 1 421 ? 15.341 -2.029 7.748 1.00 92.06 421 ALA A O 1
ATOM 3290 N N . LEU A 1 422 ? 16.359 -0.610 6.340 1.00 91.94 422 LEU A N 1
ATOM 3291 C CA . LEU A 1 422 ? 17.660 -0.617 7.020 1.00 91.94 422 LEU A CA 1
ATOM 3292 C C . LEU A 1 422 ? 17.539 -0.227 8.501 1.00 91.94 422 LEU A C 1
ATOM 3294 O O . LEU A 1 422 ? 18.158 -0.855 9.357 1.00 91.94 422 LEU A O 1
ATOM 3298 N N . VAL A 1 423 ? 16.686 0.749 8.828 1.00 93.12 423 VAL A N 1
ATOM 3299 C CA . VAL A 1 423 ? 16.452 1.182 10.219 1.00 93.12 423 VAL A CA 1
ATOM 3300 C C . VAL A 1 423 ? 15.856 0.053 11.068 1.00 93.12 423 VAL A C 1
ATOM 3302 O O . VAL A 1 423 ? 16.187 -0.085 12.247 1.00 93.12 423 VAL A O 1
ATOM 3305 N N . LEU A 1 424 ? 15.034 -0.821 10.475 1.00 95.56 424 LEU A N 1
ATOM 3306 C CA . LEU A 1 424 ? 14.426 -1.949 11.186 1.00 95.56 424 LEU A CA 1
ATOM 3307 C C . LEU A 1 424 ? 15.462 -2.981 11.651 1.00 95.56 424 LEU A C 1
ATOM 3309 O O . LEU A 1 424 ? 15.260 -3.599 12.696 1.00 95.56 424 LEU A O 1
ATOM 3313 N N . ILE A 1 425 ? 16.579 -3.126 10.928 1.00 94.88 425 ILE A N 1
ATOM 3314 C CA . ILE A 1 425 ? 17.674 -4.043 11.284 1.00 94.88 425 ILE A CA 1
ATOM 3315 C C . ILE A 1 425 ? 18.276 -3.675 12.644 1.00 94.88 425 ILE A C 1
ATOM 3317 O O . ILE A 1 425 ? 18.655 -4.562 13.404 1.00 94.88 425 ILE A O 1
ATOM 3321 N N . VAL A 1 426 ? 18.312 -2.384 12.984 1.00 95.12 426 VAL A N 1
ATOM 3322 C CA . VAL A 1 426 ? 18.823 -1.897 14.273 1.00 95.12 426 VAL A CA 1
ATOM 3323 C C . VAL A 1 426 ? 17.701 -1.810 15.309 1.00 95.12 426 VAL A C 1
ATOM 3325 O O . VAL A 1 426 ? 17.838 -2.300 16.432 1.00 95.12 426 VAL A O 1
ATOM 3328 N N . CYS A 1 427 ? 16.562 -1.217 14.948 1.00 96.31 427 CYS A N 1
ATOM 3329 C CA . CYS A 1 427 ? 15.511 -0.910 15.913 1.00 96.31 427 CYS A CA 1
ATOM 3330 C C . CYS A 1 427 ? 14.745 -2.144 16.414 1.00 96.31 427 CYS A C 1
ATOM 3332 O O . CYS A 1 427 ? 14.340 -2.157 17.576 1.00 96.31 427 CYS A O 1
ATOM 3334 N N . ILE A 1 428 ? 14.563 -3.196 15.602 1.00 96.38 428 ILE A N 1
ATOM 3335 C CA . ILE A 1 428 ? 13.872 -4.419 16.051 1.00 96.38 428 ILE A CA 1
ATOM 3336 C C . ILE A 1 428 ? 14.674 -5.144 17.144 1.00 96.38 428 ILE A C 1
ATOM 3338 O O . ILE A 1 428 ? 14.091 -5.427 18.195 1.00 96.38 428 ILE A O 1
ATOM 3342 N N . PRO A 1 429 ? 15.988 -5.405 16.982 1.00 95.50 429 PRO A N 1
ATOM 3343 C CA . PRO A 1 429 ? 16.814 -5.897 18.078 1.00 95.50 429 PRO A CA 1
ATOM 3344 C C . PRO A 1 429 ? 16.756 -5.002 19.317 1.00 95.50 429 PRO A C 1
ATOM 3346 O O . PRO A 1 429 ? 16.515 -5.513 20.408 1.00 95.50 429 PRO A O 1
ATOM 3349 N N . LEU A 1 430 ? 16.903 -3.679 19.185 1.00 96.12 430 LEU A N 1
ATOM 3350 C CA . LEU A 1 430 ? 16.832 -2.770 20.340 1.00 96.12 430 LEU A CA 1
ATOM 3351 C C . LEU A 1 430 ? 15.483 -2.848 21.067 1.00 96.12 430 LEU A C 1
ATOM 3353 O O . LEU A 1 430 ? 15.437 -2.901 22.293 1.00 96.12 430 LEU A O 1
ATOM 3357 N N . PHE A 1 431 ? 14.380 -2.930 20.328 1.00 96.31 431 PHE A N 1
ATOM 3358 C CA . PHE A 1 431 ? 13.053 -3.127 20.901 1.00 96.31 431 PHE A CA 1
ATOM 3359 C C . PHE A 1 431 ? 12.920 -4.485 21.606 1.00 96.31 431 PHE A C 1
ATOM 3361 O O . PHE A 1 431 ? 12.356 -4.571 22.698 1.00 96.31 431 PHE A O 1
ATOM 3368 N N . ALA A 1 432 ? 13.488 -5.544 21.026 1.00 95.06 432 ALA A N 1
ATOM 3369 C CA . ALA A 1 432 ? 13.496 -6.873 21.626 1.00 95.06 432 ALA A CA 1
ATOM 3370 C C . ALA A 1 432 ? 14.267 -6.918 22.956 1.00 95.06 432 ALA A C 1
ATOM 3372 O O . ALA A 1 432 ? 13.921 -7.725 23.821 1.00 95.06 432 ALA A O 1
ATOM 3373 N N . LEU A 1 433 ? 15.251 -6.036 23.175 1.00 94.62 433 LEU A N 1
ATOM 3374 C CA . LEU A 1 433 ? 15.980 -5.950 24.446 1.00 94.62 433 LEU A CA 1
ATOM 3375 C C . LEU A 1 433 ? 15.031 -5.743 25.636 1.00 94.62 433 LEU A C 1
ATOM 3377 O O . LEU A 1 433 ? 15.234 -6.358 26.679 1.00 94.62 433 LEU A O 1
ATOM 3381 N N . LEU A 1 434 ? 13.935 -4.992 25.460 1.00 93.75 434 LEU A N 1
ATOM 3382 C CA . LEU A 1 434 ? 12.905 -4.788 26.491 1.00 93.75 434 LEU A CA 1
ATOM 3383 C C . LEU A 1 434 ? 12.263 -6.099 26.971 1.00 93.75 434 LEU A C 1
ATOM 3385 O O . LEU A 1 434 ? 11.775 -6.177 28.096 1.00 93.75 434 LEU A O 1
ATOM 3389 N N . LYS A 1 435 ? 12.231 -7.126 26.114 1.00 92.50 435 LYS A N 1
ATOM 3390 C CA . LYS A 1 435 ? 11.682 -8.450 26.430 1.00 92.50 435 LYS A CA 1
ATOM 3391 C C . LYS A 1 435 ? 12.716 -9.376 27.066 1.00 92.50 435 LYS A C 1
ATOM 3393 O O . LYS A 1 435 ? 12.336 -10.228 27.865 1.00 92.50 435 LYS A O 1
ATOM 3398 N N . TYR A 1 436 ? 13.980 -9.239 26.678 1.00 90.69 436 TYR A N 1
ATOM 3399 C CA . TYR A 1 436 ? 15.075 -10.069 27.173 1.00 90.69 436 TYR A CA 1
ATOM 3400 C C . TYR A 1 436 ? 15.697 -9.537 28.461 1.00 90.69 436 TYR A C 1
ATOM 3402 O O . TYR A 1 436 ? 16.361 -10.301 29.145 1.00 90.69 436 TYR A O 1
ATOM 3410 N N . PHE A 1 437 ? 15.518 -8.260 28.798 1.00 88.38 437 PHE A N 1
ATOM 3411 C CA . PHE A 1 437 ? 16.107 -7.676 29.998 1.00 88.38 437 PHE A CA 1
ATOM 3412 C C . PHE A 1 437 ? 15.619 -8.390 31.278 1.00 88.38 437 PHE A C 1
ATOM 3414 O O . PHE A 1 437 ? 14.408 -8.590 31.421 1.00 88.38 437 PHE A O 1
ATOM 3421 N N . PRO A 1 438 ? 16.517 -8.751 32.224 1.00 89.56 438 PRO A N 1
ATOM 3422 C CA . PRO A 1 438 ? 17.957 -8.440 32.282 1.00 89.56 438 PRO A CA 1
ATOM 3423 C C . PRO A 1 438 ? 18.911 -9.424 31.558 1.00 89.56 438 PRO A C 1
ATOM 3425 O O . PRO A 1 438 ? 20.116 -9.180 31.523 1.00 89.56 438 PRO A O 1
ATOM 3428 N N . ASP A 1 439 ? 18.421 -10.492 30.924 1.00 91.81 439 ASP A N 1
ATOM 3429 C CA . ASP A 1 439 ? 19.205 -11.524 30.213 1.00 91.81 439 ASP A CA 1
ATOM 3430 C C . ASP A 1 439 ? 19.763 -11.067 28.836 1.00 91.81 439 ASP A C 1
ATOM 3432 O O . ASP A 1 439 ? 19.593 -11.726 27.802 1.00 91.81 439 ASP A O 1
ATOM 3436 N N . TRP A 1 440 ? 20.489 -9.946 28.792 1.00 91.50 440 TRP A N 1
ATOM 3437 C CA . TRP A 1 440 ? 21.010 -9.333 27.555 1.00 91.50 440 TRP A CA 1
ATOM 3438 C C . TRP A 1 440 ? 21.932 -10.246 26.720 1.00 91.50 440 TRP A C 1
ATOM 3440 O O . TRP A 1 440 ? 22.046 -10.078 25.507 1.00 91.50 440 TRP A O 1
ATOM 3450 N N . ARG A 1 441 ? 22.560 -11.265 27.320 1.00 93.88 441 ARG A N 1
ATOM 3451 C CA . ARG A 1 441 ? 23.381 -12.246 26.580 1.00 93.88 441 ARG A CA 1
ATOM 3452 C C . ARG A 1 441 ? 22.547 -13.087 25.606 1.00 93.88 441 ARG A C 1
ATOM 3454 O O . ARG A 1 441 ? 22.983 -13.364 24.492 1.00 93.88 441 ARG A O 1
ATOM 3461 N N . LYS A 1 442 ? 21.327 -13.470 26.003 1.00 91.69 442 LYS A N 1
ATOM 3462 C CA . LYS A 1 442 ? 20.393 -14.224 25.146 1.00 91.69 442 LYS A CA 1
ATOM 3463 C C . LYS A 1 442 ? 19.846 -13.343 24.018 1.00 91.69 442 LYS A C 1
ATOM 3465 O O . LYS A 1 442 ? 19.605 -13.828 22.909 1.00 91.69 442 LYS A O 1
ATOM 3470 N N . TRP A 1 443 ? 19.690 -12.050 24.301 1.00 94.50 443 TRP A N 1
ATOM 3471 C CA . TRP A 1 443 ? 19.377 -11.040 23.297 1.00 94.50 443 TRP A CA 1
ATOM 3472 C C . TRP A 1 443 ? 20.486 -10.939 22.248 1.00 94.50 443 TRP A C 1
ATOM 3474 O O . TRP A 1 443 ? 20.187 -11.106 21.072 1.00 94.50 443 TRP A O 1
ATOM 3484 N N . LEU A 1 444 ? 21.753 -10.788 22.657 1.00 94.94 444 LEU A N 1
ATOM 3485 C CA . LEU A 1 444 ? 22.889 -10.722 21.727 1.00 94.94 444 LEU A CA 1
ATOM 3486 C C . LEU A 1 444 ? 22.940 -11.914 20.773 1.00 94.94 444 LEU A C 1
ATOM 3488 O O . LEU A 1 444 ? 23.119 -11.730 19.574 1.00 94.94 444 LEU A O 1
ATOM 3492 N N . TYR A 1 445 ? 22.738 -13.127 21.292 1.00 93.75 445 TYR A N 1
ATOM 3493 C CA . TYR A 1 445 ? 22.682 -14.327 20.461 1.00 93.75 445 TYR A CA 1
ATOM 3494 C C . TYR A 1 445 ? 21.561 -14.253 19.413 1.00 93.75 445 TYR A C 1
ATOM 3496 O O . TYR A 1 445 ? 21.766 -14.593 18.253 1.00 93.75 445 TYR A O 1
ATOM 3504 N N . SER A 1 446 ? 20.379 -13.766 19.795 1.00 93.62 446 SER A N 1
ATOM 3505 C CA . SER A 1 446 ? 19.241 -13.646 18.875 1.00 93.62 446 SER A CA 1
ATOM 3506 C C . SER A 1 446 ? 19.452 -12.531 17.843 1.00 93.62 446 SER A C 1
ATOM 3508 O O . SER A 1 446 ? 19.126 -12.713 16.673 1.00 93.62 446 SER A O 1
ATOM 3510 N N . SER A 1 447 ? 20.064 -11.414 18.244 1.00 95.62 447 SER A N 1
ATOM 3511 C CA . SER A 1 447 ? 20.488 -10.334 17.344 1.00 95.62 447 SER A CA 1
ATOM 3512 C C . SER A 1 447 ? 21.539 -10.813 16.341 1.00 95.62 447 SER A C 1
ATOM 3514 O O . SER A 1 447 ? 21.462 -10.479 15.162 1.00 95.62 447 SER A O 1
ATOM 3516 N N . PHE A 1 448 ? 22.481 -11.653 16.781 1.00 95.94 448 PHE A N 1
ATOM 3517 C CA . PHE A 1 448 ? 23.446 -12.299 15.894 1.00 95.94 448 PHE A CA 1
ATOM 3518 C C . PHE A 1 448 ? 22.757 -13.223 14.881 1.00 95.94 448 PHE A C 1
ATOM 3520 O O . PHE A 1 448 ? 23.092 -13.172 13.703 1.00 95.94 448 PHE A O 1
ATOM 3527 N N . LEU A 1 449 ? 21.759 -14.015 15.296 1.00 96.00 449 LEU A N 1
ATOM 3528 C CA . LEU A 1 449 ? 20.977 -14.839 14.363 1.00 96.00 449 LEU A CA 1
ATOM 3529 C C . LEU A 1 449 ? 20.229 -13.989 13.324 1.00 96.00 449 LEU A C 1
ATOM 3531 O O . LEU A 1 449 ? 20.222 -14.351 12.151 1.00 96.00 449 LEU A O 1
ATOM 3535 N N . ILE A 1 450 ? 19.638 -12.857 13.725 1.00 97.56 450 ILE A N 1
ATOM 3536 C CA . ILE A 1 450 ? 19.000 -11.914 12.789 1.00 97.56 450 ILE A CA 1
ATOM 3537 C C . ILE A 1 450 ? 20.022 -11.431 11.754 1.00 97.56 450 ILE A C 1
ATOM 3539 O O . ILE A 1 450 ? 19.766 -11.526 10.556 1.00 97.56 450 ILE A O 1
ATOM 3543 N N . LEU A 1 451 ? 21.189 -10.961 12.204 1.00 97.25 451 LEU A N 1
ATOM 3544 C CA . LEU A 1 451 ? 22.246 -10.470 11.318 1.00 97.25 451 LEU A CA 1
ATOM 3545 C C . LEU A 1 451 ? 22.759 -11.564 10.372 1.00 97.25 451 LEU A C 1
ATOM 3547 O O . LEU A 1 451 ? 22.904 -11.328 9.175 1.00 97.25 451 LEU A O 1
ATOM 3551 N N . LEU A 1 452 ? 22.982 -12.771 10.893 1.00 97.50 452 LEU A N 1
ATOM 3552 C CA . LEU A 1 452 ? 23.414 -13.924 10.108 1.00 97.50 452 LEU A CA 1
ATOM 3553 C C . LEU A 1 452 ? 22.396 -14.276 9.018 1.00 97.50 452 LEU A C 1
ATOM 3555 O O . LEU A 1 452 ? 22.787 -14.551 7.889 1.00 97.50 452 LEU A O 1
ATOM 3559 N N . ALA A 1 453 ? 21.101 -14.244 9.336 1.00 98.19 453 ALA A N 1
ATOM 3560 C CA . ALA A 1 453 ? 20.036 -14.506 8.375 1.00 98.19 453 ALA A CA 1
ATOM 3561 C C . ALA A 1 453 ? 19.915 -13.416 7.299 1.00 98.19 453 ALA A C 1
ATOM 3563 O O . ALA A 1 453 ? 19.682 -13.755 6.141 1.00 98.19 453 ALA A O 1
ATOM 3564 N N . ILE A 1 454 ? 20.109 -12.139 7.659 1.00 98.00 454 ILE A N 1
ATOM 3565 C CA . ILE A 1 454 ? 20.162 -11.031 6.692 1.00 98.00 454 ILE A CA 1
ATOM 3566 C C . ILE A 1 454 ? 21.300 -11.273 5.704 1.00 98.00 454 ILE A C 1
ATOM 3568 O O . ILE A 1 454 ? 21.062 -11.290 4.503 1.00 98.00 454 ILE A O 1
ATOM 3572 N N . ILE A 1 455 ? 22.510 -11.535 6.210 1.00 97.44 455 ILE A N 1
ATOM 3573 C CA . ILE A 1 455 ? 23.670 -11.819 5.361 1.00 97.44 455 ILE A CA 1
ATOM 3574 C C . ILE A 1 455 ? 23.393 -13.048 4.494 1.00 97.44 455 ILE A C 1
ATOM 3576 O O . ILE A 1 455 ? 23.623 -12.998 3.296 1.00 97.44 455 ILE A O 1
ATOM 3580 N N . ALA A 1 456 ? 22.862 -14.133 5.060 1.00 98.00 456 ALA A N 1
ATOM 3581 C CA . ALA A 1 456 ? 22.586 -15.364 4.324 1.00 98.00 456 ALA A CA 1
ATOM 3582 C C . ALA A 1 456 ? 21.665 -15.146 3.111 1.00 98.00 456 ALA A C 1
ATOM 3584 O O . ALA A 1 456 ? 21.930 -15.705 2.049 1.00 98.00 456 ALA A O 1
ATOM 3585 N N . ILE A 1 457 ? 20.614 -14.328 3.246 1.00 98.12 457 ILE A N 1
ATOM 3586 C CA . ILE A 1 457 ? 19.665 -14.087 2.152 1.00 98.12 457 ILE A CA 1
ATOM 3587 C C . ILE A 1 457 ? 20.152 -13.045 1.136 1.00 98.12 457 ILE A C 1
ATOM 3589 O O . ILE A 1 457 ? 19.830 -13.162 -0.042 1.00 98.12 457 ILE A O 1
ATOM 3593 N N . THR A 1 458 ? 20.949 -12.052 1.543 1.00 97.12 458 THR A N 1
ATOM 3594 C CA . THR A 1 458 ? 21.486 -11.030 0.621 1.00 97.12 458 THR A CA 1
ATOM 3595 C C . THR A 1 458 ? 22.773 -11.474 -0.074 1.00 97.12 458 THR A C 1
ATOM 3597 O O . THR A 1 458 ? 23.088 -10.990 -1.162 1.00 97.12 458 THR A O 1
ATOM 3600 N N . LEU A 1 459 ? 23.517 -12.412 0.521 1.00 96.38 459 LEU A N 1
ATOM 3601 C CA . LEU A 1 459 ? 24.839 -12.835 0.058 1.00 96.38 459 LEU A CA 1
ATOM 3602 C C . LEU A 1 459 ? 24.879 -13.271 -1.415 1.00 96.38 459 LEU A C 1
ATOM 3604 O O . LEU A 1 459 ? 25.809 -12.843 -2.092 1.00 96.38 459 LEU A O 1
ATOM 3608 N N . PRO A 1 460 ? 23.928 -14.055 -1.964 1.00 97.12 460 PRO A N 1
ATOM 3609 C CA . PRO A 1 460 ? 23.990 -14.457 -3.372 1.00 97.12 460 PRO A CA 1
ATOM 3610 C C . PRO A 1 460 ? 24.016 -13.272 -4.348 1.00 97.12 460 PRO A C 1
ATOM 3612 O O . PRO A 1 460 ? 24.805 -13.268 -5.292 1.00 97.12 460 PRO A O 1
ATOM 3615 N N . TRP A 1 461 ? 23.209 -12.236 -4.093 1.00 95.69 461 TRP A N 1
ATOM 3616 C CA . TRP A 1 461 ? 23.211 -11.011 -4.898 1.00 95.69 461 TRP A CA 1
ATOM 3617 C C . TRP A 1 461 ? 24.519 -10.231 -4.747 1.00 95.69 461 TRP A C 1
ATOM 3619 O O . TRP A 1 461 ? 25.089 -9.764 -5.730 1.00 95.69 461 TRP A O 1
ATOM 3629 N N . GLU A 1 462 ? 25.049 -10.144 -3.528 1.00 95.69 462 GLU A N 1
ATOM 3630 C CA . GLU A 1 462 ? 26.317 -9.453 -3.282 1.00 95.69 462 GLU A CA 1
ATOM 3631 C C . GLU A 1 462 ? 27.526 -10.186 -3.877 1.00 95.69 462 GLU A C 1
ATOM 3633 O O . GLU A 1 462 ? 28.461 -9.550 -4.365 1.00 95.69 462 GLU A O 1
ATOM 3638 N N . LEU A 1 463 ? 27.503 -11.521 -3.912 1.00 95.94 463 LEU A N 1
ATOM 3639 C CA . LEU A 1 463 ? 28.501 -12.318 -4.626 1.00 95.94 463 LEU A CA 1
ATOM 3640 C C . LEU A 1 463 ? 28.424 -12.072 -6.135 1.00 95.94 463 LEU A C 1
ATOM 3642 O O . LEU A 1 463 ? 29.467 -11.902 -6.768 1.00 95.94 463 LEU A O 1
ATOM 3646 N N . ARG A 1 464 ? 27.212 -11.971 -6.699 1.00 94.31 464 ARG A N 1
ATOM 3647 C CA . ARG A 1 464 ? 27.012 -11.557 -8.095 1.00 94.31 464 ARG A CA 1
ATOM 3648 C C . ARG A 1 464 ? 27.587 -10.160 -8.336 1.00 94.31 464 ARG A C 1
ATOM 3650 O O . ARG A 1 464 ? 28.366 -9.995 -9.272 1.00 94.31 464 ARG A O 1
ATOM 3657 N N . ASN A 1 465 ? 27.305 -9.180 -7.475 1.00 93.50 465 ASN A N 1
ATOM 3658 C CA . ASN A 1 465 ? 27.862 -7.825 -7.605 1.00 93.50 465 ASN A CA 1
ATOM 3659 C C . ASN A 1 465 ? 29.392 -7.829 -7.567 1.00 93.50 465 ASN A C 1
ATOM 3661 O O . ASN A 1 465 ? 30.032 -7.208 -8.414 1.00 93.50 465 ASN A O 1
ATOM 3665 N N . ARG A 1 466 ? 29.985 -8.588 -6.640 1.00 94.75 466 ARG A N 1
ATOM 3666 C CA . ARG A 1 466 ? 31.440 -8.737 -6.542 1.00 94.75 466 ARG A CA 1
ATOM 3667 C C . ARG A 1 466 ? 32.047 -9.398 -7.777 1.00 94.75 466 ARG A C 1
ATOM 3669 O O . ARG A 1 466 ? 33.103 -8.965 -8.227 1.00 94.75 466 ARG A O 1
ATOM 3676 N N . SER A 1 467 ? 31.386 -10.410 -8.343 1.00 94.81 467 SER A N 1
ATOM 3677 C CA . SER A 1 467 ? 31.845 -11.078 -9.572 1.00 94.81 467 SER A CA 1
ATOM 3678 C C . SER A 1 467 ? 31.873 -10.144 -10.788 1.00 94.81 467 SER A C 1
ATOM 3680 O O . SER A 1 467 ? 32.648 -10.359 -11.712 1.00 94.81 467 SER A O 1
ATOM 3682 N N . LEU A 1 468 ? 31.066 -9.081 -10.756 1.00 91.19 468 LEU A N 1
ATOM 3683 C CA . LEU A 1 468 ? 30.986 -8.041 -11.781 1.00 91.19 468 LEU A CA 1
ATOM 3684 C C . LEU A 1 468 ? 31.882 -6.826 -11.493 1.00 91.19 468 LEU A C 1
ATOM 3686 O O . LEU A 1 468 ? 31.751 -5.800 -12.154 1.00 91.19 468 LEU A O 1
ATOM 3690 N N . GLY A 1 469 ? 32.773 -6.914 -10.501 1.00 91.62 469 GLY A N 1
ATOM 3691 C CA . GLY A 1 469 ? 33.683 -5.827 -10.122 1.00 91.62 469 GLY A CA 1
ATOM 3692 C C . GLY A 1 469 ? 33.086 -4.787 -9.167 1.00 91.62 469 GLY A C 1
ATOM 3693 O O . GLY A 1 469 ? 33.748 -3.803 -8.848 1.00 91.62 469 GLY A O 1
ATOM 3694 N N . GLY A 1 470 ? 31.860 -4.992 -8.678 1.00 89.56 470 GLY A N 1
ATOM 3695 C CA . GLY A 1 470 ? 31.226 -4.129 -7.682 1.00 89.56 470 GLY A CA 1
ATOM 3696 C C . GLY A 1 470 ? 31.728 -4.376 -6.256 1.00 89.56 470 GLY A C 1
ATOM 3697 O O . GLY A 1 470 ? 32.243 -5.443 -5.916 1.00 89.56 470 GLY A O 1
ATOM 3698 N N . GLN A 1 471 ? 31.531 -3.391 -5.380 1.00 90.25 471 GLN A N 1
ATOM 3699 C CA . GLN A 1 471 ? 31.755 -3.558 -3.941 1.00 90.25 471 GLN A CA 1
ATOM 3700 C C . GLN A 1 471 ? 30.540 -4.227 -3.286 1.00 90.25 471 GLN A C 1
ATOM 3702 O O . GLN A 1 471 ? 29.400 -3.892 -3.615 1.00 90.25 471 GLN A O 1
ATOM 3707 N N . MET A 1 472 ? 30.770 -5.129 -2.323 1.00 90.75 472 MET A N 1
ATOM 3708 C CA . MET A 1 472 ? 29.673 -5.702 -1.532 1.00 90.75 472 MET A CA 1
ATOM 3709 C C . MET A 1 472 ? 28.914 -4.592 -0.802 1.00 90.75 472 MET A C 1
ATOM 3711 O O . MET A 1 472 ? 29.524 -3.738 -0.160 1.00 90.75 472 MET A O 1
ATOM 3715 N N . TYR A 1 473 ? 27.589 -4.620 -0.897 1.00 90.12 473 TYR A N 1
ATOM 3716 C CA . TYR A 1 473 ? 26.659 -3.625 -0.364 1.00 90.12 473 TYR A CA 1
ATOM 3717 C C . TYR A 1 473 ? 26.873 -2.198 -0.903 1.00 90.12 473 TYR A C 1
ATOM 3719 O O . TYR A 1 473 ? 26.276 -1.245 -0.394 1.00 90.12 473 TYR A O 1
ATOM 3727 N N . GLY A 1 474 ? 27.672 -2.033 -1.965 1.00 87.38 474 GLY A N 1
ATOM 3728 C CA . GLY A 1 474 ? 27.995 -0.731 -2.550 1.00 87.38 474 GLY A CA 1
ATOM 3729 C C . GLY A 1 474 ? 26.762 0.019 -3.056 1.00 87.38 474 GLY A C 1
ATOM 3730 O O . GLY A 1 474 ? 26.657 1.223 -2.844 1.00 87.38 474 GLY A O 1
ATOM 3731 N N . ALA A 1 475 ? 25.784 -0.688 -3.633 1.00 86.44 475 ALA A N 1
ATOM 3732 C CA . ALA A 1 475 ? 24.536 -0.085 -4.110 1.00 86.44 475 ALA A CA 1
ATOM 3733 C C . ALA A 1 475 ? 23.700 0.532 -2.971 1.00 86.44 475 ALA A C 1
ATOM 3735 O O . ALA A 1 475 ? 23.160 1.628 -3.116 1.00 86.44 475 ALA A O 1
ATOM 3736 N N . ILE A 1 476 ? 23.644 -0.126 -1.806 1.00 87.94 476 ILE A N 1
ATOM 3737 C CA . ILE A 1 476 ? 22.922 0.382 -0.628 1.00 87.94 476 ILE A CA 1
ATOM 3738 C C . ILE A 1 476 ? 23.615 1.635 -0.079 1.00 87.94 476 ILE A C 1
ATOM 3740 O O . ILE A 1 476 ? 22.954 2.632 0.215 1.00 87.94 476 ILE A O 1
ATOM 3744 N N . ILE A 1 477 ? 24.948 1.607 0.021 1.00 87.38 477 ILE A N 1
ATOM 3745 C CA . ILE A 1 477 ? 25.746 2.755 0.481 1.00 87.38 477 ILE A CA 1
ATOM 3746 C C . ILE A 1 477 ? 25.614 3.927 -0.497 1.00 87.38 477 ILE A C 1
ATOM 3748 O O . ILE A 1 477 ? 25.407 5.061 -0.067 1.00 87.38 477 ILE A O 1
ATOM 3752 N N . GLY A 1 478 ? 25.687 3.657 -1.803 1.00 84.44 478 GLY A N 1
ATOM 3753 C CA . GLY A 1 478 ? 25.495 4.654 -2.854 1.00 84.44 478 GLY A CA 1
ATOM 3754 C C . GLY A 1 478 ? 24.128 5.322 -2.752 1.00 84.44 478 GLY A C 1
ATOM 3755 O O . GLY A 1 478 ? 24.043 6.547 -2.759 1.00 84.44 478 GLY A O 1
ATOM 3756 N N . LYS A 1 479 ? 23.064 4.537 -2.529 1.00 85.94 479 LYS A N 1
ATOM 3757 C CA . LYS A 1 479 ? 21.721 5.086 -2.320 1.00 85.94 479 LYS A CA 1
ATOM 3758 C C . LYS A 1 479 ? 21.640 5.995 -1.095 1.00 85.94 479 LYS A C 1
ATOM 3760 O O . LYS A 1 479 ? 21.015 7.050 -1.162 1.00 85.94 479 LYS A O 1
ATOM 3765 N N . PHE A 1 480 ? 22.251 5.590 0.016 1.00 83.88 480 PHE A N 1
ATOM 3766 C CA . PHE A 1 480 ? 22.273 6.387 1.241 1.00 83.88 480 PHE A CA 1
ATOM 3767 C C . PHE A 1 480 ? 22.993 7.728 1.035 1.00 83.88 480 PHE A C 1
ATOM 3769 O O . PHE A 1 480 ? 22.467 8.764 1.435 1.00 83.88 480 PHE A O 1
ATOM 3776 N N . ARG A 1 481 ? 24.144 7.724 0.344 1.00 84.69 481 ARG A N 1
ATOM 3777 C CA . ARG A 1 481 ? 24.873 8.952 -0.021 1.00 84.69 481 ARG A CA 1
ATOM 3778 C C . ARG A 1 481 ? 24.049 9.859 -0.928 1.00 84.69 481 ARG A C 1
ATOM 3780 O O . ARG A 1 481 ? 23.884 11.024 -0.595 1.00 84.69 481 ARG A O 1
ATOM 3787 N N . ALA A 1 482 ? 23.442 9.306 -1.979 1.00 80.12 482 ALA A N 1
ATOM 3788 C CA . ALA A 1 482 ? 22.605 10.071 -2.902 1.00 80.12 482 ALA A CA 1
ATOM 3789 C C . ALA A 1 482 ? 21.428 10.762 -2.191 1.00 80.12 482 ALA A C 1
ATOM 3791 O O . ALA A 1 482 ? 21.111 11.908 -2.486 1.00 80.12 482 ALA A O 1
ATOM 3792 N N . VAL A 1 483 ? 20.797 10.092 -1.217 1.00 83.44 483 VAL A N 1
ATOM 3793 C CA . VAL A 1 483 ? 19.723 10.696 -0.408 1.00 83.44 483 VAL A CA 1
ATOM 3794 C C . VAL A 1 483 ? 20.243 11.860 0.438 1.00 83.44 483 VAL A C 1
ATOM 3796 O O . VAL A 1 483 ? 19.567 12.881 0.521 1.00 83.44 483 VAL A O 1
ATOM 3799 N N . ILE A 1 484 ? 21.421 11.733 1.053 1.00 84.44 484 ILE A N 1
ATOM 3800 C CA . ILE A 1 484 ? 22.026 12.822 1.833 1.00 84.44 484 ILE A CA 1
ATOM 3801 C C . ILE A 1 484 ? 22.372 13.998 0.916 1.00 84.44 484 ILE A C 1
ATOM 3803 O O . ILE A 1 484 ? 21.931 15.114 1.164 1.00 84.44 484 ILE A O 1
ATOM 3807 N N . GLU A 1 485 ? 23.106 13.745 -0.164 1.00 82.06 485 GLU A N 1
ATOM 3808 C CA . GLU A 1 485 ? 23.580 14.779 -1.090 1.00 82.06 485 GLU A CA 1
ATOM 3809 C C . GLU A 1 485 ? 22.422 15.558 -1.725 1.00 82.06 485 GLU A C 1
ATOM 3811 O O . GLU A 1 485 ? 22.481 16.778 -1.803 1.00 82.06 485 GLU A O 1
ATOM 3816 N N . GLN A 1 486 ? 21.342 14.876 -2.117 1.00 74.31 486 GLN A N 1
ATOM 3817 C CA . GLN A 1 486 ? 20.215 15.513 -2.808 1.00 74.31 486 GLN A CA 1
ATOM 3818 C C . GLN A 1 486 ? 19.184 16.143 -1.871 1.00 74.31 486 GLN A C 1
ATOM 3820 O O . GLN A 1 486 ? 18.462 17.040 -2.292 1.00 74.31 486 GLN A O 1
ATOM 3825 N N . ARG A 1 487 ? 19.039 15.640 -0.637 1.00 80.06 487 ARG A N 1
ATOM 3826 C CA . ARG A 1 487 ? 17.941 16.055 0.256 1.00 80.06 487 ARG A CA 1
ATOM 3827 C C . ARG A 1 487 ? 18.393 16.805 1.494 1.00 80.06 487 ARG A C 1
ATOM 3829 O O . ARG A 1 487 ? 17.545 17.381 2.157 1.00 80.06 487 ARG A O 1
ATOM 3836 N N . TYR A 1 488 ? 19.669 16.787 1.864 1.00 82.00 488 TYR A N 1
ATOM 3837 C CA . TYR A 1 488 ? 20.154 17.500 3.055 1.00 82.00 488 TYR A CA 1
ATOM 3838 C C . TYR A 1 488 ? 20.947 18.761 2.710 1.00 82.00 488 TYR A C 1
ATOM 3840 O O . TYR A 1 488 ? 21.087 19.631 3.567 1.00 82.00 488 TYR A O 1
ATOM 3848 N N . VAL A 1 489 ? 21.458 18.867 1.483 1.00 69.75 489 VAL A N 1
ATOM 3849 C CA . VAL A 1 489 ? 22.205 20.037 1.015 1.00 69.75 489 VAL A CA 1
ATOM 3850 C C . VAL A 1 489 ? 21.214 21.020 0.375 1.00 69.75 489 VAL A C 1
ATOM 3852 O O . VAL A 1 489 ? 20.469 20.610 -0.516 1.00 69.75 489 VAL A O 1
ATOM 3855 N N . PRO A 1 490 ? 21.140 22.287 0.829 1.00 58.91 490 PRO A N 1
ATOM 3856 C CA . PRO A 1 490 ? 20.341 23.310 0.160 1.00 58.91 490 PRO A CA 1
ATOM 3857 C C . PRO A 1 490 ? 20.809 23.481 -1.292 1.00 58.91 490 PRO A C 1
ATOM 3859 O O . PRO A 1 490 ? 22.014 23.406 -1.536 1.00 58.91 490 PRO A O 1
ATOM 3862 N N . PRO A 1 491 ? 19.909 23.717 -2.260 1.00 53.44 491 PRO A N 1
ATOM 3863 C CA . PRO A 1 491 ? 20.331 24.013 -3.621 1.00 53.44 491 PRO A CA 1
ATOM 3864 C C . PRO A 1 491 ? 21.140 25.319 -3.629 1.00 53.44 491 PRO A C 1
ATOM 3866 O O . PRO A 1 491 ? 20.591 26.397 -3.408 1.00 53.44 491 PRO A O 1
ATOM 3869 N N . ASP A 1 492 ? 22.450 25.233 -3.874 1.00 41.03 492 ASP A N 1
ATOM 3870 C CA . ASP A 1 492 ? 23.272 26.413 -4.137 1.00 41.03 492 ASP A CA 1
ATOM 3871 C C . ASP A 1 492 ? 22.789 27.060 -5.440 1.00 41.03 492 ASP A C 1
ATOM 3873 O O . ASP A 1 492 ? 22.775 26.412 -6.492 1.00 41.03 492 ASP A O 1
ATOM 3877 N N . ALA A 1 493 ? 22.453 28.353 -5.385 1.00 38.69 493 ALA A N 1
ATOM 3878 C CA . ALA A 1 493 ? 21.926 29.153 -6.499 1.00 38.69 493 ALA A CA 1
ATOM 3879 C C . ALA A 1 493 ? 22.857 29.256 -7.734 1.00 38.69 493 ALA A C 1
ATOM 3881 O O . ALA A 1 493 ? 22.513 29.914 -8.713 1.00 38.69 493 ALA A O 1
ATOM 3882 N N . SER A 1 494 ? 24.030 28.620 -7.717 1.00 31.03 494 SER A N 1
ATOM 3883 C CA . SER A 1 494 ? 25.026 28.648 -8.795 1.00 31.03 494 SER A CA 1
ATOM 3884 C C . SER A 1 494 ? 25.503 27.271 -9.273 1.00 31.03 494 SER A C 1
ATOM 3886 O O . SER A 1 494 ? 26.325 27.206 -10.188 1.00 31.03 494 SER A O 1
ATOM 3888 N N . SER A 1 495 ? 24.990 26.160 -8.734 1.00 30.09 495 SER A N 1
ATOM 3889 C CA . SER A 1 495 ? 25.428 24.826 -9.171 1.00 30.09 495 SER A CA 1
ATOM 3890 C C . SER A 1 495 ? 24.592 24.306 -10.346 1.00 30.09 495 SER A C 1
ATOM 3892 O O . SER A 1 495 ? 23.678 23.494 -10.221 1.00 30.09 495 SER A O 1
ATOM 3894 N N . SER A 1 496 ? 24.940 24.771 -11.545 1.00 34.72 496 SER A N 1
ATOM 3895 C CA . SER A 1 496 ? 24.651 23.997 -12.750 1.00 34.72 496 SER A CA 1
ATOM 3896 C C . SER A 1 496 ? 25.468 22.699 -12.706 1.00 34.72 496 SER A C 1
ATOM 3898 O O . SER A 1 496 ? 26.689 22.731 -12.620 1.00 34.72 496 SER A O 1
ATOM 3900 N N . LEU A 1 497 ? 24.753 21.568 -12.734 1.00 29.02 497 LEU A N 1
ATOM 3901 C CA . LEU A 1 497 ? 25.202 20.221 -13.115 1.00 29.02 497 LEU A CA 1
ATOM 3902 C C . LEU A 1 497 ? 26.498 19.693 -12.453 1.00 29.02 497 LEU A C 1
ATOM 3904 O O . LEU A 1 497 ? 27.598 20.006 -12.907 1.00 29.02 497 LEU A O 1
ATOM 3908 N N . PRO A 1 498 ? 26.420 18.720 -11.523 1.00 31.11 498 PRO A N 1
ATOM 3909 C CA . PRO A 1 498 ? 27.545 17.828 -11.289 1.00 31.11 498 PRO A CA 1
ATOM 3910 C C . PRO A 1 498 ? 27.688 16.893 -12.505 1.00 31.11 498 PRO A C 1
ATOM 3912 O O . PRO A 1 498 ? 26.984 15.890 -12.622 1.00 31.11 498 PRO A O 1
ATOM 3915 N N . GLN A 1 499 ? 28.599 17.218 -13.428 1.00 31.53 499 GLN A N 1
ATOM 3916 C CA . GLN A 1 499 ? 29.143 16.252 -14.386 1.00 31.53 499 GLN A CA 1
ATOM 3917 C C . GLN A 1 499 ? 30.086 15.306 -13.633 1.00 31.53 499 GLN A C 1
ATOM 3919 O O . GLN A 1 499 ? 31.284 15.547 -13.512 1.00 31.53 499 GLN A O 1
ATOM 3924 N N . GLY A 1 500 ? 29.529 14.230 -13.085 1.00 26.66 500 GLY A N 1
ATOM 3925 C CA . GLY A 1 500 ? 30.287 13.080 -12.605 1.00 26.66 500 GLY A CA 1
ATOM 3926 C C . GLY A 1 500 ? 29.797 11.819 -13.317 1.00 26.66 500 GLY A C 1
ATOM 3927 O O . GLY A 1 500 ? 28.586 11.668 -13.492 1.00 26.66 500 GLY A O 1
ATOM 3928 N N . PRO A 1 501 ? 30.682 10.893 -13.726 1.00 31.16 501 PRO A N 1
ATOM 3929 C CA . PRO A 1 501 ? 30.259 9.599 -14.244 1.00 31.16 501 PRO A CA 1
ATOM 3930 C C . PRO A 1 501 ? 29.704 8.788 -13.066 1.00 31.16 501 PRO A C 1
ATOM 3932 O O . PRO A 1 501 ? 30.445 8.180 -12.297 1.00 31.16 501 PRO A O 1
ATOM 3935 N N . GLY A 1 502 ? 28.388 8.859 -12.867 1.00 29.95 502 GLY A N 1
ATOM 3936 C CA . GLY A 1 502 ? 27.722 8.339 -11.679 1.00 29.95 502 GLY A CA 1
ATOM 3937 C C . GLY A 1 502 ? 26.357 7.751 -12.001 1.00 29.95 502 GLY A C 1
ATOM 3938 O O . GLY A 1 502 ? 25.353 8.451 -12.104 1.00 29.95 502 GLY A O 1
ATOM 3939 N N . THR A 1 503 ? 26.316 6.427 -12.106 1.00 38.00 503 THR A N 1
ATOM 3940 C CA . THR A 1 503 ? 25.107 5.605 -11.988 1.00 38.00 503 THR A CA 1
ATOM 3941 C C . THR A 1 503 ? 24.261 6.050 -10.784 1.00 38.00 503 THR A C 1
ATOM 3943 O O . THR A 1 503 ? 24.788 6.100 -9.673 1.00 38.00 503 THR A O 1
ATOM 3946 N N . SER A 1 504 ? 22.964 6.315 -11.012 1.00 32.25 504 SER A N 1
ATOM 3947 C CA . SER A 1 504 ? 21.863 6.671 -10.072 1.00 32.25 504 SER A CA 1
ATOM 3948 C C . SER A 1 504 ? 21.302 8.107 -10.120 1.00 32.25 504 SER A C 1
ATOM 3950 O O . SER A 1 504 ? 20.249 8.354 -9.526 1.00 32.25 504 SER A O 1
ATOM 3952 N N . VAL A 1 505 ? 21.912 9.032 -10.873 1.00 32.72 505 VAL A N 1
ATOM 3953 C CA . VAL A 1 505 ? 21.512 10.461 -10.873 1.00 32.72 505 VAL A CA 1
ATOM 3954 C C . VAL A 1 505 ? 20.227 10.748 -11.680 1.00 32.72 505 VAL A C 1
ATOM 3956 O O . VAL A 1 505 ? 19.446 11.623 -11.302 1.00 32.72 505 VAL A O 1
ATOM 3959 N N . LEU A 1 506 ? 19.930 9.962 -12.721 1.00 36.69 506 LEU A N 1
ATOM 3960 C CA . LEU A 1 506 ? 18.842 10.248 -13.677 1.00 36.69 506 LEU A CA 1
ATOM 3961 C C . LEU A 1 506 ? 17.415 10.131 -13.100 1.00 36.69 506 LEU A C 1
ATOM 3963 O O . LEU A 1 506 ? 16.524 10.860 -13.524 1.00 36.69 506 LEU A O 1
ATOM 3967 N N . THR A 1 507 ? 17.180 9.285 -12.091 1.00 39.53 507 THR A N 1
ATOM 3968 C CA . THR A 1 507 ? 15.831 9.098 -11.508 1.00 39.53 507 THR A CA 1
ATOM 3969 C C . THR A 1 507 ? 15.311 10.294 -10.707 1.00 39.53 507 THR A C 1
ATOM 3971 O O . THR A 1 507 ? 14.102 10.491 -10.627 1.00 39.53 507 THR A O 1
ATOM 3974 N N . PHE A 1 508 ? 16.201 11.072 -10.082 1.00 36.91 508 PHE A N 1
ATOM 3975 C CA . PHE A 1 508 ? 15.812 12.104 -9.109 1.00 36.91 508 PHE A CA 1
ATOM 3976 C C . PHE A 1 508 ? 15.748 13.519 -9.695 1.00 36.91 508 PHE A C 1
ATOM 3978 O O . PHE A 1 508 ? 14.882 14.298 -9.298 1.00 36.91 508 PHE A O 1
ATOM 3985 N N . GLN A 1 509 ? 16.583 13.842 -10.691 1.00 35.97 509 GLN A N 1
ATOM 3986 C CA . GLN A 1 509 ? 16.511 15.130 -11.404 1.00 35.97 509 GLN A CA 1
ATOM 3987 C C . GLN A 1 509 ? 15.173 15.312 -12.141 1.00 35.97 509 GLN A C 1
ATOM 3989 O O . GLN A 1 509 ? 14.618 16.411 -12.172 1.00 35.97 509 GLN A O 1
ATOM 3994 N N . ALA A 1 510 ? 14.607 14.223 -12.665 1.00 36.66 510 ALA A N 1
ATOM 3995 C CA . ALA A 1 510 ? 13.294 14.241 -13.301 1.00 36.66 510 ALA A CA 1
ATOM 3996 C C . ALA A 1 510 ? 12.132 14.411 -12.300 1.00 36.66 510 ALA A C 1
ATOM 3998 O O . ALA A 1 510 ? 11.042 14.817 -12.683 1.00 36.66 510 ALA A O 1
ATOM 3999 N N . THR A 1 511 ? 12.343 14.126 -11.007 1.00 36.31 511 THR A N 1
ATOM 4000 C CA . THR A 1 511 ? 11.320 14.345 -9.969 1.00 36.31 511 THR A CA 1
ATOM 4001 C C . THR A 1 511 ? 11.287 15.801 -9.499 1.00 36.31 511 THR A C 1
ATOM 4003 O O . THR A 1 511 ? 10.204 16.337 -9.286 1.00 36.31 511 THR A O 1
ATOM 4006 N N . HIS A 1 512 ? 12.452 16.453 -9.411 1.00 36.31 512 HIS A N 1
ATOM 4007 C CA . HIS A 1 512 ? 12.600 17.859 -8.999 1.00 36.31 512 HIS A CA 1
ATOM 4008 C C . HIS A 1 512 ? 12.055 18.858 -10.041 1.00 36.31 512 HIS A C 1
ATOM 4010 O O . HIS A 1 512 ? 11.663 19.972 -9.711 1.00 36.31 512 HIS A O 1
ATOM 4016 N N . THR A 1 513 ? 12.022 18.454 -11.314 1.00 38.16 513 THR A N 1
ATOM 4017 C CA . THR A 1 513 ? 11.404 19.207 -12.423 1.00 38.16 513 THR A CA 1
ATOM 4018 C C . THR A 1 513 ? 9.897 18.973 -12.540 1.00 38.16 513 THR A C 1
ATOM 4020 O O . THR A 1 513 ? 9.209 19.733 -13.210 1.00 38.16 513 THR A O 1
ATOM 4023 N N . LEU A 1 514 ? 9.364 17.931 -11.894 1.00 42.44 514 LEU A N 1
ATOM 4024 C CA . LEU A 1 514 ? 7.936 17.609 -11.901 1.00 42.44 514 LEU A CA 1
ATOM 4025 C C . LEU A 1 514 ? 7.200 18.190 -10.691 1.00 42.44 514 LEU A C 1
ATOM 4027 O O . LEU A 1 514 ? 6.037 18.570 -10.820 1.00 42.44 514 LEU A O 1
ATOM 4031 N N . SER A 1 515 ? 7.862 18.284 -9.532 1.00 38.41 515 SER A N 1
ATOM 4032 C CA . SER A 1 515 ? 7.309 18.973 -8.361 1.00 38.41 515 SER A CA 1
ATOM 4033 C C . SER A 1 515 ? 7.097 20.464 -8.628 1.00 38.41 515 SER A C 1
ATOM 4035 O O . SER A 1 515 ? 6.067 21.003 -8.231 1.00 38.41 515 SER A O 1
ATOM 4037 N N . SER A 1 516 ? 7.980 21.100 -9.404 1.00 36.97 516 SER A N 1
ATOM 4038 C CA . SER A 1 516 ? 7.836 22.500 -9.823 1.00 36.97 516 SER A CA 1
ATOM 4039 C C . SER A 1 516 ? 6.679 22.755 -10.802 1.00 36.97 516 SER A C 1
ATOM 4041 O O . SER A 1 516 ? 6.184 23.873 -10.865 1.00 36.97 516 SER A O 1
ATOM 4043 N N . LEU A 1 517 ? 6.200 21.742 -11.540 1.00 40.16 517 LEU A N 1
ATOM 4044 C CA . LEU A 1 517 ? 5.056 21.872 -12.465 1.00 40.16 517 LEU A CA 1
ATOM 4045 C C . LEU A 1 517 ? 3.695 21.745 -11.772 1.00 40.16 517 LEU A C 1
ATOM 4047 O O . LEU A 1 517 ? 2.690 22.216 -12.299 1.00 40.16 517 LEU A O 1
ATOM 4051 N N . TYR A 1 518 ? 3.653 21.077 -10.618 1.00 39.62 518 TYR A N 1
ATOM 4052 C CA . TYR A 1 518 ? 2.449 20.951 -9.792 1.00 39.62 518 TYR A CA 1
ATOM 4053 C C . TYR A 1 518 ? 2.358 22.033 -8.709 1.00 39.62 518 TYR A C 1
ATOM 4055 O O . TYR A 1 518 ? 1.343 22.106 -8.018 1.00 39.62 518 TYR A O 1
ATOM 4063 N N . GLN A 1 519 ? 3.388 22.873 -8.562 1.00 38.91 519 GLN A N 1
ATOM 4064 C CA . GLN A 1 519 ? 3.333 24.056 -7.712 1.00 38.91 519 GLN A CA 1
ATOM 4065 C C . GLN A 1 519 ? 2.486 25.142 -8.400 1.00 38.91 519 GLN A C 1
ATOM 4067 O O . GLN A 1 519 ? 2.805 25.552 -9.518 1.00 38.91 519 GLN A O 1
ATOM 4072 N N . PRO A 1 520 ? 1.397 25.620 -7.771 1.00 39.38 520 PRO A N 1
ATOM 4073 C CA . PRO A 1 520 ? 0.689 26.809 -8.227 1.00 39.38 520 PRO A CA 1
ATOM 4074 C C . PRO A 1 520 ? 1.660 27.991 -8.338 1.00 39.38 520 PRO A C 1
ATOM 4076 O O . PRO A 1 520 ? 2.422 28.248 -7.408 1.00 39.38 520 PRO A O 1
ATOM 4079 N N . ALA A 1 521 ? 1.599 28.730 -9.450 1.00 41.38 521 ALA A N 1
ATOM 4080 C CA . ALA A 1 521 ? 2.489 29.860 -9.744 1.00 41.38 521 ALA A CA 1
ATOM 4081 C C . ALA A 1 521 ? 2.444 31.001 -8.701 1.00 41.38 521 ALA A C 1
ATOM 4083 O O . ALA A 1 521 ? 3.356 31.821 -8.665 1.00 41.38 521 ALA A O 1
ATOM 4084 N N . ASP A 1 522 ? 1.419 31.025 -7.841 1.00 37.84 522 ASP A N 1
ATOM 4085 C CA . ASP A 1 522 ? 1.204 32.048 -6.809 1.00 37.84 522 ASP A CA 1
ATOM 4086 C C . ASP A 1 522 ? 1.786 31.694 -5.428 1.00 37.84 522 ASP A C 1
ATOM 4088 O O . ASP A 1 522 ? 1.740 32.521 -4.521 1.00 37.84 522 ASP A O 1
ATOM 4092 N N . MET A 1 523 ? 2.356 30.498 -5.236 1.00 39.62 523 MET A N 1
ATOM 4093 C CA . MET A 1 523 ? 3.070 30.171 -3.996 1.00 39.62 523 MET A CA 1
ATOM 4094 C C . MET A 1 523 ? 4.566 30.395 -4.188 1.00 39.62 523 MET A C 1
ATOM 4096 O O . MET A 1 523 ? 5.348 29.460 -4.363 1.00 39.62 523 MET A O 1
ATOM 4100 N N . THR A 1 524 ? 4.971 31.665 -4.141 1.00 36.97 524 THR A N 1
ATOM 4101 C CA . THR A 1 524 ? 6.355 32.020 -3.812 1.00 36.97 524 THR A CA 1
ATOM 4102 C C . THR A 1 524 ? 6.775 31.235 -2.572 1.00 36.97 524 THR A C 1
ATOM 4104 O O . THR A 1 524 ? 5.979 31.122 -1.642 1.00 36.97 524 THR A O 1
ATOM 4107 N N . GLN A 1 525 ? 7.994 30.682 -2.569 1.00 41.28 525 GLN A N 1
ATOM 4108 C CA . GLN A 1 525 ? 8.632 30.078 -1.395 1.00 41.28 525 GLN A CA 1
ATOM 4109 C C . GLN A 1 525 ? 8.586 31.071 -0.218 1.00 41.28 525 GLN A C 1
ATOM 4111 O O . GLN A 1 525 ? 9.517 31.841 -0.019 1.00 41.28 525 GLN A O 1
ATOM 4116 N N . GLU A 1 526 ? 7.494 31.102 0.544 1.00 37.56 526 GLU A N 1
ATOM 4117 C CA . GLU A 1 526 ? 7.421 31.859 1.787 1.00 37.56 526 GLU A CA 1
ATOM 4118 C C . GLU A 1 526 ? 8.304 31.135 2.808 1.00 37.56 526 GLU A C 1
ATOM 4120 O O . GLU A 1 526 ? 7.931 30.093 3.343 1.00 37.56 526 GLU A O 1
ATOM 4125 N N . ASP A 1 527 ? 9.532 31.644 2.955 1.00 38.97 527 ASP A N 1
ATOM 4126 C CA . ASP A 1 527 ? 10.397 31.812 4.140 1.00 38.97 527 ASP A CA 1
ATOM 4127 C C . ASP A 1 527 ? 10.097 31.022 5.437 1.00 38.97 527 ASP A C 1
ATOM 4129 O O . ASP A 1 527 ? 10.279 31.503 6.555 1.00 38.97 527 ASP A O 1
ATOM 4133 N N . GLY A 1 528 ? 9.714 29.755 5.319 1.00 49.38 528 GLY A N 1
ATOM 4134 C CA . GLY A 1 528 ? 9.546 28.818 6.427 1.00 49.38 528 GLY A CA 1
ATOM 4135 C C . GLY A 1 528 ? 10.438 27.590 6.290 1.00 49.38 528 GLY A C 1
ATOM 4136 O O . GLY A 1 528 ? 10.010 26.488 6.628 1.00 49.38 528 GLY A O 1
ATOM 4137 N N . THR A 1 529 ? 11.645 27.716 5.726 1.00 55.91 529 THR A N 1
ATOM 4138 C CA . THR A 1 529 ? 12.481 26.551 5.403 1.00 55.91 529 THR A CA 1
ATOM 4139 C C . THR A 1 529 ? 12.903 25.805 6.669 1.00 55.91 529 THR A C 1
ATOM 4141 O O . THR A 1 529 ? 13.788 26.231 7.415 1.00 55.91 529 THR A O 1
ATOM 4144 N N . CYS A 1 530 ? 12.298 24.641 6.885 1.00 66.62 530 CYS A N 1
ATOM 4145 C CA . CYS A 1 530 ? 12.625 23.679 7.929 1.00 66.62 530 CYS A CA 1
ATOM 4146 C C . CYS A 1 530 ? 13.946 22.951 7.589 1.00 66.62 530 CYS A C 1
ATOM 4148 O O . CYS A 1 530 ? 14.004 21.734 7.473 1.00 66.62 530 CYS A O 1
ATOM 4150 N N . GLY A 1 531 ? 15.036 23.703 7.391 1.00 70.50 531 GLY A N 1
ATOM 4151 C CA . GLY A 1 531 ? 16.289 23.194 6.815 1.00 70.50 531 GLY A CA 1
ATOM 4152 C C . GLY A 1 531 ? 17.144 22.333 7.753 1.00 70.50 531 GLY A C 1
ATOM 4153 O O . GLY A 1 531 ? 18.076 21.671 7.305 1.00 70.50 531 GLY A O 1
ATOM 4154 N N . SER A 1 532 ? 16.847 22.312 9.057 1.00 84.00 532 SER A N 1
ATOM 4155 C CA . SER A 1 532 ? 17.597 21.507 10.029 1.00 84.00 532 SER A CA 1
ATOM 4156 C C . SER A 1 532 ? 16.965 20.132 10.252 1.00 84.00 532 SER A C 1
ATOM 4158 O O . SER A 1 532 ? 15.743 19.989 10.295 1.00 84.00 532 SER A O 1
ATOM 4160 N N . VAL A 1 533 ? 17.801 19.117 10.502 1.00 86.50 533 VAL A N 1
ATOM 4161 C CA . VAL A 1 533 ? 17.357 17.741 10.817 1.00 86.50 533 VAL A CA 1
ATOM 4162 C C . VAL A 1 533 ? 16.410 17.701 12.019 1.00 86.50 533 VAL A C 1
ATOM 4164 O O . VAL A 1 533 ? 15.448 16.935 12.030 1.00 86.50 533 VAL A O 1
ATOM 4167 N N . ALA A 1 534 ? 16.642 18.557 13.017 1.00 87.94 534 ALA A N 1
ATOM 4168 C CA . ALA A 1 534 ? 15.789 18.671 14.198 1.00 87.94 534 ALA A CA 1
ATOM 4169 C C . ALA A 1 534 ? 14.392 19.241 13.889 1.00 87.94 534 ALA A C 1
ATOM 4171 O O . ALA A 1 534 ? 13.474 19.041 14.680 1.00 87.94 534 ALA A O 1
ATOM 4172 N N . CYS A 1 535 ? 14.230 19.920 12.750 1.00 87.75 535 CYS A N 1
ATOM 4173 C CA . CYS A 1 535 ? 12.958 20.445 12.280 1.00 87.75 535 CYS A CA 1
ATOM 4174 C C . CYS A 1 535 ? 12.257 19.444 11.346 1.00 87.75 535 CYS A C 1
ATOM 4176 O O . CYS A 1 535 ? 11.155 18.986 11.659 1.00 87.75 535 CYS A O 1
ATOM 4178 N N . PHE A 1 536 ? 12.882 19.054 10.224 1.00 87.75 536 PHE A N 1
ATOM 4179 C CA . PHE A 1 536 ? 12.154 18.313 9.185 1.00 87.75 536 PHE A CA 1
ATOM 4180 C C . PHE A 1 536 ? 11.842 16.870 9.590 1.00 87.75 536 PHE A C 1
ATOM 4182 O O . PHE A 1 536 ? 10.811 16.332 9.187 1.00 87.75 536 PHE A O 1
ATOM 4189 N N . VAL A 1 537 ? 12.685 16.225 10.412 1.00 92.00 537 VAL A N 1
ATOM 4190 C CA . VAL A 1 537 ? 12.451 14.827 10.811 1.00 92.00 537 VAL A CA 1
ATOM 4191 C C . VAL A 1 537 ? 11.174 14.716 11.654 1.00 92.00 537 VAL A C 1
ATOM 4193 O O . VAL A 1 537 ? 10.290 13.945 11.273 1.00 92.00 537 VAL A O 1
ATOM 4196 N N . PRO A 1 538 ? 10.983 15.481 12.748 1.00 93.25 538 PRO A N 1
ATOM 4197 C CA . PRO A 1 538 ? 9.699 15.481 13.446 1.00 93.25 538 PRO A CA 1
ATOM 4198 C C . PRO A 1 538 ? 8.527 15.918 12.555 1.00 93.25 538 PRO A C 1
ATOM 4200 O O . PRO A 1 538 ? 7.450 15.336 12.676 1.00 93.25 538 PRO A O 1
ATOM 4203 N N . ASN A 1 539 ? 8.737 16.873 11.640 1.00 91.75 539 ASN A N 1
ATOM 4204 C CA . ASN A 1 539 ? 7.705 17.369 10.725 1.00 91.75 539 ASN A CA 1
ATOM 4205 C C . ASN A 1 539 ? 7.148 16.245 9.825 1.00 91.75 539 ASN A C 1
ATOM 4207 O O . ASN A 1 539 ? 5.970 15.893 9.911 1.00 91.75 539 ASN A O 1
ATOM 4211 N N . HIS A 1 540 ? 8.012 15.580 9.049 1.00 92.62 540 HIS A N 1
ATOM 4212 C CA . HIS A 1 540 ? 7.620 14.444 8.205 1.00 92.62 540 HIS A CA 1
ATOM 4213 C C . HIS A 1 540 ? 7.095 13.256 9.021 1.00 92.62 540 HIS A C 1
ATOM 4215 O O . HIS A 1 540 ? 6.188 12.546 8.580 1.00 92.62 540 HIS A O 1
ATOM 4221 N N . PHE A 1 541 ? 7.657 13.003 10.208 1.00 95.25 541 PHE A N 1
ATOM 4222 C CA . PHE A 1 541 ? 7.212 11.909 11.071 1.00 95.25 541 PHE A CA 1
ATOM 4223 C C . PHE A 1 541 ? 5.761 12.098 11.527 1.00 95.25 541 PHE A C 1
ATOM 4225 O O . PHE A 1 541 ? 4.949 11.176 11.422 1.00 95.25 541 PHE A O 1
ATOM 4232 N N . LEU A 1 542 ? 5.426 13.298 12.003 1.00 94.69 542 LEU A N 1
ATOM 4233 C CA . LEU A 1 542 ? 4.078 13.648 12.437 1.00 94.69 542 LEU A CA 1
ATOM 4234 C C . LEU A 1 542 ? 3.096 13.692 11.261 1.00 94.69 542 LEU A C 1
ATOM 4236 O O . LEU A 1 542 ? 1.991 13.158 11.382 1.00 94.69 542 LEU A O 1
ATOM 4240 N N . HIS A 1 543 ? 3.523 14.214 10.108 1.00 93.94 543 HIS A N 1
ATOM 4241 C CA . HIS A 1 543 ? 2.713 14.198 8.892 1.00 93.94 543 HIS A CA 1
ATOM 4242 C C . HIS A 1 543 ? 2.359 12.777 8.457 1.00 93.94 543 HIS A C 1
ATOM 4244 O O . HIS A 1 543 ? 1.191 12.479 8.209 1.00 93.94 543 HIS A O 1
ATOM 4250 N N . ASN A 1 544 ? 3.331 11.858 8.463 1.00 94.69 544 ASN A N 1
ATOM 4251 C CA . ASN A 1 544 ? 3.092 10.444 8.174 1.00 94.69 544 ASN A CA 1
ATOM 4252 C C . ASN A 1 544 ? 2.083 9.807 9.144 1.00 94.69 544 ASN A C 1
ATOM 4254 O O . ASN A 1 544 ? 1.261 8.990 8.728 1.00 94.69 544 ASN A O 1
ATOM 4258 N N . ILE A 1 545 ? 2.108 10.174 10.431 1.00 94.75 545 ILE A N 1
ATOM 4259 C CA . ILE A 1 545 ? 1.128 9.690 11.416 1.00 94.75 545 ILE A CA 1
ATOM 4260 C C . ILE A 1 545 ? -0.278 10.191 11.073 1.00 94.75 545 ILE A C 1
ATOM 4262 O O . ILE A 1 545 ? -1.195 9.377 10.983 1.00 94.75 545 ILE A O 1
ATOM 4266 N N . VAL A 1 546 ? -0.456 11.499 10.867 1.00 94.12 546 VAL A N 1
ATOM 4267 C CA . VAL A 1 546 ? -1.781 12.094 10.617 1.00 94.12 546 VAL A CA 1
ATOM 4268 C C . VAL A 1 546 ? -2.377 11.583 9.307 1.00 94.12 546 VAL A C 1
ATOM 4270 O O . VAL A 1 546 ? -3.495 11.067 9.305 1.00 94.12 546 VAL A O 1
ATOM 4273 N N . THR A 1 547 ? -1.611 11.614 8.218 1.00 93.19 547 THR A N 1
ATOM 4274 C CA . THR A 1 547 ? -2.047 11.132 6.894 1.00 93.19 547 THR A CA 1
ATOM 4275 C C . THR A 1 547 ? -2.366 9.636 6.862 1.00 93.19 547 THR A C 1
ATOM 4277 O O . THR A 1 547 ? -3.219 9.205 6.084 1.00 93.19 547 THR A O 1
ATOM 4280 N N . SER A 1 548 ? -1.759 8.842 7.750 1.00 94.75 548 SER A N 1
ATOM 4281 C CA . SER A 1 548 ? -2.101 7.424 7.922 1.00 94.75 548 SER A CA 1
ATOM 4282 C C . SER A 1 548 ? -3.357 7.189 8.761 1.00 94.75 548 SER A C 1
ATOM 4284 O O . SER A 1 548 ? -3.941 6.117 8.672 1.00 94.75 548 SER A O 1
ATOM 4286 N N . ILE A 1 549 ? -3.789 8.137 9.595 1.00 95.06 549 ILE A N 1
ATOM 4287 C CA . ILE A 1 549 ? -5.069 8.034 10.318 1.00 95.06 549 ILE A CA 1
ATOM 4288 C C . ILE A 1 549 ? -6.219 8.469 9.402 1.00 95.06 549 ILE A C 1
ATOM 4290 O O . ILE A 1 549 ? -7.298 7.881 9.454 1.00 95.06 549 ILE A O 1
ATOM 4294 N N . LEU A 1 550 ? -5.968 9.444 8.522 1.00 94.06 550 LEU A N 1
ATOM 4295 C CA . LEU A 1 550 ? -6.937 9.995 7.566 1.00 94.06 550 LEU A CA 1
ATOM 4296 C C . LEU A 1 550 ? -7.379 9.014 6.464 1.00 94.06 550 LEU A C 1
ATOM 4298 O O . LEU A 1 550 ? -8.307 9.319 5.724 1.00 94.06 550 LEU A O 1
ATOM 4302 N N . LEU A 1 551 ? -6.793 7.811 6.393 1.00 93.25 551 LEU A N 1
ATOM 4303 C CA . LEU A 1 551 ? -7.349 6.717 5.584 1.00 93.25 551 LEU A CA 1
ATOM 4304 C C . LEU A 1 551 ? -8.691 6.194 6.129 1.00 93.25 551 LEU A C 1
ATOM 4306 O O . LEU A 1 551 ? -9.449 5.556 5.397 1.00 93.25 551 LEU A O 1
ATOM 4310 N N . LEU A 1 552 ? -8.972 6.397 7.424 1.00 95.81 552 LEU A N 1
ATOM 4311 C CA . LEU A 1 552 ? -10.234 5.999 8.050 1.00 95.81 552 LEU A CA 1
ATOM 4312 C C . LEU A 1 552 ? -11.323 7.033 7.730 1.00 95.81 552 LEU A C 1
ATOM 4314 O O . LEU A 1 552 ? -11.020 8.226 7.683 1.00 95.81 552 LEU A O 1
ATOM 4318 N N . PRO A 1 553 ? -12.598 6.620 7.590 1.00 94.50 553 PRO A N 1
ATOM 4319 C CA . PRO A 1 553 ? -13.680 7.561 7.340 1.00 94.50 553 PRO A CA 1
ATOM 4320 C C . PRO A 1 553 ? -13.741 8.662 8.403 1.00 94.50 553 PRO A C 1
ATOM 4322 O O . PRO A 1 553 ? -13.828 8.377 9.600 1.00 94.50 553 PRO A O 1
ATOM 4325 N N . THR A 1 554 ? -13.750 9.915 7.959 1.00 93.50 554 THR A N 1
ATOM 4326 C CA . THR A 1 554 ? -13.980 11.112 8.786 1.00 93.50 554 THR A CA 1
ATOM 4327 C C . THR A 1 554 ? -15.420 11.611 8.692 1.00 93.50 554 THR A C 1
ATOM 4329 O O . THR A 1 554 ? -15.779 12.580 9.339 1.00 93.50 554 THR A O 1
ATOM 4332 N N . SER A 1 555 ? -16.273 10.959 7.907 1.00 91.31 555 SER A N 1
ATOM 4333 C CA . SER A 1 555 ? -17.667 11.345 7.692 1.00 91.31 555 SER A CA 1
ATOM 4334 C C . SER A 1 555 ? -18.570 10.117 7.820 1.00 91.31 555 SER A C 1
ATOM 4336 O O . SER A 1 555 ? -18.133 9.017 7.477 1.00 91.31 555 SER A O 1
ATOM 4338 N N . PRO A 1 556 ? -19.820 10.258 8.304 1.00 90.50 556 PRO A N 1
ATOM 4339 C CA . PRO A 1 556 ? -20.783 9.160 8.304 1.00 90.50 556 PRO A CA 1
ATOM 4340 C C . PRO A 1 556 ? -21.398 8.913 6.915 1.00 90.50 556 PRO A C 1
ATOM 4342 O O . PRO A 1 556 ? -22.110 7.922 6.743 1.00 90.50 556 PRO A O 1
ATOM 4345 N N . LEU A 1 557 ? -21.146 9.808 5.949 1.00 91.19 557 LEU A N 1
ATOM 4346 C CA . LEU A 1 557 ? -21.688 9.743 4.595 1.00 91.19 557 LEU A CA 1
ATOM 4347 C C . LEU A 1 557 ? -21.241 8.472 3.872 1.00 91.19 557 LEU A C 1
ATOM 4349 O O . LEU A 1 557 ? -20.077 8.070 3.915 1.00 91.19 557 LEU A O 1
ATOM 4353 N N . LEU A 1 558 ? -22.179 7.850 3.163 1.00 92.25 558 LEU A N 1
ATOM 4354 C CA . LEU A 1 558 ? -21.936 6.651 2.364 1.00 92.25 558 LEU A CA 1
ATOM 4355 C C . LEU A 1 558 ? -21.427 7.027 0.965 1.00 92.25 558 LEU A C 1
ATOM 4357 O O . LEU A 1 558 ? -21.984 6.574 -0.035 1.00 92.25 558 LEU A O 1
ATOM 4361 N N . ASP A 1 559 ? -20.402 7.879 0.900 1.00 91.75 559 ASP A N 1
ATOM 4362 C CA . ASP A 1 559 ? -19.836 8.374 -0.355 1.00 91.75 559 ASP A CA 1
ATOM 4363 C C . ASP A 1 559 ? -19.157 7.276 -1.178 1.00 91.75 559 ASP A C 1
ATOM 4365 O O . ASP A 1 559 ? -18.735 6.233 -0.670 1.00 91.75 559 ASP A O 1
ATOM 4369 N N . ASP A 1 560 ? -19.114 7.456 -2.501 1.00 92.19 560 ASP A N 1
ATOM 4370 C CA . ASP A 1 560 ? -18.234 6.665 -3.364 1.00 92.19 560 ASP A CA 1
ATOM 4371 C C . ASP A 1 560 ? -16.787 7.137 -3.272 1.00 92.19 560 ASP A C 1
ATOM 4373 O O . ASP A 1 560 ? -16.461 8.129 -2.618 1.00 92.19 560 ASP A O 1
ATOM 4377 N N . LEU A 1 561 ? -15.903 6.357 -3.886 1.00 92.19 561 LEU A N 1
ATOM 4378 C CA . LEU A 1 561 ? -14.471 6.589 -3.828 1.00 92.19 561 LEU A CA 1
ATOM 4379 C C . LEU A 1 561 ? -14.083 7.955 -4.400 1.00 92.19 561 LEU A C 1
ATOM 4381 O O . LEU A 1 561 ? -13.280 8.661 -3.794 1.00 92.19 561 LEU A O 1
ATOM 4385 N N . ARG A 1 562 ? -14.678 8.347 -5.531 1.00 91.25 562 ARG A N 1
ATOM 4386 C CA . ARG A 1 562 ? -14.348 9.601 -6.207 1.00 91.25 562 ARG A CA 1
ATOM 4387 C C . ARG A 1 562 ? -14.798 10.801 -5.385 1.00 91.25 562 ARG A C 1
ATOM 4389 O O . ARG A 1 562 ? -13.984 11.690 -5.157 1.00 91.25 562 ARG A O 1
ATOM 4396 N N . HIS A 1 563 ? -16.039 10.799 -4.902 1.00 90.62 563 HIS A N 1
ATOM 4397 C CA . HIS A 1 563 ? -16.559 11.881 -4.065 1.00 90.62 563 HIS A CA 1
ATOM 4398 C C . HIS A 1 563 ? -15.765 11.978 -2.758 1.00 90.62 563 HIS A C 1
ATOM 4400 O O . HIS A 1 563 ? -15.330 13.065 -2.395 1.00 90.62 563 HIS A O 1
ATOM 4406 N N . THR A 1 564 ? -15.450 10.845 -2.114 1.00 90.25 564 THR A N 1
ATOM 4407 C CA . THR A 1 564 ? -14.643 10.824 -0.878 1.00 90.25 564 THR A CA 1
ATOM 4408 C C . THR A 1 564 ? -13.292 11.525 -1.048 1.00 90.25 564 THR A C 1
ATOM 4410 O O . THR A 1 564 ? -12.883 12.272 -0.160 1.00 90.25 564 THR A O 1
ATOM 4413 N N . VAL A 1 565 ? -12.611 11.276 -2.173 1.00 88.62 565 VAL A N 1
ATOM 4414 C CA . VAL A 1 565 ? -11.252 11.767 -2.449 1.00 88.62 565 VAL A CA 1
ATOM 4415 C C . VAL A 1 565 ? -11.230 13.188 -3.010 1.00 88.62 565 VAL A C 1
ATOM 4417 O O . VAL A 1 565 ? -10.337 13.953 -2.662 1.00 88.62 565 VAL A O 1
ATOM 4420 N N . LYS A 1 566 ? -12.140 13.522 -3.933 1.00 85.56 566 LYS A N 1
ATOM 4421 C CA . LYS A 1 566 ? -12.083 14.779 -4.699 1.00 85.56 566 LYS A CA 1
ATOM 4422 C C . LYS A 1 566 ? -13.021 15.869 -4.189 1.00 85.56 566 LYS A C 1
ATOM 4424 O O . LYS A 1 566 ? -12.779 17.027 -4.501 1.00 85.56 566 LYS A O 1
ATOM 4429 N N . GLU A 1 567 ? -14.073 15.522 -3.452 1.00 81.00 567 GLU A N 1
ATOM 4430 C CA . GLU A 1 567 ? -15.153 16.466 -3.126 1.00 81.00 567 GLU A CA 1
ATOM 4431 C C . GLU A 1 567 ? -15.402 16.578 -1.620 1.00 81.00 567 GLU A C 1
ATOM 4433 O O . GLU A 1 567 ? -15.506 17.681 -1.089 1.00 81.00 567 GLU A O 1
ATOM 4438 N N . SER A 1 568 ? -15.478 15.449 -0.911 1.00 74.69 568 SER A N 1
ATOM 4439 C CA . SER A 1 568 ? -15.935 15.417 0.480 1.00 74.69 568 SER A CA 1
ATOM 4440 C C . SER A 1 568 ? -14.873 15.871 1.481 1.00 74.69 568 SER A C 1
ATOM 4442 O O . SER A 1 568 ? -15.231 16.390 2.538 1.00 74.69 568 SER A O 1
ATOM 4444 N N . ASN A 1 569 ? -13.581 15.656 1.201 1.00 79.19 569 ASN A N 1
ATOM 4445 C CA . ASN A 1 569 ? -12.504 16.063 2.105 1.00 79.19 569 ASN A CA 1
ATOM 4446 C C . ASN A 1 569 ? -11.223 16.477 1.355 1.00 79.19 569 ASN A C 1
ATOM 4448 O O . ASN A 1 569 ? -10.849 15.811 0.391 1.00 79.19 569 ASN A O 1
ATOM 4452 N N . PRO A 1 570 ? -10.482 17.482 1.855 1.00 83.06 570 PRO A N 1
ATOM 4453 C CA . PRO A 1 570 ? -9.259 17.979 1.216 1.00 83.06 570 PRO A CA 1
ATOM 4454 C C . PRO A 1 570 ? -8.001 17.133 1.494 1.00 83.06 570 PRO A C 1
ATOM 4456 O O . PRO A 1 570 ? -6.943 17.425 0.961 1.00 83.06 570 PRO A O 1
ATOM 4459 N N . TYR A 1 571 ? -8.069 16.080 2.316 1.00 85.88 571 TYR A N 1
ATOM 4460 C CA . TYR A 1 571 ? -6.880 15.409 2.882 1.00 85.88 571 TYR A CA 1
ATOM 4461 C C . TYR A 1 571 ? -5.958 14.715 1.873 1.00 85.88 571 TYR A C 1
ATOM 4463 O O . TYR A 1 571 ? -4.817 14.385 2.196 1.00 85.88 571 TYR A O 1
ATOM 4471 N N . TRP A 1 572 ? -6.470 14.413 0.682 1.00 87.88 572 TRP A N 1
ATOM 4472 C CA . TRP A 1 572 ? -5.694 13.809 -0.402 1.00 87.88 572 TRP A CA 1
ATOM 4473 C C . TRP A 1 572 ? -4.940 14.842 -1.238 1.00 87.88 572 TRP A C 1
ATOM 4475 O O . TRP A 1 572 ? -4.097 14.453 -2.047 1.00 87.88 572 TRP A O 1
ATOM 4485 N N . ASP A 1 573 ? -5.211 16.128 -1.017 1.00 82.94 573 ASP A N 1
ATOM 4486 C CA . ASP A 1 573 ? -4.422 17.231 -1.541 1.00 82.94 573 ASP A CA 1
ATOM 4487 C C . ASP A 1 573 ? -3.131 17.385 -0.708 1.00 82.94 573 ASP A C 1
ATOM 4489 O O . ASP A 1 573 ? -3.211 17.551 0.515 1.00 82.94 573 ASP A O 1
ATOM 4493 N N . PRO A 1 574 ? -1.933 17.319 -1.324 1.00 76.06 574 PRO A N 1
ATOM 4494 C CA . PRO A 1 574 ? -0.669 17.591 -0.640 1.00 76.06 574 PRO A CA 1
ATOM 4495 C C . PRO A 1 574 ? -0.603 18.966 0.038 1.00 76.06 574 PRO A C 1
ATOM 4497 O O . PRO A 1 574 ? 0.151 19.126 0.997 1.00 76.06 574 PRO A O 1
ATOM 4500 N N . PHE A 1 575 ? -1.391 19.936 -0.436 1.00 79.69 575 PHE A N 1
ATOM 4501 C CA . PHE A 1 575 ? -1.411 21.315 0.056 1.00 79.69 575 PHE A CA 1
ATOM 4502 C C . PHE A 1 575 ? -2.488 21.570 1.116 1.00 79.69 575 PHE A C 1
ATOM 4504 O O . PHE A 1 575 ? -2.783 22.719 1.439 1.00 79.69 575 PHE A O 1
ATOM 4511 N N . TRP A 1 576 ? -3.091 20.515 1.671 1.00 86.00 576 TRP A N 1
ATOM 4512 C CA . TRP A 1 576 ? -4.050 20.657 2.758 1.00 86.00 576 TRP A CA 1
ATOM 4513 C C . TRP A 1 576 ? -3.431 21.366 3.977 1.00 86.00 576 TRP A C 1
ATOM 4515 O O . TRP A 1 576 ? -2.392 20.970 4.503 1.00 86.00 576 TRP A O 1
ATOM 4525 N N . ASP A 1 577 ? -4.121 22.400 4.452 1.00 82.69 577 ASP A N 1
ATOM 4526 C CA . ASP A 1 577 ? -3.674 23.339 5.487 1.00 82.69 577 ASP A CA 1
ATOM 4527 C C . ASP A 1 577 ? -3.945 22.878 6.932 1.00 82.69 577 ASP A C 1
ATOM 4529 O O . ASP A 1 577 ? -3.589 23.567 7.889 1.00 82.69 577 ASP A O 1
ATOM 4533 N N . GLY A 1 578 ? -4.576 21.713 7.113 1.00 85.31 578 GLY A N 1
ATOM 4534 C CA . GLY A 1 578 ? -4.956 21.191 8.430 1.00 85.31 578 GLY A CA 1
ATOM 4535 C C . GLY A 1 578 ? -6.386 21.481 8.851 1.00 85.31 578 GLY A C 1
ATOM 4536 O O . GLY A 1 578 ? -6.790 21.081 9.945 1.00 85.31 578 GLY A O 1
ATOM 4537 N N . THR A 1 579 ? -7.173 22.167 8.026 1.00 87.81 579 THR A N 1
ATOM 4538 C CA . THR A 1 579 ? -8.542 22.530 8.392 1.00 87.81 579 THR A CA 1
ATOM 4539 C C . THR A 1 579 ? -9.488 21.327 8.357 1.00 87.81 579 THR A C 1
ATOM 4541 O O . THR A 1 579 ? -9.438 20.465 7.474 1.00 87.81 579 THR A O 1
ATOM 4544 N N . PHE A 1 580 ? -10.383 21.260 9.346 1.00 89.25 580 PHE A N 1
ATOM 4545 C CA . PHE A 1 580 ? -11.427 20.241 9.447 1.00 89.25 580 PHE A CA 1
ATOM 4546 C C . PHE A 1 580 ? -12.802 20.887 9.594 1.00 89.25 580 PHE A C 1
ATOM 4548 O O . PHE A 1 580 ? -12.994 21.787 10.413 1.00 89.25 580 PHE A O 1
ATOM 4555 N N . ALA A 1 581 ? -13.803 20.331 8.907 1.00 91.25 581 ALA A N 1
ATOM 4556 C CA . ALA A 1 581 ? -15.192 20.555 9.291 1.00 91.25 581 ALA A CA 1
ATOM 4557 C C . ALA A 1 581 ? -15.439 20.008 10.718 1.00 91.25 581 ALA A C 1
ATOM 4559 O O . ALA A 1 581 ? -14.875 18.965 11.065 1.00 91.25 581 ALA A O 1
ATOM 4560 N N . PRO A 1 582 ? -16.309 20.626 11.545 1.00 91.69 582 PRO A N 1
ATOM 4561 C CA . PRO A 1 582 ? -16.495 20.214 12.943 1.00 91.69 582 PRO A CA 1
ATOM 4562 C C . PRO A 1 582 ? -16.881 18.739 13.125 1.00 91.69 582 PRO A C 1
ATOM 4564 O O . PRO A 1 582 ? -16.365 18.064 14.016 1.00 91.69 582 PRO A O 1
ATOM 4567 N N . LEU A 1 583 ? -17.759 18.218 12.259 1.00 90.81 583 LEU A N 1
ATOM 4568 C CA . LEU A 1 583 ? -18.138 16.803 12.274 1.00 90.81 583 LEU A CA 1
ATOM 4569 C C . LEU A 1 583 ? -16.957 15.901 11.887 1.00 90.81 583 LEU A C 1
ATOM 4571 O O . LEU A 1 583 ? -16.732 14.884 12.543 1.00 90.81 583 LEU A O 1
ATOM 4575 N N . SER A 1 584 ? -16.180 16.302 10.876 1.00 92.81 584 SER A N 1
ATOM 4576 C CA . SER A 1 584 ? -14.997 15.560 10.438 1.00 92.81 584 SER A CA 1
ATOM 4577 C C . SER A 1 584 ? -13.917 15.512 11.510 1.00 92.81 584 SER A C 1
ATOM 4579 O O . SER A 1 584 ? -13.347 14.450 11.750 1.00 92.81 584 SER A O 1
ATOM 4581 N N . LEU A 1 585 ? -13.694 16.621 12.222 1.00 93.44 585 LEU A N 1
ATOM 4582 C CA . LEU A 1 585 ? -12.789 16.669 13.368 1.00 93.44 585 LEU A CA 1
ATOM 4583 C C . LEU A 1 585 ? -13.262 15.738 14.489 1.00 93.44 585 LEU A C 1
ATOM 4585 O O . LEU A 1 585 ? -12.465 14.985 15.042 1.00 93.44 585 LEU A O 1
ATOM 4589 N N . PHE A 1 586 ? -14.558 15.748 14.812 1.00 94.94 586 PHE A N 1
ATOM 4590 C CA . PHE A 1 586 ? -15.114 14.865 15.837 1.00 94.94 586 PHE A CA 1
ATOM 4591 C C . PHE A 1 586 ? -14.906 13.381 15.498 1.00 94.94 586 PHE A C 1
ATOM 4593 O O . PHE A 1 586 ? -14.450 12.614 16.348 1.00 94.94 586 PHE A O 1
ATOM 4600 N N . ILE A 1 587 ? -15.193 12.972 14.258 1.00 95.25 587 ILE A N 1
ATOM 4601 C CA . ILE A 1 587 ? -15.013 11.580 13.820 1.00 95.25 587 ILE A CA 1
ATOM 4602 C C . ILE A 1 587 ? -13.527 11.223 13.732 1.00 95.25 587 ILE A C 1
ATOM 4604 O O . ILE A 1 587 ? -13.138 10.135 14.154 1.00 95.25 587 ILE A O 1
ATOM 4608 N N . PHE A 1 588 ? -12.674 12.140 13.275 1.00 95.69 588 PHE A N 1
ATOM 4609 C CA . PHE A 1 588 ? -11.224 11.961 13.309 1.00 95.69 588 PHE A CA 1
ATOM 4610 C C . PHE A 1 588 ? -10.721 11.707 14.739 1.00 95.69 588 PHE A C 1
ATOM 4612 O O . PHE A 1 588 ? -10.016 10.728 14.985 1.00 95.69 588 PHE A O 1
ATOM 4619 N N . LEU A 1 589 ? -11.146 12.516 15.715 1.00 96.69 589 LEU A N 1
ATOM 4620 C CA . LEU A 1 589 ? -10.801 12.322 17.126 1.00 96.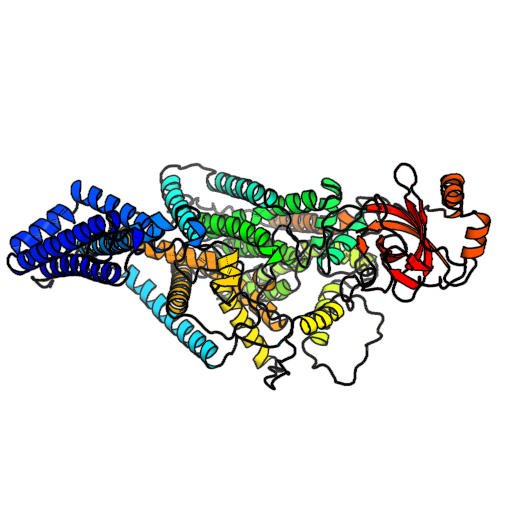69 589 LEU A CA 1
ATOM 4621 C C . LEU A 1 589 ? -11.350 11.001 17.685 1.00 96.69 589 LEU A C 1
ATOM 4623 O O . LEU A 1 589 ? -10.671 10.337 18.472 1.00 96.69 589 LEU A O 1
ATOM 4627 N N . LEU A 1 590 ? -12.540 10.574 17.253 1.00 96.56 590 LEU A N 1
ATOM 4628 C CA . LEU A 1 590 ? -13.087 9.261 17.596 1.00 96.56 590 LEU A CA 1
ATOM 4629 C C . LEU A 1 590 ? -12.221 8.123 17.030 1.00 96.56 590 LEU A C 1
ATOM 4631 O O . LEU A 1 590 ? -11.942 7.159 17.746 1.00 96.56 590 LEU A O 1
ATOM 4635 N N . ASN A 1 591 ? -11.745 8.246 15.789 1.00 97.56 591 ASN A N 1
ATOM 4636 C CA . ASN A 1 591 ? -10.831 7.281 15.177 1.00 97.56 591 ASN A CA 1
ATOM 4637 C C . ASN A 1 591 ? -9.511 7.198 15.955 1.00 97.56 591 ASN A C 1
ATOM 4639 O O . ASN A 1 591 ? -9.068 6.095 16.290 1.00 97.56 591 ASN A O 1
ATOM 4643 N N . VAL A 1 592 ? -8.927 8.344 16.328 1.00 97.75 592 VAL A N 1
ATOM 4644 C CA . VAL A 1 592 ? -7.729 8.412 17.187 1.00 97.75 592 VAL A CA 1
ATOM 4645 C C . VAL A 1 592 ? -7.980 7.704 18.520 1.00 97.75 592 VAL A C 1
ATOM 4647 O O . VAL A 1 592 ? -7.163 6.884 18.947 1.00 97.75 592 VAL A O 1
ATOM 4650 N N . PHE A 1 593 ? -9.123 7.955 19.165 1.00 98.00 593 PHE A N 1
ATOM 4651 C CA . PHE A 1 593 ? -9.486 7.287 20.414 1.00 98.00 593 PHE A CA 1
ATOM 4652 C C . PHE A 1 593 ? -9.597 5.763 20.248 1.00 98.00 593 PHE A C 1
ATOM 4654 O O . PHE A 1 593 ? -9.065 5.023 21.076 1.00 98.00 593 PHE A O 1
ATOM 4661 N N . MET A 1 594 ? -10.229 5.278 19.174 1.00 98.06 594 MET A N 1
ATOM 4662 C CA . MET A 1 594 ? -10.357 3.838 18.905 1.00 98.06 594 MET A CA 1
ATOM 4663 C C . MET A 1 594 ? -9.001 3.176 18.641 1.00 98.06 594 MET A C 1
ATOM 4665 O O . MET A 1 594 ? -8.736 2.097 19.171 1.00 98.06 594 MET A O 1
ATOM 4669 N N . ILE A 1 595 ? -8.102 3.831 17.903 1.00 98.00 595 ILE A N 1
ATOM 4670 C CA . ILE A 1 595 ? -6.724 3.356 17.707 1.00 98.00 595 ILE A CA 1
ATOM 4671 C C . ILE A 1 595 ? -5.996 3.254 19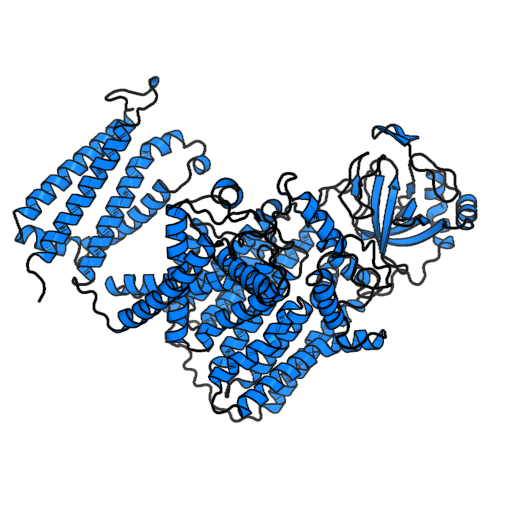.052 1.00 98.00 595 ILE A C 1
ATOM 4673 O O . ILE A 1 595 ? -5.410 2.215 19.366 1.00 98.00 595 ILE A O 1
ATOM 4677 N N . VAL A 1 596 ? -6.049 4.312 19.869 1.00 97.75 596 VAL A N 1
ATOM 4678 C CA . VAL A 1 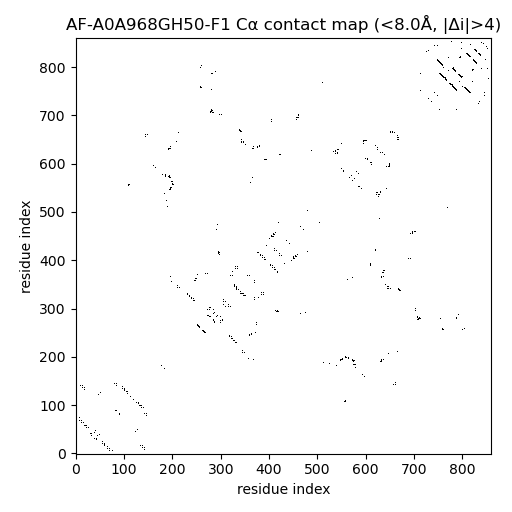596 ? -5.416 4.352 21.196 1.00 97.75 596 VAL A CA 1
ATOM 4679 C C . VAL A 1 596 ? -5.961 3.243 22.096 1.00 97.75 596 VAL A C 1
ATOM 4681 O O . VAL A 1 596 ? -5.180 2.515 22.716 1.00 97.75 596 VAL A O 1
ATOM 4684 N N . LEU A 1 597 ? -7.283 3.061 22.123 1.00 97.12 597 LEU A N 1
ATOM 4685 C CA . LEU A 1 597 ? -7.934 1.970 22.840 1.00 97.12 597 LEU A CA 1
ATOM 4686 C C . LEU A 1 597 ? -7.399 0.612 22.370 1.00 97.12 597 LEU A C 1
ATOM 4688 O O . LEU A 1 597 ? -7.011 -0.214 23.196 1.00 97.12 597 LEU A O 1
ATOM 4692 N N . GLY A 1 598 ? -7.306 0.393 21.058 1.00 97.00 598 GLY A N 1
ATOM 4693 C CA . GLY A 1 598 ? -6.770 -0.840 20.490 1.00 97.00 598 GLY A CA 1
ATOM 4694 C C . GLY A 1 598 ? -5.320 -1.119 20.877 1.00 97.00 598 GLY A C 1
ATOM 4695 O O . GLY A 1 598 ? -4.984 -2.244 21.253 1.00 97.00 598 GLY A O 1
ATOM 4696 N N . VAL A 1 599 ? -4.463 -0.096 20.872 1.00 97.06 599 VAL A N 1
ATOM 4697 C CA . VAL A 1 599 ? -3.064 -0.202 21.319 1.00 97.06 599 VAL A CA 1
ATOM 4698 C C . VAL A 1 599 ? -2.983 -0.576 22.800 1.00 97.06 599 VAL A C 1
ATOM 4700 O O . VAL A 1 599 ? -2.218 -1.470 23.175 1.00 97.06 599 VAL A O 1
ATOM 4703 N N . VAL A 1 600 ? -3.783 0.067 23.657 1.00 96.56 600 VAL A N 1
ATOM 4704 C CA . VAL A 1 600 ? -3.824 -0.240 25.096 1.00 96.56 600 VAL A CA 1
ATOM 4705 C C . VAL A 1 600 ? -4.326 -1.663 25.334 1.00 96.56 600 VAL A C 1
ATOM 4707 O O . VAL A 1 600 ? -3.756 -2.380 26.160 1.00 96.56 600 VAL A O 1
ATOM 4710 N N . VAL A 1 601 ? -5.350 -2.105 24.605 1.00 94.31 601 VAL A N 1
ATOM 4711 C CA . VAL A 1 601 ? -5.879 -3.475 24.679 1.00 94.31 601 VAL A CA 1
ATOM 4712 C C . VAL A 1 601 ? -4.816 -4.488 24.273 1.00 94.31 601 VAL A C 1
ATOM 4714 O O . VAL A 1 601 ? -4.557 -5.432 25.023 1.00 94.31 601 VAL A O 1
ATOM 4717 N N . ALA A 1 602 ? -4.145 -4.270 23.142 1.00 94.25 602 ALA A N 1
ATOM 4718 C CA . ALA A 1 602 ? -3.084 -5.149 22.668 1.00 94.25 602 ALA A CA 1
ATOM 4719 C C . ALA A 1 602 ? -1.921 -5.228 23.672 1.00 94.25 602 ALA A C 1
ATOM 4721 O O . ALA A 1 602 ? -1.443 -6.321 23.980 1.00 94.25 602 ALA A O 1
ATOM 4722 N N . TRP A 1 603 ? -1.528 -4.103 24.282 1.00 94.19 603 TRP A N 1
ATOM 4723 C CA . TRP A 1 603 ? -0.539 -4.083 25.364 1.00 94.19 603 TRP A CA 1
ATOM 4724 C C . TRP A 1 603 ? -1.004 -4.855 26.604 1.00 94.19 603 TRP A C 1
ATOM 4726 O O . TRP A 1 603 ? -0.242 -5.631 27.182 1.00 94.19 603 TRP A O 1
ATOM 4736 N N . LYS A 1 604 ? -2.249 -4.660 27.047 1.00 90.44 604 LYS A N 1
ATOM 4737 C CA . LYS A 1 604 ? -2.771 -5.322 28.252 1.00 90.44 604 LYS A CA 1
ATOM 4738 C C . LYS A 1 604 ? -2.896 -6.833 28.065 1.00 90.44 604 LYS A C 1
ATOM 4740 O O . LYS A 1 604 ? -2.602 -7.553 29.017 1.00 90.44 604 LYS A O 1
ATOM 4745 N N . ARG A 1 605 ? -3.270 -7.290 26.865 1.00 87.50 605 ARG A N 1
ATOM 4746 C CA . ARG A 1 605 ? -3.426 -8.713 26.521 1.00 87.50 605 ARG A CA 1
ATOM 4747 C C . ARG A 1 605 ? -2.089 -9.396 26.203 1.00 87.50 605 ARG A C 1
ATOM 4749 O O . ARG A 1 605 ? -1.825 -10.475 26.718 1.00 87.50 605 ARG A O 1
ATOM 4756 N N . GLY A 1 606 ? -1.244 -8.773 25.379 1.00 87.06 606 GLY A N 1
ATOM 4757 C CA . GLY A 1 606 ? -0.048 -9.400 24.800 1.00 87.06 606 GLY A CA 1
ATOM 4758 C C . GLY A 1 606 ? 1.298 -8.803 25.218 1.00 87.06 606 GLY A C 1
ATOM 4759 O O . GLY A 1 606 ? 2.328 -9.370 24.866 1.00 87.06 606 GLY A O 1
ATOM 4760 N N . LYS A 1 607 ? 1.334 -7.685 25.961 1.00 91.62 607 LYS A N 1
ATOM 4761 C CA . LYS A 1 607 ? 2.563 -6.940 26.316 1.00 91.62 607 LYS A CA 1
ATOM 4762 C C . LYS A 1 607 ? 3.379 -6.565 25.067 1.00 91.62 607 LYS A C 1
ATOM 4764 O O . LYS A 1 607 ? 2.816 -6.008 24.130 1.00 91.62 607 LYS A O 1
ATOM 4769 N N . ILE A 1 608 ? 4.684 -6.857 25.059 1.00 93.38 608 ILE A N 1
ATOM 4770 C CA . ILE A 1 608 ? 5.629 -6.541 23.976 1.00 93.38 608 ILE A CA 1
ATOM 4771 C C . ILE A 1 608 ? 5.152 -7.084 22.610 1.00 93.38 608 ILE A C 1
ATOM 4773 O O . ILE A 1 608 ? 5.024 -6.270 21.695 1.00 93.38 608 ILE A O 1
ATOM 4777 N N . PRO A 1 609 ? 4.785 -8.379 22.453 1.00 91.81 609 PRO A N 1
ATOM 4778 C CA . PRO A 1 609 ? 4.147 -8.875 21.226 1.00 91.81 609 PRO A CA 1
ATOM 4779 C C . PRO A 1 609 ? 2.954 -8.033 20.757 1.00 91.81 609 PRO A C 1
ATOM 4781 O O . PRO A 1 609 ? 2.850 -7.700 19.583 1.00 91.81 609 PRO A O 1
ATOM 4784 N N . GLY A 1 610 ? 2.096 -7.608 21.690 1.00 92.69 610 GLY A N 1
ATOM 4785 C CA . GLY A 1 610 ? 0.903 -6.808 21.397 1.00 92.69 610 GLY A CA 1
ATOM 4786 C C . GLY A 1 610 ? 1.185 -5.448 20.751 1.00 92.69 610 GLY A C 1
ATOM 4787 O O . GLY A 1 610 ? 0.395 -4.963 19.942 1.00 92.69 610 GLY A O 1
ATOM 4788 N N . ILE A 1 611 ? 2.318 -4.829 21.084 1.00 95.88 611 ILE A N 1
ATOM 4789 C CA . ILE A 1 611 ? 2.726 -3.519 20.550 1.00 95.88 611 ILE A CA 1
ATOM 4790 C C . ILE A 1 611 ? 3.820 -3.621 19.479 1.00 95.88 611 ILE A C 1
ATOM 4792 O O . ILE A 1 611 ? 4.296 -2.596 19.001 1.00 95.88 611 ILE A O 1
ATOM 4796 N N . THR A 1 612 ? 4.219 -4.837 19.094 1.00 96.56 612 THR A N 1
ATOM 4797 C CA . THR A 1 612 ? 5.263 -5.063 18.083 1.00 96.56 612 THR A CA 1
ATOM 4798 C C . THR A 1 612 ? 4.896 -4.457 16.721 1.00 96.56 612 THR A C 1
ATOM 4800 O O . THR A 1 612 ? 5.742 -3.743 16.182 1.00 96.56 612 THR A O 1
ATOM 4803 N N . PRO A 1 613 ? 3.659 -4.612 16.191 1.00 97.44 613 PRO A N 1
ATOM 4804 C CA . PRO A 1 613 ? 3.259 -3.920 14.963 1.00 97.44 613 PRO A CA 1
ATOM 4805 C C . PRO A 1 613 ? 3.442 -2.400 15.069 1.00 97.44 613 PRO A C 1
ATOM 4807 O O . PRO A 1 613 ? 4.083 -1.793 14.217 1.00 97.44 613 PRO A O 1
ATOM 4810 N N . ARG A 1 614 ? 2.978 -1.782 16.167 1.00 96.31 614 ARG A N 1
ATOM 4811 C CA . ARG A 1 614 ? 3.171 -0.343 16.411 1.00 96.31 614 ARG A CA 1
ATOM 4812 C C . ARG A 1 614 ? 4.651 0.045 16.450 1.00 96.31 614 ARG A C 1
ATOM 4814 O O . ARG A 1 614 ? 5.005 1.088 15.918 1.00 96.31 614 ARG A O 1
ATOM 4821 N N . ALA A 1 615 ? 5.513 -0.745 17.086 1.00 96.94 615 ALA A N 1
ATOM 4822 C CA . ALA A 1 615 ? 6.939 -0.431 17.164 1.00 96.94 615 ALA A CA 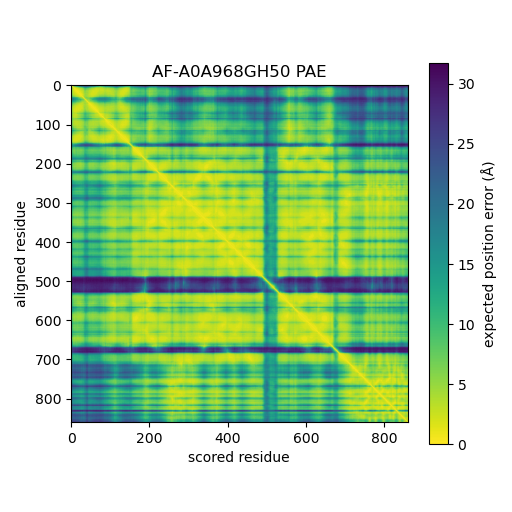1
ATOM 4823 C C . ALA A 1 615 ? 7.584 -0.409 15.767 1.00 96.94 615 ALA A C 1
ATOM 4825 O O . ALA A 1 615 ? 8.230 0.572 15.409 1.00 96.94 615 ALA A O 1
ATOM 4826 N N . VAL A 1 616 ? 7.332 -1.443 14.955 1.00 97.06 616 VAL A N 1
ATOM 4827 C CA . VAL A 1 616 ? 7.832 -1.538 13.572 1.00 97.06 616 VAL A CA 1
ATOM 4828 C C . VAL A 1 616 ? 7.327 -0.377 12.711 1.00 97.06 616 VAL A C 1
ATOM 4830 O O . VAL A 1 616 ? 8.122 0.239 12.001 1.00 97.06 616 VAL A O 1
ATOM 4833 N N . PHE A 1 617 ? 6.045 -0.024 12.844 1.00 95.69 617 PHE A N 1
ATOM 4834 C CA . PHE A 1 617 ? 5.451 1.163 12.224 1.00 95.69 617 PHE A CA 1
ATOM 4835 C C . PHE A 1 617 ? 6.244 2.440 12.554 1.00 95.69 617 PHE A C 1
ATOM 4837 O O . PHE A 1 617 ? 6.683 3.149 11.649 1.00 95.69 617 PHE A O 1
ATOM 4844 N N . MET A 1 618 ? 6.494 2.706 13.844 1.00 96.19 618 MET A N 1
ATOM 4845 C CA . MET A 1 618 ? 7.200 3.920 14.278 1.00 96.19 618 MET A CA 1
ATOM 4846 C C . MET A 1 618 ? 8.639 3.953 13.746 1.00 96.19 618 MET A C 1
ATOM 4848 O O . MET A 1 618 ? 9.109 5.001 13.316 1.00 96.19 618 MET A O 1
ATOM 4852 N N . PHE A 1 619 ? 9.340 2.818 13.736 1.00 96.44 619 PHE A N 1
ATOM 4853 C CA . PHE A 1 619 ? 10.723 2.747 13.253 1.00 96.44 619 PHE A CA 1
ATOM 4854 C C . PHE A 1 619 ? 10.838 2.994 11.747 1.00 96.44 619 PHE A C 1
ATOM 4856 O O . PHE A 1 619 ? 11.758 3.674 11.298 1.00 96.44 619 PHE A O 1
ATOM 4863 N N . TYR A 1 620 ? 9.896 2.486 10.957 1.00 96.19 620 TYR A N 1
ATOM 4864 C CA . TYR A 1 620 ? 9.912 2.701 9.513 1.00 96.19 620 TYR A CA 1
ATOM 4865 C C . TYR A 1 620 ? 9.503 4.124 9.137 1.00 96.19 620 TYR A C 1
ATOM 4867 O O . TYR A 1 620 ? 10.109 4.716 8.249 1.00 96.19 620 TYR A O 1
ATOM 4875 N N . TYR A 1 621 ? 8.545 4.727 9.845 1.00 95.44 621 TYR A N 1
ATOM 4876 C CA . TYR A 1 621 ? 8.211 6.140 9.630 1.00 95.44 621 TYR A CA 1
ATOM 4877 C C . TYR A 1 621 ? 9.311 7.082 10.097 1.00 95.44 621 TYR A C 1
ATOM 4879 O O . TYR A 1 621 ? 9.524 8.113 9.464 1.00 95.44 621 TYR A O 1
ATOM 4887 N N . LEU A 1 622 ? 10.073 6.703 11.123 1.00 95.31 622 LEU A N 1
ATOM 4888 C CA . LEU A 1 622 ? 11.308 7.399 11.462 1.00 95.31 622 LEU A CA 1
ATOM 4889 C C . LEU A 1 622 ? 12.317 7.320 10.304 1.00 95.31 622 LEU A C 1
ATOM 4891 O O . LEU A 1 622 ? 12.922 8.330 9.958 1.00 95.31 622 LEU A O 1
ATOM 4895 N N . SER A 1 623 ? 12.442 6.164 9.640 1.00 94.38 623 SER A N 1
ATOM 4896 C CA . SER A 1 623 ? 13.268 6.046 8.429 1.00 94.38 623 SER A CA 1
ATOM 4897 C C . SER A 1 623 ? 12.770 6.927 7.281 1.00 94.38 623 SER A C 1
ATOM 4899 O O . SER A 1 623 ? 13.589 7.561 6.622 1.00 94.38 623 SER A O 1
ATOM 4901 N N . ASN A 1 624 ? 11.458 6.972 7.027 1.00 93.81 624 ASN A N 1
ATOM 4902 C CA . ASN A 1 624 ? 10.875 7.846 6.002 1.00 93.81 624 ASN A CA 1
ATOM 4903 C C . ASN A 1 624 ? 11.136 9.328 6.314 1.00 93.81 624 ASN A C 1
ATOM 4905 O O . ASN A 1 624 ? 11.447 10.100 5.410 1.00 93.81 624 ASN A O 1
ATOM 4909 N N . ALA A 1 625 ? 11.045 9.706 7.590 1.00 93.31 625 ALA A N 1
ATOM 4910 C CA . ALA A 1 625 ? 11.277 11.065 8.054 1.00 93.31 625 ALA A CA 1
ATOM 4911 C C . ALA A 1 625 ? 12.743 11.497 7.913 1.00 93.31 625 ALA A C 1
ATOM 4913 O O . ALA A 1 625 ? 13.005 12.589 7.419 1.00 93.31 625 ALA A O 1
ATOM 4914 N N . PHE A 1 626 ? 13.704 10.626 8.250 1.00 92.31 626 PHE A N 1
ATOM 4915 C CA . PHE A 1 626 ? 15.114 10.860 7.915 1.00 92.31 626 PHE A CA 1
ATOM 4916 C C . PHE A 1 626 ? 15.317 10.963 6.403 1.00 92.31 626 PHE A C 1
ATOM 4918 O O . PHE A 1 626 ? 16.058 11.809 5.928 1.00 92.31 626 PHE A O 1
ATOM 4925 N N . ALA A 1 627 ? 14.597 10.174 5.612 1.00 89.75 627 ALA A N 1
ATOM 4926 C CA . ALA A 1 627 ? 14.657 10.307 4.167 1.00 89.75 627 ALA A CA 1
ATOM 4927 C C . ALA A 1 627 ? 13.957 11.571 3.620 1.00 89.75 627 ALA A C 1
ATOM 4929 O O . ALA A 1 627 ? 13.962 11.726 2.404 1.00 89.75 627 ALA A O 1
ATOM 4930 N N . ARG A 1 628 ? 13.361 12.455 4.439 1.00 89.62 628 ARG A N 1
ATOM 4931 C CA . ARG A 1 628 ? 12.525 13.591 3.985 1.00 89.62 628 ARG A CA 1
ATOM 4932 C C . ARG A 1 628 ? 11.421 13.157 3.019 1.00 89.62 628 ARG A C 1
ATOM 4934 O O . ARG A 1 628 ? 11.297 13.651 1.907 1.00 89.62 628 ARG A O 1
ATOM 4941 N N . THR A 1 629 ? 10.685 12.115 3.401 1.00 89.38 629 THR A N 1
ATOM 4942 C CA . THR A 1 629 ? 9.575 11.574 2.604 1.00 89.38 629 THR A CA 1
ATOM 4943 C C . THR A 1 629 ? 8.352 11.386 3.474 1.00 89.38 629 THR A C 1
ATOM 4945 O O . THR A 1 629 ? 8.434 10.779 4.550 1.00 89.38 629 THR A O 1
ATOM 4948 N N . SER A 1 630 ? 7.202 11.866 3.007 1.00 90.00 630 SER A N 1
ATOM 4949 C CA . SER A 1 630 ? 5.967 11.700 3.755 1.00 90.00 630 SER A CA 1
ATOM 4950 C C . SER A 1 630 ? 4.710 11.687 2.897 1.00 90.00 630 SER A C 1
ATOM 4952 O O . SER A 1 630 ? 4.676 12.254 1.810 1.00 90.00 630 SER A O 1
ATOM 4954 N N . GLY A 1 631 ? 3.675 11.016 3.400 1.00 88.75 631 GLY A N 1
ATOM 4955 C CA . GLY A 1 631 ? 2.401 10.876 2.705 1.00 88.75 631 GLY A CA 1
ATOM 4956 C C . GLY A 1 631 ? 2.473 10.000 1.452 1.00 88.75 631 GLY A C 1
ATOM 4957 O O . GLY A 1 631 ? 3.506 9.392 1.140 1.00 88.75 631 GLY A O 1
ATOM 4958 N N . GLY A 1 632 ? 1.359 9.924 0.720 1.00 88.25 632 GLY A N 1
ATOM 4959 C CA . GLY A 1 632 ? 1.328 9.269 -0.588 1.00 88.25 632 GLY A CA 1
ATOM 4960 C C . GLY A 1 632 ? 1.818 7.819 -0.537 1.00 88.25 632 GLY A C 1
ATOM 4961 O O . GLY A 1 632 ? 1.653 7.101 0.458 1.00 88.25 632 GLY A O 1
ATOM 4962 N N . ARG A 1 633 ? 2.512 7.395 -1.599 1.00 88.81 633 ARG A N 1
ATOM 4963 C CA . ARG A 1 633 ? 3.081 6.040 -1.714 1.00 88.81 633 ARG A CA 1
ATOM 4964 C C . ARG A 1 633 ? 3.966 5.608 -0.534 1.00 88.81 633 ARG A C 1
ATOM 4966 O O . ARG A 1 633 ? 4.078 4.412 -0.278 1.00 88.81 633 ARG A O 1
ATOM 4973 N N . TYR A 1 634 ? 4.558 6.544 0.213 1.00 91.50 634 TYR A N 1
ATOM 4974 C CA . TYR A 1 634 ? 5.464 6.231 1.323 1.00 91.50 634 TYR A CA 1
ATOM 4975 C C . TYR A 1 634 ? 4.758 5.691 2.575 1.00 91.50 634 TYR A C 1
ATOM 4977 O O . TYR A 1 634 ? 5.427 5.103 3.433 1.00 91.50 634 TYR A O 1
ATOM 4985 N N . LEU A 1 635 ? 3.431 5.843 2.666 1.00 93.75 635 LEU A N 1
ATOM 4986 C CA . LEU A 1 635 ? 2.604 5.296 3.750 1.00 93.75 635 LEU A CA 1
ATOM 4987 C C . LEU A 1 635 ? 2.302 3.800 3.571 1.00 93.75 635 LEU A C 1
ATOM 4989 O O . LEU A 1 635 ? 2.178 3.063 4.552 1.00 93.75 635 LEU A O 1
ATOM 4993 N N . VAL A 1 636 ? 2.222 3.346 2.315 1.00 94.62 636 VAL A N 1
ATOM 4994 C CA . VAL A 1 636 ? 1.741 2.010 1.912 1.00 94.62 636 VAL A CA 1
ATOM 4995 C C . VAL A 1 636 ? 2.404 0.850 2.670 1.00 94.62 636 VAL A C 1
ATOM 4997 O O . VAL A 1 636 ? 1.686 -0.073 3.061 1.00 94.62 636 VAL A O 1
ATOM 5000 N N . PRO A 1 637 ? 3.724 0.866 2.957 1.00 95.06 637 PRO A N 1
ATOM 5001 C CA . PRO A 1 637 ? 4.352 -0.231 3.689 1.00 95.06 637 PRO A CA 1
ATOM 5002 C C . PRO A 1 637 ? 3.794 -0.482 5.101 1.00 95.06 637 PRO A C 1
ATOM 5004 O O . PRO A 1 637 ? 3.938 -1.591 5.616 1.00 95.06 637 PRO A O 1
ATOM 5007 N N . MET A 1 638 ? 3.181 0.520 5.746 1.00 93.81 638 MET A N 1
ATOM 5008 C CA . MET A 1 638 ? 2.940 0.513 7.197 1.00 93.81 638 MET A CA 1
ATOM 5009 C C . MET A 1 638 ? 1.548 0.979 7.639 1.00 93.81 638 MET A C 1
ATOM 5011 O O . MET A 1 638 ? 1.096 0.586 8.714 1.00 93.81 638 MET A O 1
ATOM 5015 N N . ASP A 1 639 ? 0.854 1.804 6.860 1.00 92.75 639 ASP A N 1
ATOM 5016 C CA . ASP A 1 639 ? -0.406 2.446 7.268 1.00 92.75 639 ASP A CA 1
ATOM 5017 C C . ASP A 1 639 ? -1.543 1.468 7.636 1.00 92.75 639 ASP A C 1
ATOM 5019 O O . ASP A 1 639 ? -2.383 1.767 8.488 1.00 92.75 639 ASP A O 1
ATOM 5023 N N . TRP A 1 640 ? -1.526 0.246 7.098 1.00 95.62 640 TRP A N 1
ATOM 5024 C CA . TRP A 1 640 ? -2.444 -0.838 7.458 1.00 95.62 640 TRP A CA 1
ATOM 5025 C C . TRP A 1 640 ? -2.416 -1.179 8.960 1.00 95.62 640 TRP A C 1
ATOM 5027 O O . TRP A 1 640 ? -3.415 -1.660 9.497 1.00 95.62 640 TRP A O 1
ATOM 5037 N N . ILE A 1 641 ? -1.328 -0.883 9.678 1.00 96.94 641 ILE A N 1
ATOM 5038 C CA . ILE A 1 641 ? -1.203 -1.135 11.123 1.00 96.94 641 ILE A CA 1
ATOM 5039 C C . ILE A 1 641 ? -2.229 -0.316 11.922 1.00 96.94 641 ILE A C 1
ATOM 5041 O O . ILE A 1 641 ? -2.769 -0.814 12.916 1.00 96.94 641 ILE A O 1
ATOM 5045 N N . PHE A 1 642 ? -2.578 0.894 11.468 1.00 95.06 642 PHE A N 1
ATOM 5046 C CA . PHE A 1 642 ? -3.649 1.673 12.093 1.00 95.06 642 PHE A CA 1
ATOM 5047 C C . PHE A 1 642 ? -5.006 1.000 11.952 1.00 95.06 642 PHE A C 1
ATOM 5049 O O . PHE A 1 642 ? -5.767 0.998 12.915 1.00 95.06 642 PHE A O 1
ATOM 5056 N N . THR A 1 643 ? -5.293 0.369 10.810 1.00 95.88 643 THR A N 1
ATOM 5057 C CA . THR A 1 643 ? -6.560 -0.356 10.614 1.00 95.88 643 THR A CA 1
ATOM 5058 C C . THR A 1 643 ? -6.690 -1.534 11.577 1.00 95.88 643 THR A C 1
ATOM 5060 O O . THR A 1 643 ? -7.767 -1.763 12.126 1.00 95.88 643 THR A O 1
ATOM 5063 N N . VAL A 1 644 ? -5.583 -2.234 11.859 1.00 97.38 644 VAL A N 1
ATOM 5064 C CA . VAL A 1 644 ? -5.550 -3.329 12.835 1.00 97.38 644 VAL A CA 1
ATOM 5065 C C . VAL A 1 644 ? -5.868 -2.796 14.227 1.00 97.38 644 VAL A C 1
ATOM 5067 O O . VAL A 1 644 ? -6.826 -3.255 14.843 1.00 97.38 644 VAL A O 1
ATOM 5070 N N . TYR A 1 645 ? -5.127 -1.798 14.725 1.00 97.81 645 TYR A N 1
ATOM 5071 C CA . TYR A 1 645 ? -5.376 -1.258 16.068 1.00 97.81 645 TYR A CA 1
ATOM 5072 C C . TYR A 1 645 ? -6.737 -0.571 16.191 1.00 97.81 645 TYR A C 1
ATOM 5074 O O . TYR A 1 645 ? -7.405 -0.748 17.206 1.00 97.81 645 TYR A O 1
ATOM 5082 N N . PHE A 1 646 ? -7.188 0.143 15.161 1.00 98.19 646 PHE A N 1
ATOM 5083 C CA . PHE A 1 646 ? -8.536 0.696 15.109 1.00 98.19 646 PHE A CA 1
ATOM 5084 C C . PHE A 1 646 ? -9.586 -0.404 15.309 1.00 98.19 646 PHE A C 1
ATOM 5086 O O . PHE A 1 646 ? -10.429 -0.294 16.199 1.00 98.19 646 PHE A O 1
ATOM 5093 N N . LEU A 1 647 ? -9.491 -1.511 14.563 1.00 97.94 647 LEU A N 1
ATOM 5094 C CA . LEU A 1 647 ? -10.423 -2.630 14.695 1.00 97.94 647 LEU A CA 1
ATOM 5095 C C . LEU A 1 647 ? -10.289 -3.355 16.042 1.00 97.94 647 LEU A C 1
ATOM 5097 O O . LEU A 1 647 ? -11.308 -3.748 16.602 1.00 97.94 647 LEU A O 1
ATOM 5101 N N . VAL A 1 648 ? -9.091 -3.468 16.634 1.00 97.31 648 VAL A N 1
ATOM 5102 C CA . VAL A 1 648 ? -8.951 -3.958 18.023 1.00 97.31 648 VAL A CA 1
ATOM 5103 C C . VAL A 1 648 ? -9.756 -3.076 18.986 1.00 97.31 648 VAL A C 1
ATOM 5105 O O . VAL A 1 648 ? -10.468 -3.600 19.845 1.00 97.31 648 VAL A O 1
ATOM 5108 N N . GLY A 1 649 ? -9.672 -1.750 18.843 1.00 96.69 649 GLY A N 1
ATOM 5109 C CA . GLY A 1 649 ? -10.427 -0.798 19.658 1.00 96.69 649 GLY A CA 1
ATOM 5110 C C . GLY A 1 649 ? -11.937 -0.916 19.466 1.00 96.69 649 GLY A C 1
ATOM 5111 O O . GLY A 1 649 ? -12.672 -1.034 20.447 1.00 96.69 649 GLY A O 1
ATOM 5112 N N . VAL A 1 650 ? -12.393 -0.978 18.212 1.00 96.81 650 VAL A N 1
ATOM 5113 C CA . VAL A 1 650 ? -13.811 -1.156 17.864 1.00 96.81 650 VAL A CA 1
ATOM 5114 C C . VAL A 1 650 ? -14.356 -2.465 18.432 1.00 96.81 650 VAL A C 1
ATOM 5116 O O . VAL A 1 650 ? -15.372 -2.453 19.122 1.00 96.81 650 VAL A O 1
ATOM 5119 N N . PHE A 1 651 ? -13.673 -3.594 18.223 1.00 95.19 651 PHE A N 1
ATOM 5120 C CA . PHE A 1 651 ? -14.114 -4.883 18.765 1.00 95.19 651 PHE A CA 1
ATOM 5121 C C . PHE A 1 651 ? -14.083 -4.907 20.296 1.00 95.19 651 PHE A C 1
ATOM 5123 O O . PHE A 1 651 ? -14.956 -5.517 20.908 1.00 95.19 651 PHE A O 1
ATOM 5130 N N . GLN A 1 652 ? -13.142 -4.210 20.944 1.00 93.06 652 GLN A N 1
ATOM 5131 C CA . GLN A 1 652 ? -13.163 -4.071 22.400 1.00 93.06 652 GLN A CA 1
ATOM 5132 C C . GLN A 1 652 ? -14.374 -3.258 22.883 1.00 93.06 652 GLN A C 1
ATOM 5134 O O . GLN A 1 652 ? -14.997 -3.639 23.879 1.00 93.06 652 GLN A O 1
ATOM 5139 N N . ALA A 1 653 ? -14.721 -2.168 22.194 1.00 92.06 653 ALA A N 1
ATOM 5140 C CA . ALA A 1 653 ? -15.910 -1.376 22.498 1.00 92.06 653 ALA A CA 1
ATOM 5141 C C . ALA A 1 653 ? -17.195 -2.197 22.286 1.00 92.06 653 ALA A C 1
ATOM 5143 O O . ALA A 1 653 ? -18.077 -2.196 23.147 1.00 92.06 653 ALA A O 1
ATOM 5144 N N . LEU A 1 654 ? -17.262 -2.979 21.204 1.00 91.00 654 LEU A N 1
ATOM 5145 C CA . LEU A 1 654 ? -18.359 -3.911 20.934 1.00 91.00 654 LEU A CA 1
ATOM 5146 C C . LEU A 1 654 ? -18.444 -5.025 21.981 1.00 91.00 654 LEU A C 1
ATOM 5148 O O . LEU A 1 654 ? -19.544 -5.356 22.408 1.00 91.00 654 LEU A O 1
ATOM 5152 N N . ALA A 1 655 ? -17.321 -5.560 22.463 1.00 87.75 655 ALA A N 1
ATOM 5153 C CA . ALA A 1 655 ? -17.306 -6.541 23.549 1.00 87.75 655 ALA A CA 1
ATOM 5154 C C . ALA A 1 655 ? -17.821 -5.939 24.870 1.00 87.75 655 ALA A C 1
ATOM 5156 O O . ALA A 1 655 ? -18.587 -6.568 25.607 1.00 87.75 655 ALA A O 1
ATOM 5157 N N . TRP A 1 656 ? -17.452 -4.690 25.178 1.00 85.88 656 TRP A N 1
ATOM 5158 C CA . TRP A 1 656 ? -17.993 -3.975 26.337 1.00 85.88 656 TRP A CA 1
ATOM 5159 C C . TRP A 1 656 ? -19.491 -3.717 26.216 1.00 85.88 656 TRP A C 1
ATOM 5161 O O . TRP A 1 656 ? -20.202 -3.892 27.203 1.00 85.88 656 TRP A O 1
ATOM 5171 N N . PHE A 1 657 ? -19.964 -3.352 25.026 1.00 82.69 657 PHE A N 1
ATOM 5172 C CA . PHE A 1 657 ? -21.383 -3.168 24.746 1.00 82.69 657 PHE A CA 1
ATOM 5173 C C . PHE A 1 657 ? -22.158 -4.495 24.802 1.00 82.69 657 PHE A C 1
ATOM 5175 O O . PHE A 1 657 ? -23.184 -4.585 25.472 1.00 82.69 657 PHE A O 1
ATOM 5182 N N . GLY A 1 658 ? -21.633 -5.549 24.174 1.00 81.75 658 GLY A N 1
ATOM 5183 C CA . GLY A 1 658 ? -22.218 -6.887 24.132 1.00 81.75 658 GLY A CA 1
ATOM 5184 C C . GLY A 1 658 ? -22.326 -7.534 25.508 1.00 81.75 658 GLY A C 1
ATOM 5185 O O . GLY A 1 658 ? -23.400 -8.009 25.864 1.00 81.75 658 GLY A O 1
ATOM 5186 N N . SER A 1 659 ? -21.267 -7.474 26.323 1.00 78.94 659 SER A N 1
ATOM 5187 C CA . SER A 1 659 ? -21.284 -8.010 27.697 1.00 78.94 659 SER A CA 1
ATOM 5188 C C . SER A 1 659 ? -22.382 -7.383 28.561 1.00 78.94 659 SER A C 1
ATOM 5190 O O . SER A 1 659 ? -23.056 -8.089 29.302 1.00 78.94 659 SER A O 1
ATOM 5192 N N . THR A 1 660 ? -22.641 -6.083 28.405 1.00 75.75 660 THR A N 1
ATOM 5193 C CA . THR A 1 660 ? -23.760 -5.390 29.065 1.00 75.75 660 THR A CA 1
ATOM 5194 C C . THR A 1 660 ? -25.133 -5.895 28.596 1.00 75.75 660 THR A C 1
ATOM 5196 O O . THR A 1 660 ? -26.120 -5.810 29.322 1.00 75.75 660 THR A O 1
ATOM 5199 N N . LEU A 1 661 ? -25.213 -6.444 27.384 1.00 72.88 661 LEU A N 1
ATOM 5200 C CA . LEU A 1 661 ? -26.422 -7.022 26.799 1.00 72.88 661 LEU A CA 1
ATOM 5201 C C . LEU A 1 661 ? -26.515 -8.549 26.977 1.00 72.88 661 LEU A C 1
ATOM 5203 O O . LEU A 1 661 ? -27.438 -9.148 26.421 1.00 72.88 661 LEU A O 1
ATOM 5207 N N . ASN A 1 662 ? -25.602 -9.170 27.738 1.00 73.06 662 ASN A N 1
ATOM 5208 C CA . ASN A 1 662 ? -25.421 -10.627 27.839 1.00 73.06 662 ASN A CA 1
ATOM 5209 C C . ASN A 1 662 ? -25.169 -11.310 26.478 1.00 73.06 662 ASN A C 1
ATOM 5211 O O . ASN A 1 662 ? -25.598 -12.440 26.245 1.00 73.06 662 ASN A O 1
ATOM 5215 N N . LEU A 1 663 ? -24.489 -10.608 25.569 1.00 77.19 663 LEU A N 1
ATOM 5216 C CA . LEU A 1 663 ? -23.997 -11.129 24.297 1.00 77.19 663 LEU A CA 1
ATOM 5217 C C . LEU A 1 663 ? -22.494 -11.386 24.409 1.00 77.19 663 LEU A C 1
ATOM 5219 O O . LEU A 1 663 ? -21.720 -10.482 24.733 1.00 77.19 663 LEU A O 1
ATOM 5223 N N . ASP A 1 664 ? -22.079 -12.611 24.107 1.00 79.62 664 ASP A N 1
ATOM 5224 C CA . ASP A 1 664 ? -20.670 -12.990 24.107 1.00 79.62 664 ASP A CA 1
ATOM 5225 C C . ASP A 1 664 ? -19.988 -12.567 22.793 1.00 79.62 664 ASP A C 1
ATOM 5227 O O . ASP A 1 664 ? -19.939 -13.311 21.806 1.00 79.62 664 ASP A O 1
ATOM 5231 N N . LEU A 1 665 ? -19.484 -11.330 22.808 1.00 84.31 665 LEU A N 1
ATOM 5232 C CA . LEU A 1 665 ? -18.753 -10.683 21.717 1.00 84.31 665 LEU A CA 1
ATOM 5233 C C . LEU A 1 665 ? -17.264 -10.486 22.039 1.00 84.31 665 LEU A C 1
ATOM 5235 O O . LEU A 1 665 ? -16.640 -9.608 21.445 1.00 84.31 665 LEU A O 1
ATOM 5239 N N . ASP A 1 666 ? -16.681 -11.225 22.991 1.00 84.38 666 ASP A N 1
ATOM 5240 C CA . ASP A 1 666 ? -15.242 -11.086 23.235 1.00 84.38 666 ASP A CA 1
ATOM 5241 C C . ASP A 1 666 ? -14.463 -11.608 22.014 1.00 84.38 666 ASP A C 1
ATOM 5243 O O . ASP A 1 666 ? -14.603 -12.780 21.660 1.00 84.38 666 ASP A O 1
ATOM 5247 N N . PRO A 1 667 ? -13.643 -10.767 21.352 1.00 81.50 667 PRO A N 1
ATOM 5248 C CA . PRO A 1 667 ? -12.807 -11.205 20.238 1.00 81.50 667 PRO A CA 1
ATOM 5249 C C . PRO A 1 667 ? -11.628 -12.083 20.682 1.00 81.50 667 PRO A C 1
ATOM 5251 O O . PRO A 1 667 ? -10.836 -12.495 19.833 1.00 81.50 667 PRO A O 1
ATOM 5254 N N . SER A 1 668 ? -11.439 -12.302 21.991 1.00 77.88 668 SER A N 1
ATOM 5255 C CA . SER A 1 668 ? -10.405 -13.209 22.476 1.00 77.88 668 SER A CA 1
ATOM 5256 C C . SER A 1 668 ? -10.740 -14.644 22.069 1.00 77.88 668 SER A C 1
ATOM 5258 O O . SER A 1 668 ? -11.791 -15.185 22.402 1.00 77.88 668 SER A O 1
ATOM 5260 N N . SER A 1 669 ? -9.835 -15.280 21.330 1.00 62.47 669 SER A N 1
ATOM 5261 C CA . SER A 1 669 ? -9.911 -16.727 21.168 1.00 62.47 669 SER A CA 1
ATOM 5262 C C . SER A 1 669 ? -9.443 -17.354 22.480 1.00 62.47 669 SER A C 1
ATOM 5264 O O . SER A 1 669 ? -8.259 -17.226 22.822 1.00 62.47 669 SER A O 1
ATOM 5266 N N . GLU A 1 670 ? -10.327 -18.041 23.212 1.00 52.56 670 GLU A N 1
ATOM 5267 C CA . GLU A 1 670 ? -9.868 -19.004 24.211 1.00 52.56 670 GLU A CA 1
ATOM 5268 C C . GLU A 1 670 ? -8.934 -19.978 23.493 1.00 52.56 670 GLU A C 1
ATOM 5270 O O . GLU A 1 670 ? -9.263 -20.564 22.464 1.00 52.56 670 GLU A O 1
ATOM 5275 N N . SER A 1 671 ? -7.704 -20.056 23.981 1.00 38.75 671 SER A N 1
ATOM 5276 C CA . SER A 1 671 ? -6.605 -20.793 23.375 1.00 38.75 671 SER A CA 1
ATOM 5277 C C . SER A 1 671 ? -6.966 -22.267 23.125 1.00 38.75 671 SER A C 1
ATOM 5279 O O . SER A 1 671 ? -6.705 -23.107 23.984 1.00 38.75 671 SER A O 1
ATOM 5281 N N . ILE A 1 672 ? -7.486 -22.605 21.938 1.00 38.12 672 ILE A N 1
ATOM 5282 C CA . ILE A 1 672 ? -7.565 -24.000 21.459 1.00 38.12 672 ILE A CA 1
ATOM 5283 C C . ILE A 1 672 ? -6.151 -24.573 21.239 1.00 38.12 672 ILE A C 1
ATOM 5285 O O . ILE A 1 672 ? -5.959 -25.783 21.235 1.00 38.12 672 ILE A O 1
ATOM 5289 N N . GLU A 1 673 ? -5.112 -23.733 21.213 1.00 40.44 673 GLU A N 1
ATOM 5290 C CA . GLU A 1 673 ? -3.722 -24.179 21.307 1.00 40.44 673 GLU A CA 1
ATOM 5291 C C . GLU A 1 673 ? -3.054 -23.721 22.615 1.00 40.44 673 GLU A C 1
ATOM 5293 O O . GLU A 1 673 ? -2.030 -23.046 22.621 1.00 40.44 673 GLU A O 1
ATOM 5298 N N . ARG A 1 674 ? -3.548 -24.230 23.754 1.00 33.66 674 ARG A N 1
ATOM 5299 C CA . ARG A 1 674 ? -2.625 -24.779 24.770 1.00 33.66 674 ARG A CA 1
ATOM 5300 C C . ARG A 1 674 ? -2.174 -26.177 24.343 1.00 33.66 674 ARG A C 1
ATOM 5302 O O . ARG A 1 674 ? -2.203 -27.126 25.120 1.00 33.66 674 ARG A O 1
ATOM 5309 N N . GLY A 1 675 ? -1.724 -26.313 23.098 1.00 35.09 675 GLY A N 1
ATOM 5310 C CA . GLY A 1 675 ? -0.769 -27.353 22.783 1.00 35.09 675 GLY A CA 1
ATOM 5311 C C . GLY A 1 675 ? 0.479 -26.962 23.546 1.00 35.09 675 GLY A C 1
ATOM 5312 O O . GLY A 1 675 ? 1.198 -26.062 23.120 1.00 35.09 675 GLY A O 1
ATOM 5313 N N . ALA A 1 676 ? 0.684 -27.562 24.719 1.00 34.56 676 ALA A N 1
ATOM 5314 C CA . ALA A 1 676 ? 1.977 -27.567 25.367 1.00 34.56 676 ALA A CA 1
ATOM 5315 C C . ALA A 1 676 ? 2.997 -27.851 24.264 1.00 34.56 676 ALA A C 1
ATOM 5317 O O . ALA A 1 676 ? 3.032 -28.962 23.731 1.00 34.56 676 ALA A O 1
ATOM 5318 N N . VAL A 1 677 ? 3.760 -26.829 23.859 1.00 41.41 677 VAL A N 1
ATOM 5319 C CA . VAL A 1 677 ? 4.953 -27.024 23.046 1.00 41.41 677 VAL A CA 1
ATOM 5320 C C . VAL A 1 677 ? 5.812 -27.896 23.936 1.00 41.41 677 VAL A C 1
ATOM 5322 O O . VAL A 1 677 ? 6.436 -27.402 24.880 1.00 41.41 677 VAL A O 1
ATOM 5325 N N . LYS A 1 678 ? 5.703 -29.214 23.730 1.00 36.78 678 LYS A N 1
ATOM 5326 C CA . LYS A 1 678 ? 6.504 -30.200 24.428 1.00 36.78 678 LYS A CA 1
ATOM 5327 C C . LYS A 1 678 ? 7.923 -29.722 24.216 1.00 36.78 678 LYS A C 1
ATOM 5329 O O . LYS A 1 678 ? 8.358 -29.547 23.080 1.00 36.78 678 LYS A O 1
ATOM 5334 N N . SER A 1 679 ? 8.581 -29.420 25.325 1.00 42.00 679 SER A N 1
ATOM 5335 C CA . SER A 1 679 ? 9.990 -29.083 25.365 1.00 42.00 679 SER A CA 1
ATOM 5336 C C . SER A 1 679 ? 10.760 -30.318 24.920 1.00 42.00 679 SER A C 1
ATOM 5338 O O . SER A 1 679 ? 11.268 -31.078 25.737 1.00 42.00 679 SER A O 1
ATOM 5340 N N . THR A 1 680 ? 10.810 -30.571 23.618 1.00 41.03 680 THR A N 1
ATOM 5341 C CA . THR A 1 680 ? 11.824 -31.446 23.064 1.00 41.03 680 THR A CA 1
ATOM 5342 C C . THR A 1 680 ? 13.081 -30.607 23.013 1.00 41.03 680 THR A C 1
ATOM 5344 O O . THR A 1 680 ? 13.278 -29.831 22.081 1.00 41.03 680 THR A O 1
ATOM 5347 N N . SER A 1 681 ? 13.891 -30.758 24.058 1.00 43.38 681 SER A N 1
ATOM 5348 C CA . SER A 1 681 ? 15.329 -30.508 24.049 1.00 43.38 681 SER A CA 1
ATOM 5349 C C . SER A 1 681 ? 15.958 -31.366 22.943 1.00 43.38 681 SER A C 1
ATOM 5351 O O . SER A 1 681 ? 16.517 -32.430 23.189 1.00 43.38 681 SER A O 1
ATOM 5353 N N . ARG A 1 682 ? 15.744 -30.973 21.687 1.00 55.28 682 ARG A N 1
ATOM 5354 C CA . ARG A 1 682 ? 16.473 -31.471 20.525 1.00 55.28 682 ARG A CA 1
ATOM 5355 C C . ARG A 1 682 ? 17.517 -30.415 20.201 1.00 55.28 682 ARG A C 1
ATOM 5357 O O . ARG A 1 682 ? 17.228 -29.228 20.304 1.00 55.28 682 ARG A O 1
ATOM 5364 N N . ASN A 1 683 ? 18.711 -30.849 19.805 1.00 64.00 683 ASN A N 1
ATOM 5365 C CA . ASN A 1 683 ? 19.720 -29.955 19.247 1.00 64.00 683 ASN A CA 1
ATOM 5366 C C . ASN A 1 683 ? 19.076 -29.105 18.142 1.00 64.00 683 ASN A C 1
ATOM 5368 O O . ASN A 1 683 ? 18.676 -29.642 17.113 1.00 64.00 683 ASN A O 1
ATOM 5372 N N . ASP A 1 684 ? 18.975 -27.792 18.356 1.00 74.81 684 ASP A N 1
ATOM 5373 C CA . ASP A 1 684 ? 18.376 -26.845 17.401 1.00 74.81 684 ASP A CA 1
ATOM 5374 C C . ASP A 1 684 ? 19.273 -26.601 16.170 1.00 74.81 684 ASP A C 1
ATOM 5376 O O . ASP A 1 684 ? 18.834 -26.001 15.189 1.00 74.81 684 ASP A O 1
ATOM 5380 N N . ILE A 1 685 ? 20.518 -27.094 16.191 1.00 83.94 685 ILE A N 1
ATOM 5381 C CA . ILE A 1 685 ? 21.535 -26.865 15.154 1.00 83.94 685 ILE A CA 1
ATOM 5382 C C . ILE A 1 685 ? 21.062 -27.300 13.755 1.00 83.94 685 ILE A C 1
ATOM 5384 O O . ILE A 1 685 ? 21.086 -26.454 12.866 1.00 83.94 685 ILE A O 1
ATOM 5388 N N . PRO A 1 686 ? 20.551 -28.529 13.514 1.00 89.19 686 PRO A N 1
ATOM 5389 C CA . PRO A 1 686 ? 20.108 -28.933 12.176 1.00 89.19 686 PRO A CA 1
ATOM 5390 C C . PRO A 1 686 ? 18.975 -28.053 11.641 1.00 89.19 686 PRO A C 1
ATOM 5392 O O . PRO A 1 686 ? 18.915 -27.770 10.449 1.00 89.19 686 PRO A O 1
ATOM 5395 N N . ARG A 1 687 ? 18.091 -27.580 12.529 1.00 89.50 687 ARG A N 1
ATOM 5396 C CA . ARG A 1 687 ? 16.984 -26.696 12.160 1.00 89.50 687 ARG A CA 1
ATOM 5397 C C . ARG A 1 687 ? 17.483 -25.305 11.775 1.00 89.50 687 ARG A C 1
ATOM 5399 O O . ARG A 1 687 ? 17.018 -24.758 10.783 1.00 89.50 687 ARG A O 1
ATOM 5406 N N . ILE A 1 688 ? 18.422 -24.748 12.539 1.00 90.88 688 ILE A N 1
ATOM 5407 C CA . ILE A 1 688 ? 19.071 -23.466 12.230 1.00 90.88 688 ILE A CA 1
ATOM 5408 C C . ILE A 1 688 ? 19.816 -23.559 10.896 1.00 90.88 688 ILE A C 1
ATOM 5410 O O . ILE A 1 688 ? 19.600 -22.718 10.026 1.00 90.88 688 ILE A O 1
ATOM 5414 N N . THR A 1 689 ? 20.622 -24.606 10.701 1.00 92.88 689 THR A N 1
ATOM 5415 C CA . THR A 1 689 ? 21.359 -24.844 9.453 1.00 92.88 689 THR A CA 1
ATOM 5416 C C . THR A 1 689 ? 20.413 -24.970 8.263 1.00 92.88 689 THR A C 1
ATOM 5418 O O . THR A 1 689 ? 20.628 -24.319 7.246 1.00 92.88 689 THR A O 1
ATOM 5421 N N . PHE A 1 690 ? 19.325 -25.735 8.396 1.00 94.88 690 PHE A N 1
ATOM 5422 C CA . PHE A 1 690 ? 18.315 -25.863 7.346 1.00 94.88 690 PHE A CA 1
ATOM 5423 C C . PHE A 1 690 ? 17.679 -24.515 6.977 1.00 94.88 690 PHE A C 1
ATOM 5425 O O . PHE A 1 690 ? 17.523 -24.216 5.794 1.00 94.88 690 PHE A O 1
ATOM 5432 N N . ILE A 1 691 ? 17.344 -23.681 7.970 1.00 95.75 691 ILE A N 1
ATOM 5433 C CA . ILE A 1 691 ? 16.791 -22.342 7.720 1.00 95.75 691 ILE A CA 1
ATOM 5434 C C . ILE A 1 691 ? 17.814 -21.471 6.989 1.00 95.75 691 ILE A C 1
ATOM 5436 O O . ILE A 1 691 ? 17.459 -20.854 5.995 1.00 95.75 691 ILE A O 1
ATOM 5440 N N . ILE A 1 692 ? 19.078 -21.451 7.420 1.00 96.81 692 ILE A N 1
ATOM 5441 C CA . ILE A 1 692 ? 20.130 -20.661 6.759 1.00 96.81 692 ILE A CA 1
ATOM 5442 C C . ILE A 1 692 ? 20.321 -21.105 5.303 1.00 96.81 692 ILE A C 1
ATOM 5444 O O . ILE A 1 692 ? 20.342 -20.259 4.415 1.00 96.81 692 ILE A O 1
ATOM 5448 N N . ILE A 1 693 ? 20.394 -22.414 5.040 1.00 96.94 693 ILE A N 1
ATOM 5449 C CA . ILE A 1 693 ? 20.485 -22.952 3.671 1.00 96.94 693 ILE A CA 1
ATOM 5450 C C . ILE A 1 693 ? 19.264 -22.534 2.847 1.00 96.94 693 ILE A C 1
ATOM 5452 O O . ILE A 1 693 ? 19.411 -22.110 1.704 1.00 96.94 693 ILE A O 1
ATOM 5456 N N . SER A 1 694 ? 18.066 -22.594 3.434 1.00 97.19 694 SER A N 1
ATOM 5457 C CA . SER A 1 694 ? 16.835 -22.156 2.768 1.00 97.19 694 SER A CA 1
ATOM 5458 C C . SER A 1 694 ? 16.873 -20.662 2.437 1.00 97.19 694 SER A C 1
ATOM 5460 O O . SER A 1 694 ? 16.476 -20.275 1.345 1.00 97.19 694 SER A O 1
ATOM 5462 N N . LEU A 1 695 ? 17.383 -19.820 3.342 1.00 98.06 695 LEU A N 1
ATOM 5463 C CA . LEU A 1 695 ? 17.534 -18.380 3.115 1.00 98.06 695 LEU A CA 1
ATOM 5464 C C . LEU A 1 695 ? 18.539 -18.077 1.998 1.00 98.06 695 LEU A C 1
ATOM 5466 O O . LEU A 1 695 ? 18.248 -17.241 1.149 1.00 98.06 695 LEU A O 1
ATOM 5470 N N . ILE A 1 696 ? 19.673 -18.786 1.954 1.00 98.25 696 ILE A N 1
ATOM 5471 C CA . ILE A 1 696 ? 20.639 -18.683 0.847 1.00 98.25 696 ILE A CA 1
ATOM 5472 C C . ILE A 1 696 ? 19.978 -19.107 -0.468 1.00 98.25 696 ILE A C 1
ATOM 5474 O O . ILE A 1 696 ? 20.109 -18.409 -1.469 1.00 98.25 696 ILE A O 1
ATOM 5478 N N . GLY A 1 697 ? 19.233 -20.217 -0.467 1.00 97.50 697 GLY A N 1
ATOM 5479 C CA . GLY A 1 697 ? 18.497 -20.694 -1.638 1.00 97.50 697 GLY A CA 1
ATOM 5480 C C . GLY A 1 697 ? 17.472 -19.677 -2.145 1.00 97.50 697 GLY A C 1
ATOM 5481 O O . GLY A 1 697 ? 17.429 -19.400 -3.339 1.00 97.50 697 GLY A O 1
ATOM 5482 N N . LEU A 1 698 ? 16.703 -19.060 -1.242 1.00 97.00 698 LEU A N 1
ATOM 5483 C CA . LEU A 1 698 ? 15.763 -17.986 -1.580 1.00 97.00 698 LEU A CA 1
ATOM 5484 C C . LEU A 1 698 ? 16.481 -16.748 -2.132 1.00 97.00 698 LEU A C 1
ATOM 5486 O O . LEU A 1 698 ? 16.032 -16.179 -3.121 1.00 97.00 698 LEU A O 1
ATOM 5490 N N . GLY A 1 699 ? 17.611 -16.357 -1.538 1.00 97.00 699 GLY A N 1
ATOM 5491 C CA . GLY A 1 699 ? 18.441 -15.258 -2.035 1.00 97.00 699 GLY A CA 1
ATOM 5492 C C . GLY A 1 699 ? 19.034 -15.529 -3.419 1.00 97.00 699 GLY A C 1
ATOM 5493 O O . GLY A 1 699 ? 19.150 -14.618 -4.237 1.00 97.00 699 GLY A O 1
ATOM 5494 N N . ALA A 1 700 ? 19.370 -16.788 -3.713 1.00 97.25 700 ALA A N 1
ATOM 5495 C CA . ALA A 1 700 ? 19.936 -17.210 -4.991 1.00 97.25 700 ALA A CA 1
ATOM 5496 C C . ALA A 1 700 ? 18.929 -17.152 -6.150 1.00 97.25 700 ALA A C 1
ATOM 5498 O O . ALA A 1 700 ? 19.351 -17.052 -7.301 1.00 97.25 700 ALA A O 1
ATOM 5499 N N . LEU A 1 701 ? 17.619 -17.127 -5.869 1.00 96.88 701 LEU A N 1
ATOM 5500 C CA . LEU A 1 701 ? 16.590 -16.917 -6.896 1.00 96.88 701 LEU A CA 1
ATOM 5501 C C . LEU A 1 701 ? 16.734 -15.560 -7.602 1.00 96.88 701 LEU A C 1
ATOM 5503 O O . LEU A 1 701 ? 16.302 -15.428 -8.743 1.00 96.88 701 LEU A O 1
ATOM 5507 N N . ILE A 1 702 ? 17.358 -14.572 -6.955 1.00 96.25 702 ILE A N 1
ATOM 5508 C CA . ILE A 1 702 ? 17.535 -13.227 -7.510 1.00 96.25 702 ILE A CA 1
ATOM 5509 C C . ILE A 1 702 ? 18.548 -13.230 -8.666 1.00 96.25 702 ILE A C 1
ATOM 5511 O O . ILE A 1 702 ? 18.154 -12.921 -9.784 1.00 96.25 702 ILE A O 1
ATOM 5515 N N . PRO A 1 703 ? 19.825 -13.621 -8.481 1.00 96.06 703 PRO A N 1
ATOM 5516 C CA . PRO A 1 703 ? 20.752 -13.741 -9.608 1.00 96.06 703 PRO A CA 1
ATOM 5517 C C . PRO A 1 703 ? 20.360 -14.857 -10.590 1.00 96.06 703 PRO A C 1
ATOM 5519 O O . PRO A 1 703 ? 20.755 -14.803 -11.751 1.00 96.06 703 PRO A O 1
ATOM 5522 N N . LEU A 1 704 ? 19.570 -15.855 -10.169 1.00 96.12 704 LEU A N 1
ATOM 5523 C CA . LEU A 1 704 ? 19.074 -16.894 -11.076 1.00 96.12 704 LEU A CA 1
ATOM 5524 C C . LEU A 1 704 ? 18.193 -16.321 -12.197 1.00 96.12 704 LEU A C 1
ATOM 5526 O O . LEU A 1 704 ? 18.258 -16.834 -13.313 1.00 96.12 704 LEU A O 1
ATOM 5530 N N . SER A 1 705 ? 17.444 -15.237 -11.950 1.00 95.69 705 SER A N 1
ATOM 5531 C CA . SER A 1 705 ? 16.605 -14.632 -12.994 1.00 95.69 705 SER A CA 1
ATOM 5532 C C . SER A 1 705 ? 17.413 -14.078 -14.169 1.00 95.69 705 SER A C 1
ATOM 5534 O O . SER A 1 705 ? 16.872 -13.929 -15.257 1.00 95.69 705 SER A O 1
ATOM 5536 N N . GLU A 1 706 ? 18.703 -13.787 -13.976 1.00 94.56 706 GLU A N 1
ATOM 5537 C CA . GLU A 1 706 ? 19.596 -13.294 -15.035 1.00 94.56 706 GLU A CA 1
ATOM 5538 C C . GLU A 1 706 ? 20.022 -14.379 -16.027 1.00 94.56 706 GLU A C 1
ATOM 5540 O O . GLU A 1 706 ? 20.505 -14.052 -17.106 1.00 94.56 706 GLU A O 1
ATOM 5545 N N . ASN A 1 707 ? 19.864 -15.654 -15.659 1.00 91.06 707 ASN A N 1
ATOM 5546 C CA . ASN A 1 707 ? 20.379 -16.800 -16.410 1.00 91.06 707 ASN A CA 1
ATOM 5547 C C . ASN A 1 707 ? 19.265 -17.654 -17.036 1.00 91.06 707 ASN A C 1
ATOM 5549 O O . ASN A 1 707 ? 19.526 -18.772 -17.474 1.00 91.06 707 ASN A O 1
ATOM 5553 N N . LEU A 1 708 ? 18.020 -17.165 -17.047 1.00 92.62 708 LEU A N 1
ATOM 5554 C CA . LEU A 1 708 ? 16.883 -17.893 -17.624 1.00 92.62 708 LEU A CA 1
ATOM 5555 C C . LEU A 1 708 ? 16.911 -17.912 -19.155 1.00 92.62 708 LEU A C 1
ATOM 5557 O O . LEU A 1 708 ? 16.418 -18.860 -19.760 1.00 92.62 708 LEU A O 1
ATOM 5561 N N . HIS A 1 709 ? 17.479 -16.872 -19.767 1.00 93.38 709 HIS A N 1
ATOM 5562 C CA . HIS A 1 709 ? 17.478 -16.661 -21.213 1.00 93.38 709 HIS A CA 1
ATOM 5563 C C . HIS A 1 709 ? 18.909 -16.526 -21.732 1.00 93.38 709 HIS A C 1
ATOM 5565 O O . HIS A 1 709 ? 19.766 -15.926 -21.081 1.00 93.38 709 HIS A O 1
ATOM 5571 N N . ALA A 1 710 ? 19.170 -17.085 -22.915 1.00 92.94 710 ALA A N 1
ATOM 5572 C CA . ALA A 1 710 ? 20.441 -16.903 -23.609 1.00 92.94 710 ALA A CA 1
ATOM 5573 C C . ALA A 1 710 ? 20.566 -15.471 -24.152 1.00 92.94 710 ALA A C 1
ATOM 5575 O O . ALA A 1 710 ? 19.562 -14.789 -24.370 1.00 92.94 710 ALA A O 1
ATOM 5576 N N . ARG A 1 711 ? 21.802 -15.023 -24.403 1.00 93.44 711 ARG A N 1
ATOM 5577 C CA . ARG A 1 711 ? 22.066 -13.720 -25.026 1.00 93.44 711 ARG A CA 1
ATOM 5578 C C . ARG A 1 711 ? 21.479 -13.683 -26.429 1.00 93.44 711 ARG A C 1
ATOM 5580 O O . ARG A 1 711 ? 21.982 -14.337 -27.339 1.00 93.44 711 ARG A O 1
ATOM 5587 N N . ARG A 1 712 ? 20.412 -12.908 -26.597 1.00 91.25 712 ARG A N 1
ATOM 5588 C CA . ARG A 1 712 ? 19.614 -12.901 -27.826 1.00 91.25 712 ARG A CA 1
ATOM 5589 C C . ARG A 1 712 ? 20.349 -12.275 -29.017 1.00 91.25 712 ARG A C 1
ATOM 5591 O O . ARG A 1 712 ? 20.155 -12.723 -30.138 1.00 91.25 712 ARG A O 1
ATOM 5598 N N . TYR A 1 713 ? 21.216 -11.292 -28.770 1.00 91.19 713 TYR A N 1
ATOM 5599 C CA . TYR A 1 713 ? 21.850 -10.472 -29.814 1.00 91.19 713 TYR A CA 1
ATOM 5600 C C . TYR A 1 713 ? 23.371 -10.669 -29.944 1.00 91.19 713 TYR A C 1
ATOM 5602 O O . TYR A 1 713 ? 24.031 -9.884 -30.614 1.00 91.19 713 TYR A O 1
ATOM 5610 N N . GLU A 1 714 ? 23.949 -11.700 -29.317 1.00 86.19 714 GLU A N 1
ATOM 5611 C CA . GLU A 1 714 ? 25.411 -11.906 -29.280 1.00 86.19 714 GLU A CA 1
ATOM 5612 C C . GLU A 1 714 ? 26.029 -12.151 -30.668 1.00 86.19 714 GLU A C 1
ATOM 5614 O O . GLU A 1 714 ? 27.148 -11.719 -30.922 1.00 86.19 714 GLU A O 1
ATOM 5619 N N . ASN A 1 715 ? 25.282 -12.783 -31.578 1.00 84.19 715 ASN A N 1
ATOM 5620 C CA . ASN A 1 715 ? 25.727 -13.108 -32.939 1.00 84.19 715 ASN A CA 1
ATOM 5621 C C . ASN A 1 715 ? 25.037 -12.245 -34.010 1.00 84.19 715 ASN A C 1
ATOM 5623 O O . ASN A 1 715 ? 24.814 -12.713 -35.127 1.00 84.19 715 ASN A O 1
ATOM 5627 N N . PHE A 1 716 ? 24.615 -11.027 -33.664 1.00 86.44 716 PHE A N 1
ATOM 5628 C CA . PHE A 1 716 ? 23.976 -10.137 -34.629 1.00 86.44 716 PHE A CA 1
ATOM 5629 C C . PHE A 1 716 ? 24.973 -9.689 -35.709 1.00 86.44 716 PHE A C 1
ATOM 5631 O O . PHE A 1 716 ? 26.003 -9.093 -35.398 1.00 86.44 716 PHE A O 1
ATOM 5638 N N . ASP A 1 717 ? 24.635 -9.955 -36.974 1.00 87.06 717 ASP A N 1
ATOM 5639 C CA . ASP A 1 717 ? 25.369 -9.481 -38.149 1.00 87.06 717 ASP A CA 1
ATOM 5640 C C . ASP A 1 717 ? 24.498 -8.469 -38.921 1.00 87.06 717 ASP A C 1
ATOM 5642 O O . ASP A 1 717 ? 23.484 -8.859 -39.524 1.00 87.06 717 ASP A O 1
ATOM 5646 N N . PRO A 1 718 ? 24.871 -7.174 -38.911 1.00 84.56 718 PRO A N 1
ATOM 5647 C CA . PRO A 1 718 ? 24.159 -6.134 -39.646 1.00 84.56 718 PRO A CA 1
ATOM 5648 C C . PRO A 1 718 ? 24.045 -6.434 -41.145 1.00 84.56 718 PRO A C 1
ATOM 5650 O O . PRO A 1 718 ? 22.970 -6.279 -41.722 1.00 84.56 718 PRO A O 1
ATOM 5653 N N . SER A 1 719 ? 25.121 -6.924 -41.766 1.00 84.56 719 SER A N 1
ATOM 5654 C CA . SER A 1 719 ? 25.207 -7.137 -43.219 1.00 84.56 719 SER A CA 1
ATOM 5655 C C . SER A 1 719 ? 24.260 -8.247 -43.658 1.00 84.56 719 SER A C 1
ATOM 5657 O O . SER A 1 719 ? 23.515 -8.108 -44.629 1.00 84.56 719 SER A O 1
ATOM 5659 N N . LYS A 1 720 ? 24.236 -9.342 -42.889 1.00 86.75 720 LYS A N 1
ATOM 5660 C CA . LYS A 1 720 ? 23.304 -10.448 -43.111 1.00 86.75 720 LYS A CA 1
ATOM 5661 C C . LYS A 1 720 ? 21.853 -9.996 -42.952 1.00 86.75 720 LYS A C 1
ATOM 5663 O O . LYS A 1 720 ? 21.017 -10.338 -43.778 1.00 86.75 720 LYS A O 1
ATOM 5668 N N . THR A 1 721 ? 21.563 -9.188 -41.934 1.00 85.25 721 THR A N 1
ATOM 5669 C CA . THR A 1 721 ? 20.192 -8.730 -41.670 1.00 85.25 721 THR A CA 1
ATOM 5670 C C . THR A 1 721 ? 19.663 -7.820 -42.779 1.00 85.25 721 THR A C 1
ATOM 5672 O O . THR A 1 721 ? 18.515 -7.976 -43.197 1.00 85.25 721 THR A O 1
ATOM 5675 N N . LEU A 1 722 ? 20.503 -6.915 -43.297 1.00 86.69 722 LEU A N 1
ATOM 5676 C CA . LEU A 1 722 ? 20.176 -6.081 -44.459 1.00 86.69 722 LEU A CA 1
ATOM 5677 C C . LEU A 1 722 ? 19.942 -6.930 -45.716 1.00 86.69 722 LEU A C 1
ATOM 5679 O O . LEU A 1 722 ? 19.006 -6.666 -46.468 1.00 86.69 722 LEU A O 1
ATOM 5683 N N . ALA A 1 723 ? 20.755 -7.970 -45.930 1.00 86.94 723 ALA A N 1
ATOM 5684 C CA . ALA A 1 723 ? 20.590 -8.888 -47.055 1.00 86.94 723 ALA A CA 1
ATOM 5685 C C . ALA A 1 723 ? 19.281 -9.694 -46.968 1.00 86.94 723 ALA A C 1
ATOM 5687 O O . ALA A 1 723 ? 18.565 -9.793 -47.966 1.00 86.94 723 ALA A O 1
ATOM 5688 N N . ASP A 1 724 ? 18.944 -10.210 -45.782 1.00 86.56 724 ASP A N 1
ATOM 5689 C CA . ASP A 1 724 ? 17.721 -10.984 -45.537 1.00 86.56 724 ASP A CA 1
ATOM 5690 C C . ASP A 1 724 ? 16.446 -10.135 -45.753 1.00 86.56 724 ASP A C 1
ATOM 5692 O O . ASP A 1 724 ? 15.419 -10.664 -46.172 1.00 86.56 724 ASP A O 1
ATOM 5696 N N . HIS A 1 725 ? 16.520 -8.809 -45.555 1.00 86.62 725 HIS A N 1
ATOM 5697 C CA . HIS A 1 725 ? 15.397 -7.866 -45.712 1.00 86.62 725 HIS A CA 1
ATOM 5698 C C . HIS A 1 725 ? 15.511 -6.968 -46.955 1.00 86.62 725 HIS A C 1
ATOM 5700 O O . HIS A 1 725 ? 14.848 -5.933 -47.048 1.00 86.62 725 HIS A O 1
ATOM 5706 N N . ARG A 1 726 ? 16.325 -7.362 -47.943 1.00 86.00 726 ARG A N 1
ATOM 5707 C CA . ARG A 1 726 ? 16.611 -6.554 -49.141 1.00 86.00 726 ARG A CA 1
ATOM 5708 C C . ARG A 1 726 ? 15.361 -6.096 -49.888 1.00 86.00 726 ARG A C 1
ATOM 5710 O O . ARG A 1 726 ? 15.310 -4.959 -50.340 1.00 86.00 726 ARG A O 1
ATOM 5717 N N . GLN A 1 727 ? 14.384 -6.987 -50.050 1.00 84.94 727 GLN A N 1
ATOM 5718 C CA . GLN A 1 727 ? 13.158 -6.676 -50.785 1.00 84.94 727 GLN A CA 1
ATOM 5719 C C . GLN A 1 727 ? 12.307 -5.645 -50.034 1.00 84.94 727 GLN A C 1
ATOM 5721 O O . GLN A 1 727 ? 11.932 -4.639 -50.621 1.00 84.94 727 GLN A O 1
ATOM 5726 N N . ALA A 1 728 ? 12.104 -5.835 -48.728 1.00 84.69 728 ALA A N 1
ATOM 5727 C CA . ALA A 1 728 ? 11.338 -4.905 -47.901 1.00 84.69 728 ALA A CA 1
ATOM 5728 C C . ALA A 1 728 ? 11.993 -3.513 -47.817 1.00 84.69 728 ALA A C 1
ATOM 5730 O O . ALA A 1 728 ? 11.294 -2.506 -47.798 1.00 84.69 728 ALA A O 1
ATOM 5731 N N . LEU A 1 729 ? 13.331 -3.447 -47.813 1.00 86.50 729 LEU A N 1
ATOM 5732 C CA . LEU A 1 729 ? 14.081 -2.188 -47.896 1.00 86.50 729 LEU A CA 1
ATOM 5733 C C . LEU A 1 729 ? 13.922 -1.506 -49.264 1.00 86.50 729 LEU A C 1
ATOM 5735 O O . LEU A 1 729 ? 13.714 -0.295 -49.326 1.00 86.50 729 LEU A O 1
ATOM 5739 N N . ALA A 1 730 ? 13.963 -2.276 -50.355 1.00 86.06 730 ALA A N 1
ATOM 5740 C CA . ALA A 1 730 ? 13.766 -1.750 -51.703 1.00 86.06 730 ALA A CA 1
ATOM 5741 C C . ALA A 1 730 ? 12.343 -1.199 -51.914 1.00 86.06 730 ALA A C 1
ATOM 5743 O O . ALA A 1 730 ? 12.188 -0.161 -52.556 1.00 86.06 730 ALA A O 1
ATOM 5744 N N . ASP A 1 731 ? 11.327 -1.844 -51.332 1.00 84.69 731 ASP A N 1
ATOM 5745 C CA . ASP A 1 731 ? 9.923 -1.414 -51.408 1.00 84.69 731 ASP A CA 1
ATOM 5746 C C . ASP A 1 731 ? 9.687 -0.038 -50.754 1.00 84.69 731 ASP A C 1
ATOM 5748 O O . ASP A 1 731 ? 8.785 0.693 -51.162 1.00 84.69 731 ASP A O 1
ATOM 5752 N N . VAL A 1 732 ? 10.525 0.343 -49.782 1.00 83.69 732 VAL A N 1
ATOM 5753 C CA . VAL A 1 732 ? 10.506 1.660 -49.114 1.00 83.69 732 VAL A CA 1
ATOM 5754 C C . VAL A 1 732 ? 11.590 2.618 -49.629 1.00 83.69 732 VAL A C 1
ATOM 5756 O O . VAL A 1 732 ? 11.862 3.636 -49.000 1.00 83.69 732 VAL A O 1
ATOM 5759 N N . GLY A 1 733 ? 12.229 2.300 -50.761 1.00 83.81 733 GLY A N 1
ATOM 5760 C CA . GLY A 1 733 ? 13.192 3.185 -51.428 1.00 83.81 733 GLY A CA 1
ATOM 5761 C C . GLY A 1 733 ? 14.611 3.194 -50.845 1.00 83.81 733 GLY A C 1
ATOM 5762 O O . GLY A 1 733 ? 15.415 4.045 -51.223 1.00 83.81 733 GLY A O 1
ATOM 5763 N N . LEU A 1 734 ? 14.962 2.253 -49.961 1.00 86.00 734 LEU A N 1
ATOM 5764 C CA . LEU A 1 734 ? 16.291 2.162 -49.348 1.00 86.00 734 LEU A CA 1
ATOM 5765 C C . LEU A 1 734 ? 17.138 1.056 -49.997 1.00 86.00 734 LEU A C 1
ATOM 5767 O O . LEU A 1 734 ? 16.887 -0.134 -49.814 1.00 86.00 734 LEU A O 1
ATOM 5771 N N . ASP A 1 735 ? 18.192 1.442 -50.722 1.00 88.44 735 ASP A N 1
ATOM 5772 C CA . ASP A 1 735 ? 19.173 0.491 -51.265 1.00 88.44 735 ASP A CA 1
ATOM 5773 C C . ASP A 1 735 ? 20.290 0.167 -50.259 1.00 88.44 735 ASP A C 1
ATOM 5775 O O . ASP A 1 735 ? 20.805 1.047 -49.563 1.00 88.44 735 ASP A O 1
ATOM 5779 N N . ILE A 1 736 ? 20.722 -1.098 -50.234 1.00 87.38 736 ILE A N 1
ATOM 5780 C CA . ILE A 1 736 ? 21.753 -1.594 -49.309 1.00 87.38 736 ILE A CA 1
ATOM 5781 C C . ILE A 1 736 ? 23.076 -0.838 -49.490 1.00 87.38 736 ILE A C 1
ATOM 5783 O O . ILE A 1 736 ? 23.680 -0.456 -48.494 1.00 87.38 736 ILE A O 1
ATOM 5787 N N . GLN A 1 737 ? 23.507 -0.546 -50.725 1.00 88.12 737 GLN A N 1
ATOM 5788 C CA . GLN A 1 737 ? 24.782 0.156 -50.947 1.00 88.12 737 GLN A CA 1
ATOM 5789 C C . GLN A 1 737 ? 24.735 1.601 -50.443 1.00 88.12 737 GLN A C 1
ATOM 5791 O O . GLN A 1 737 ? 25.768 2.193 -50.126 1.00 88.12 737 GLN A O 1
ATOM 5796 N N . SER A 1 738 ? 23.547 2.204 -50.426 1.00 87.56 738 SER A N 1
ATOM 5797 C CA . SER A 1 738 ? 23.333 3.542 -49.875 1.00 87.56 738 SER A CA 1
ATOM 5798 C C . SER A 1 738 ? 23.343 3.516 -48.346 1.00 87.56 738 SER A C 1
ATOM 5800 O O . SER A 1 738 ? 23.938 4.401 -47.739 1.00 87.56 738 SER A O 1
ATOM 5802 N N . ILE A 1 739 ? 22.768 2.477 -47.726 1.00 89.00 739 ILE A N 1
ATOM 5803 C CA . ILE A 1 739 ? 22.847 2.255 -46.273 1.00 89.00 739 ILE A CA 1
ATOM 5804 C C . ILE A 1 739 ? 24.296 2.000 -45.840 1.00 89.00 739 ILE A C 1
ATOM 5806 O O . ILE A 1 739 ? 24.750 2.598 -44.872 1.00 89.00 739 ILE A O 1
ATOM 5810 N N . GLU A 1 740 ? 25.042 1.155 -46.553 1.00 89.81 740 GLU A N 1
ATOM 5811 C CA . GLU A 1 740 ? 26.449 0.870 -46.237 1.00 89.81 740 GLU A CA 1
ATOM 5812 C C . GLU A 1 740 ? 27.300 2.146 -46.279 1.00 89.81 740 GLU A C 1
ATOM 5814 O O . GLU A 1 740 ? 28.006 2.435 -45.317 1.00 89.81 740 GLU A O 1
ATOM 5819 N N . ARG A 1 741 ? 27.147 2.972 -47.325 1.00 89.25 741 ARG A N 1
ATOM 5820 C CA . ARG A 1 741 ? 27.800 4.293 -47.409 1.00 89.25 741 ARG A CA 1
ATOM 5821 C C . ARG A 1 741 ? 27.354 5.248 -46.301 1.00 89.25 741 ARG A C 1
ATOM 5823 O O . ARG A 1 741 ? 28.170 5.995 -45.773 1.00 89.25 741 ARG A O 1
ATOM 5830 N N . PHE A 1 742 ? 26.076 5.233 -45.927 1.00 91.69 742 PHE A N 1
ATOM 5831 C CA . PHE A 1 742 ? 25.573 6.045 -44.818 1.00 91.69 742 PHE A CA 1
ATOM 5832 C C . PHE A 1 742 ? 26.242 5.665 -43.492 1.00 91.69 742 PHE A C 1
ATOM 5834 O O . PHE A 1 742 ? 26.674 6.550 -42.755 1.00 91.69 742 PHE A O 1
ATOM 5841 N N . LEU A 1 743 ? 26.398 4.366 -43.222 1.00 91.00 743 LEU A N 1
ATOM 5842 C CA . LEU A 1 743 ? 27.028 3.844 -42.006 1.00 91.00 743 LEU A CA 1
ATOM 5843 C C . LEU A 1 743 ? 28.529 4.171 -41.894 1.00 91.00 743 LEU A C 1
ATOM 5845 O O . LEU A 1 743 ? 29.074 4.101 -40.795 1.00 91.00 743 LEU A O 1
ATOM 5849 N N . GLU A 1 744 ? 29.192 4.567 -42.986 1.00 90.12 744 GLU A N 1
ATOM 5850 C CA . GLU A 1 744 ? 30.567 5.096 -42.956 1.00 90.12 744 GLU A CA 1
ATOM 5851 C C . GLU A 1 744 ? 30.641 6.538 -42.415 1.00 90.12 744 GLU A C 1
ATOM 5853 O O . GLU A 1 744 ? 31.715 7.008 -42.030 1.00 90.12 744 GLU A O 1
ATOM 5858 N N . THR A 1 745 ? 29.512 7.254 -42.360 1.00 89.31 745 THR A N 1
ATOM 5859 C CA . THR A 1 745 ? 29.443 8.629 -41.844 1.00 89.31 745 THR A CA 1
ATOM 5860 C C . THR A 1 745 ? 29.621 8.650 -40.326 1.00 89.31 745 THR A C 1
ATOM 5862 O O . THR A 1 745 ? 29.121 7.786 -39.604 1.00 89.31 745 THR A O 1
ATOM 5865 N N . SER A 1 746 ? 30.293 9.677 -39.796 1.00 86.88 746 SER A N 1
ATOM 5866 C CA . SER A 1 746 ? 30.408 9.855 -38.347 1.00 86.88 746 SER A CA 1
ATOM 5867 C C . SER A 1 746 ? 29.024 9.979 -37.692 1.00 86.88 746 SER A C 1
ATOM 5869 O O . SER A 1 746 ? 28.141 10.670 -38.192 1.00 86.88 746 SER A O 1
ATOM 5871 N N . ASN A 1 747 ? 28.840 9.314 -36.549 1.00 90.62 747 ASN A N 1
ATOM 5872 C CA . ASN A 1 747 ? 27.585 9.220 -35.786 1.00 90.62 747 ASN A CA 1
ATOM 5873 C C . ASN A 1 747 ? 26.456 8.392 -36.423 1.00 90.62 747 ASN A C 1
ATOM 5875 O O . ASN A 1 747 ? 25.442 8.191 -35.751 1.00 90.62 747 ASN A O 1
ATOM 5879 N N . ALA A 1 748 ? 26.610 7.870 -37.642 1.00 93.31 748 ALA A N 1
ATOM 5880 C CA . ALA A 1 748 ? 25.676 6.882 -38.174 1.00 93.31 748 ALA A CA 1
ATOM 5881 C C . ALA A 1 748 ? 25.827 5.553 -37.415 1.00 93.31 748 ALA A C 1
ATOM 5883 O O . ALA A 1 748 ? 26.921 5.180 -36.988 1.00 93.31 748 ALA A O 1
ATOM 5884 N N . GLY A 1 749 ? 24.719 4.846 -37.204 1.00 92.56 749 GLY A N 1
ATOM 5885 C CA . GLY A 1 749 ? 24.713 3.598 -36.453 1.00 92.56 749 GLY A CA 1
ATOM 5886 C C . GLY A 1 749 ? 23.621 2.639 -36.899 1.00 92.56 749 GLY A C 1
ATOM 5887 O O . GLY A 1 749 ? 22.565 3.043 -37.388 1.00 92.56 749 GLY A O 1
ATOM 5888 N N . ILE A 1 750 ? 23.892 1.352 -36.693 1.00 93.75 750 ILE A N 1
ATOM 5889 C CA . ILE A 1 750 ? 22.938 0.258 -36.846 1.00 93.75 750 ILE A CA 1
ATOM 5890 C C . ILE A 1 750 ? 22.937 -0.565 -35.559 1.00 93.75 750 ILE A C 1
ATOM 5892 O O . ILE A 1 750 ? 23.972 -1.078 -35.132 1.00 93.75 750 ILE A O 1
ATOM 5896 N N . PHE A 1 751 ? 21.775 -0.669 -34.919 1.00 93.31 751 PHE A N 1
ATOM 5897 C CA . PHE A 1 751 ? 21.635 -1.334 -33.626 1.00 93.31 751 PHE A CA 1
ATOM 5898 C C . PHE A 1 751 ? 20.512 -2.362 -33.654 1.00 93.31 751 PHE A C 1
ATOM 5900 O O . PHE A 1 751 ? 19.387 -2.048 -34.041 1.00 93.31 751 PHE A O 1
ATOM 5907 N N . ALA A 1 752 ? 20.813 -3.576 -33.194 1.00 93.69 752 ALA A N 1
ATOM 5908 C CA . ALA A 1 752 ? 19.816 -4.601 -32.919 1.00 93.69 752 ALA A CA 1
ATOM 5909 C C . ALA A 1 752 ? 19.416 -4.594 -31.448 1.00 93.69 752 ALA A C 1
ATOM 5911 O O . ALA A 1 752 ? 20.256 -4.454 -30.551 1.00 93.69 752 ALA A O 1
ATOM 5912 N N . GLY A 1 753 ? 18.129 -4.787 -31.203 1.00 94.94 753 GLY A N 1
ATOM 5913 C CA . GLY A 1 753 ? 17.599 -4.840 -29.855 1.00 94.94 753 GLY A CA 1
ATOM 5914 C C . GLY A 1 753 ? 16.108 -5.121 -29.832 1.00 94.94 753 GLY A C 1
ATOM 5915 O O . GLY A 1 753 ? 15.469 -5.303 -30.862 1.00 94.94 753 GLY A O 1
ATOM 5916 N N . ARG A 1 754 ? 15.544 -5.141 -28.627 1.00 95.44 754 ARG A N 1
ATOM 5917 C CA . ARG A 1 754 ? 14.106 -5.273 -28.411 1.00 95.44 754 ARG A CA 1
ATOM 5918 C C . ARG A 1 754 ? 13.484 -3.886 -28.300 1.00 95.44 754 ARG A C 1
ATOM 5920 O O . ARG A 1 754 ? 13.930 -3.088 -27.475 1.00 95.44 754 ARG A O 1
ATOM 5927 N N . ALA A 1 755 ? 12.448 -3.619 -29.087 1.00 95.75 755 ALA A N 1
ATOM 5928 C CA . ALA A 1 755 ? 11.687 -2.376 -29.023 1.00 95.75 755 ALA A CA 1
ATOM 5929 C C . ALA A 1 755 ? 10.611 -2.436 -27.930 1.00 95.75 755 ALA A C 1
ATOM 5931 O O . ALA A 1 755 ? 9.752 -3.317 -27.917 1.00 95.75 755 ALA A O 1
ATOM 5932 N N . LEU A 1 756 ? 10.625 -1.468 -27.020 1.00 95.50 756 LEU A N 1
ATOM 5933 C CA . LEU A 1 756 ? 9.690 -1.341 -25.908 1.00 95.50 756 LEU A CA 1
ATOM 5934 C C . LEU A 1 756 ? 8.888 -0.040 -26.020 1.00 95.50 756 LEU A C 1
ATOM 5936 O O . LEU A 1 756 ? 9.394 0.992 -26.449 1.00 95.50 756 LEU A O 1
ATOM 5940 N N . TYR A 1 757 ? 7.630 -0.089 -25.580 1.00 94.19 757 TYR A N 1
ATOM 5941 C CA . TYR A 1 757 ? 6.724 1.065 -25.476 1.00 94.19 757 TYR A CA 1
ATOM 5942 C C . TYR A 1 757 ? 6.570 1.938 -26.738 1.00 94.19 757 TYR A C 1
ATOM 5944 O O . TYR A 1 757 ? 6.724 3.157 -26.638 1.00 94.19 757 TYR A O 1
ATOM 5952 N N . PRO A 1 758 ? 6.235 1.381 -27.916 1.00 94.62 758 PRO A N 1
ATOM 5953 C CA . PRO A 1 758 ? 5.970 2.200 -29.095 1.00 94.62 758 PRO A CA 1
ATOM 5954 C C . PRO A 1 758 ? 4.801 3.164 -28.853 1.00 94.62 758 PRO A C 1
ATOM 5956 O O . PRO A 1 758 ? 3.678 2.744 -28.567 1.00 94.62 758 PRO A O 1
ATOM 5959 N N . ARG A 1 759 ? 5.072 4.467 -28.959 1.00 93.50 759 ARG A N 1
ATOM 5960 C CA . ARG A 1 759 ? 4.123 5.568 -28.738 1.00 93.50 759 ARG A CA 1
ATOM 5961 C C . ARG A 1 759 ? 4.229 6.575 -29.867 1.00 93.50 759 ARG A C 1
ATOM 5963 O O . ARG A 1 759 ? 5.310 7.106 -30.109 1.00 93.50 759 ARG A O 1
ATOM 5970 N N . HIS A 1 760 ? 3.109 6.884 -30.500 1.00 93.81 760 HIS A N 1
ATOM 5971 C CA . HIS A 1 760 ? 3.018 7.956 -31.476 1.00 93.81 760 HIS A CA 1
ATOM 5972 C C . HIS A 1 760 ? 2.539 9.256 -30.822 1.00 93.81 760 HIS A C 1
ATOM 5974 O O . HIS A 1 760 ? 1.511 9.273 -30.139 1.00 93.81 760 HIS A O 1
ATOM 5980 N N . TYR A 1 761 ? 3.255 10.346 -31.091 1.00 93.38 761 TYR A N 1
ATOM 5981 C CA . TYR A 1 761 ? 2.884 11.702 -30.701 1.00 93.38 761 TYR A CA 1
ATOM 5982 C C . TYR A 1 761 ? 2.696 12.568 -31.934 1.00 93.38 761 TYR A C 1
ATOM 5984 O O . TYR A 1 761 ? 3.474 12.508 -32.884 1.00 93.38 761 TYR A O 1
ATOM 5992 N N . LYS A 1 762 ? 1.680 13.425 -31.873 1.00 93.19 762 LYS A N 1
ATOM 5993 C CA . LYS A 1 762 ? 1.483 14.495 -32.846 1.00 93.19 762 LYS A CA 1
ATOM 5994 C C . LYS A 1 762 ? 2.513 15.612 -32.636 1.00 93.19 762 LYS A C 1
ATOM 5996 O O . LYS A 1 762 ? 3.159 15.691 -31.589 1.00 93.19 762 LYS A O 1
ATOM 6001 N N . MET A 1 763 ? 2.618 16.489 -33.628 1.00 92.00 763 MET A N 1
ATOM 6002 C CA . MET A 1 763 ? 3.284 17.783 -33.525 1.00 92.00 763 MET A CA 1
ATOM 6003 C C . MET A 1 763 ? 2.838 18.508 -32.251 1.00 92.00 763 MET A C 1
ATOM 6005 O O . MET A 1 763 ? 1.648 18.518 -31.921 1.00 92.00 763 MET A O 1
ATOM 6009 N N . ASP A 1 764 ? 3.811 19.066 -31.537 1.00 90.44 764 ASP A N 1
ATOM 6010 C CA . ASP A 1 764 ? 3.654 19.796 -30.277 1.00 90.44 764 ASP A CA 1
ATOM 6011 C C . ASP A 1 764 ? 3.018 18.985 -29.129 1.00 90.44 764 ASP A C 1
ATOM 6013 O O . ASP A 1 764 ? 2.583 19.543 -28.116 1.00 90.44 764 ASP A O 1
ATOM 6017 N N . GLN A 1 765 ? 2.995 17.652 -29.255 1.00 90.06 765 GLN A N 1
ATOM 6018 C CA . GLN A 1 765 ? 2.630 16.725 -28.186 1.00 90.06 765 GLN A CA 1
ATOM 6019 C C . GLN A 1 765 ? 3.842 15.932 -27.698 1.00 90.06 765 GLN A C 1
ATOM 6021 O O . GLN A 1 765 ? 4.766 15.621 -28.451 1.00 90.06 765 GLN A O 1
ATOM 6026 N N . GLY A 1 766 ? 3.808 15.549 -26.426 1.00 86.50 766 GLY A N 1
ATOM 6027 C CA . GLY A 1 766 ? 4.805 14.710 -25.774 1.00 86.50 766 GLY A CA 1
ATOM 6028 C C . GLY A 1 766 ? 4.575 14.660 -24.268 1.00 86.50 766 GLY A C 1
ATOM 6029 O O . GLY A 1 766 ? 3.661 15.301 -23.749 1.00 86.50 766 GLY A O 1
ATOM 6030 N N . GLU A 1 767 ? 5.433 13.924 -23.579 1.00 84.94 767 GLU A N 1
ATOM 6031 C CA . GLU A 1 767 ? 5.473 13.827 -22.126 1.00 84.94 767 GLU A CA 1
ATOM 6032 C C . GLU A 1 767 ? 6.633 14.669 -21.575 1.00 84.94 767 GLU A C 1
ATOM 6034 O O . GLU A 1 767 ? 7.722 14.699 -22.153 1.00 84.94 767 GLU A O 1
ATOM 6039 N N . PRO A 1 768 ? 6.441 15.381 -20.460 1.00 69.00 768 PRO A N 1
ATOM 6040 C CA . PRO A 1 768 ? 7.447 16.299 -19.941 1.00 69.00 768 PRO A CA 1
ATOM 6041 C C . PRO A 1 768 ? 8.707 15.555 -19.457 1.00 69.00 768 PRO A C 1
ATOM 6043 O O . PRO A 1 768 ? 8.602 14.536 -18.788 1.00 69.00 768 PRO A O 1
ATOM 6046 N N . HIS A 1 769 ? 9.897 16.104 -19.733 1.00 63.34 769 HIS A N 1
ATOM 6047 C CA . HIS A 1 769 ? 11.195 15.749 -19.117 1.00 63.34 769 HIS A CA 1
ATOM 6048 C C . HIS A 1 769 ? 11.808 14.355 -19.389 1.00 63.34 769 HIS A C 1
ATOM 6050 O O . HIS A 1 769 ? 12.913 14.105 -18.908 1.00 63.34 769 HIS A O 1
ATOM 6056 N N . PHE A 1 770 ? 11.194 13.478 -20.195 1.00 70.38 770 PHE A N 1
ATOM 6057 C CA . PHE A 1 770 ? 11.750 12.144 -20.494 1.00 70.38 770 PHE A CA 1
ATOM 6058 C C . PHE A 1 770 ? 11.917 11.908 -22.001 1.00 70.38 770 PHE A C 1
ATOM 6060 O O . PHE A 1 770 ? 10.932 11.779 -22.730 1.00 70.38 770 PHE A O 1
ATOM 6067 N N . PHE A 1 771 ? 13.160 11.825 -22.486 1.00 74.50 771 PHE A N 1
ATOM 6068 C CA . PHE A 1 771 ? 13.440 11.303 -23.831 1.00 74.50 771 PHE A CA 1
ATOM 6069 C C . PHE A 1 771 ? 13.132 9.795 -23.878 1.00 74.50 771 PHE A C 1
ATOM 6071 O O . PHE A 1 771 ? 13.321 9.121 -22.867 1.00 74.50 771 PHE A O 1
ATOM 6078 N N . PRO A 1 772 ? 12.651 9.249 -25.012 1.00 83.31 772 PRO A N 1
ATOM 6079 C CA . PRO A 1 772 ? 12.388 9.910 -26.298 1.00 83.31 772 PRO A CA 1
ATOM 6080 C C . PRO A 1 772 ? 11.011 10.601 -26.391 1.00 83.31 772 PRO A C 1
ATOM 6082 O O . PRO A 1 772 ? 10.629 11.086 -27.449 1.00 83.31 772 PRO A O 1
ATOM 6085 N N . THR A 1 773 ? 10.244 10.655 -25.300 1.00 85.12 773 THR A N 1
ATOM 6086 C CA . THR A 1 773 ? 8.835 11.086 -25.307 1.00 85.12 773 THR A CA 1
ATOM 6087 C C . THR A 1 773 ? 8.596 12.591 -25.193 1.00 85.12 773 THR A C 1
ATOM 6089 O O . THR A 1 773 ? 7.443 13.006 -25.233 1.00 85.12 773 THR A O 1
ATOM 6092 N N . ILE A 1 774 ? 9.643 13.411 -25.072 1.00 87.00 774 ILE A N 1
ATOM 6093 C CA . ILE A 1 774 ? 9.537 14.874 -24.931 1.00 87.00 774 ILE A CA 1
ATOM 6094 C C . ILE A 1 774 ? 8.728 15.534 -26.045 1.00 87.00 774 ILE A C 1
ATOM 6096 O O . ILE A 1 774 ? 8.679 15.012 -27.151 1.00 87.00 774 ILE A O 1
ATOM 6100 N N . ASN A 1 775 ? 8.139 16.700 -25.775 1.00 90.00 775 ASN A N 1
ATOM 6101 C CA . ASN A 1 775 ? 7.438 17.491 -26.786 1.00 90.00 775 ASN A CA 1
ATOM 6102 C C . ASN A 1 775 ? 8.379 17.915 -27.936 1.00 90.00 775 ASN A C 1
ATOM 6104 O O . ASN A 1 775 ? 9.467 18.417 -27.662 1.00 90.00 775 ASN A O 1
ATOM 6108 N N . MET A 1 776 ? 7.959 17.723 -29.195 1.00 90.06 776 MET A N 1
ATOM 6109 C CA . MET A 1 776 ? 8.721 18.091 -30.397 1.00 90.06 776 MET A CA 1
ATOM 6110 C C . MET A 1 776 ? 7.817 18.658 -31.509 1.00 90.06 776 MET A C 1
ATOM 6112 O O . MET A 1 776 ? 6.649 18.265 -31.597 1.00 90.06 776 MET A O 1
ATOM 6116 N N . PRO A 1 777 ? 8.350 19.525 -32.395 1.00 92.69 777 PRO A N 1
ATOM 6117 C CA . PRO A 1 777 ? 7.567 20.287 -33.377 1.00 92.69 777 PRO A CA 1
ATOM 6118 C C . PRO A 1 777 ? 7.152 19.480 -34.623 1.00 92.69 777 PRO A C 1
ATOM 6120 O O . PRO A 1 777 ? 6.838 20.049 -35.664 1.00 92.69 777 PRO A O 1
ATOM 6123 N N . PHE A 1 778 ? 7.140 18.148 -34.542 1.00 93.44 778 PHE A N 1
ATOM 6124 C CA . PHE A 1 778 ? 6.766 17.256 -35.640 1.00 93.44 778 PHE A CA 1
ATOM 6125 C C . PHE A 1 778 ? 6.142 15.948 -35.111 1.00 93.44 778 PHE A C 1
ATOM 6127 O O . PHE A 1 778 ? 6.422 15.536 -33.971 1.00 93.44 778 PHE A O 1
ATOM 6134 N N . PRO A 1 779 ? 5.270 15.292 -35.907 1.00 94.44 779 PRO A N 1
ATOM 6135 C CA . PRO A 1 779 ? 4.705 13.996 -35.566 1.00 94.44 779 PRO A CA 1
ATOM 6136 C C . PRO A 1 779 ? 5.773 12.905 -35.653 1.00 94.44 779 PRO A C 1
ATOM 6138 O O . PRO A 1 779 ? 6.679 12.954 -36.487 1.00 94.44 779 PRO A O 1
ATOM 6141 N N . ARG A 1 780 ? 5.697 11.935 -34.743 1.00 94.31 780 ARG A N 1
ATOM 6142 C CA . ARG A 1 780 ? 6.732 10.906 -34.602 1.00 94.31 780 ARG A CA 1
ATOM 6143 C C . ARG A 1 780 ? 6.254 9.709 -33.807 1.00 94.31 780 ARG A C 1
ATOM 6145 O O . ARG A 1 780 ? 5.445 9.829 -32.885 1.00 94.31 780 ARG A O 1
ATOM 6152 N N . THR A 1 781 ? 6.860 8.572 -34.095 1.00 95.19 781 THR A N 1
ATOM 6153 C CA . THR A 1 781 ? 6.773 7.365 -33.281 1.00 95.19 781 THR A CA 1
ATOM 6154 C C . THR A 1 781 ? 8.039 7.235 -32.444 1.00 95.19 781 THR A C 1
ATOM 6156 O O . THR A 1 781 ? 9.151 7.336 -32.945 1.00 95.19 781 THR A O 1
ATOM 6159 N N . THR A 1 782 ? 7.875 7.032 -31.145 1.00 94.88 782 THR A N 1
ATOM 6160 C CA . THR A 1 782 ? 8.964 6.919 -30.170 1.00 94.88 782 THR A CA 1
ATOM 6161 C C . THR A 1 782 ? 8.907 5.556 -29.504 1.00 94.88 782 THR A C 1
ATOM 6163 O O . THR A 1 782 ? 7.815 5.044 -29.257 1.00 94.88 782 THR A O 1
ATOM 6166 N N . PHE A 1 783 ? 10.057 4.967 -29.205 1.00 95.31 783 PHE A N 1
ATOM 6167 C CA . PHE A 1 783 ? 10.156 3.712 -28.460 1.00 95.31 783 PHE A CA 1
ATOM 6168 C C . PHE A 1 783 ? 11.527 3.609 -27.791 1.00 95.31 783 PHE A C 1
ATOM 6170 O O . PHE A 1 783 ? 12.461 4.323 -28.153 1.00 95.31 783 PHE A O 1
ATOM 6177 N N . THR A 1 784 ? 11.660 2.721 -26.814 1.00 94.75 784 THR A N 1
ATOM 6178 C CA . THR A 1 784 ? 12.951 2.426 -26.185 1.00 94.75 784 THR A CA 1
ATOM 6179 C C . THR A 1 784 ? 13.515 1.143 -26.773 1.00 94.75 784 THR A C 1
ATOM 6181 O O . THR A 1 784 ? 12.867 0.103 -26.716 1.00 94.75 784 THR A O 1
ATOM 6184 N N . LEU A 1 785 ? 14.723 1.197 -27.320 1.00 94.94 785 LEU A N 1
ATOM 6185 C CA . LEU A 1 785 ? 15.473 0.030 -27.760 1.00 94.94 785 LEU A CA 1
ATOM 6186 C C . LEU A 1 785 ? 16.361 -0.461 -26.614 1.00 94.94 785 LEU A C 1
ATOM 6188 O O . LEU A 1 785 ? 17.131 0.317 -26.052 1.00 94.94 785 LEU A O 1
ATOM 6192 N N . ILE A 1 786 ? 16.279 -1.749 -26.286 1.00 95.50 786 ILE A N 1
ATOM 6193 C CA . ILE A 1 786 ? 17.210 -2.396 -25.353 1.00 95.50 786 ILE A CA 1
ATOM 6194 C C . ILE A 1 786 ? 18.015 -3.488 -26.060 1.00 95.50 786 ILE A C 1
ATOM 6196 O O . ILE A 1 786 ? 17.464 -4.302 -26.799 1.00 95.50 786 ILE A O 1
ATOM 6200 N N . GLY A 1 787 ? 19.322 -3.539 -25.830 1.00 93.38 787 GLY A N 1
ATOM 6201 C CA . GLY A 1 787 ? 20.196 -4.522 -26.472 1.00 93.38 787 GLY A CA 1
ATOM 6202 C C . GLY A 1 787 ? 21.599 -4.562 -25.863 1.00 93.38 787 GLY A C 1
ATOM 6203 O O . GLY A 1 787 ? 21.807 -4.039 -24.764 1.00 93.38 787 GLY A O 1
ATOM 6204 N N . PRO A 1 788 ? 22.587 -5.138 -26.571 1.00 90.00 788 PRO A N 1
ATOM 6205 C CA . PRO A 1 788 ? 23.975 -5.207 -26.099 1.00 90.00 788 PRO A CA 1
ATOM 6206 C C . PRO A 1 788 ? 24.578 -3.828 -25.801 1.00 90.00 788 PRO A C 1
ATOM 6208 O O . PRO A 1 788 ? 25.332 -3.663 -24.839 1.00 90.00 788 PRO A O 1
ATOM 6211 N N . VAL A 1 789 ? 24.177 -2.826 -26.591 1.00 87.69 789 VAL A N 1
ATOM 6212 C CA . VAL A 1 789 ? 24.574 -1.415 -26.456 1.00 87.69 789 VAL A CA 1
ATOM 6213 C C . VAL A 1 789 ? 23.928 -0.702 -25.263 1.00 87.69 789 VAL A C 1
ATOM 6215 O O . VAL A 1 789 ? 24.293 0.427 -24.952 1.00 87.69 789 VAL A O 1
ATOM 6218 N N . GLY A 1 790 ? 23.013 -1.372 -24.557 1.00 90.00 790 GLY A N 1
ATOM 6219 C CA . GLY A 1 790 ? 22.253 -0.814 -23.447 1.00 90.00 790 GLY A CA 1
ATOM 6220 C C . GLY A 1 790 ? 20.874 -0.324 -23.875 1.00 90.00 790 GLY A C 1
ATOM 6221 O O . GLY A 1 790 ? 20.245 -0.890 -24.767 1.00 90.00 790 GLY A O 1
ATOM 6222 N N . GLU A 1 791 ? 20.389 0.684 -23.163 1.00 90.69 791 GLU A N 1
ATOM 6223 C CA . GLU A 1 791 ? 19.118 1.367 -23.368 1.00 90.69 791 GLU A CA 1
ATOM 6224 C C . GLU A 1 791 ? 19.327 2.595 -24.261 1.00 90.69 791 GLU A C 1
ATOM 6226 O O . GLU A 1 791 ? 20.164 3.450 -23.959 1.00 90.69 791 GLU A O 1
ATOM 6231 N N . LEU A 1 792 ? 18.544 2.689 -25.336 1.00 90.31 792 LEU A N 1
ATOM 6232 C CA . LEU A 1 792 ? 18.540 3.802 -26.281 1.00 90.31 792 LEU A CA 1
ATOM 6233 C C . LEU A 1 792 ? 17.102 4.279 -26.515 1.00 90.31 792 LEU A C 1
ATOM 6235 O O . LEU A 1 792 ? 16.234 3.504 -26.913 1.00 90.31 792 LEU A O 1
ATOM 6239 N N . GLY A 1 793 ? 16.838 5.567 -26.298 1.00 93.06 793 GLY A N 1
ATOM 6240 C CA . GLY A 1 793 ? 15.578 6.186 -26.712 1.00 93.06 793 GLY A CA 1
ATOM 6241 C C . GLY A 1 793 ? 15.600 6.464 -28.212 1.00 93.06 793 GLY A C 1
ATOM 6242 O O . GLY A 1 793 ? 16.486 7.176 -28.674 1.00 93.06 793 GLY A O 1
ATOM 6243 N N . VAL A 1 794 ? 14.638 5.929 -28.959 1.00 95.62 794 VAL A N 1
ATOM 6244 C CA . VAL A 1 794 ? 14.553 6.059 -30.419 1.00 95.62 794 VAL A CA 1
ATOM 6245 C C . VAL A 1 794 ? 13.386 6.959 -30.804 1.00 95.62 794 VAL A C 1
ATOM 6247 O O . VAL A 1 794 ? 12.290 6.855 -30.242 1.00 95.62 794 VAL A O 1
ATOM 6250 N N . ILE A 1 795 ? 13.623 7.832 -31.780 1.00 95.56 795 ILE A N 1
ATOM 6251 C CA . ILE A 1 795 ? 12.612 8.698 -32.383 1.00 95.56 795 ILE A CA 1
ATOM 6252 C C . ILE A 1 795 ? 12.592 8.432 -33.884 1.00 95.56 795 ILE A C 1
ATOM 6254 O O . ILE A 1 795 ? 13.612 8.574 -34.542 1.00 95.56 795 ILE A O 1
ATOM 6258 N N . LEU A 1 796 ? 11.423 8.085 -34.413 1.00 95.44 796 LEU A N 1
ATOM 6259 C CA . LEU A 1 796 ? 11.156 7.926 -35.837 1.00 95.44 796 LEU A CA 1
ATOM 6260 C C . LEU A 1 796 ? 10.124 8.980 -36.269 1.00 95.44 796 LEU A C 1
ATOM 6262 O O . LEU A 1 796 ? 8.934 8.813 -35.974 1.00 95.44 796 LEU A O 1
ATOM 6266 N N . PRO A 1 797 ? 10.542 10.085 -36.904 1.00 94.62 797 PRO A N 1
ATOM 6267 C CA . PRO A 1 797 ? 9.612 11.087 -37.416 1.00 94.62 797 PRO A CA 1
ATOM 6268 C C . PRO A 1 797 ? 8.755 10.552 -38.561 1.00 94.62 797 PRO A C 1
ATOM 6270 O O . PRO A 1 797 ? 9.233 9.771 -39.381 1.00 94.62 797 PRO A O 1
ATOM 6273 N N . GLY A 1 798 ? 7.490 10.966 -38.599 1.00 91.38 798 GLY A N 1
ATOM 6274 C CA . GLY A 1 798 ? 6.557 10.565 -39.648 1.00 91.38 798 GLY A CA 1
ATOM 6275 C C . GLY A 1 798 ? 5.134 10.341 -39.163 1.00 91.38 798 GLY A C 1
ATOM 6276 O O . GLY A 1 798 ? 4.772 10.703 -38.037 1.00 91.38 798 GLY A O 1
ATOM 6277 N N . GLY A 1 799 ? 4.315 9.756 -40.040 1.00 87.31 799 GLY A N 1
ATOM 6278 C CA . GLY A 1 799 ? 2.918 9.439 -39.765 1.00 87.31 799 GLY A CA 1
ATOM 6279 C C . GLY A 1 799 ? 2.702 8.386 -38.670 1.00 87.31 799 GLY A C 1
ATOM 6280 O O . GLY A 1 799 ? 3.628 7.822 -38.083 1.00 87.31 799 GLY A O 1
ATOM 6281 N N . ILE A 1 800 ? 1.429 8.121 -38.364 1.00 89.00 800 ILE A N 1
ATOM 6282 C CA . ILE A 1 800 ? 1.042 7.059 -37.426 1.00 89.00 800 ILE A CA 1
ATOM 6283 C C . ILE A 1 800 ? 1.199 5.708 -38.139 1.00 89.00 800 ILE A C 1
ATOM 6285 O O . ILE A 1 800 ? 0.456 5.469 -39.095 1.00 89.00 800 ILE A O 1
ATOM 6289 N N . PRO A 1 801 ? 2.073 4.796 -37.675 1.00 88.38 801 PRO A N 1
ATOM 6290 C CA . PRO A 1 801 ? 2.118 3.447 -38.223 1.00 88.38 801 PRO A CA 1
ATOM 6291 C C . PRO A 1 801 ? 0.807 2.713 -37.910 1.00 88.38 801 PRO A C 1
ATOM 6293 O O . PRO A 1 801 ? 0.194 2.929 -36.863 1.00 88.38 801 PRO A O 1
ATOM 6296 N N . SER A 1 802 ? 0.360 1.831 -38.806 1.00 85.38 802 SER A N 1
ATOM 6297 C CA . SER A 1 802 ? -0.873 1.052 -38.607 1.00 85.38 802 SER A CA 1
ATOM 6298 C C . SER A 1 802 ? -0.791 0.150 -37.370 1.00 85.38 802 SER A C 1
ATOM 6300 O O . SER A 1 802 ? -1.766 0.007 -36.632 1.00 85.38 802 SER A O 1
ATOM 6302 N N . TYR A 1 803 ? 0.388 -0.414 -37.126 1.00 88.88 803 TYR A N 1
ATOM 6303 C CA . TYR A 1 803 ? 0.743 -1.226 -35.972 1.00 88.88 803 TYR A CA 1
ATOM 6304 C C . TYR A 1 803 ? 2.249 -1.083 -35.721 1.00 88.88 803 TYR A C 1
ATOM 6306 O O . TYR A 1 803 ? 2.992 -0.836 -36.659 1.00 88.88 803 TYR A O 1
ATOM 6314 N N . PHE A 1 804 ? 2.716 -1.216 -34.480 1.00 91.88 804 PHE A N 1
ATOM 6315 C CA . PHE A 1 804 ? 4.144 -1.385 -34.187 1.00 91.88 804 PHE A CA 1
ATOM 6316 C C . PHE A 1 804 ? 4.245 -2.309 -32.973 1.00 91.88 804 PHE A C 1
ATOM 6318 O O . PHE A 1 804 ? 3.845 -1.898 -31.881 1.00 91.88 804 PHE A O 1
ATOM 6325 N N . PRO A 1 805 ? 4.750 -3.543 -33.107 1.00 91.12 805 PRO A N 1
ATOM 6326 C CA . PRO A 1 805 ? 4.693 -4.518 -32.026 1.00 91.12 805 PRO A CA 1
ATOM 6327 C C . PRO A 1 805 ? 5.487 -4.090 -30.783 1.00 91.12 805 PRO A C 1
ATOM 6329 O O . PRO A 1 805 ? 6.583 -3.541 -30.859 1.00 91.12 805 PRO A O 1
ATOM 6332 N N . HIS A 1 806 ? 4.911 -4.339 -29.605 1.00 92.88 806 HIS A N 1
ATOM 6333 C CA . HIS A 1 806 ? 5.611 -4.173 -28.334 1.00 92.88 806 HIS A CA 1
ATOM 6334 C C . HIS A 1 806 ? 6.474 -5.401 -28.032 1.00 92.88 806 HIS A C 1
ATOM 6336 O O . HIS A 1 806 ? 6.018 -6.528 -28.219 1.00 92.88 806 HIS A O 1
ATOM 6342 N N . ALA A 1 807 ? 7.680 -5.175 -27.506 1.00 94.12 807 ALA A N 1
ATOM 6343 C CA . ALA A 1 807 ? 8.633 -6.214 -27.127 1.00 94.12 807 ALA A CA 1
ATOM 6344 C C . ALA A 1 807 ? 9.066 -7.124 -28.293 1.00 94.12 807 ALA A C 1
ATOM 6346 O O . ALA A 1 807 ? 9.489 -8.259 -28.064 1.00 94.12 807 ALA A O 1
ATOM 6347 N N . SER A 1 808 ? 9.026 -6.599 -29.521 1.00 93.12 808 SER A N 1
ATOM 6348 C CA . SER A 1 808 ? 9.563 -7.260 -30.710 1.00 93.12 808 SER A CA 1
ATOM 6349 C C . SER A 1 808 ? 11.053 -7.017 -30.883 1.00 93.12 808 SER A C 1
ATOM 6351 O O . SER A 1 808 ? 11.577 -5.971 -30.482 1.00 93.12 808 SER A O 1
ATOM 6353 N N . ASP A 1 809 ? 11.715 -7.949 -31.551 1.00 93.56 809 ASP A N 1
ATOM 6354 C CA . ASP A 1 809 ? 13.102 -7.791 -31.962 1.00 93.56 809 ASP A CA 1
ATOM 6355 C C . ASP A 1 809 ? 13.152 -6.890 -33.213 1.00 93.56 809 ASP A C 1
ATOM 6357 O O . ASP A 1 809 ? 12.391 -7.071 -34.166 1.00 93.56 809 ASP A O 1
ATOM 6361 N N . VAL A 1 810 ? 14.002 -5.860 -33.192 1.00 94.50 810 VAL A N 1
ATOM 6362 C CA . VAL A 1 810 ? 14.112 -4.856 -34.260 1.00 94.50 810 VAL A CA 1
ATOM 6363 C C . VAL A 1 810 ? 15.567 -4.499 -34.556 1.00 94.50 810 VAL A C 1
ATOM 6365 O O . VAL A 1 810 ? 16.448 -4.616 -33.698 1.00 94.50 810 VAL A O 1
ATOM 6368 N N . VAL A 1 811 ? 15.799 -3.985 -35.761 1.00 94.31 811 VAL A N 1
ATOM 6369 C CA . VAL A 1 811 ? 17.025 -3.280 -36.145 1.00 94.31 811 VAL A CA 1
ATOM 6370 C C . VAL A 1 811 ? 16.693 -1.830 -36.440 1.00 94.31 811 VAL A C 1
ATOM 6372 O O . VAL A 1 811 ? 15.772 -1.540 -37.198 1.00 94.31 811 VAL A O 1
ATOM 6375 N N . VAL A 1 812 ? 17.452 -0.919 -35.843 1.00 94.88 812 VAL A N 1
ATOM 6376 C CA . VAL A 1 812 ? 17.286 0.524 -36.013 1.00 94.88 812 VAL A CA 1
ATOM 6377 C C . VAL A 1 812 ? 18.518 1.078 -36.716 1.00 94.88 812 VAL A C 1
ATOM 6379 O O . VAL A 1 812 ? 19.644 0.816 -36.290 1.00 94.88 812 VAL A O 1
ATOM 6382 N N . ILE A 1 813 ? 18.292 1.842 -37.781 1.00 94.88 813 ILE A N 1
ATOM 6383 C CA . ILE A 1 813 ? 19.313 2.521 -38.584 1.00 94.88 813 ILE A CA 1
ATOM 6384 C C . ILE A 1 813 ? 19.078 4.021 -38.451 1.00 94.88 813 ILE A C 1
ATOM 6386 O O . ILE A 1 813 ? 17.935 4.471 -38.543 1.00 94.88 813 ILE A O 1
ATOM 6390 N N . GLY A 1 814 ? 20.128 4.806 -38.227 1.00 95.38 814 GLY A N 1
ATOM 6391 C CA . GLY A 1 814 ? 19.981 6.249 -38.041 1.00 95.38 814 GLY A CA 1
ATOM 6392 C C . GLY A 1 814 ? 21.231 6.925 -37.496 1.00 95.38 814 GLY A C 1
ATOM 6393 O O . GLY A 1 814 ? 22.333 6.390 -37.613 1.00 95.38 814 GLY A O 1
ATOM 6394 N N . CYS A 1 815 ? 21.046 8.095 -36.888 1.00 95.06 815 CYS A N 1
ATOM 6395 C CA . CYS A 1 815 ? 22.123 8.908 -36.335 1.00 95.06 815 CYS A CA 1
ATOM 6396 C C . CYS A 1 815 ? 22.060 8.969 -34.805 1.00 95.06 815 CYS A C 1
ATOM 6398 O O . CYS A 1 815 ? 21.016 9.223 -34.200 1.00 95.06 815 CYS A O 1
ATOM 6400 N N . SER A 1 816 ? 23.218 8.802 -34.173 1.00 91.75 816 SER A N 1
ATOM 6401 C CA . SER A 1 816 ? 23.391 8.984 -32.734 1.00 91.75 816 SER A CA 1
ATOM 6402 C C . SER A 1 816 ? 23.384 10.474 -32.396 1.00 91.75 816 SER A C 1
ATOM 6404 O O . SER A 1 816 ? 24.299 11.203 -32.780 1.00 91.75 816 SER A O 1
ATOM 6406 N N . GLY A 1 817 ? 22.352 10.930 -31.686 1.00 84.69 817 GLY A N 1
ATOM 6407 C CA . GLY A 1 817 ? 22.289 12.269 -31.102 1.00 84.69 817 GLY A CA 1
ATOM 6408 C C . GLY A 1 817 ? 22.782 12.295 -29.653 1.00 84.69 817 GLY A C 1
ATOM 6409 O O . GLY A 1 817 ? 23.069 11.262 -29.053 1.00 84.69 817 GLY A O 1
ATOM 6410 N N . GLU A 1 818 ? 22.832 13.487 -29.051 1.00 75.88 818 GLU A N 1
ATOM 6411 C CA . GLU A 1 818 ? 23.267 13.639 -27.651 1.00 75.88 818 GLU A CA 1
ATOM 6412 C C . GLU A 1 818 ? 22.306 12.996 -26.633 1.00 75.88 818 GLU A C 1
ATOM 6414 O O . GLU A 1 818 ? 22.737 12.575 -25.562 1.00 75.88 818 GLU A O 1
ATOM 6419 N N . LYS A 1 819 ? 20.997 12.955 -26.930 1.00 80.12 819 LYS A N 1
ATOM 6420 C CA . LYS A 1 819 ? 19.950 12.527 -25.974 1.00 80.12 819 LYS A CA 1
ATOM 6421 C C . LYS A 1 819 ? 19.069 11.378 -26.458 1.00 80.12 819 LYS A C 1
ATOM 6423 O O . LYS A 1 819 ? 18.386 10.756 -25.649 1.00 80.12 819 LYS A O 1
ATOM 6428 N N . TYR A 1 820 ? 19.040 11.128 -27.760 1.00 89.12 820 TYR A N 1
ATOM 6429 C CA . TYR A 1 820 ? 18.225 10.097 -28.391 1.00 89.12 820 TYR A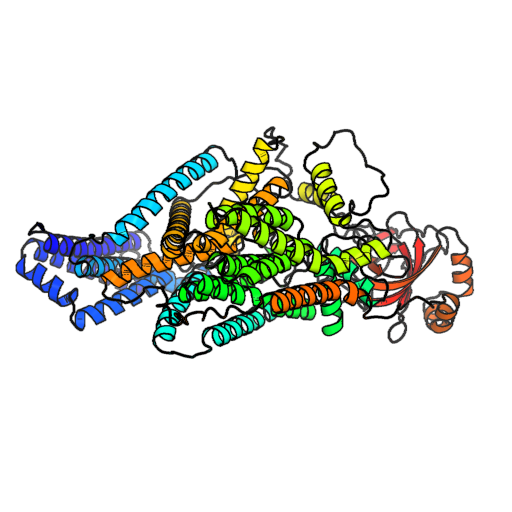 CA 1
ATOM 6430 C C . TYR A 1 820 ? 18.881 9.656 -29.699 1.00 89.12 820 TYR A C 1
ATOM 6432 O O . TYR A 1 820 ? 19.762 10.336 -30.229 1.00 89.12 820 TYR A O 1
ATOM 6440 N N . PHE A 1 821 ? 18.438 8.515 -30.207 1.00 93.62 821 PHE A N 1
ATOM 6441 C CA . PHE A 1 821 ? 18.802 8.009 -31.517 1.00 93.62 821 PHE A CA 1
ATOM 6442 C C . PHE A 1 821 ? 17.748 8.450 -32.537 1.00 93.62 821 PHE A C 1
ATOM 6444 O O . PHE A 1 821 ? 16.569 8.105 -32.395 1.00 93.62 821 PHE A O 1
ATOM 6451 N N . ASP A 1 822 ? 18.159 9.250 -33.520 1.00 94.31 822 ASP A N 1
ATOM 6452 C CA . ASP A 1 822 ? 17.276 9.731 -34.582 1.00 94.31 822 ASP A CA 1
ATOM 6453 C C . ASP A 1 822 ? 17.218 8.686 -35.696 1.00 94.31 822 ASP A C 1
ATOM 6455 O O . ASP A 1 822 ? 18.212 8.434 -36.382 1.00 94.31 822 ASP A O 1
ATOM 6459 N N . ALA A 1 823 ? 16.074 8.020 -35.817 1.00 95.31 823 ALA A N 1
ATOM 6460 C CA . ALA A 1 823 ? 15.908 6.873 -36.688 1.00 95.31 823 ALA A CA 1
ATOM 6461 C C . ALA A 1 823 ? 15.615 7.313 -38.125 1.00 95.31 823 ALA A C 1
ATOM 6463 O O . ALA A 1 823 ? 14.708 8.106 -38.391 1.00 95.31 823 ALA A O 1
ATOM 6464 N N . LEU A 1 824 ? 16.364 6.728 -39.054 1.00 93.88 824 LEU A N 1
ATOM 6465 C CA . LEU A 1 824 ? 16.083 6.748 -40.484 1.00 93.88 824 LEU A CA 1
ATOM 6466 C C . LEU A 1 824 ? 15.113 5.619 -40.851 1.00 93.88 824 LEU A C 1
ATOM 6468 O O . LEU A 1 824 ? 14.147 5.838 -41.578 1.00 93.88 824 LEU A O 1
ATOM 6472 N N . ALA A 1 825 ? 15.381 4.411 -40.347 1.00 93.00 825 ALA A N 1
ATOM 6473 C CA . ALA A 1 825 ? 14.584 3.226 -40.623 1.00 93.00 825 ALA A CA 1
ATOM 6474 C C . ALA A 1 825 ? 14.584 2.250 -39.441 1.00 93.00 825 ALA A C 1
ATOM 6476 O O . ALA A 1 825 ? 15.567 2.133 -38.702 1.00 93.00 825 ALA A O 1
ATOM 6477 N N . VAL A 1 826 ? 13.478 1.527 -39.286 1.00 94.38 826 VAL A N 1
ATOM 6478 C CA . VAL A 1 826 ? 13.288 0.473 -38.290 1.00 94.38 826 VAL A CA 1
ATOM 6479 C C . VAL A 1 826 ? 12.777 -0.777 -38.989 1.00 94.38 826 VAL A C 1
ATOM 6481 O O . VAL A 1 826 ? 11.703 -0.757 -39.584 1.00 94.38 826 VAL A O 1
ATOM 6484 N N . ILE A 1 827 ? 13.530 -1.865 -38.887 1.00 92.81 827 ILE A N 1
ATOM 6485 C CA . ILE A 1 827 ? 13.181 -3.177 -39.433 1.00 92.81 827 ILE A CA 1
ATOM 6486 C C . ILE A 1 827 ? 12.702 -4.044 -38.273 1.00 92.81 827 ILE A C 1
ATOM 6488 O O . ILE A 1 827 ? 13.461 -4.288 -37.334 1.00 92.81 827 ILE A O 1
ATOM 6492 N N . VAL A 1 828 ? 11.457 -4.510 -38.316 1.00 92.06 828 VAL A N 1
ATOM 6493 C CA . VAL A 1 828 ? 10.945 -5.482 -37.343 1.00 92.06 828 VAL A CA 1
ATOM 6494 C C . VAL A 1 828 ? 11.352 -6.877 -37.787 1.00 92.06 828 VAL A C 1
ATOM 6496 O O . VAL A 1 828 ? 11.022 -7.280 -38.893 1.00 92.06 828 VAL A O 1
ATOM 6499 N N . LEU A 1 829 ? 12.060 -7.610 -36.931 1.00 87.25 829 LEU A N 1
ATOM 6500 C CA . LEU A 1 829 ? 12.584 -8.943 -37.247 1.00 87.25 829 LEU A CA 1
ATOM 6501 C C . LEU A 1 829 ? 11.560 -10.062 -37.008 1.00 87.25 829 LEU A C 1
ATOM 6503 O O . LEU A 1 829 ? 11.726 -11.174 -37.506 1.00 87.25 829 LEU A O 1
ATOM 6507 N N . ASP A 1 830 ? 10.504 -9.777 -36.248 1.00 76.88 830 ASP A N 1
ATOM 6508 C CA . ASP A 1 830 ? 9.417 -10.714 -35.978 1.00 76.88 830 ASP A CA 1
ATOM 6509 C C . ASP A 1 830 ? 8.332 -10.652 -37.076 1.00 76.88 830 ASP A C 1
ATOM 6511 O O . ASP A 1 830 ? 7.845 -9.576 -37.428 1.00 76.88 830 ASP A O 1
ATOM 6515 N N . GLY A 1 831 ? 7.874 -11.808 -37.572 1.00 67.25 831 GLY A N 1
ATOM 6516 C CA . GLY A 1 831 ? 6.750 -11.897 -38.520 1.00 67.25 831 GLY A CA 1
ATOM 6517 C C . GLY A 1 831 ? 7.128 -11.624 -39.985 1.00 67.25 831 GLY A C 1
ATOM 6518 O O . GLY A 1 831 ? 8.142 -12.122 -40.457 1.00 67.25 831 GLY A O 1
ATOM 6519 N N . GLU A 1 832 ? 6.290 -10.875 -40.720 1.00 60.03 832 GLU A N 1
ATOM 6520 C CA . GLU A 1 832 ? 6.479 -10.568 -42.158 1.00 60.03 832 GLU A CA 1
ATOM 6521 C C . GLU A 1 832 ? 7.570 -9.513 -42.449 1.00 60.03 832 GLU A C 1
ATOM 6523 O O . GLU A 1 832 ? 7.750 -9.132 -43.602 1.00 60.03 832 GLU A O 1
ATOM 6528 N N . GLY A 1 833 ? 8.319 -9.043 -41.443 1.00 69.62 833 GLY A N 1
ATOM 6529 C CA . GLY A 1 833 ? 9.476 -8.172 -41.683 1.00 69.62 833 GLY A CA 1
ATOM 6530 C C . GLY A 1 833 ? 9.121 -6.718 -42.018 1.00 69.62 833 GLY A C 1
ATOM 6531 O O . GLY A 1 833 ? 9.669 -6.155 -42.963 1.00 69.62 833 GLY A O 1
ATOM 6532 N N . ALA A 1 834 ? 8.183 -6.105 -41.285 1.00 85.12 834 ALA A N 1
ATOM 6533 C CA . ALA A 1 834 ? 7.742 -4.734 -41.558 1.00 85.12 834 ALA A CA 1
ATOM 6534 C C . ALA A 1 834 ? 8.889 -3.717 -41.403 1.00 85.12 834 ALA A C 1
ATOM 6536 O O . ALA A 1 834 ? 9.600 -3.720 -40.393 1.00 85.12 834 ALA A O 1
ATOM 6537 N N . VAL A 1 835 ? 9.020 -2.813 -42.377 1.00 89.69 835 VAL A N 1
ATOM 6538 C CA . VAL A 1 835 ? 9.999 -1.719 -42.366 1.00 89.69 835 VAL A CA 1
ATOM 6539 C C . VAL A 1 835 ? 9.266 -0.390 -42.209 1.00 89.69 835 VAL A C 1
ATOM 6541 O O . VAL A 1 835 ? 8.384 -0.066 -43.000 1.00 89.69 835 VAL A O 1
ATOM 6544 N N . TYR A 1 836 ? 9.637 0.379 -41.188 1.00 91.75 836 TYR A N 1
ATOM 6545 C CA . TYR A 1 836 ? 9.154 1.742 -40.974 1.00 91.75 836 TYR A CA 1
ATOM 6546 C C . TYR A 1 836 ? 10.269 2.722 -41.304 1.00 91.75 836 TYR A C 1
ATOM 6548 O O . TYR A 1 836 ? 11.360 2.619 -40.743 1.00 91.75 836 TYR A O 1
ATOM 6556 N N . THR A 1 837 ? 10.000 3.676 -42.184 1.00 92.19 837 THR A N 1
ATOM 6557 C CA . THR A 1 837 ? 10.955 4.708 -42.590 1.00 92.19 837 THR A CA 1
ATOM 6558 C C . THR A 1 837 ? 10.542 6.073 -42.065 1.00 92.19 837 THR A C 1
ATOM 6560 O O . THR A 1 837 ? 9.398 6.302 -41.668 1.00 92.19 837 THR A O 1
ATOM 6563 N N . ARG A 1 838 ? 11.522 6.971 -42.000 1.00 91.69 838 ARG A N 1
ATOM 6564 C CA . ARG A 1 838 ? 11.311 8.374 -41.671 1.00 91.69 838 ARG A CA 1
ATOM 6565 C C . ARG A 1 838 ? 10.459 9.044 -42.749 1.00 91.69 838 ARG A C 1
ATOM 6567 O O . ARG A 1 838 ? 10.734 8.889 -43.935 1.00 91.69 838 ARG A O 1
ATOM 6574 N N . GLU A 1 839 ? 9.502 9.861 -42.324 1.00 89.06 839 GLU A N 1
ATOM 6575 C CA . GLU A 1 839 ? 8.750 10.760 -43.201 1.00 89.06 839 GLU A CA 1
ATOM 6576 C C . GLU A 1 839 ? 8.800 12.189 -42.633 1.00 89.06 839 GLU A C 1
ATOM 6578 O O . GLU A 1 839 ? 8.439 12.394 -41.467 1.00 89.06 839 GLU A O 1
ATOM 6583 N N . PRO A 1 840 ? 9.204 13.207 -43.412 1.00 88.88 840 PRO A N 1
ATOM 6584 C CA . PRO A 1 840 ? 9.697 13.170 -44.790 1.00 88.88 840 PRO A CA 1
ATOM 6585 C C . PRO A 1 840 ? 11.095 12.540 -44.909 1.00 88.88 840 PRO A C 1
ATOM 6587 O O . PRO A 1 840 ? 11.829 12.420 -43.925 1.00 88.88 840 PRO A O 1
ATOM 6590 N N . GLU A 1 841 ? 11.446 12.127 -46.128 1.00 87.19 841 GLU A N 1
ATOM 6591 C CA . GLU A 1 841 ? 12.782 11.617 -46.444 1.00 87.19 841 GLU A CA 1
ATOM 6592 C C . GLU A 1 841 ? 13.848 12.685 -46.154 1.00 87.19 841 GLU A C 1
ATOM 6594 O O . GLU A 1 841 ? 13.648 13.869 -46.413 1.00 87.19 841 GLU A O 1
ATOM 6599 N N . SER A 1 842 ? 14.988 12.255 -45.616 1.00 87.00 842 SER A N 1
ATOM 6600 C CA . SER A 1 842 ? 16.139 13.113 -45.327 1.00 87.00 842 SER A CA 1
ATOM 6601 C C . SER A 1 842 ? 17.351 12.608 -46.102 1.00 87.00 842 SER A C 1
ATOM 6603 O O . SER A 1 842 ? 17.430 11.421 -46.434 1.00 87.00 842 SER A O 1
ATOM 6605 N N . GLU A 1 843 ? 18.303 13.493 -46.390 1.00 86.31 843 GLU A N 1
ATOM 6606 C CA . GLU A 1 843 ? 19.574 13.086 -46.981 1.00 86.31 843 GLU A CA 1
ATOM 6607 C C . GLU A 1 843 ? 20.290 12.075 -46.071 1.00 86.31 843 GLU A C 1
ATOM 6609 O O . GLU A 1 843 ? 20.244 12.163 -44.842 1.00 86.31 843 GLU A O 1
ATOM 6614 N N . LEU A 1 844 ? 20.966 11.094 -46.676 1.00 88.19 844 LEU A N 1
ATOM 6615 C CA . LEU A 1 844 ? 21.699 10.045 -45.964 1.00 88.19 844 LEU A CA 1
ATOM 6616 C C . LEU A 1 844 ? 23.026 10.584 -45.399 1.00 88.19 844 LEU A C 1
ATOM 6618 O O . LEU A 1 844 ? 24.108 10.159 -45.800 1.00 88.19 844 LEU A O 1
ATOM 6622 N N . GLN A 1 845 ? 22.935 11.535 -44.471 1.00 89.81 845 GLN A N 1
ATOM 6623 C CA . GLN A 1 845 ? 24.049 12.158 -43.764 1.00 89.81 845 GLN A CA 1
ATOM 6624 C C . GLN A 1 845 ? 23.660 12.412 -42.300 1.00 89.81 845 GLN A C 1
ATOM 6626 O O . GLN A 1 845 ? 22.506 12.690 -41.992 1.00 89.81 845 GLN A O 1
ATOM 6631 N N . CYS A 1 846 ? 24.625 12.327 -41.378 1.00 90.50 846 CYS A N 1
ATOM 6632 C CA . CYS A 1 846 ? 24.409 12.697 -39.979 1.00 90.50 846 CYS A CA 1
ATOM 6633 C C . CYS A 1 846 ? 24.875 14.134 -39.678 1.00 90.50 846 CYS A C 1
ATOM 6635 O O . CYS A 1 846 ? 25.966 14.517 -40.112 1.00 90.50 846 CYS A O 1
ATOM 6637 N N . PRO A 1 847 ? 24.123 14.903 -38.861 1.00 90.69 847 PRO A N 1
ATOM 6638 C CA . PRO A 1 847 ? 22.800 14.580 -38.304 1.00 90.69 847 PRO A CA 1
ATOM 6639 C C . PRO A 1 847 ? 21.689 14.606 -39.371 1.00 90.69 847 PRO A C 1
ATOM 6641 O O . PRO A 1 847 ? 21.778 15.387 -40.313 1.00 90.69 847 PRO A O 1
ATOM 6644 N N . LEU A 1 848 ? 20.636 13.798 -39.188 1.00 90.50 848 LEU A N 1
ATOM 6645 C CA . LEU A 1 848 ? 19.451 13.843 -40.053 1.00 90.50 848 LEU A CA 1
ATOM 6646 C C . LEU A 1 848 ? 18.725 15.186 -39.889 1.00 90.50 848 LEU A C 1
ATOM 6648 O O . LEU A 1 848 ? 18.549 15.684 -38.768 1.00 90.50 848 LEU A O 1
ATOM 6652 N N . GLU A 1 849 ? 18.263 15.754 -41.001 1.00 89.44 849 GLU A N 1
ATOM 6653 C CA . GLU A 1 849 ? 17.513 17.009 -40.993 1.00 89.44 849 GLU A CA 1
ATOM 6654 C C . GLU A 1 849 ? 16.143 16.802 -40.331 1.00 89.44 849 GLU A C 1
ATOM 6656 O O . GLU A 1 849 ? 15.395 15.884 -40.680 1.00 89.44 849 GLU A O 1
ATOM 6661 N N . GLN A 1 850 ? 15.825 17.616 -39.318 1.00 89.69 850 GLN A N 1
ATOM 6662 C CA . GLN A 1 850 ? 14.561 17.503 -38.585 1.00 89.69 850 GLN A CA 1
ATOM 6663 C C . GLN A 1 850 ? 13.389 17.997 -39.441 1.00 89.69 850 GLN A C 1
ATOM 6665 O O . GLN A 1 850 ? 13.525 19.047 -40.068 1.00 89.69 850 GLN A O 1
ATOM 6670 N N . PRO A 1 851 ? 12.225 17.323 -39.417 1.00 90.12 851 PRO A N 1
ATOM 6671 C CA . PRO A 1 851 ? 11.090 17.747 -40.221 1.00 90.12 851 PRO A CA 1
ATOM 6672 C C . PRO A 1 851 ? 10.560 19.104 -39.772 1.00 90.12 851 PRO A C 1
ATOM 6674 O O . PRO A 1 851 ? 10.401 19.362 -38.574 1.00 90.12 851 PRO A O 1
ATOM 6677 N N . VAL A 1 852 ? 10.185 19.933 -40.740 1.00 89.25 852 VAL A N 1
ATOM 6678 C CA . VAL A 1 852 ? 9.459 21.178 -40.506 1.00 89.25 852 VAL A CA 1
ATOM 6679 C C . VAL A 1 852 ? 8.008 20.974 -40.915 1.00 89.25 852 VAL A C 1
ATOM 6681 O O . VAL A 1 852 ? 7.654 20.927 -42.095 1.00 89.25 852 VAL A O 1
ATOM 6684 N N . CYS A 1 853 ? 7.142 20.848 -39.914 1.00 88.19 853 CYS A N 1
ATOM 6685 C CA . CYS A 1 853 ? 5.727 20.581 -40.118 1.00 88.19 853 CYS A CA 1
ATOM 6686 C C . CYS A 1 853 ? 4.890 21.847 -39.943 1.00 88.19 853 CYS A C 1
ATOM 6688 O O . CYS A 1 853 ? 5.067 22.610 -38.998 1.00 88.19 853 CYS A O 1
ATOM 6690 N N . THR A 1 854 ? 3.939 22.056 -40.854 1.00 85.50 854 THR A N 1
ATOM 6691 C CA . THR A 1 854 ? 2.897 23.091 -40.686 1.00 85.50 854 THR A CA 1
ATOM 6692 C C . THR A 1 854 ? 1.678 22.538 -39.955 1.00 85.50 854 THR A C 1
ATOM 6694 O O . THR A 1 854 ? 0.961 23.264 -39.272 1.00 85.50 854 THR A O 1
ATOM 6697 N N . ASN A 1 855 ? 1.436 21.237 -40.110 1.00 83.75 855 ASN A N 1
ATOM 6698 C CA . ASN A 1 855 ? 0.445 20.466 -39.381 1.00 83.75 855 ASN A CA 1
ATOM 6699 C C . ASN A 1 855 ? 0.884 18.988 -39.346 1.00 83.75 855 ASN A C 1
ATOM 6701 O O . ASN A 1 855 ? 1.874 18.608 -39.964 1.00 83.75 855 ASN A O 1
ATOM 6705 N N . ASN A 1 856 ? 0.110 18.131 -38.677 1.00 82.50 856 ASN A N 1
ATOM 6706 C CA . ASN A 1 856 ? 0.400 16.692 -38.540 1.00 82.50 856 ASN A CA 1
ATOM 6707 C C . ASN A 1 856 ? 0.390 15.873 -39.846 1.00 82.50 856 ASN A C 1
ATOM 6709 O O . ASN A 1 856 ? 0.657 14.679 -39.804 1.00 82.50 856 ASN A O 1
ATOM 6713 N N . SER A 1 857 ? 0.016 16.477 -40.971 1.00 77.88 857 SER A N 1
ATOM 6714 C CA . SER A 1 857 ? -0.109 15.821 -42.279 1.00 77.88 857 SER A CA 1
ATOM 6715 C C . SER A 1 857 ? 0.808 16.408 -43.353 1.00 77.88 857 SER A C 1
ATOM 6717 O O . SER A 1 857 ? 0.927 15.830 -44.425 1.00 77.88 857 SER A O 1
ATOM 6719 N N . VAL A 1 858 ? 1.424 17.565 -43.096 1.00 79.75 858 VAL A N 1
ATOM 6720 C CA . VAL A 1 858 ? 2.238 18.305 -44.063 1.00 79.75 858 VAL A CA 1
ATOM 6721 C C . VAL A 1 858 ? 3.545 18.688 -43.386 1.00 79.75 858 VAL A C 1
ATOM 6723 O O . VAL A 1 858 ? 3.634 19.715 -42.700 1.00 79.75 858 VAL A O 1
ATOM 6726 N N . CYS A 1 859 ? 4.542 17.839 -43.608 1.00 84.94 859 CYS A N 1
ATOM 6727 C CA . CYS A 1 859 ? 5.915 17.986 -43.149 1.00 84.94 859 CYS A CA 1
ATOM 6728 C C . CYS A 1 859 ? 6.853 18.046 -44.356 1.00 84.94 859 CYS A C 1
ATOM 6730 O O . CYS A 1 859 ? 6.581 17.410 -45.377 1.00 84.94 859 CYS A O 1
ATOM 6732 N N . ARG A 1 860 ? 7.911 18.848 -44.247 1.00 81.81 860 ARG A N 1
ATOM 6733 C CA . ARG A 1 860 ? 8.995 18.951 -45.225 1.00 81.81 860 ARG A CA 1
ATOM 6734 C C . ARG A 1 860 ? 10.328 18.684 -44.573 1.00 81.81 860 ARG A C 1
ATOM 6736 O O . ARG A 1 860 ? 10.434 18.991 -43.362 1.00 81.81 860 ARG A O 1
#

Radius of gyration: 32.65 Å; Cα contacts (8 Å, |Δi|>4): 1361; chains: 1; bounding box: 86×64×99 Å

Nearest PDB structures (foldseek):
  7ypo-assembly1_A  TM=6.352E-01  e=1.856E+00  Helicoverpa armigera nucleopolyhedrovirus
  7yny-assembly1_D  TM=4.766E-01  e=1.085E+00  Helicoverpa armigera nucleopolyhedrovirus

Foldseek 3Di:
DDDPCVLLVLLLVLLVQLLVLLVVLLVVLLVDADDPVQADPSNHHPLLVVSSVVSVVSNVVSVVVSVVSVVDVVVSVCCLCVQLNDDPNVVVLLVVLVVLLVQLLCLQFADLVVCPPCSVVSVSCSSVSPSSNSSSVSSLVSNLCVLLVVDPDDPVVVVLLVLLVVVLVVVVVVLVVCQVVVFLPADLDFQQFFFAQADFLVLLVVLLVQLLVVVVVCVVDPDPCVLVVLLVVLLQVLLCLLLPQFADDAQQWDALFPPVRGTDGDFPLVQLLQQLVCLVQLNFRAGPNHRDAFQLLLSLVNVVLCVVQNDHLSSSLSVQSSVLSSLLSLLLLLCVLLLQNSLSSSLSSSVSVSLSSCRVCRHQFQADHRSGRALLSVLLVLLSQLLSLLLVCLLPVPLPLLSLLSNLLSLLNSSSSPVLSVLVLVLSLVLSCVSCPPVVVSSVVSNVSSPLSSCLQQVLVQVVCVVVVHHRCNNSVLVVVVLCVVPQDDPDPPDDDDPDPDPPPQSVVLSVVVSVVPDDPPDDPPDPDLNDLVRQLSRQLSNQVLSLLVSYDLDSHSDDSCCSRPPPDCRRGSRGSSDDDPSSVVSSSVLSSLLSSLLSVLCVSRNSSSCSLVSSLSSSSSSCSSSSHHHHHSSSSRSSSSSSSSSSSVLVVVCVSCVSSVHRSNSRDPCPPPVVPPPPPDPCVVVSVVSSVVSNVNSNSSSVSSVPDHNNCPPDDPLVVCVVCVVLCVVVPHHPVLLVVLCVAPQKDKDKFWWADWRWDAAQDFDPPDPPGHHHRAIWIWTWGAHPVGIFTETATDARDNDDDHRFIKMFTAGDDPHHGYGQKIWGPPDPTHIDGHPPHFPSHPPTDDWDDPGHVDTD